Protein AF-A0A966RA44-F1 (afdb_monomer_lite)

Sequence (847 aa):
MYHYFGFSTNTKGDALPGWYVEARTGSTVVPIYANEAGTLIQSVSGVNNRAKVDDAGNYDFWISEGTYDLYYFNASSVQQSRVDRSVNMGQVVADLASTTATKGAALINTPTNENLQTLITQTRNGNAAHGQAFWRKIRAGQEDLAIFINSDSTWNDTGEPLYRWVSEYLAPAAPTHTIIYRLYINGSGWQSPTTIQTGTGSRTIYVDNCAIPGSEFATTQGAKELDVLSLGRSYDLMLINQGHNLGYLQTPADYYPHMVTSVSNLMHLNPQADVFITLQNPRLRYLGFSRSVQATWRRVAAELGLGIIDVSAKFEALGNLDTPAIGGEGGTIDLAYYTQDGNGGLHPAVPDGVNIALPALGEALAERKVAGGPALNRPLNRIAQNLLSNPAYTDWTSSTPTGHSFTNCTPAKSVGYTETGIYSMAITPNASANPIKSVDLTSILSLAKKRWLIYQARVWVPANMANNTGRAQITVTNPGGNRVFTSWLTSAARDGWRWSTAMIQILDTDQTITLNLLCGDSAGADNGKTFYVDREIVHVSTVPGELDPLVTNGGFVTDLFNSRDTGIPTGYTGTLTVTGNNVSIAGATATLARAYGNLRTVPGRTYRIAWGTRTVTGAAGVTMFARGPNGGGTVIATASGITSNGSLTFTATSSSHSWMLSGGSNVTDFTVNSMTVTEVYSGIIPALRGHLVYARNSDFTPVDTTGGAGKYKIFATLGTSISLQGENAQANTKTTTAVFDFTLPSTYIPGRDITVTINANTTGTGTAGTRTVVARVYRIASDGTSSADLVTTAALTVTGAAADYAFAATGTTFAAGDRLQVSVVGVTQETDGTNTLSSVINSVRVS

Secondary structure (DSSP, 8-state):
-EEEEEE-B-TTS-B-TT-EEEEEETTEEPP-BSSTT--BTHHHHSSTTEEEP-TTSEEEEEE-SEEEEEEEE-TT-PEEEEEEEEEEESHHHHHHH--STTSHHHH---TT---HHHHHHHHHHHHHHTTHHHHHHHHHT-S-EEEEEEE-GGGSSTTSHHHHHIIIIIHHH-TTEEEEEEEEETTTEEPPPEEEE--SSSEEEEEEEEE-TT--HHHHHHTSHHHHH-SSPPPSEEEEE--TT--TT--HHHHHHHHHHHHHHHHHH-TT-EEEEEEPPPPGGGHHHHHHHHHHHHHHHHHHT-EEEEHHHHHHHHTT------S-S-----GGGS-STTSSS--TTSHHHHHHHHHHHHHHHS----SSPPP----TTSS---SSSSTT-----SSS-TT-EESSEEEEEESSS-SSSS-EEEEEE-SS-S-SEEEE-GGGHHHHTTSEEEEEEEEE--TTS-TTTTEEEEEEE-TT--EEEEPPBSS--SSSEEEEEEEEEPPTT--EEEEEEE-S-TT-TTTT--EEEEEEEEEEE---S-SS--SS----GGGGSSTTTEE--TT--SEEEEETTEEEEE---SSS-EEEEEEE--TT-EEEEEEEEEE-TT-S--EEEEESGGG-S-EEEEE----SSEEEEEE-SSSEEEEEEE--TT---EEEEEEEEEEE--S-S--EEE-GGG-B-TTSPBP-SS-BTTB-EEEEETTTEEEEE----TTSEEEEEEEEEEE--TTPPTT--EEEEEEEEEESSS-EEEEEEEEEEEEE-TTS-B----B-SPPEEP-SS-EEEEEEE--TT--TT-EEEEEEEEEEEE-STT---EEEEEEEEE-

pLDDT: mean 75.72, std 18.01, range [22.34, 98.19]

Structure (mmCIF, N/CA/C/O backbone):
data_AF-A0A966RA44-F1
#
_entry.id   AF-A0A966RA44-F1
#
loop_
_atom_site.group_PDB
_atom_site.id
_atom_site.type_symbol
_atom_site.label_atom_id
_atom_site.label_alt_id
_atom_site.label_comp_id
_atom_site.label_asym_id
_atom_site.label_entity_id
_atom_site.label_seq_id
_atom_site.pdbx_PDB_ins_code
_atom_site.Cartn_x
_atom_site.Cartn_y
_atom_site.Cartn_z
_atom_site.occupancy
_atom_site.B_iso_or_equiv
_atom_site.auth_seq_id
_atom_site.auth_comp_id
_atom_site.auth_asym_id
_atom_site.auth_atom_id
_atom_site.pdbx_PDB_model_num
ATOM 1 N N . MET A 1 1 ? -21.684 -5.113 31.108 1.00 80.38 1 MET A N 1
ATOM 2 C CA . MET A 1 1 ? -22.343 -4.047 31.899 1.00 80.38 1 MET A CA 1
ATOM 3 C C . MET A 1 1 ? -21.708 -2.740 31.497 1.00 80.38 1 MET A C 1
ATOM 5 O O . MET A 1 1 ? -20.503 -2.709 31.283 1.00 80.38 1 MET A O 1
ATOM 9 N N . TYR A 1 2 ? -22.518 -1.700 31.375 1.00 89.50 2 TYR A N 1
ATOM 10 C CA . TYR A 1 2 ? -22.089 -0.367 30.989 1.00 89.50 2 TYR A CA 1
ATOM 11 C C . TYR A 1 2 ? -21.904 0.494 32.242 1.00 89.50 2 TYR A C 1
ATOM 13 O O . TYR A 1 2 ? -22.774 0.481 33.114 1.00 89.50 2 TYR A O 1
ATOM 21 N N . HIS A 1 3 ? -20.795 1.232 32.327 1.00 94.50 3 HIS A N 1
ATOM 22 C CA . HIS A 1 3 ? -20.582 2.264 33.344 1.00 94.50 3 HIS A CA 1
ATOM 23 C C . HIS A 1 3 ? -21.128 3.587 32.815 1.00 94.50 3 HIS A C 1
ATOM 25 O O . HIS A 1 3 ? -20.637 4.113 31.817 1.00 94.50 3 HIS A O 1
ATOM 31 N N . TYR A 1 4 ? -22.178 4.099 33.450 1.00 94.75 4 TYR A N 1
ATOM 32 C CA . TYR A 1 4 ? -22.743 5.401 33.136 1.00 94.75 4 TYR A CA 1
ATOM 33 C C . TYR A 1 4 ? -22.239 6.432 34.140 1.00 94.75 4 TYR A C 1
ATOM 35 O O . TYR A 1 4 ? -22.377 6.238 35.345 1.00 94.75 4 TYR A O 1
ATOM 43 N N . PHE A 1 5 ? -21.700 7.536 33.628 1.00 95.44 5 PHE A N 1
ATOM 44 C CA . PHE A 1 5 ? -21.286 8.707 34.392 1.00 95.44 5 PHE A CA 1
ATOM 45 C C . PHE A 1 5 ? -22.074 9.917 33.886 1.00 95.44 5 PHE A C 1
ATOM 47 O O . PHE A 1 5 ? -22.186 10.123 32.675 1.00 95.44 5 PHE A O 1
ATOM 54 N N . GLY A 1 6 ? -22.614 10.720 34.797 1.00 94.62 6 GLY A N 1
ATOM 55 C CA . GLY A 1 6 ? -23.378 11.916 34.467 1.00 94.62 6 GLY A CA 1
ATOM 56 C C . GLY A 1 6 ? -23.292 12.981 35.554 1.00 94.62 6 GLY A C 1
ATOM 57 O O . GLY A 1 6 ? -22.716 12.771 36.618 1.00 94.62 6 GLY A O 1
ATOM 58 N N . PHE A 1 7 ? -23.890 14.138 35.279 1.00 95.00 7 PHE A N 1
ATOM 59 C CA . PHE A 1 7 ? -23.974 15.250 36.221 1.00 95.00 7 PHE A CA 1
ATOM 60 C C . PHE A 1 7 ? -25.412 15.767 36.347 1.00 95.00 7 PHE A C 1
ATOM 62 O O . PHE A 1 7 ? -26.205 15.739 35.401 1.00 95.00 7 PHE A O 1
ATOM 69 N N . SER A 1 8 ? -25.762 16.223 37.544 1.00 92.50 8 SER A N 1
ATOM 70 C CA . SER A 1 8 ? -27.086 16.707 37.920 1.00 92.50 8 SER A CA 1
ATOM 71 C C . SER A 1 8 ? -26.982 18.145 38.415 1.00 92.50 8 SER A C 1
ATOM 73 O O . SER A 1 8 ? -26.485 18.416 39.509 1.00 92.50 8 SER A O 1
ATOM 75 N N . THR A 1 9 ? -27.461 19.069 37.588 1.00 93.12 9 THR A N 1
ATOM 76 C CA . THR A 1 9 ? -27.485 20.509 37.855 1.00 93.12 9 THR A CA 1
ATOM 77 C C . THR A 1 9 ? -28.901 21.077 37.769 1.00 93.12 9 THR A C 1
ATOM 79 O O . THR A 1 9 ? -29.801 20.483 37.160 1.00 93.12 9 THR A O 1
ATOM 82 N N . ASN A 1 10 ? -29.114 22.235 38.395 1.00 87.69 10 ASN A N 1
ATOM 83 C CA . ASN A 1 10 ? -30.339 23.019 38.244 1.00 87.69 10 ASN A CA 1
ATOM 84 C C . ASN A 1 10 ? -30.329 23.845 36.934 1.00 87.69 10 ASN A C 1
ATOM 86 O O . ASN A 1 10 ? -29.359 23.847 36.179 1.00 87.69 10 ASN A O 1
ATOM 90 N N . THR A 1 11 ? -31.394 24.610 36.672 1.00 82.25 11 THR A N 1
ATOM 91 C CA . THR A 1 11 ? -31.523 25.452 35.461 1.00 82.25 11 THR A CA 1
ATOM 92 C C . THR A 1 11 ? -30.533 26.622 35.369 1.00 82.25 11 THR A C 1
ATOM 94 O O . THR A 1 11 ? -30.536 27.329 34.366 1.00 82.25 11 THR A O 1
ATOM 97 N N . LYS A 1 12 ? -29.723 26.869 36.404 1.00 82.06 12 LYS A N 1
ATOM 98 C CA . LYS A 1 12 ? -28.636 27.862 36.430 1.00 82.06 12 LYS A CA 1
ATOM 99 C C . LYS A 1 12 ? -27.247 27.226 36.291 1.00 82.06 12 LYS A C 1
ATOM 101 O O . LYS A 1 12 ? -26.272 27.957 36.172 1.00 82.06 12 LYS A O 1
ATOM 106 N N . GLY A 1 13 ? -27.161 25.894 36.293 1.00 85.56 13 GLY A N 1
ATOM 107 C CA . GLY A 1 13 ? -25.902 25.149 36.279 1.00 85.56 13 GLY A CA 1
ATOM 108 C C . GLY A 1 13 ? -25.346 24.804 37.664 1.00 85.56 13 GLY A C 1
ATOM 109 O O . GLY A 1 13 ? -24.322 24.132 37.724 1.00 85.56 13 GLY A O 1
ATOM 110 N N . ASP A 1 14 ? -26.005 25.190 38.765 1.00 90.50 14 ASP A N 1
ATOM 111 C CA . ASP A 1 14 ? -25.544 24.819 40.109 1.00 90.50 14 ASP A CA 1
ATOM 112 C C . ASP A 1 14 ? -25.700 23.304 40.316 1.00 90.50 14 ASP A C 1
ATOM 114 O O . ASP A 1 14 ? -26.734 22.733 39.948 1.00 90.50 14 ASP A O 1
ATOM 118 N N . ALA A 1 15 ? -24.705 22.662 40.934 1.00 90.25 15 ALA A N 1
ATOM 119 C CA . ALA A 1 15 ? -24.753 21.251 41.312 1.00 90.25 15 ALA A CA 1
ATOM 120 C C . ALA A 1 15 ? -25.952 20.932 42.226 1.00 90.25 15 ALA A C 1
ATOM 122 O O . ALA A 1 15 ? -26.429 21.783 42.983 1.00 90.25 15 ALA A O 1
ATOM 123 N N . LEU A 1 16 ? -26.405 19.675 42.207 1.00 93.75 16 LEU A N 1
ATOM 124 C CA . LEU A 1 16 ? -27.496 19.179 43.053 1.00 93.75 16 LEU A CA 1
ATOM 125 C C . LEU A 1 16 ? -27.042 18.082 44.046 1.00 93.75 16 LEU A C 1
ATOM 127 O O . LEU A 1 16 ? -27.508 16.944 43.935 1.00 93.75 16 LEU A O 1
ATOM 131 N N . PRO A 1 17 ? -26.174 18.386 45.036 1.00 95.75 17 PRO A N 1
ATOM 132 C CA . PRO A 1 17 ? -25.677 17.392 45.988 1.00 95.75 17 PRO A CA 1
ATOM 133 C C . PRO A 1 17 ? -26.778 16.644 46.735 1.00 95.75 17 PRO A C 1
ATOM 135 O O . PRO A 1 17 ? -27.811 17.205 47.118 1.00 95.75 17 PRO A O 1
ATOM 138 N N . GLY A 1 18 ? -26.553 15.351 46.961 1.00 93.88 18 GLY A N 1
ATOM 139 C CA . GLY A 1 18 ? -27.458 14.484 47.712 1.00 93.88 18 GLY A CA 1
ATOM 140 C C . GLY A 1 18 ? -28.776 14.144 47.013 1.00 93.88 18 GLY A C 1
ATOM 141 O O . GLY A 1 18 ? -29.580 13.425 47.603 1.00 93.88 18 GLY A O 1
ATOM 142 N N . TRP A 1 19 ? -29.006 14.618 45.785 1.00 97.31 19 TRP A N 1
ATOM 143 C CA . TRP A 1 19 ? -30.077 14.118 44.920 1.00 97.31 19 TRP A CA 1
ATOM 144 C C . TRP A 1 19 ? -29.812 12.667 44.504 1.00 97.31 19 TRP A C 1
ATOM 146 O O . TRP A 1 19 ? -28.721 12.134 44.711 1.00 97.31 19 TRP A O 1
ATOM 156 N N . TYR A 1 20 ? -30.812 12.029 43.902 1.00 98.19 20 TYR A N 1
ATOM 157 C CA . TYR A 1 20 ? -30.711 10.653 43.432 1.00 98.19 20 TYR A CA 1
ATOM 158 C C . TYR A 1 20 ? -31.172 10.493 41.985 1.00 98.19 20 TYR A C 1
ATOM 160 O O . TYR A 1 20 ? -32.101 11.175 41.546 1.00 98.19 20 TYR A O 1
ATOM 168 N N . VAL A 1 21 ? -30.564 9.539 41.280 1.00 97.50 21 VAL A N 1
ATOM 169 C CA . VAL A 1 21 ? -30.900 9.166 39.899 1.00 97.50 21 VAL A CA 1
ATOM 170 C C . VAL A 1 21 ? -31.273 7.686 39.839 1.00 97.50 21 VAL A C 1
ATOM 172 O O . VAL A 1 21 ? -30.547 6.835 40.351 1.00 97.50 21 VAL A O 1
ATOM 175 N N . GLU A 1 22 ? -32.419 7.384 39.230 1.00 97.94 22 GLU A N 1
ATOM 176 C CA . GLU A 1 22 ? -32.992 6.039 39.088 1.00 97.94 22 GLU A CA 1
ATOM 177 C C . GLU A 1 22 ? -33.157 5.699 37.601 1.00 97.94 22 GLU A C 1
ATOM 179 O O . GLU A 1 22 ? -33.749 6.482 36.856 1.00 97.94 22 GLU A O 1
ATOM 184 N N . ALA A 1 23 ? -32.680 4.530 37.167 1.00 97.31 23 ALA A N 1
ATOM 185 C CA . ALA A 1 23 ? -32.866 4.060 35.795 1.00 97.31 23 ALA A CA 1
ATOM 186 C C . ALA A 1 23 ? -34.166 3.253 35.649 1.00 97.31 23 ALA A C 1
ATOM 188 O O . ALA A 1 23 ? -34.472 2.384 36.474 1.00 97.31 23 ALA A O 1
ATOM 189 N N . ARG A 1 24 ? -34.931 3.510 34.581 1.00 96.94 24 ARG A N 1
ATOM 190 C CA . ARG A 1 24 ? -36.166 2.780 34.261 1.00 96.94 24 ARG A CA 1
ATOM 191 C C . ARG A 1 24 ? -36.234 2.324 32.809 1.00 96.94 24 ARG A C 1
ATOM 193 O O . ARG A 1 24 ? -35.726 2.988 31.909 1.00 96.94 24 ARG A O 1
ATOM 200 N N . THR A 1 25 ? -36.969 1.240 32.579 1.00 93.50 25 THR A N 1
ATOM 201 C CA . THR A 1 25 ? -37.479 0.857 31.256 1.00 93.50 25 THR A CA 1
ATOM 202 C C . THR A 1 25 ? -39.002 0.947 31.310 1.00 93.50 25 THR A C 1
ATOM 204 O O . THR A 1 25 ? -39.668 0.111 31.923 1.00 93.50 25 THR A O 1
ATOM 207 N N . GLY A 1 26 ? -39.566 2.012 30.735 1.00 88.38 26 GLY A N 1
ATOM 208 C CA . GLY A 1 26 ? -40.980 2.346 30.919 1.00 88.38 26 GLY A CA 1
ATOM 209 C C . GLY A 1 26 ? -41.294 2.666 32.386 1.00 88.38 26 GLY A C 1
ATOM 210 O O . GLY A 1 26 ? -40.678 3.547 32.985 1.00 88.38 26 GLY A O 1
ATOM 211 N N . SER A 1 27 ? -42.253 1.953 32.980 1.00 89.25 27 SER A N 1
ATOM 212 C CA . SER A 1 27 ? -42.622 2.101 34.397 1.00 89.25 27 SER A CA 1
ATOM 213 C C . SER A 1 27 ? -41.776 1.259 35.363 1.00 89.25 27 SER A C 1
ATOM 215 O O . SER A 1 27 ? -41.914 1.414 36.576 1.00 89.25 27 SER A O 1
ATOM 217 N N . THR A 1 28 ? -40.912 0.371 34.865 1.00 93.88 28 THR A N 1
ATOM 218 C CA . THR A 1 28 ? -40.155 -0.583 35.690 1.00 93.88 28 THR A CA 1
ATOM 219 C C . THR A 1 28 ? -38.789 -0.026 36.081 1.00 93.88 28 THR A C 1
ATOM 221 O O . THR A 1 28 ? -38.016 0.379 35.216 1.00 93.88 28 THR A O 1
ATOM 224 N N . VAL A 1 29 ? -38.476 -0.045 37.382 1.00 96.44 29 VAL A N 1
ATOM 225 C CA . VAL A 1 29 ? -37.145 0.296 37.915 1.00 96.44 29 VAL A CA 1
ATOM 226 C C . VAL A 1 29 ? -36.150 -0.810 37.584 1.00 96.44 29 VAL A C 1
ATOM 228 O O . VAL A 1 29 ? -36.411 -1.982 37.859 1.00 96.44 29 VAL A O 1
ATOM 231 N N . VAL A 1 30 ? -35.009 -0.433 37.013 1.00 96.31 30 VAL A N 1
ATOM 232 C CA . VAL A 1 30 ? -33.946 -1.356 36.605 1.00 96.31 30 VAL A CA 1
ATOM 233 C C . VAL A 1 30 ? -32.868 -1.406 37.695 1.00 96.31 30 VAL A C 1
ATOM 235 O O . VAL A 1 30 ? -32.511 -0.357 38.236 1.00 96.31 30 VAL A O 1
ATOM 238 N N . PRO A 1 31 ? -32.338 -2.593 38.048 1.00 96.19 31 PRO A N 1
ATOM 239 C CA . PRO A 1 31 ? -31.205 -2.698 38.957 1.00 96.19 31 PRO A CA 1
ATOM 240 C C . PRO A 1 31 ? -29.971 -1.957 38.441 1.00 96.19 31 PRO A C 1
ATOM 242 O O . PRO A 1 31 ? -29.577 -2.118 37.286 1.00 96.19 31 PRO A O 1
ATOM 245 N N . ILE A 1 32 ? -29.345 -1.186 39.329 1.00 97.31 32 ILE A N 1
ATOM 246 C CA . ILE A 1 32 ? -28.069 -0.513 39.076 1.00 97.31 32 ILE A CA 1
ATOM 247 C C . ILE A 1 32 ? -27.076 -0.816 40.201 1.00 97.31 32 ILE A C 1
ATOM 249 O O . ILE A 1 32 ? -27.458 -1.115 41.339 1.00 97.31 32 ILE A O 1
ATOM 253 N N . TYR A 1 33 ? -25.792 -0.765 39.867 1.00 97.31 33 TYR A N 1
ATOM 254 C CA . TYR A 1 33 ? -24.715 -1.377 40.639 1.00 97.31 33 TYR A CA 1
ATOM 255 C C . TYR A 1 33 ? -23.574 -0.385 40.900 1.00 97.31 33 TYR A C 1
ATOM 257 O O . TYR A 1 33 ? -23.299 0.494 40.089 1.00 97.31 33 TYR A O 1
ATOM 265 N N . ALA A 1 34 ? -22.895 -0.533 42.035 1.00 95.06 34 ALA A N 1
ATOM 266 C CA . ALA A 1 34 ? -21.749 0.280 42.437 1.00 95.06 34 ALA A CA 1
ATOM 267 C C . ALA A 1 34 ? -20.444 -0.103 41.710 1.00 95.06 34 ALA A C 1
ATOM 269 O O . ALA A 1 34 ? -19.480 0.654 41.738 1.00 95.06 34 ALA A O 1
ATOM 270 N N . ASN A 1 35 ? -20.382 -1.290 41.099 1.00 93.62 35 ASN A N 1
ATOM 271 C CA . ASN A 1 35 ? -19.196 -1.804 40.415 1.00 93.62 35 ASN A CA 1
ATOM 272 C C . ASN A 1 35 ? -19.554 -2.843 39.336 1.00 93.62 35 ASN A C 1
ATOM 274 O O . ASN A 1 35 ? -20.665 -3.380 39.295 1.00 93.62 35 ASN A O 1
ATOM 278 N N . GLU A 1 36 ? -18.570 -3.179 38.501 1.00 89.31 36 GLU A N 1
ATOM 279 C CA . GLU A 1 36 ? -18.662 -4.220 37.469 1.00 89.31 36 GLU A CA 1
ATOM 280 C C . GLU A 1 36 ? -18.892 -5.643 38.016 1.00 89.31 36 GLU A C 1
ATOM 282 O O . GLU A 1 36 ? -19.351 -6.518 37.283 1.00 89.31 36 GLU A O 1
ATOM 287 N N . ALA A 1 37 ? -18.631 -5.875 39.307 1.00 89.38 37 ALA A N 1
ATOM 288 C CA . ALA A 1 37 ? -18.870 -7.153 39.981 1.00 89.38 37 ALA A CA 1
ATOM 289 C C . ALA A 1 37 ? -20.342 -7.363 40.398 1.00 89.38 37 ALA A C 1
ATOM 291 O O . ALA A 1 37 ? -20.682 -8.414 40.942 1.00 89.38 37 ALA A O 1
ATOM 292 N N . GLY A 1 38 ? -21.226 -6.389 40.151 1.00 90.38 38 GLY A N 1
ATOM 293 C CA . GLY A 1 38 ? -22.660 -6.509 40.425 1.00 90.38 38 GLY A CA 1
ATOM 294 C C . GLY A 1 38 ? -23.057 -6.245 41.881 1.00 90.38 38 GLY A C 1
ATOM 295 O O . GLY A 1 38 ? -24.135 -6.662 42.307 1.00 90.38 38 GLY A O 1
ATOM 296 N N . THR A 1 39 ? -22.234 -5.539 42.665 1.00 94.50 39 THR A N 1
ATOM 297 C CA . THR A 1 39 ? -22.658 -5.028 43.980 1.00 94.50 39 THR A CA 1
ATOM 298 C C . THR A 1 39 ? -23.762 -3.983 43.786 1.00 94.50 39 THR A C 1
ATOM 300 O O . THR A 1 39 ? -23.548 -3.003 43.082 1.00 94.50 39 THR A O 1
ATOM 303 N N . LEU A 1 40 ? -24.942 -4.159 44.392 1.00 95.19 40 LEU A N 1
ATOM 304 C CA . LEU A 1 40 ? -26.070 -3.218 44.258 1.00 95.19 40 LEU A CA 1
ATOM 305 C C . LEU A 1 40 ? -25.696 -1.797 44.712 1.00 95.19 40 LEU A C 1
ATOM 307 O O . LEU A 1 40 ? -25.060 -1.634 45.752 1.00 95.19 40 LEU A O 1
ATOM 311 N N . ILE A 1 41 ? -26.167 -0.769 43.992 1.00 97.38 41 ILE A N 1
ATOM 312 C CA . ILE A 1 41 ? -25.822 0.647 44.248 1.00 97.38 41 ILE A CA 1
ATOM 313 C C . ILE A 1 41 ? -26.099 1.104 45.692 1.00 97.38 41 ILE A C 1
ATOM 315 O O . ILE A 1 41 ? -25.429 2.000 46.202 1.00 97.38 41 ILE A O 1
ATOM 319 N N . GLN A 1 42 ? -27.046 0.453 46.380 1.00 96.88 42 GLN A N 1
ATOM 320 C CA . GLN A 1 42 ? -27.410 0.752 47.764 1.00 96.88 42 GLN A CA 1
ATOM 321 C C . GLN A 1 42 ? -26.204 0.729 48.720 1.00 96.88 42 GLN A C 1
ATOM 323 O O . GLN A 1 42 ? -26.213 1.462 49.707 1.00 96.88 42 GLN A O 1
ATOM 328 N N . SER A 1 43 ? -25.161 -0.062 48.432 1.00 94.81 43 SER A N 1
ATOM 329 C CA . SER A 1 43 ? -23.955 -0.134 49.269 1.00 94.81 43 SER A CA 1
ATOM 330 C C . SER A 1 43 ? -23.157 1.172 49.319 1.00 94.81 43 SER A C 1
ATOM 332 O O . SER A 1 43 ? -22.379 1.355 50.250 1.00 94.81 43 SER A O 1
ATOM 334 N N . VAL A 1 44 ? -23.327 2.060 48.331 1.00 94.62 44 VAL A N 1
ATOM 335 C CA . VAL A 1 44 ? -22.657 3.371 48.261 1.00 94.62 44 VAL A CA 1
ATOM 336 C C . VAL A 1 44 ? -23.637 4.545 48.345 1.00 94.62 44 VAL A C 1
ATOM 338 O O . VAL A 1 44 ? -23.299 5.582 48.908 1.00 94.62 44 VAL A O 1
ATOM 341 N N . SER A 1 45 ? -24.869 4.396 47.847 1.00 95.25 45 SER A N 1
ATOM 342 C CA . SER A 1 45 ? -25.874 5.469 47.861 1.00 95.25 45 SER A CA 1
ATOM 343 C C . SER A 1 45 ? -26.768 5.483 49.103 1.00 95.25 45 SER A C 1
ATOM 345 O O . SER A 1 45 ? -27.394 6.504 49.391 1.00 95.25 45 SER A O 1
ATOM 347 N N . GLY A 1 46 ? -26.878 4.357 49.815 1.00 94.06 46 GLY A N 1
ATOM 348 C CA . GLY A 1 46 ? -27.847 4.150 50.894 1.00 94.06 46 GLY A CA 1
ATOM 349 C C . GLY A 1 46 ? -29.287 3.894 50.426 1.00 94.06 46 GLY A C 1
ATOM 350 O O . GLY A 1 46 ? -30.136 3.572 51.257 1.00 94.06 46 GLY A O 1
ATOM 351 N N . VAL A 1 47 ? -29.585 3.983 49.121 1.00 95.25 47 VAL A N 1
ATOM 352 C CA . VAL A 1 47 ? -30.949 3.849 48.573 1.00 95.25 47 VAL A CA 1
ATOM 353 C C . VAL A 1 47 ? -30.982 2.837 47.426 1.00 95.25 47 VAL A C 1
ATOM 355 O O . VAL A 1 47 ? -30.156 2.872 46.516 1.00 95.25 47 VAL A O 1
ATOM 358 N N . ASN A 1 48 ? -31.943 1.910 47.461 1.00 95.75 48 ASN A N 1
ATOM 359 C CA . ASN A 1 48 ? -32.020 0.836 46.472 1.00 95.75 48 ASN A CA 1
ATOM 360 C C . ASN A 1 48 ? -32.278 1.370 45.050 1.00 95.75 48 ASN A C 1
ATOM 362 O O . ASN A 1 48 ? -33.134 2.232 44.860 1.00 95.75 48 ASN A O 1
ATOM 366 N N . ASN A 1 49 ? -31.539 0.841 44.069 1.00 96.62 49 ASN A N 1
ATOM 367 C CA . ASN A 1 49 ? -31.575 1.208 42.644 1.00 96.62 49 ASN A CA 1
ATOM 368 C C . ASN A 1 49 ? -31.482 2.716 42.341 1.00 96.62 49 ASN A C 1
ATOM 370 O O . ASN A 1 49 ? -31.964 3.180 41.308 1.00 96.62 49 ASN A O 1
ATOM 374 N N . ARG A 1 50 ? -30.842 3.482 43.230 1.00 97.69 50 ARG A N 1
ATOM 375 C CA . ARG A 1 50 ? -30.625 4.920 43.071 1.00 97.69 50 ARG A CA 1
ATOM 376 C C . ARG A 1 50 ? -29.165 5.282 43.281 1.00 97.69 50 ARG A C 1
ATOM 378 O O . ARG A 1 50 ? -28.635 5.038 44.360 1.00 97.69 50 ARG A O 1
ATOM 385 N N . ALA A 1 51 ? -28.535 5.885 42.279 1.00 97.62 51 ALA A N 1
ATOM 386 C CA . ALA A 1 51 ? -27.221 6.506 42.423 1.00 97.62 51 ALA A CA 1
ATOM 387 C C . ALA A 1 51 ? -27.380 7.853 43.133 1.00 97.62 51 ALA A C 1
ATOM 389 O O . ALA A 1 51 ? -28.359 8.558 42.888 1.00 97.62 51 ALA A O 1
ATOM 390 N N . LYS A 1 52 ? -26.454 8.194 44.031 1.00 97.62 52 LYS A N 1
ATOM 391 C CA . LYS A 1 52 ? -26.479 9.453 44.784 1.00 97.62 52 LYS A CA 1
ATOM 392 C C . LYS A 1 52 ? -25.556 10.468 44.116 1.00 97.62 52 LYS A C 1
ATOM 394 O O . LYS A 1 52 ? -24.450 10.114 43.727 1.00 97.62 52 LYS A O 1
ATOM 399 N N . VAL A 1 53 ? -26.017 11.708 44.014 1.00 96.94 53 VAL A N 1
ATOM 400 C CA . VAL A 1 53 ? -25.251 12.830 43.471 1.00 96.94 53 VAL A CA 1
ATOM 401 C C . VAL A 1 53 ? -24.264 13.350 44.524 1.00 96.94 53 VAL A C 1
ATOM 403 O O . VAL A 1 53 ? -24.659 13.581 45.673 1.00 96.94 53 VAL A O 1
ATOM 406 N N . ASP A 1 54 ? -22.998 13.518 44.139 1.00 94.88 54 ASP A N 1
ATOM 407 C CA . ASP A 1 54 ? -21.915 14.035 44.986 1.00 94.88 54 ASP A CA 1
ATOM 408 C C . ASP A 1 54 ? -21.953 15.571 45.153 1.00 94.88 54 ASP A C 1
ATOM 410 O O . ASP A 1 54 ? -22.801 16.265 44.586 1.00 94.88 54 ASP A O 1
ATOM 414 N N . ASP A 1 55 ? -21.025 16.117 45.944 1.00 95.19 55 ASP A N 1
ATOM 415 C CA . ASP A 1 55 ? -20.947 17.560 46.222 1.00 95.19 55 ASP A CA 1
ATOM 416 C C . ASP A 1 55 ? -20.541 18.410 44.998 1.00 95.19 55 ASP A C 1
ATOM 418 O O . ASP A 1 55 ? -20.779 19.619 44.981 1.00 95.19 55 ASP A O 1
ATOM 422 N N . ALA A 1 56 ? -19.974 17.792 43.958 1.00 90.94 56 ALA A N 1
ATOM 423 C CA . ALA A 1 56 ? -19.651 18.423 42.678 1.00 90.94 56 ALA A CA 1
ATOM 424 C C . ALA A 1 56 ? -20.774 18.259 41.630 1.00 90.94 56 ALA A C 1
ATOM 426 O O . ALA A 1 56 ? -20.686 18.817 40.536 1.00 90.94 56 ALA A O 1
ATOM 427 N N . GLY A 1 57 ? -21.853 17.544 41.963 1.00 94.00 57 GLY A N 1
ATOM 428 C CA . GLY A 1 57 ? -22.987 17.294 41.080 1.00 94.00 57 GLY A CA 1
ATOM 429 C C . GLY A 1 57 ? -22.857 16.038 40.215 1.00 94.00 57 GLY A C 1
ATOM 430 O O . GLY A 1 57 ? -23.753 15.796 39.406 1.00 94.00 57 GLY A O 1
ATOM 431 N N . ASN A 1 58 ? -21.806 15.231 40.363 1.00 96.25 58 ASN A N 1
ATOM 432 C CA . ASN A 1 58 ? -21.626 13.997 39.596 1.00 96.25 58 ASN A CA 1
ATOM 433 C C . ASN A 1 58 ? -22.451 12.848 40.178 1.00 96.25 58 ASN A C 1
ATOM 435 O O . ASN A 1 58 ? -22.725 12.800 41.376 1.00 96.25 58 ASN A O 1
ATOM 439 N N . TYR A 1 59 ? -22.798 11.884 39.335 1.00 96.75 59 TYR A N 1
ATOM 440 C CA . TYR A 1 59 ? -23.296 10.579 39.747 1.00 96.75 59 TYR A CA 1
ATOM 441 C C . TYR A 1 59 ? -22.848 9.520 38.740 1.0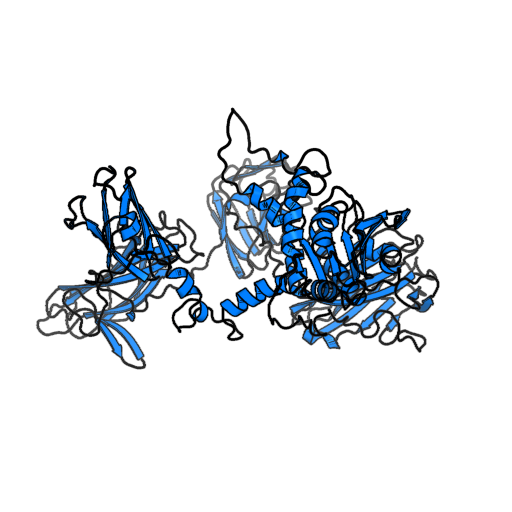0 96.75 59 TYR A C 1
ATOM 443 O O . TYR A 1 59 ? -22.787 9.775 37.534 1.00 96.75 59 TYR A O 1
ATOM 451 N N . ASP A 1 60 ? -22.585 8.313 39.224 1.00 96.75 60 ASP A N 1
ATOM 452 C CA . ASP A 1 60 ? -22.228 7.186 38.378 1.00 96.75 60 ASP A CA 1
ATOM 453 C C . ASP A 1 60 ? -22.835 5.873 38.878 1.00 96.75 60 ASP A C 1
ATOM 455 O O . ASP A 1 60 ? -23.241 5.740 40.037 1.00 96.75 60 ASP A O 1
ATOM 459 N N . PHE A 1 61 ? -22.976 4.917 37.963 1.00 97.50 61 PHE A N 1
ATOM 460 C CA . PHE A 1 61 ? -23.426 3.561 38.262 1.00 97.50 61 PHE A CA 1
ATOM 461 C C . PHE A 1 61 ? -23.152 2.610 37.097 1.00 97.50 61 PHE A C 1
ATOM 463 O O . PHE A 1 61 ? -22.998 3.006 35.942 1.00 97.50 61 PHE A O 1
ATOM 470 N N . TRP A 1 62 ? -23.159 1.319 37.401 1.00 95.88 62 TRP A N 1
ATOM 471 C CA . TRP A 1 62 ? -23.110 0.237 36.428 1.00 95.88 62 TRP A CA 1
ATOM 472 C C . TRP A 1 62 ? -24.516 -0.313 36.171 1.00 95.88 62 TRP A C 1
ATOM 474 O O . TRP A 1 62 ? -25.326 -0.417 37.093 1.00 95.88 62 TRP A O 1
ATOM 484 N N . ILE A 1 63 ? -24.819 -0.674 34.925 1.00 95.06 63 ILE A N 1
ATOM 485 C CA . ILE A 1 63 ? -26.125 -1.211 34.504 1.00 95.06 63 ILE A CA 1
ATOM 486 C C . ILE A 1 63 ? -25.960 -2.256 33.385 1.00 95.06 63 ILE A C 1
ATOM 488 O O . ILE A 1 63 ? -24.915 -2.347 32.731 1.00 95.06 63 ILE A O 1
ATOM 492 N N . SER A 1 64 ? -26.991 -3.064 33.136 1.00 90.88 64 SER A N 1
ATOM 493 C CA . SER A 1 64 ? -27.108 -3.857 31.905 1.00 90.88 64 SER A CA 1
ATOM 494 C C . SER A 1 64 ? -27.132 -2.964 30.660 1.00 90.88 64 SER A C 1
ATOM 496 O O . SER A 1 64 ? -27.680 -1.866 30.688 1.00 90.88 64 SER A O 1
ATOM 498 N N . GLU A 1 65 ? -26.588 -3.435 29.540 1.00 86.81 65 GLU A N 1
ATOM 499 C CA . GLU A 1 65 ? -26.636 -2.678 28.281 1.00 86.81 65 GLU A CA 1
ATOM 500 C C . GLU A 1 65 ? -28.080 -2.511 27.784 1.00 86.81 65 GLU A C 1
ATOM 502 O O . GLU A 1 65 ? -28.871 -3.455 27.835 1.00 86.81 65 GLU A O 1
ATOM 507 N N . GLY A 1 66 ? -28.443 -1.312 27.323 1.00 87.81 66 GLY A N 1
ATOM 508 C CA . GLY A 1 66 ? -29.820 -1.022 26.918 1.00 87.81 66 GLY A CA 1
ATOM 509 C C . GLY A 1 66 ? -30.129 0.461 26.723 1.00 87.81 66 GLY A C 1
ATOM 510 O O . GLY A 1 66 ? -29.234 1.300 26.639 1.00 87.81 66 GLY A O 1
ATOM 511 N N . THR A 1 67 ? -31.421 0.773 26.645 1.00 91.00 67 THR A N 1
ATOM 512 C CA . THR A 1 67 ? -31.947 2.140 26.550 1.00 91.00 67 THR A CA 1
ATOM 513 C C . THR A 1 67 ? -32.867 2.388 27.740 1.00 91.00 67 THR A C 1
ATOM 515 O O . THR A 1 67 ? -33.804 1.615 27.959 1.00 91.00 67 THR A O 1
ATOM 518 N N . TYR A 1 68 ? -32.603 3.450 28.501 1.00 94.62 68 TYR A N 1
ATOM 519 C CA . TYR A 1 68 ? -33.270 3.719 29.777 1.00 94.62 68 TYR A CA 1
ATOM 520 C C . TYR A 1 68 ? -33.707 5.178 29.897 1.00 94.62 68 TYR A C 1
ATOM 522 O O . TYR A 1 68 ? -33.097 6.073 29.317 1.00 94.62 68 TYR A O 1
ATOM 530 N N . ASP A 1 69 ? -34.740 5.421 30.694 1.00 95.88 69 ASP A N 1
ATOM 531 C CA . ASP A 1 69 ? -35.105 6.759 31.155 1.00 95.88 69 ASP A CA 1
ATOM 532 C C . ASP A 1 69 ? -34.509 6.985 32.554 1.00 95.88 69 ASP A C 1
ATOM 534 O O . ASP A 1 69 ? -34.635 6.120 33.427 1.00 95.88 69 ASP A O 1
ATOM 538 N N . LEU A 1 70 ? -33.881 8.140 32.784 1.00 97.12 70 LEU A N 1
ATOM 539 C CA . LEU A 1 70 ? -33.305 8.520 34.077 1.00 97.12 70 LEU A CA 1
ATOM 540 C C . LEU A 1 70 ? -34.232 9.477 34.822 1.00 97.12 70 LEU A C 1
ATOM 542 O O . LEU A 1 70 ? -34.481 10.598 34.375 1.00 97.12 70 LEU A O 1
ATOM 546 N N . TYR A 1 71 ? -34.731 9.032 35.972 1.00 96.75 71 TYR A N 1
ATOM 547 C CA . TYR A 1 71 ? -35.631 9.785 36.841 1.00 96.75 71 TYR A CA 1
ATOM 548 C C . TYR A 1 71 ? -34.863 10.404 38.005 1.00 96.75 71 TYR A C 1
ATOM 550 O O . TYR A 1 71 ? -34.134 9.712 38.718 1.00 96.75 71 TYR A O 1
ATOM 558 N N . TYR A 1 72 ? -35.074 11.701 38.226 1.00 96.56 72 TYR A N 1
ATOM 559 C CA . TYR A 1 72 ? -34.389 12.463 39.265 1.00 96.56 72 TYR A CA 1
ATOM 560 C C . TYR A 1 72 ? -35.258 12.619 40.513 1.00 96.56 72 TYR A C 1
ATOM 562 O O . TYR A 1 72 ? -36.451 12.922 40.433 1.00 96.56 72 TYR A O 1
ATOM 570 N N . PHE A 1 73 ? -34.642 12.460 41.678 1.00 96.88 73 PHE A N 1
ATOM 571 C CA . PHE A 1 73 ? -35.260 12.646 42.986 1.00 96.88 73 PHE A CA 1
ATOM 572 C C . PHE A 1 73 ? -34.433 13.642 43.793 1.00 96.88 73 PHE A C 1
ATOM 574 O O . PHE A 1 73 ? -33.204 13.619 43.743 1.00 96.88 73 PHE A O 1
ATOM 581 N N . ASN A 1 74 ? -35.095 14.500 44.566 1.00 95.25 74 ASN A N 1
ATOM 582 C CA . ASN A 1 74 ? -34.391 15.399 45.479 1.00 95.25 74 ASN A CA 1
ATOM 583 C C . ASN A 1 74 ? -33.790 14.634 46.677 1.00 95.25 74 ASN A C 1
ATOM 585 O O . ASN A 1 74 ? -34.042 13.441 46.861 1.00 95.25 74 ASN A O 1
ATOM 589 N N . ALA A 1 75 ? -33.028 15.326 47.529 1.00 91.50 75 ALA A N 1
ATOM 590 C CA . ALA A 1 75 ? -32.407 14.725 48.716 1.00 91.50 75 ALA A CA 1
ATOM 591 C C . ALA A 1 75 ? -33.406 14.076 49.701 1.00 91.50 75 ALA A C 1
ATOM 593 O O . ALA A 1 75 ? -33.046 13.155 50.432 1.00 91.50 75 ALA A O 1
ATOM 594 N N . SER A 1 76 ? -34.678 14.488 49.678 1.00 92.56 76 SER A N 1
ATOM 595 C CA . SER A 1 76 ? -35.780 13.876 50.438 1.00 92.56 76 SER A CA 1
ATOM 596 C C . SER A 1 76 ? -36.440 12.687 49.717 1.00 92.56 76 SER A C 1
ATOM 598 O O . SER A 1 76 ? -37.513 12.247 50.121 1.00 92.56 76 SER A O 1
ATOM 600 N N . SER A 1 77 ? -35.831 12.164 48.645 1.00 89.75 77 SER A N 1
ATOM 601 C CA . SER A 1 77 ? -36.353 11.075 47.803 1.00 89.75 77 SER A CA 1
ATOM 602 C C . SER A 1 77 ? -37.713 11.350 47.138 1.00 89.75 77 SER A C 1
ATOM 604 O O . SER A 1 77 ? -38.421 10.410 46.769 1.00 89.75 77 SER A O 1
ATOM 606 N N . VAL A 1 78 ? -38.071 12.620 46.918 1.00 93.00 78 VAL A N 1
ATOM 607 C CA . VAL A 1 78 ? -39.275 13.013 46.163 1.00 93.00 78 VAL A CA 1
ATOM 608 C C . VAL A 1 78 ? -38.933 13.132 44.679 1.00 93.00 78 VAL A C 1
ATOM 610 O O . VAL A 1 78 ? -38.036 13.897 44.311 1.00 93.00 78 VAL A O 1
ATOM 613 N N . GLN A 1 79 ? -39.654 12.395 43.827 1.00 93.31 79 GLN A N 1
ATOM 614 C CA . GLN A 1 79 ? -39.458 12.414 42.373 1.00 93.31 79 GLN A CA 1
ATOM 615 C C . GLN A 1 79 ? -39.747 13.811 41.812 1.00 93.31 79 GLN A C 1
ATOM 617 O O . GLN A 1 79 ? -40.744 14.437 42.171 1.00 93.31 79 GLN A O 1
ATOM 622 N N . GLN A 1 80 ? -38.883 14.287 40.925 1.00 93.50 80 GLN A N 1
ATOM 623 C CA . GLN A 1 80 ? -39.027 15.568 40.241 1.00 93.50 80 GLN A CA 1
ATOM 624 C C . GLN A 1 80 ? -39.598 15.371 38.829 1.00 93.50 80 GLN A C 1
ATOM 626 O O . GLN A 1 80 ? -39.691 14.253 38.322 1.00 93.50 80 GLN A O 1
ATOM 631 N N . SER A 1 81 ? -39.990 16.469 38.179 1.00 83.81 81 SER A N 1
ATOM 632 C CA . SER A 1 81 ? -40.488 16.458 36.795 1.00 83.81 81 SER A CA 1
ATOM 633 C C . SER A 1 81 ? -39.392 16.244 35.742 1.00 83.81 81 SER A C 1
ATOM 635 O O . SER A 1 81 ? -39.713 15.958 34.588 1.00 83.81 81 SER A O 1
ATOM 637 N N . ARG A 1 82 ? -38.110 16.364 36.120 1.00 83.69 82 ARG A N 1
ATOM 638 C CA . ARG A 1 82 ? -36.969 16.079 35.242 1.00 83.69 82 ARG A CA 1
ATOM 639 C C . ARG A 1 82 ? -36.859 14.575 34.985 1.00 83.69 82 ARG A C 1
ATOM 641 O O . ARG A 1 82 ? -36.723 13.790 35.924 1.00 83.69 82 ARG A O 1
ATOM 648 N N . VAL A 1 83 ? -36.861 14.211 33.705 1.00 89.62 83 VAL A N 1
ATOM 649 C CA . VAL A 1 83 ? -36.579 12.861 33.213 1.00 89.62 83 VAL A CA 1
ATOM 650 C C . VAL A 1 83 ? -35.714 12.986 31.966 1.00 89.62 83 VAL A C 1
ATOM 652 O O . VAL A 1 83 ? -36.164 13.567 30.977 1.00 89.62 83 VAL A O 1
ATOM 655 N N . ASP A 1 84 ? -34.513 12.419 31.994 1.00 92.06 84 ASP A N 1
ATOM 656 C CA . ASP A 1 84 ? -33.647 12.365 30.815 1.00 92.06 84 ASP A CA 1
ATOM 657 C C . ASP A 1 84 ? -34.007 11.065 30.072 1.00 92.06 84 ASP A C 1
ATOM 659 O O . ASP A 1 84 ? -33.838 9.968 30.607 1.00 92.06 84 ASP A O 1
ATOM 663 N N . ARG A 1 85 ? -34.631 11.178 28.891 1.00 92.25 85 ARG A N 1
ATOM 664 C CA . ARG A 1 85 ? -35.296 10.046 28.219 1.00 92.25 85 ARG A CA 1
ATOM 665 C C . ARG A 1 85 ? -34.420 9.345 27.190 1.00 92.25 85 ARG A C 1
ATOM 667 O O . ARG A 1 85 ? -33.678 9.993 26.458 1.00 92.25 85 ARG A O 1
ATOM 674 N N . SER A 1 86 ? -34.621 8.035 27.055 1.00 86.50 86 SER A N 1
ATOM 675 C CA . SER A 1 86 ? -33.994 7.187 26.031 1.00 86.50 86 SER A CA 1
ATOM 676 C C . SER A 1 86 ? -32.460 7.264 26.003 1.00 86.50 86 SER A C 1
ATOM 678 O O . SER A 1 86 ? -31.835 7.210 24.943 1.00 86.50 86 SER A O 1
ATOM 680 N N . VAL A 1 87 ? -31.849 7.362 27.183 1.00 90.06 87 VAL A N 1
ATOM 681 C CA . VAL A 1 87 ? -30.399 7.361 27.374 1.00 90.06 87 VAL A CA 1
ATOM 682 C C . VAL A 1 87 ? -29.847 5.996 26.959 1.00 90.06 87 VAL A C 1
ATOM 684 O O . VAL A 1 87 ? -30.221 4.963 27.520 1.00 90.06 87 VAL A O 1
ATOM 687 N N . ASN A 1 88 ? -28.979 5.982 25.946 1.00 88.38 88 ASN A N 1
ATOM 688 C CA . ASN A 1 88 ? -28.365 4.757 25.440 1.00 88.38 88 ASN A CA 1
ATOM 689 C C . ASN A 1 88 ? -27.133 4.399 26.276 1.00 88.38 88 ASN A C 1
ATOM 691 O O . ASN A 1 88 ? -26.161 5.150 26.319 1.00 88.38 88 ASN A O 1
ATOM 695 N N . MET A 1 89 ? -27.175 3.238 26.918 1.00 86.56 89 MET A N 1
ATOM 696 C CA . MET A 1 89 ? -26.110 2.719 27.765 1.00 86.56 89 MET A CA 1
ATOM 697 C C . MET A 1 89 ? -25.509 1.478 27.101 1.00 86.56 89 MET A C 1
ATOM 699 O O . MET A 1 89 ? -25.829 0.345 27.451 1.00 86.56 89 MET A O 1
ATOM 703 N N . GLY A 1 90 ? -24.657 1.710 26.098 1.00 71.25 90 GLY A N 1
ATOM 704 C CA . GLY A 1 90 ? -23.718 0.713 25.567 1.00 71.25 90 GLY A CA 1
ATOM 705 C C . GLY A 1 90 ? -24.116 -0.084 24.318 1.00 71.25 90 GLY A C 1
ATOM 706 O O . GLY A 1 90 ? -23.307 -0.891 23.866 1.00 71.25 90 GLY A O 1
ATOM 707 N N . GLN A 1 91 ? -25.283 0.137 23.695 1.00 60.91 91 GLN A N 1
ATOM 708 C CA . GLN A 1 91 ? -25.748 -0.729 22.587 1.00 60.91 91 GLN A CA 1
ATOM 709 C C . GLN A 1 91 ? -24.831 -0.766 21.351 1.00 60.91 91 GLN A C 1
ATOM 711 O O . GLN A 1 91 ? -24.880 -1.731 20.593 1.00 60.91 91 GLN A O 1
ATOM 716 N N . VAL A 1 92 ? -23.989 0.251 21.137 1.00 55.41 92 VAL A N 1
ATOM 717 C CA . VAL A 1 92 ? -23.166 0.394 19.921 1.00 55.41 92 VAL A CA 1
ATOM 718 C C . VAL A 1 92 ? -22.272 -0.829 19.675 1.00 55.41 92 VAL A C 1
ATOM 720 O O . VAL A 1 92 ? -22.201 -1.314 18.550 1.00 55.41 92 VAL A O 1
ATOM 723 N N . VAL A 1 93 ? -21.623 -1.377 20.708 1.00 54.59 93 VAL A N 1
ATOM 724 C CA . VAL A 1 93 ? -20.698 -2.517 20.540 1.00 54.59 93 VAL A CA 1
ATOM 725 C C . VAL A 1 93 ? -21.457 -3.812 20.228 1.00 54.59 93 VAL A C 1
ATOM 727 O O . VAL A 1 93 ? -21.055 -4.561 19.335 1.00 54.59 93 VAL A O 1
ATOM 730 N N . ALA A 1 94 ? -22.582 -4.051 20.908 1.00 54.97 94 ALA A N 1
ATOM 731 C CA . ALA A 1 94 ? -23.441 -5.207 20.663 1.00 54.97 94 ALA A CA 1
ATOM 732 C C . ALA A 1 94 ? -24.094 -5.159 19.269 1.00 54.97 94 ALA A C 1
ATOM 734 O O . ALA A 1 94 ? -24.163 -6.179 18.582 1.00 54.97 94 ALA A O 1
ATOM 735 N N . ASP A 1 95 ? -24.509 -3.975 18.813 1.00 59.38 95 ASP A N 1
ATOM 736 C CA . ASP A 1 95 ? -25.113 -3.790 17.493 1.00 59.38 95 ASP A CA 1
ATOM 737 C C . ASP A 1 95 ? -24.089 -3.870 16.355 1.00 59.38 95 ASP A C 1
ATOM 739 O O . ASP A 1 95 ? -24.434 -4.377 15.287 1.00 59.38 95 ASP A O 1
ATOM 743 N N . LEU A 1 96 ? -22.827 -3.476 16.573 1.00 55.19 96 LEU A N 1
ATOM 744 C CA . LEU A 1 96 ? -21.742 -3.752 15.622 1.00 55.19 96 LEU A CA 1
ATOM 745 C C . LEU A 1 96 ? -21.428 -5.254 15.507 1.00 55.19 96 LEU A C 1
ATOM 747 O O . LEU A 1 96 ? -21.179 -5.733 14.402 1.00 55.19 96 LEU A O 1
ATOM 751 N N . ALA A 1 97 ? -21.466 -5.998 16.616 1.00 52.19 97 ALA A N 1
ATOM 752 C CA . ALA A 1 97 ? -21.168 -7.434 16.647 1.00 52.19 97 ALA A CA 1
ATOM 753 C C . ALA A 1 97 ? -22.353 -8.343 16.246 1.00 52.19 97 ALA A C 1
ATOM 755 O O . ALA A 1 97 ? -22.178 -9.551 16.076 1.00 52.19 97 ALA A O 1
ATOM 756 N N . SER A 1 98 ? -23.566 -7.796 16.117 1.00 56.16 98 SER A N 1
ATOM 757 C CA . SER A 1 98 ? -24.787 -8.579 15.902 1.00 56.16 98 SER A CA 1
ATOM 758 C C . SER A 1 98 ? -24.913 -9.125 14.474 1.00 56.16 98 SER A C 1
ATOM 760 O O . SER A 1 98 ? -24.809 -8.389 13.493 1.00 56.16 98 SER A O 1
ATOM 762 N N . THR A 1 99 ? -25.224 -10.421 14.371 1.00 56.47 99 THR A N 1
ATOM 763 C CA . THR A 1 99 ? -25.514 -11.148 13.121 1.00 56.47 99 THR A CA 1
ATOM 764 C C . THR A 1 99 ? -26.974 -11.039 12.662 1.00 56.47 99 THR A C 1
ATOM 766 O O . THR A 1 99 ? -27.335 -11.591 11.623 1.00 56.47 99 THR A O 1
ATOM 769 N N . THR A 1 100 ? -27.832 -10.341 13.411 1.00 65.38 100 THR A N 1
ATOM 770 C CA . THR A 1 100 ? -29.236 -10.117 13.040 1.00 65.38 100 THR A CA 1
ATOM 771 C C . THR A 1 100 ? -29.315 -9.277 11.762 1.00 65.38 100 THR A C 1
ATOM 773 O O . THR A 1 100 ? -28.597 -8.289 11.635 1.00 65.38 100 THR A O 1
ATOM 776 N N . ALA A 1 101 ? -30.220 -9.631 10.840 1.00 48.44 101 ALA A N 1
ATOM 777 C CA . ALA A 1 101 ? -30.279 -9.169 9.440 1.00 48.44 101 ALA A CA 1
ATOM 778 C C . ALA A 1 101 ? -30.515 -7.654 9.185 1.00 48.44 101 ALA A C 1
ATOM 780 O O . ALA A 1 101 ? -30.831 -7.253 8.068 1.00 48.44 101 ALA A O 1
ATOM 781 N N . THR A 1 102 ? -30.381 -6.809 10.206 1.00 54.66 102 THR A N 1
ATOM 782 C CA . THR A 1 102 ? -30.506 -5.342 10.159 1.00 54.66 102 THR A CA 1
ATOM 783 C C . THR A 1 102 ? -29.447 -4.627 11.015 1.00 54.66 102 THR A C 1
ATOM 785 O O . THR A 1 102 ? -29.568 -3.428 11.259 1.00 54.66 102 THR A O 1
ATOM 788 N N . LYS A 1 103 ? -28.420 -5.346 11.494 1.00 60.66 103 LYS A N 1
ATOM 789 C CA . LYS A 1 103 ? -27.375 -4.846 12.406 1.00 60.66 103 LYS A CA 1
ATOM 790 C C . LYS A 1 103 ? -25.960 -5.047 11.839 1.00 60.66 103 LYS A C 1
ATOM 792 O O . LYS A 1 103 ? -25.786 -5.627 10.768 1.00 60.66 103 LYS A O 1
ATOM 797 N N . GLY A 1 104 ? -24.950 -4.496 12.515 1.00 59.78 104 GLY A N 1
ATOM 798 C CA . GLY A 1 104 ? -23.654 -4.117 11.940 1.00 59.78 104 GLY A CA 1
ATOM 799 C C . GLY A 1 104 ? -22.928 -5.202 11.143 1.00 59.78 104 GLY A C 1
ATOM 800 O O . GLY A 1 104 ? -22.530 -4.945 10.007 1.00 59.78 104 GLY A O 1
ATOM 801 N N . ALA A 1 105 ? -22.803 -6.420 11.677 1.00 51.16 105 ALA A N 1
ATOM 802 C CA . ALA A 1 105 ? -22.083 -7.495 10.991 1.00 51.16 105 ALA A CA 1
ATOM 803 C C . ALA A 1 105 ? -22.842 -8.079 9.781 1.00 51.16 105 ALA A C 1
ATOM 805 O O . ALA A 1 105 ? -22.209 -8.697 8.926 1.00 51.16 105 ALA A O 1
ATOM 806 N N . ALA A 1 106 ? -24.164 -7.876 9.694 1.00 51.50 106 ALA A N 1
ATOM 807 C CA . ALA A 1 106 ? -25.012 -8.324 8.584 1.00 51.50 106 ALA A CA 1
ATOM 808 C C . ALA A 1 106 ? -25.229 -7.250 7.497 1.00 51.50 106 ALA A C 1
ATOM 810 O O . ALA A 1 106 ? -25.614 -7.578 6.378 1.00 51.50 106 ALA A O 1
ATOM 811 N N . LEU A 1 107 ? -24.980 -5.971 7.804 1.00 50.16 107 LEU A N 1
ATOM 812 C CA . LEU A 1 107 ? -25.120 -4.859 6.852 1.00 50.16 107 LEU A CA 1
ATOM 813 C C . LEU A 1 107 ? -23.920 -4.709 5.899 1.00 50.16 107 LEU A C 1
ATOM 815 O O . LEU A 1 107 ? -24.033 -4.035 4.875 1.00 50.16 107 LEU A O 1
ATOM 819 N N . ILE A 1 108 ? -22.780 -5.336 6.206 1.00 48.88 108 ILE A N 1
ATOM 820 C CA . ILE A 1 108 ? -21.583 -5.319 5.356 1.00 48.88 108 ILE A CA 1
ATOM 821 C C . ILE A 1 108 ? -21.533 -6.603 4.530 1.00 48.88 108 ILE A C 1
ATOM 823 O O . ILE A 1 108 ? -20.922 -7.599 4.913 1.00 48.88 108 ILE A O 1
ATOM 827 N N . ASN A 1 109 ? -22.189 -6.559 3.372 1.00 44.28 109 ASN A N 1
ATOM 828 C CA . ASN A 1 109 ? -22.187 -7.654 2.410 1.00 44.28 109 ASN A CA 1
ATOM 829 C C . ASN A 1 109 ? -20.852 -7.662 1.640 1.00 44.28 109 ASN A C 1
ATOM 831 O O . ASN A 1 109 ? -20.645 -6.866 0.721 1.00 44.28 109 ASN A O 1
ATOM 835 N N . THR A 1 110 ? -19.925 -8.538 2.031 1.00 41.81 110 THR A N 1
ATOM 836 C CA . THR A 1 110 ? -18.690 -8.796 1.273 1.00 41.81 110 THR A CA 1
ATOM 837 C C . THR A 1 110 ? -18.968 -9.778 0.122 1.00 41.81 110 THR A C 1
ATOM 839 O O . THR A 1 110 ? -19.888 -10.591 0.228 1.00 41.81 110 THR A O 1
ATOM 842 N N . PRO A 1 111 ? -18.183 -9.774 -0.977 1.00 39.50 111 PRO A N 1
ATOM 843 C CA . PRO A 1 111 ? -18.412 -10.676 -2.117 1.00 39.50 111 PRO A CA 1
ATOM 844 C C . PRO A 1 111 ? -18.321 -12.183 -1.803 1.00 39.50 111 PRO A C 1
ATOM 846 O O . PRO A 1 111 ? -18.633 -12.997 -2.667 1.00 39.50 111 PRO A O 1
ATOM 849 N N . THR A 1 112 ? -17.861 -12.556 -0.603 1.00 43.75 112 THR A N 1
ATOM 850 C CA . THR A 1 112 ? -17.597 -13.936 -0.162 1.00 43.75 112 THR A CA 1
ATOM 851 C C . THR A 1 112 ? -18.535 -14.435 0.946 1.00 43.75 112 THR A C 1
ATOM 853 O O . THR A 1 112 ? -18.340 -15.547 1.432 1.00 43.75 112 THR A O 1
ATOM 856 N N . ASN A 1 113 ? -19.561 -13.664 1.342 1.00 45.44 113 ASN A N 1
ATOM 857 C CA . ASN A 1 113 ? -20.434 -13.944 2.501 1.00 45.44 113 ASN A CA 1
ATOM 858 C C . ASN A 1 113 ? -19.688 -14.062 3.854 1.00 45.44 113 ASN A C 1
ATOM 860 O O . ASN A 1 113 ? -20.211 -14.634 4.813 1.00 45.44 113 ASN A O 1
ATOM 864 N N . GLU A 1 114 ? -18.476 -13.514 3.968 1.00 44.22 114 GLU A N 1
ATOM 865 C CA . GLU A 1 114 ? -17.741 -13.462 5.236 1.00 44.22 114 GLU A CA 1
ATOM 866 C C . GLU A 1 114 ? -18.183 -12.243 6.055 1.00 44.22 114 GLU A C 1
ATOM 868 O O . GLU A 1 114 ? -18.188 -11.113 5.560 1.00 44.22 114 GLU A O 1
ATOM 873 N N . ASN A 1 115 ? -18.553 -12.469 7.320 1.00 44.72 115 ASN A N 1
ATOM 874 C CA . ASN A 1 115 ? -19.019 -11.400 8.203 1.00 44.72 115 ASN A CA 1
ATOM 875 C C . ASN A 1 115 ? -17.866 -10.471 8.637 1.00 44.72 115 ASN A C 1
ATOM 877 O O . ASN A 1 115 ? -16.697 -10.868 8.671 1.00 44.72 115 ASN A O 1
ATOM 881 N N . LEU A 1 116 ? -18.197 -9.232 9.018 1.00 41.41 116 LEU A N 1
ATOM 882 C CA . LEU A 1 116 ? -17.203 -8.224 9.405 1.00 41.41 116 LEU A CA 1
ATOM 883 C C . LEU A 1 116 ? -16.311 -8.678 10.571 1.00 41.41 116 LEU A C 1
ATOM 885 O O . LEU A 1 116 ? -15.120 -8.372 10.576 1.00 41.41 116 LEU A O 1
ATOM 889 N N . GLN A 1 117 ? -16.857 -9.422 11.537 1.00 39.88 117 GLN A N 1
ATOM 890 C CA . GLN A 1 117 ? -16.080 -9.950 12.658 1.00 39.88 117 GLN A CA 1
ATOM 891 C C . GLN A 1 117 ? -14.998 -10.903 12.141 1.00 39.88 117 GLN A C 1
ATOM 893 O O . GLN A 1 117 ? -13.840 -10.759 12.513 1.00 39.88 117 GLN A O 1
ATOM 898 N N . THR A 1 118 ? -15.338 -11.801 11.214 1.00 42.44 118 THR A N 1
ATOM 899 C CA . THR A 1 118 ? -14.393 -12.678 10.515 1.00 42.44 118 THR A CA 1
ATOM 900 C C . THR A 1 118 ? -13.368 -11.879 9.716 1.00 42.44 118 THR A C 1
ATOM 902 O O . THR A 1 118 ? -12.195 -12.212 9.813 1.00 42.44 118 THR A O 1
ATOM 905 N N . LEU A 1 119 ? -13.737 -10.800 9.019 1.00 41.50 119 LEU A N 1
ATOM 906 C CA . LEU A 1 119 ? -12.779 -9.977 8.262 1.00 41.50 119 LEU A CA 1
ATOM 907 C C . LEU A 1 119 ? -11.820 -9.185 9.175 1.00 41.50 119 LEU A C 1
ATOM 909 O O . LEU A 1 119 ? -10.613 -9.146 8.932 1.00 41.50 119 LEU A O 1
ATOM 913 N N . ILE A 1 120 ? -12.321 -8.587 10.262 1.00 41.84 120 ILE A N 1
ATOM 914 C CA . ILE A 1 120 ? -11.504 -7.897 11.277 1.00 41.84 120 ILE A CA 1
ATOM 915 C C . ILE A 1 120 ? -10.614 -8.907 12.003 1.00 41.84 120 ILE A C 1
ATOM 917 O O . ILE A 1 120 ? -9.437 -8.633 12.234 1.00 41.84 120 ILE A O 1
ATOM 921 N N . THR A 1 121 ? -11.141 -10.088 12.320 1.00 39.16 121 THR A N 1
ATOM 922 C CA . THR A 1 121 ? -10.384 -11.188 12.912 1.00 39.16 121 THR A CA 1
ATOM 923 C C . THR A 1 121 ? -9.358 -11.737 11.930 1.00 39.16 121 THR A C 1
ATOM 925 O O . THR A 1 121 ? -8.239 -11.948 12.352 1.00 39.16 121 THR A O 1
ATOM 928 N N . GLN A 1 122 ? -9.634 -11.881 10.634 1.00 40.28 122 GLN A N 1
ATOM 929 C CA . GLN A 1 122 ? -8.651 -12.266 9.609 1.00 40.28 122 GLN A CA 1
ATOM 930 C C . GLN A 1 122 ? -7.598 -11.176 9.372 1.00 40.28 122 GLN A C 1
ATOM 932 O O . GLN A 1 122 ? -6.445 -11.504 9.126 1.00 40.28 122 GLN A O 1
ATOM 937 N N . THR A 1 123 ? -7.945 -9.894 9.494 1.00 38.00 123 THR A N 1
ATOM 938 C CA . THR A 1 123 ? -6.994 -8.777 9.337 1.00 38.00 123 THR A CA 1
ATOM 939 C C . THR A 1 123 ? -6.094 -8.640 10.571 1.00 38.00 123 THR A C 1
ATOM 941 O O . THR A 1 123 ? -4.872 -8.555 10.447 1.00 38.00 123 THR A O 1
ATOM 944 N N . ARG A 1 124 ? -6.664 -8.709 11.786 1.00 37.59 124 ARG A N 1
ATOM 945 C CA . ARG A 1 124 ? -5.897 -8.755 13.045 1.00 37.59 124 ARG A CA 1
ATOM 946 C C . ARG A 1 124 ? -5.092 -10.049 13.156 1.00 37.59 124 ARG A C 1
ATOM 948 O O . ARG A 1 124 ? -3.930 -9.988 13.546 1.00 37.59 124 ARG A O 1
ATOM 955 N N . ASN A 1 125 ? -5.668 -11.191 12.774 1.00 38.16 125 ASN A N 1
ATOM 956 C CA . ASN A 1 125 ? -4.988 -12.487 12.776 1.00 38.16 125 ASN A CA 1
ATOM 957 C C . ASN A 1 125 ? -3.994 -12.633 11.628 1.00 38.16 125 ASN A C 1
ATOM 959 O O . ASN A 1 125 ? -3.062 -13.401 11.786 1.00 38.16 125 ASN A O 1
ATOM 963 N N . GLY A 1 126 ? -4.132 -11.898 10.523 1.00 43.97 126 GLY A N 1
ATOM 964 C CA . GLY A 1 126 ? -3.142 -11.861 9.446 1.00 43.97 126 GLY A CA 1
ATOM 965 C C . GLY A 1 126 ? -1.797 -11.410 10.001 1.00 43.97 126 GLY A C 1
ATOM 966 O O . GLY A 1 126 ? -0.855 -12.195 10.049 1.00 43.97 126 GLY A O 1
ATOM 967 N N . ASN A 1 127 ? -1.753 -10.207 10.583 1.00 42.75 127 ASN A N 1
ATOM 968 C CA . ASN A 1 127 ? -0.564 -9.744 11.302 1.00 42.75 127 ASN A CA 1
ATOM 969 C C . ASN A 1 127 ? -0.262 -10.563 12.575 1.00 42.75 127 ASN A C 1
ATOM 971 O O . ASN A 1 127 ? 0.906 -10.730 12.902 1.00 42.75 127 ASN A O 1
ATOM 975 N N . ALA A 1 128 ? -1.257 -11.100 13.299 1.00 45.38 128 ALA A N 1
ATOM 976 C CA . ALA A 1 128 ? -0.985 -11.901 14.502 1.00 45.38 128 ALA A CA 1
ATOM 977 C C . ALA A 1 128 ? -0.421 -13.305 14.223 1.00 45.38 128 ALA A C 1
ATOM 979 O O . ALA A 1 128 ? 0.151 -13.894 15.138 1.00 45.38 128 ALA A O 1
ATOM 980 N N . ALA A 1 129 ? -0.633 -13.865 13.028 1.00 53.44 129 ALA A N 1
ATOM 981 C CA . ALA A 1 129 ? -0.219 -15.218 12.661 1.00 53.44 129 ALA A CA 1
ATOM 982 C C . ALA A 1 129 ? 1.207 -15.270 12.094 1.00 53.44 129 ALA A C 1
ATOM 984 O O . ALA A 1 129 ? 1.858 -16.312 12.202 1.00 53.44 129 ALA A O 1
ATOM 985 N N . HIS A 1 130 ? 1.716 -14.158 11.557 1.00 65.69 130 HIS A N 1
ATOM 986 C CA . HIS A 1 130 ? 3.135 -14.013 11.242 1.00 65.69 130 HIS A CA 1
ATOM 987 C C . HIS A 1 130 ? 3.984 -14.091 12.518 1.00 65.69 130 HIS A C 1
ATOM 989 O O . HIS A 1 130 ? 3.600 -13.597 13.578 1.00 65.69 130 HIS A O 1
ATOM 995 N N . GLY A 1 131 ? 5.113 -14.792 12.441 1.00 70.25 131 GLY A N 1
ATOM 996 C CA . GLY A 1 131 ? 5.975 -15.091 13.583 1.00 70.25 131 GLY A CA 1
ATOM 997 C C . GLY A 1 131 ? 5.458 -16.231 14.470 1.00 70.25 131 GLY A C 1
ATOM 998 O O . GLY A 1 131 ? 6.214 -16.748 15.289 1.00 70.25 131 GLY A O 1
ATOM 999 N N . GLN A 1 132 ? 4.213 -16.708 14.315 1.00 71.19 132 GLN A N 1
ATOM 1000 C CA . GLN A 1 132 ? 3.705 -17.808 15.152 1.00 71.19 132 GLN A CA 1
ATOM 1001 C C . GLN A 1 132 ? 4.309 -19.165 14.799 1.00 71.19 132 GLN A C 1
ATOM 1003 O O . GLN A 1 132 ? 4.224 -20.087 15.610 1.00 71.19 132 GLN A O 1
ATOM 1008 N N . ALA A 1 133 ? 4.901 -19.340 13.613 1.00 72.19 133 ALA A N 1
ATOM 1009 C CA . ALA A 1 133 ? 5.756 -20.496 13.349 1.00 72.19 133 ALA A CA 1
ATOM 1010 C C . ALA A 1 133 ? 6.992 -20.449 14.262 1.00 72.19 133 ALA A C 1
ATOM 1012 O O . ALA A 1 133 ? 7.136 -21.311 15.126 1.00 72.19 133 ALA A O 1
ATOM 1013 N N . PHE A 1 134 ? 7.783 -19.379 14.162 1.00 82.19 134 PHE A N 1
ATOM 1014 C CA . PHE A 1 134 ? 8.957 -19.109 14.996 1.00 82.19 134 PHE A CA 1
ATOM 1015 C C . PHE A 1 134 ? 8.668 -19.241 16.507 1.00 82.19 134 PHE A C 1
ATOM 1017 O O . PHE A 1 134 ? 9.302 -20.043 17.194 1.00 82.19 134 PHE A O 1
ATOM 1024 N N . TRP A 1 135 ? 7.628 -18.576 17.026 1.00 82.81 135 TRP A N 1
ATOM 1025 C CA . TRP A 1 135 ? 7.258 -18.676 18.446 1.00 82.81 135 TRP A CA 1
ATOM 1026 C C . TRP A 1 135 ? 6.791 -20.075 18.878 1.00 82.81 135 TRP A C 1
ATOM 1028 O O . TRP A 1 135 ? 7.020 -20.468 20.022 1.00 82.81 135 TRP A O 1
ATOM 1038 N N . ARG A 1 136 ? 6.163 -20.868 17.993 1.00 78.94 136 ARG A N 1
ATOM 1039 C CA . ARG A 1 136 ? 5.846 -22.279 18.296 1.00 78.94 136 ARG A CA 1
ATOM 1040 C C . ARG A 1 136 ? 7.111 -23.113 18.465 1.00 78.94 136 ARG A C 1
ATOM 1042 O O . ARG A 1 136 ? 7.144 -23.932 19.380 1.00 78.94 136 ARG A O 1
ATOM 1049 N N . LYS A 1 137 ? 8.134 -22.886 17.638 1.00 82.25 137 LYS A N 1
ATOM 1050 C CA . LYS A 1 137 ? 9.420 -23.584 17.744 1.00 82.25 137 LYS A CA 1
ATOM 1051 C C . LYS A 1 137 ? 10.155 -23.230 19.044 1.00 82.25 137 LYS A C 1
ATOM 1053 O O . LYS A 1 137 ? 10.579 -24.135 19.760 1.00 82.25 137 LYS A O 1
ATOM 1058 N N . ILE A 1 138 ? 10.172 -21.944 19.429 1.00 86.81 138 ILE A N 1
ATOM 1059 C CA . ILE A 1 138 ? 10.695 -21.495 20.738 1.00 86.81 138 ILE A CA 1
ATOM 1060 C C . ILE A 1 138 ? 9.977 -22.214 21.888 1.00 86.81 138 ILE A C 1
ATOM 1062 O O . ILE A 1 138 ? 10.633 -22.792 22.754 1.00 86.81 138 ILE A O 1
ATOM 1066 N N . ARG A 1 139 ? 8.634 -22.235 21.885 1.00 84.88 139 ARG A N 1
ATOM 1067 C CA . ARG A 1 139 ? 7.843 -22.936 22.915 1.00 84.88 139 ARG A CA 1
ATOM 1068 C C . ARG A 1 139 ? 8.096 -24.444 22.957 1.00 84.88 139 ARG A C 1
ATOM 1070 O O . ARG A 1 139 ? 8.019 -25.027 24.032 1.00 84.88 139 ARG A O 1
ATOM 1077 N N . ALA A 1 140 ? 8.361 -25.074 21.813 1.00 81.88 140 ALA A N 1
ATOM 1078 C CA . ALA A 1 140 ? 8.687 -26.495 21.753 1.00 81.88 140 ALA A CA 1
ATOM 1079 C C . ALA A 1 140 ? 10.073 -26.795 22.349 1.00 81.88 140 ALA A C 1
ATOM 1081 O O . ALA A 1 140 ? 10.263 -27.869 22.915 1.00 81.88 140 ALA A O 1
ATOM 1082 N N . GLY A 1 141 ? 11.037 -25.871 22.230 1.00 82.31 141 GLY A N 1
ATOM 1083 C CA . GLY A 1 141 ? 12.400 -26.035 22.756 1.00 82.31 141 GLY A CA 1
ATOM 1084 C C . GLY A 1 141 ? 13.200 -27.161 22.089 1.00 82.31 141 GLY A C 1
ATOM 1085 O O . GLY A 1 141 ? 14.176 -27.653 22.655 1.00 82.31 141 GLY A O 1
ATOM 1086 N N . GLN A 1 142 ? 12.767 -27.616 20.910 1.00 77.50 142 GLN A N 1
ATOM 1087 C CA . GLN A 1 142 ? 13.265 -28.838 20.270 1.00 77.50 142 GLN A CA 1
ATOM 1088 C C . GLN A 1 142 ? 14.296 -28.606 19.164 1.00 77.50 142 GLN A C 1
ATOM 1090 O O . GLN A 1 142 ? 14.991 -29.559 18.817 1.00 77.50 142 GLN A O 1
ATOM 1095 N N . GLU A 1 143 ? 14.452 -27.384 18.661 1.00 87.25 143 GLU A N 1
ATOM 1096 C CA . GLU A 1 143 ? 15.333 -27.052 17.535 1.00 87.25 143 GLU A CA 1
ATOM 1097 C C . GLU A 1 143 ? 16.075 -25.728 17.761 1.00 87.25 143 GLU A C 1
ATOM 1099 O O . GLU A 1 143 ? 15.669 -24.915 18.589 1.00 87.25 143 GLU A O 1
ATOM 1104 N N . ASP A 1 144 ? 17.186 -25.550 17.047 1.00 92.62 144 ASP A N 1
ATOM 1105 C CA . ASP A 1 144 ? 17.867 -24.259 16.938 1.00 92.62 144 ASP A CA 1
ATOM 1106 C C . ASP A 1 144 ? 17.163 -23.401 15.881 1.00 92.62 144 ASP A C 1
ATOM 1108 O O . ASP A 1 144 ? 16.540 -23.932 14.961 1.00 92.62 144 ASP A O 1
ATOM 1112 N N . LEU A 1 145 ? 17.266 -22.080 16.008 1.00 92.06 145 LEU A N 1
ATOM 1113 C CA . LEU A 1 145 ? 16.517 -21.118 15.197 1.00 92.06 145 LEU A CA 1
ATOM 1114 C C . LEU A 1 145 ? 17.432 -20.043 14.629 1.00 92.06 145 LEU A C 1
ATOM 1116 O O . LEU A 1 145 ? 18.437 -19.693 15.252 1.00 92.06 145 LEU A O 1
ATOM 1120 N N . ALA A 1 146 ? 17.067 -19.459 13.490 1.00 92.75 146 ALA A N 1
ATOM 1121 C CA . ALA A 1 146 ? 17.808 -18.334 12.926 1.00 92.75 146 ALA A CA 1
ATOM 1122 C C . ALA A 1 146 ? 16.908 -17.182 12.452 1.00 92.75 146 ALA A C 1
ATOM 1124 O O . ALA A 1 146 ? 15.901 -17.378 11.771 1.00 92.75 146 ALA A O 1
ATOM 1125 N N . ILE A 1 147 ? 17.325 -15.959 12.778 1.00 94.00 147 ILE A N 1
ATOM 1126 C CA . ILE A 1 147 ? 16.741 -14.697 12.323 1.00 94.00 147 ILE A CA 1
ATOM 1127 C C . ILE A 1 147 ? 17.740 -14.024 11.380 1.00 94.00 147 ILE A C 1
ATOM 1129 O O . ILE A 1 147 ? 18.891 -13.812 11.763 1.00 94.00 147 ILE A O 1
ATOM 1133 N N . PHE A 1 148 ? 17.299 -13.653 10.180 1.00 92.12 148 PHE A N 1
ATOM 1134 C CA . PHE A 1 148 ? 18.058 -12.786 9.277 1.00 92.12 148 PHE A CA 1
ATOM 1135 C C . PHE A 1 148 ? 17.464 -11.379 9.275 1.00 92.12 148 PHE A C 1
ATOM 1137 O O . PHE A 1 148 ? 16.244 -11.210 9.207 1.00 92.12 148 PHE A O 1
ATOM 1144 N N . ILE A 1 149 ? 18.315 -10.360 9.306 1.00 92.44 149 ILE A N 1
ATOM 1145 C CA . ILE A 1 149 ? 17.888 -8.971 9.153 1.00 92.44 149 ILE A CA 1
ATOM 1146 C C . ILE A 1 149 ? 18.557 -8.365 7.930 1.00 92.44 149 ILE A C 1
ATOM 1148 O O . ILE A 1 149 ? 19.770 -8.450 7.782 1.00 92.44 149 ILE A O 1
ATOM 1152 N N . ASN A 1 150 ? 17.762 -7.708 7.090 1.00 89.81 150 ASN A N 1
ATOM 1153 C CA . ASN A 1 150 ? 18.216 -6.901 5.966 1.00 89.81 150 ASN A CA 1
ATOM 1154 C C . ASN A 1 150 ? 17.797 -5.448 6.211 1.00 89.81 150 ASN A C 1
ATOM 1156 O O . ASN A 1 150 ? 16.614 -5.120 6.094 1.00 89.81 150 ASN A O 1
ATOM 1160 N N . SER A 1 151 ? 18.743 -4.585 6.570 1.00 89.81 151 SER A N 1
ATOM 1161 C CA . SER A 1 151 ? 18.458 -3.216 7.011 1.00 89.81 151 SER A CA 1
ATOM 1162 C C . SER A 1 151 ? 19.433 -2.199 6.425 1.00 89.81 151 SER A C 1
ATOM 1164 O O . SER A 1 151 ? 20.526 -2.551 5.989 1.00 89.81 151 SER A O 1
ATOM 1166 N N . ASP A 1 152 ? 19.042 -0.928 6.448 1.00 86.62 152 ASP A N 1
ATOM 1167 C CA . ASP A 1 152 ? 19.987 0.186 6.371 1.00 86.62 152 ASP A CA 1
ATOM 1168 C C . ASP A 1 152 ? 20.597 0.521 7.752 1.00 86.62 152 ASP A C 1
ATOM 1170 O O . ASP A 1 152 ? 20.498 -0.267 8.699 1.00 86.62 152 ASP A O 1
ATOM 1174 N N . SER A 1 153 ? 21.213 1.703 7.876 1.00 85.06 153 SER A N 1
ATOM 1175 C CA . SER A 1 153 ? 21.836 2.231 9.099 1.00 85.06 153 SER A CA 1
ATOM 1176 C C . SER A 1 153 ? 20.921 2.333 10.317 1.00 85.06 153 SER A C 1
ATOM 1178 O O . SER A 1 153 ? 21.448 2.551 11.394 1.00 85.06 153 SER A O 1
ATOM 1180 N N . THR A 1 154 ? 19.595 2.234 10.186 1.00 83.25 154 THR A N 1
ATOM 1181 C CA . THR A 1 154 ? 18.675 2.435 11.323 1.00 83.25 154 THR A CA 1
ATOM 1182 C C . THR A 1 154 ? 18.636 1.284 12.339 1.00 83.25 154 THR A C 1
ATOM 1184 O O . THR A 1 154 ? 18.024 1.469 13.390 1.00 83.25 154 THR A O 1
ATOM 1187 N N . TRP A 1 155 ? 19.260 0.132 12.039 1.00 89.94 155 TRP A N 1
ATOM 1188 C CA . TRP A 1 155 ? 19.413 -1.035 12.932 1.00 89.94 155 TRP A CA 1
ATOM 1189 C C . TRP A 1 155 ? 20.852 -1.623 12.930 1.00 89.94 155 TRP A C 1
ATOM 1191 O O . TRP A 1 155 ? 21.031 -2.828 13.108 1.00 89.94 155 TRP A O 1
ATOM 1201 N N . ASN A 1 156 ? 21.879 -0.816 12.668 1.00 90.12 156 ASN A N 1
ATOM 1202 C CA . ASN A 1 156 ? 23.289 -1.215 12.600 1.00 90.12 156 ASN A CA 1
ATOM 1203 C C . ASN A 1 156 ? 24.043 -1.199 13.953 1.00 90.12 156 ASN A C 1
ATOM 1205 O O . ASN A 1 156 ? 25.113 -1.799 14.026 1.00 90.12 156 ASN A O 1
ATOM 1209 N N . ASP A 1 157 ? 23.532 -0.579 15.022 1.00 87.88 157 ASP A N 1
ATOM 1210 C CA . ASP A 1 157 ? 24.230 -0.512 16.326 1.00 87.88 157 ASP A CA 1
ATOM 1211 C C . ASP A 1 157 ? 23.527 -1.281 17.470 1.00 87.88 157 ASP A C 1
ATOM 1213 O O . ASP A 1 157 ? 22.335 -1.589 17.449 1.00 87.88 157 ASP A O 1
ATOM 1217 N N . THR A 1 158 ? 24.294 -1.568 18.518 1.00 89.06 158 THR A N 1
ATOM 1218 C CA . THR A 1 158 ? 23.849 -2.057 19.828 1.00 89.06 158 THR A CA 1
ATOM 1219 C C . THR A 1 158 ? 22.883 -1.114 20.555 1.00 89.06 158 THR A C 1
ATOM 1221 O O . THR A 1 158 ? 22.027 -1.576 21.307 1.00 89.06 158 THR A O 1
ATOM 1224 N N . GLY A 1 159 ? 22.979 0.201 20.328 1.00 86.94 159 GLY A N 1
ATOM 1225 C CA . GLY A 1 159 ? 22.052 1.184 20.908 1.00 86.94 159 GLY A CA 1
ATOM 1226 C C . GLY A 1 159 ? 20.666 1.226 20.250 1.00 86.94 159 GLY A C 1
ATOM 1227 O O . GLY A 1 159 ? 19.763 1.890 20.762 1.00 86.94 159 GLY A O 1
ATOM 1228 N N . GLU A 1 160 ? 20.487 0.546 19.117 1.00 89.06 160 GLU A N 1
ATOM 1229 C CA . GLU A 1 160 ? 19.360 0.749 18.203 1.00 89.06 160 GLU A CA 1
ATOM 1230 C C . GLU A 1 160 ? 18.189 -0.233 18.424 1.00 89.06 160 GLU A C 1
ATOM 1232 O O . GLU A 1 160 ? 18.341 -1.257 19.102 1.00 89.06 160 GLU A O 1
ATOM 1237 N N . PRO A 1 161 ? 16.987 0.047 17.866 1.00 89.44 161 PRO A N 1
ATOM 1238 C CA . PRO A 1 161 ? 15.745 -0.629 18.245 1.00 89.44 161 PRO A CA 1
ATOM 1239 C C . PRO A 1 161 ? 15.773 -2.139 18.046 1.00 89.44 161 PRO A C 1
ATOM 1241 O O . PRO A 1 161 ? 15.143 -2.857 18.813 1.00 89.44 161 PRO A O 1
ATOM 1244 N N . LEU A 1 162 ? 16.492 -2.631 17.034 1.00 93.62 162 LEU A N 1
ATOM 1245 C CA . LEU A 1 162 ? 16.605 -4.061 16.775 1.00 93.62 162 LEU A CA 1
ATOM 1246 C C . LEU A 1 162 ? 17.429 -4.774 17.846 1.00 93.62 162 LEU A C 1
ATOM 1248 O O . LEU A 1 162 ? 16.963 -5.775 18.383 1.00 93.62 162 LEU A O 1
ATOM 1252 N N . TYR A 1 163 ? 18.633 -4.286 18.161 1.00 94.56 163 TYR A N 1
ATOM 1253 C CA . TYR A 1 163 ? 19.473 -4.920 19.178 1.00 94.56 163 TYR A CA 1
ATOM 1254 C C . TYR A 1 163 ? 18.769 -4.886 20.536 1.00 94.56 163 TYR A C 1
ATOM 1256 O O . TYR A 1 163 ? 18.659 -5.917 21.201 1.00 94.56 163 TYR A O 1
ATOM 1264 N N . ARG A 1 164 ? 18.176 -3.734 20.880 1.00 94.25 164 ARG A N 1
ATOM 1265 C CA . ARG A 1 164 ? 17.342 -3.585 22.076 1.00 94.25 164 ARG A CA 1
ATOM 1266 C C . ARG A 1 164 ? 16.124 -4.507 22.067 1.00 94.25 164 ARG A C 1
ATOM 1268 O O . ARG A 1 164 ? 15.825 -5.100 23.093 1.00 94.25 164 ARG A O 1
ATOM 1275 N N . TRP A 1 165 ? 15.451 -4.714 20.934 1.00 94.75 165 TRP A N 1
ATOM 1276 C CA . TRP A 1 165 ? 14.373 -5.707 20.830 1.00 94.75 165 TRP A CA 1
ATOM 1277 C C . TRP A 1 165 ? 14.878 -7.135 21.102 1.00 94.75 165 TRP A C 1
ATOM 1279 O O . TRP A 1 165 ? 14.232 -7.885 21.837 1.00 94.75 165 TRP A O 1
ATOM 1289 N N . VAL A 1 166 ? 16.057 -7.504 20.590 1.00 95.94 166 VAL A N 1
ATOM 1290 C CA . VAL A 1 166 ? 16.658 -8.819 20.867 1.00 95.94 166 VAL A CA 1
ATOM 1291 C C . VAL A 1 166 ? 16.961 -8.987 22.363 1.00 95.94 166 VAL A C 1
ATOM 1293 O O . VAL A 1 166 ? 16.626 -10.028 22.931 1.00 95.94 166 VAL A O 1
ATOM 1296 N N . SER A 1 167 ? 17.549 -7.982 23.018 1.00 94.75 167 SER A N 1
ATOM 1297 C CA . SER A 1 167 ? 17.936 -8.066 24.436 1.00 94.75 167 SER A CA 1
ATOM 1298 C C . SER A 1 167 ? 16.788 -7.857 25.430 1.00 94.75 167 SER A C 1
ATOM 1300 O O . SER A 1 167 ? 16.789 -8.480 26.488 1.00 94.75 167 SER A O 1
ATOM 1302 N N . GLU A 1 168 ? 15.816 -6.996 25.123 1.00 93.06 168 GLU A N 1
ATOM 1303 C CA . GLU A 1 168 ? 14.746 -6.586 26.053 1.00 93.06 168 GLU A CA 1
ATOM 1304 C C . GLU A 1 168 ? 13.431 -7.352 25.843 1.00 93.06 168 GLU A C 1
ATOM 1306 O O . GLU A 1 168 ? 12.641 -7.453 26.778 1.00 93.06 168 GLU A O 1
ATOM 1311 N N . TYR A 1 169 ? 13.192 -7.918 24.651 1.00 91.50 169 TYR A N 1
ATOM 1312 C CA . TYR A 1 169 ? 11.953 -8.644 24.333 1.00 91.50 169 TYR A CA 1
ATOM 1313 C C . TYR A 1 169 ? 12.210 -10.113 23.982 1.00 91.50 169 TYR A C 1
ATOM 1315 O O . TYR A 1 169 ? 11.606 -10.996 24.593 1.00 91.50 169 TYR A O 1
ATOM 1323 N N . LEU A 1 170 ? 13.099 -10.407 23.025 1.00 93.50 170 LEU A N 1
ATOM 1324 C CA . LEU A 1 170 ? 13.313 -11.788 22.569 1.00 93.50 170 LEU A CA 1
ATOM 1325 C C . LEU A 1 170 ? 14.009 -12.653 23.630 1.00 93.50 170 LEU A C 1
ATOM 1327 O O . LEU A 1 170 ? 13.549 -13.763 23.892 1.00 93.50 170 LEU A O 1
ATOM 1331 N N . ALA A 1 171 ? 15.078 -12.154 24.257 1.00 94.56 171 ALA A N 1
ATOM 1332 C CA . ALA A 1 171 ? 15.802 -12.876 25.305 1.00 94.56 171 ALA A CA 1
ATOM 1333 C C . ALA A 1 171 ? 14.887 -13.285 26.484 1.00 94.56 171 ALA A C 1
ATOM 1335 O O . ALA A 1 171 ? 14.747 -14.495 26.707 1.00 94.56 171 ALA A O 1
ATOM 1336 N N . PRO A 1 172 ? 14.147 -12.365 27.146 1.00 91.94 172 PRO A N 1
ATOM 1337 C CA . PRO A 1 172 ? 13.196 -12.733 28.200 1.00 91.94 172 PRO A CA 1
ATOM 1338 C C . PRO A 1 172 ? 12.066 -13.670 27.748 1.00 91.94 172 PRO A C 1
ATOM 1340 O O . PRO A 1 172 ? 11.585 -14.472 28.548 1.00 91.94 172 PRO A O 1
ATOM 1343 N N . ALA A 1 173 ? 11.639 -13.597 26.481 1.00 88.94 173 ALA A N 1
ATOM 1344 C CA . ALA A 1 173 ? 10.598 -14.468 25.929 1.00 88.94 173 ALA A CA 1
ATOM 1345 C C . ALA A 1 173 ? 11.099 -15.879 25.552 1.00 88.94 173 ALA A C 1
ATOM 1347 O O . ALA A 1 173 ? 10.288 -16.797 25.414 1.00 88.94 173 ALA A O 1
ATOM 1348 N N . ALA A 1 174 ? 12.414 -16.077 25.413 1.00 91.56 174 ALA A N 1
ATOM 1349 C CA . ALA A 1 174 ? 13.039 -17.351 25.050 1.00 91.56 174 ALA A CA 1
ATOM 1350 C C . ALA A 1 174 ? 14.067 -17.846 26.102 1.00 91.56 174 ALA A C 1
ATOM 1352 O O . ALA A 1 174 ? 15.199 -18.168 25.742 1.00 91.56 174 ALA A O 1
ATOM 1353 N N . PRO A 1 175 ? 13.708 -17.979 27.399 1.00 92.00 175 PRO A N 1
ATOM 1354 C CA . PRO A 1 175 ? 14.654 -18.267 28.496 1.00 92.00 175 PRO A CA 1
ATOM 1355 C C . PRO A 1 175 ? 15.302 -19.666 28.433 1.00 92.00 175 PRO A C 1
ATOM 1357 O O . PRO A 1 175 ? 16.257 -19.974 29.152 1.00 92.00 175 PRO A O 1
ATOM 1360 N N . THR A 1 176 ? 14.781 -20.549 27.582 1.00 91.88 176 THR A N 1
ATOM 1361 C CA . THR A 1 176 ? 15.358 -21.866 27.282 1.00 91.88 176 THR A CA 1
ATOM 1362 C C . THR A 1 176 ? 16.448 -21.816 26.215 1.00 91.88 176 THR A C 1
ATOM 1364 O O . THR A 1 176 ? 17.198 -22.780 26.097 1.00 91.88 176 THR A O 1
ATOM 1367 N N . HIS A 1 177 ? 16.563 -20.722 25.457 1.00 96.12 177 HIS A N 1
ATOM 1368 C CA . HIS A 1 177 ? 17.487 -20.608 24.333 1.00 96.12 177 HIS A CA 1
ATOM 1369 C C . HIS A 1 177 ? 18.644 -19.654 24.639 1.00 96.12 177 HIS A C 1
ATOM 1371 O O . HIS A 1 177 ? 18.465 -18.566 25.192 1.00 96.12 177 HIS A O 1
ATOM 1377 N N . THR A 1 178 ? 19.841 -20.065 24.234 1.00 97.81 178 THR A N 1
ATOM 1378 C CA . THR A 1 178 ? 21.004 -19.182 24.134 1.00 97.81 178 THR A CA 1
ATOM 1379 C C . THR A 1 178 ? 20.820 -18.283 22.917 1.00 97.81 178 THR A C 1
ATOM 1381 O O . THR A 1 178 ? 20.492 -18.774 21.842 1.00 97.81 178 THR A O 1
ATOM 1384 N N . ILE A 1 179 ? 21.006 -16.973 23.057 1.00 97.94 179 ILE A N 1
ATOM 1385 C CA . ILE A 1 179 ? 20.859 -16.019 21.953 1.00 97.94 179 ILE A CA 1
ATOM 1386 C C . ILE A 1 179 ? 22.234 -15.513 21.542 1.00 97.94 179 ILE A C 1
ATOM 1388 O O . ILE A 1 179 ? 22.934 -14.884 22.338 1.00 97.94 179 ILE A O 1
ATOM 1392 N N . ILE A 1 180 ? 22.598 -15.781 20.290 1.00 97.12 180 ILE A N 1
ATOM 1393 C CA . ILE A 1 180 ? 23.871 -15.395 19.684 1.00 97.12 180 ILE A CA 1
ATOM 1394 C C . ILE A 1 180 ? 23.592 -14.400 18.561 1.00 97.12 180 ILE A C 1
ATOM 1396 O O . ILE A 1 180 ? 22.906 -14.727 17.597 1.00 97.12 180 ILE A O 1
ATOM 1400 N N . TYR A 1 181 ? 24.151 -13.201 18.669 1.00 96.81 181 TYR A N 1
ATOM 1401 C CA . TYR A 1 181 ? 23.990 -12.108 17.714 1.00 96.81 181 TYR A CA 1
ATOM 1402 C C . TYR A 1 181 ? 25.305 -11.813 16.990 1.00 96.81 181 TYR A C 1
ATOM 1404 O O . TYR A 1 181 ? 26.374 -11.855 17.600 1.00 96.81 181 TYR A O 1
ATOM 1412 N N . ARG A 1 182 ? 25.243 -11.456 15.706 1.00 93.06 182 ARG A N 1
ATOM 1413 C CA . ARG A 1 182 ? 26.376 -10.878 14.966 1.00 93.06 182 ARG A CA 1
ATOM 1414 C C . ARG A 1 182 ? 25.913 -9.835 13.958 1.00 93.06 182 ARG A C 1
ATOM 1416 O O . ARG A 1 182 ? 24.827 -9.940 13.396 1.00 93.06 182 ARG A O 1
ATOM 1423 N N . LEU A 1 183 ? 26.785 -8.866 13.703 1.00 93.06 183 LEU A N 1
ATOM 1424 C CA . LEU A 1 183 ? 26.598 -7.799 12.722 1.00 93.06 183 LEU A CA 1
ATOM 1425 C C . LEU A 1 183 ? 27.481 -8.051 11.491 1.00 93.06 183 LEU A C 1
ATOM 1427 O O . LEU A 1 183 ? 28.624 -8.493 11.628 1.00 93.06 183 LEU A O 1
ATOM 1431 N N . TYR A 1 184 ? 26.977 -7.755 10.296 1.00 90.50 184 TYR A N 1
ATOM 1432 C CA . TYR A 1 184 ? 27.770 -7.692 9.069 1.00 90.50 184 TYR A CA 1
ATOM 1433 C C . TYR A 1 184 ? 28.257 -6.260 8.830 1.00 90.50 184 TYR A C 1
ATOM 1435 O O . TYR A 1 184 ? 27.447 -5.351 8.679 1.00 90.50 184 TYR A O 1
ATOM 1443 N N . ILE A 1 185 ? 29.572 -6.061 8.727 1.00 88.25 185 ILE A N 1
ATOM 1444 C CA . ILE A 1 185 ? 30.165 -4.764 8.378 1.00 88.25 185 ILE A CA 1
ATOM 1445 C C . ILE A 1 185 ? 30.625 -4.807 6.921 1.00 88.25 185 ILE A C 1
ATOM 1447 O O . ILE A 1 185 ? 31.435 -5.651 6.535 1.00 88.25 185 ILE A O 1
ATOM 1451 N N . ASN A 1 186 ? 30.135 -3.880 6.096 1.00 83.25 186 ASN A N 1
ATOM 1452 C CA . ASN A 1 186 ? 30.510 -3.811 4.684 1.00 83.25 186 ASN A CA 1
ATOM 1453 C C . ASN A 1 186 ? 32.032 -3.629 4.516 1.00 83.25 186 ASN A C 1
ATOM 1455 O O . ASN A 1 186 ? 32.629 -2.749 5.129 1.00 83.25 186 ASN A O 1
ATOM 1459 N N . GLY A 1 187 ? 32.653 -4.478 3.695 1.00 81.62 187 GLY A N 1
ATOM 1460 C CA . GLY A 1 187 ? 34.108 -4.536 3.498 1.00 81.62 187 GLY A CA 1
ATOM 1461 C C . GLY A 1 187 ? 34.868 -5.406 4.511 1.00 81.62 187 GLY A C 1
ATOM 1462 O O . GLY A 1 187 ? 35.896 -5.966 4.145 1.00 81.62 187 GLY A O 1
ATOM 1463 N N . SER A 1 188 ? 34.344 -5.589 5.728 1.00 86.56 188 SER A N 1
ATOM 1464 C CA . SER A 1 188 ? 34.972 -6.401 6.790 1.00 86.56 188 SER A CA 1
ATOM 1465 C C . SER A 1 188 ? 34.287 -7.753 7.029 1.00 86.56 188 SER A C 1
ATOM 1467 O O . SER A 1 188 ? 34.850 -8.617 7.697 1.00 86.56 188 SER A O 1
ATOM 1469 N N . GLY A 1 189 ? 33.077 -7.948 6.501 1.00 87.31 189 GLY A N 1
ATOM 1470 C CA . GLY A 1 189 ? 32.292 -9.166 6.673 1.00 87.31 189 GLY A CA 1
ATOM 1471 C C . GLY A 1 189 ? 31.622 -9.286 8.046 1.00 87.31 189 GLY A C 1
ATOM 1472 O O . GLY A 1 189 ? 31.446 -8.310 8.785 1.00 87.31 189 GLY A O 1
ATOM 1473 N N . TRP A 1 190 ? 31.224 -10.514 8.379 1.00 90.00 190 TRP A N 1
ATOM 1474 C CA . TRP A 1 190 ? 30.600 -10.848 9.659 1.00 90.00 190 TRP A CA 1
ATOM 1475 C C . TRP A 1 190 ? 31.562 -10.656 10.828 1.00 90.00 190 TRP A C 1
ATOM 1477 O O . TRP A 1 190 ? 32.638 -11.249 10.861 1.00 90.00 190 TRP A O 1
ATOM 1487 N N . GLN A 1 191 ? 31.139 -9.868 11.813 1.00 92.56 191 GLN A N 1
ATOM 1488 C CA . GLN A 1 191 ? 31.853 -9.722 13.077 1.00 92.56 191 GLN A CA 1
ATOM 1489 C C . GLN A 1 191 ? 31.751 -10.993 13.930 1.00 92.56 191 GLN A C 1
ATOM 1491 O O . GLN A 1 191 ? 30.843 -11.815 13.754 1.00 92.56 191 GLN A O 1
ATOM 1496 N N . SER A 1 192 ? 32.679 -11.133 14.880 1.00 92.50 192 SER A N 1
ATOM 1497 C CA . SER A 1 192 ? 32.650 -12.196 15.888 1.00 92.50 192 SER A CA 1
ATOM 1498 C C . SER A 1 192 ? 31.297 -12.224 16.614 1.00 92.50 192 SER A C 1
ATOM 1500 O O . SER A 1 192 ? 30.826 -11.163 17.028 1.00 92.50 192 SER A O 1
ATOM 1502 N N . PRO A 1 193 ? 30.661 -13.398 16.790 1.00 93.75 193 PRO A N 1
ATOM 1503 C CA . PRO A 1 193 ? 29.373 -13.471 17.467 1.00 93.75 193 PRO A CA 1
ATOM 1504 C C . PRO A 1 193 ? 29.454 -13.116 18.956 1.00 93.75 193 PRO A C 1
ATOM 1506 O O . PRO A 1 193 ? 30.387 -13.517 19.651 1.00 93.75 193 PRO A O 1
ATOM 1509 N N . THR A 1 194 ? 28.419 -12.438 19.446 1.00 95.81 194 THR A N 1
ATOM 1510 C CA . THR A 1 194 ? 28.230 -12.044 20.846 1.00 95.81 194 THR A CA 1
ATOM 1511 C C . THR A 1 194 ? 27.034 -12.787 21.432 1.00 95.81 194 THR A C 1
ATOM 1513 O O . THR A 1 194 ? 25.950 -12.792 20.847 1.00 95.81 194 THR A O 1
ATOM 1516 N N . THR A 1 195 ? 27.199 -13.391 22.608 1.00 97.62 195 THR A N 1
ATOM 1517 C CA . THR A 1 195 ? 26.087 -13.997 23.355 1.00 97.62 195 THR A CA 1
ATOM 1518 C C . THR A 1 195 ? 25.324 -12.912 24.115 1.00 97.62 195 THR A C 1
ATOM 1520 O O . THR A 1 195 ? 25.876 -12.301 25.026 1.00 97.62 195 THR A O 1
ATOM 1523 N N . ILE A 1 196 ? 24.058 -12.686 23.759 1.00 97.00 196 ILE A N 1
ATOM 1524 C CA . ILE A 1 196 ? 23.154 -11.747 24.452 1.00 97.00 196 ILE A CA 1
ATOM 1525 C C . ILE A 1 196 ? 22.537 -12.405 25.693 1.00 97.00 196 ILE A C 1
ATOM 1527 O O . ILE A 1 196 ? 22.377 -11.766 26.728 1.00 97.00 196 ILE A O 1
ATOM 1531 N N . GLN A 1 197 ? 22.216 -13.697 25.600 1.00 97.12 197 GLN A N 1
ATOM 1532 C CA . GLN A 1 197 ? 21.664 -14.497 26.692 1.00 97.12 197 GLN A CA 1
ATOM 1533 C C . GLN A 1 197 ? 22.216 -15.918 26.614 1.00 97.12 197 GLN A C 1
ATOM 1535 O O . GLN A 1 197 ? 22.228 -16.505 25.535 1.00 97.12 197 GLN A O 1
ATOM 1540 N N . THR A 1 198 ? 22.592 -16.502 27.750 1.00 96.88 198 THR A N 1
ATOM 1541 C CA . THR A 1 198 ? 22.782 -17.954 27.878 1.00 96.88 198 THR A CA 1
ATOM 1542 C C . THR A 1 198 ? 21.467 -18.567 28.346 1.00 96.88 198 THR A C 1
ATOM 1544 O O . THR A 1 198 ? 20.959 -18.199 29.404 1.00 96.88 198 THR A O 1
ATOM 1547 N N . GLY A 1 199 ? 20.895 -19.467 27.550 1.00 92.44 199 GLY A N 1
ATOM 1548 C CA . GLY A 1 199 ? 19.634 -20.129 27.876 1.00 92.44 199 GLY A CA 1
ATOM 1549 C C . GLY A 1 199 ? 19.808 -21.255 28.888 1.00 92.44 199 GLY A C 1
ATOM 1550 O O . GLY A 1 199 ? 20.901 -21.780 29.087 1.00 92.44 199 GLY A O 1
ATOM 1551 N N . THR A 1 200 ? 18.700 -21.666 29.500 1.00 93.00 200 THR A N 1
ATOM 1552 C CA . THR A 1 200 ? 18.668 -22.828 30.410 1.00 93.00 200 THR A CA 1
ATOM 1553 C C . THR A 1 200 ? 18.638 -24.183 29.688 1.00 93.00 200 THR A C 1
ATOM 1555 O O . THR A 1 200 ? 18.885 -25.212 30.313 1.00 93.00 200 THR A O 1
ATOM 1558 N N . GLY A 1 201 ? 18.336 -24.202 28.385 1.00 89.75 201 GLY A N 1
ATOM 1559 C CA . GLY A 1 201 ? 18.325 -25.392 27.533 1.00 89.75 201 GLY A CA 1
ATOM 1560 C C . GLY A 1 201 ? 19.508 -25.452 26.562 1.00 89.75 201 GLY A C 1
ATOM 1561 O O . GLY A 1 201 ? 20.334 -24.548 26.482 1.00 89.75 201 GLY A O 1
ATOM 1562 N N . SER A 1 202 ? 19.573 -26.532 25.780 1.00 91.12 202 SER A N 1
ATOM 1563 C CA . SER A 1 202 ? 20.652 -26.798 24.815 1.00 91.12 202 SER A CA 1
ATOM 1564 C C . SER A 1 202 ? 20.448 -26.167 23.430 1.00 91.12 202 SER A C 1
ATOM 1566 O O . SER A 1 202 ? 21.160 -26.530 22.495 1.00 91.12 202 SER A O 1
ATOM 1568 N N . ARG A 1 203 ? 19.461 -25.274 23.273 1.00 95.19 203 ARG A N 1
ATOM 1569 C CA . ARG A 1 203 ? 19.076 -24.683 21.982 1.00 95.19 203 ARG A CA 1
ATOM 1570 C C . ARG A 1 203 ? 19.561 -23.254 21.820 1.00 95.19 203 ARG A C 1
ATOM 1572 O O . ARG A 1 203 ? 19.718 -22.526 22.801 1.00 95.19 203 ARG A O 1
ATOM 1579 N N . THR A 1 204 ? 19.769 -22.855 20.573 1.00 96.00 204 THR A N 1
ATOM 1580 C CA . THR A 1 204 ? 20.325 -21.553 20.203 1.00 96.00 204 THR A CA 1
ATOM 1581 C C . THR A 1 204 ? 19.415 -20.812 19.229 1.00 96.00 204 THR A C 1
ATOM 1583 O O . THR A 1 204 ? 18.964 -21.383 18.239 1.00 96.00 204 THR A O 1
ATOM 1586 N N . ILE A 1 205 ? 19.181 -19.523 19.478 1.00 96.50 205 ILE A N 1
ATOM 1587 C CA . ILE A 1 205 ? 18.639 -18.578 18.497 1.00 96.50 205 ILE A CA 1
ATOM 1588 C C . ILE A 1 205 ? 19.810 -17.757 17.959 1.00 96.50 205 ILE A C 1
ATOM 1590 O O . ILE A 1 205 ? 20.487 -17.052 18.710 1.00 96.50 205 ILE A O 1
ATOM 1594 N N . TYR A 1 206 ? 20.047 -17.843 16.657 1.00 95.62 206 TYR A N 1
ATOM 1595 C CA . TYR A 1 206 ? 21.059 -17.065 15.955 1.00 95.62 206 TYR A CA 1
ATOM 1596 C C . TYR A 1 206 ? 20.426 -15.826 15.324 1.00 95.62 206 TYR A C 1
ATOM 1598 O O . TYR A 1 206 ? 19.406 -15.930 14.647 1.00 95.62 206 TYR A O 1
ATOM 1606 N N . VAL A 1 207 ? 21.028 -14.659 15.526 1.00 95.94 207 VAL A N 1
ATOM 1607 C CA . VAL A 1 207 ? 20.557 -13.381 14.989 1.00 95.94 207 VAL A CA 1
ATOM 1608 C C . VAL A 1 207 ? 21.644 -12.796 14.093 1.00 95.94 207 VAL A C 1
ATOM 1610 O O . VAL A 1 207 ? 22.647 -12.261 14.568 1.00 95.94 207 VAL A O 1
ATOM 1613 N N . ASP A 1 208 ? 21.438 -12.929 12.787 1.00 93.62 208 ASP A N 1
ATOM 1614 C CA . ASP A 1 208 ? 22.368 -12.509 11.744 1.00 93.62 208 ASP A CA 1
ATOM 1615 C C . ASP A 1 208 ? 21.920 -11.152 11.188 1.00 93.62 208 ASP A C 1
ATOM 1617 O O . ASP A 1 208 ? 21.044 -11.070 10.321 1.00 93.62 208 ASP A O 1
ATOM 1621 N N . ASN A 1 209 ? 22.505 -10.071 11.709 1.00 93.81 209 ASN A N 1
ATOM 1622 C CA . ASN A 1 209 ? 22.133 -8.716 11.329 1.00 93.81 209 ASN A CA 1
ATOM 1623 C C . ASN A 1 209 ? 22.954 -8.186 10.143 1.00 93.81 209 ASN A C 1
ATOM 1625 O O . ASN A 1 209 ? 24.124 -7.833 10.292 1.00 93.81 209 ASN A O 1
ATOM 1629 N N . CYS A 1 210 ? 22.323 -8.079 8.973 1.00 90.94 210 CYS A N 1
ATOM 1630 C CA . CYS A 1 210 ? 22.847 -7.391 7.797 1.00 90.94 210 CYS A CA 1
ATOM 1631 C C . CYS A 1 210 ? 22.210 -5.995 7.653 1.00 90.94 210 CYS A C 1
ATOM 1633 O O . CYS A 1 210 ? 21.503 -5.687 6.690 1.00 90.94 210 CYS A O 1
ATOM 1635 N N . ALA A 1 211 ? 22.458 -5.148 8.651 1.00 90.75 211 ALA A N 1
ATOM 1636 C CA . ALA A 1 211 ? 22.188 -3.720 8.600 1.00 90.75 211 ALA A CA 1
ATOM 1637 C C . ALA A 1 211 ? 23.392 -3.001 7.977 1.00 90.75 211 ALA A C 1
ATOM 1639 O O . ALA A 1 211 ? 24.434 -2.894 8.611 1.00 90.75 211 ALA A O 1
ATOM 1640 N N . ILE A 1 212 ? 23.288 -2.536 6.730 1.00 87.81 212 ILE A N 1
ATOM 1641 C CA . ILE A 1 212 ? 24.397 -1.870 6.032 1.00 87.81 212 ILE A CA 1
ATOM 1642 C C . ILE A 1 212 ? 24.107 -0.364 5.921 1.00 87.81 212 ILE A C 1
ATOM 1644 O O . ILE A 1 212 ? 23.190 0.039 5.203 1.00 87.81 212 ILE A O 1
ATOM 1648 N N . PRO A 1 213 ? 24.894 0.512 6.573 1.00 86.62 213 PRO A N 1
ATOM 1649 C CA . PRO A 1 213 ? 24.730 1.954 6.435 1.00 86.62 213 PRO A CA 1
ATOM 1650 C C . PRO A 1 213 ? 24.769 2.431 4.980 1.00 86.62 213 PRO A C 1
ATOM 1652 O O . PRO A 1 213 ? 25.628 2.024 4.198 1.00 86.62 213 PRO A O 1
ATOM 1655 N N . GLY A 1 214 ? 23.816 3.292 4.614 1.00 80.94 214 GLY A N 1
ATOM 1656 C CA . GLY A 1 214 ? 23.672 3.803 3.248 1.00 80.94 214 GLY A CA 1
ATOM 1657 C C . GLY A 1 214 ? 23.196 2.785 2.200 1.00 80.94 214 GLY A C 1
ATOM 1658 O O . GLY A 1 214 ? 23.173 3.128 1.020 1.00 80.94 214 GLY A O 1
ATOM 1659 N N . SER A 1 215 ? 22.823 1.551 2.569 1.00 81.62 215 SER A N 1
ATOM 1660 C CA . SER A 1 215 ? 22.329 0.570 1.595 1.00 81.62 215 SER A CA 1
ATOM 1661 C C . SER A 1 215 ? 20.914 0.860 1.102 1.00 81.62 215 SER A C 1
ATOM 1663 O O . SER A 1 215 ? 20.091 1.409 1.834 1.00 81.62 215 SER A O 1
ATOM 1665 N N . GLU A 1 216 ? 20.624 0.380 -0.105 1.00 78.62 216 GLU A N 1
ATOM 1666 C CA . GLU A 1 216 ? 19.272 0.088 -0.583 1.00 78.62 216 GLU A CA 1
ATOM 1667 C C . GLU A 1 216 ? 19.113 -1.442 -0.738 1.00 78.62 216 GLU A C 1
ATOM 1669 O O . GLU A 1 216 ? 20.093 -2.192 -0.695 1.00 78.62 216 GLU A O 1
ATOM 1674 N N . PHE A 1 217 ? 17.897 -1.929 -1.004 1.00 72.94 217 PHE A N 1
ATOM 1675 C CA . PHE A 1 217 ? 17.598 -3.362 -1.207 1.00 72.94 217 PHE A CA 1
ATOM 1676 C C . PHE A 1 217 ? 18.459 -4.025 -2.294 1.00 72.94 217 PHE A C 1
ATOM 1678 O O . PHE A 1 217 ? 18.838 -5.194 -2.189 1.00 72.94 217 PHE A O 1
ATOM 1685 N N . ALA A 1 218 ? 18.802 -3.256 -3.332 1.00 64.69 218 ALA A N 1
ATOM 1686 C CA . ALA A 1 218 ? 19.678 -3.693 -4.411 1.00 64.69 218 ALA A CA 1
ATOM 1687 C C . ALA A 1 218 ? 21.130 -3.925 -3.951 1.00 64.69 218 ALA A C 1
ATOM 1689 O O . ALA A 1 218 ? 21.859 -4.651 -4.621 1.00 64.69 218 ALA A O 1
ATOM 1690 N N . THR A 1 219 ? 21.567 -3.372 -2.816 1.00 73.44 219 THR A N 1
ATOM 1691 C CA . THR A 1 219 ? 22.919 -3.585 -2.277 1.00 73.44 219 THR A CA 1
ATOM 1692 C C . THR A 1 219 ? 23.059 -4.991 -1.698 1.00 73.44 219 THR A C 1
ATOM 1694 O O . THR A 1 219 ? 23.927 -5.749 -2.137 1.00 73.44 219 THR A O 1
ATOM 1697 N N . THR A 1 220 ? 22.186 -5.364 -0.754 1.00 71.19 220 THR A N 1
ATOM 1698 C CA . THR A 1 220 ? 22.264 -6.659 -0.057 1.00 71.19 220 THR A CA 1
ATOM 1699 C C . THR A 1 220 ? 21.975 -7.840 -0.978 1.00 71.19 220 THR A C 1
ATOM 1701 O O . THR A 1 220 ? 22.573 -8.896 -0.810 1.00 71.19 220 THR A O 1
ATOM 1704 N N . GLN A 1 221 ? 21.133 -7.657 -2.000 1.00 67.38 221 GLN A N 1
ATOM 1705 C CA . GLN A 1 221 ? 20.772 -8.729 -2.943 1.00 67.38 221 GLN A CA 1
ATOM 1706 C C . GLN A 1 221 ? 21.431 -8.630 -4.315 1.00 67.38 221 GLN A C 1
ATOM 1708 O O . GLN A 1 221 ? 21.414 -9.584 -5.086 1.00 67.38 221 GLN A O 1
ATOM 1713 N N . GLY A 1 222 ? 21.991 -7.474 -4.661 1.00 66.50 222 GLY A N 1
ATOM 1714 C CA . GLY A 1 222 ? 22.772 -7.308 -5.880 1.00 66.50 222 GLY A CA 1
ATOM 1715 C C . GLY A 1 222 ? 24.171 -7.857 -5.691 1.00 66.50 222 GLY A C 1
ATOM 1716 O O . GLY A 1 222 ? 24.537 -8.779 -6.406 1.00 66.50 222 GLY A O 1
ATOM 1717 N N . ALA A 1 223 ? 24.922 -7.335 -4.717 1.00 67.06 223 ALA A N 1
ATOM 1718 C CA . ALA A 1 223 ? 26.370 -7.541 -4.613 1.00 67.06 223 ALA A CA 1
ATOM 1719 C C . ALA A 1 223 ? 26.836 -8.267 -3.338 1.00 67.06 223 ALA A C 1
ATOM 1721 O O . ALA A 1 223 ? 28.039 -8.451 -3.168 1.00 67.06 223 ALA A O 1
ATOM 1722 N N . LYS A 1 224 ? 25.919 -8.611 -2.420 1.00 73.81 224 LYS A N 1
ATOM 1723 C CA . LYS A 1 224 ? 26.243 -9.159 -1.089 1.00 73.81 224 LYS A CA 1
ATOM 1724 C C . LYS A 1 224 ? 25.469 -10.415 -0.698 1.00 73.81 224 LYS A C 1
ATOM 1726 O O . LYS A 1 224 ? 25.616 -10.886 0.422 1.00 73.81 224 LYS A O 1
ATOM 1731 N N . GLU A 1 225 ? 24.686 -10.983 -1.610 1.00 74.94 225 GLU A N 1
ATOM 1732 C CA . GLU A 1 225 ? 23.789 -12.100 -1.303 1.00 74.94 225 GLU A CA 1
ATOM 1733 C C . GLU A 1 225 ? 24.563 -13.338 -0.821 1.00 74.94 225 GLU A C 1
ATOM 1735 O O . GLU A 1 225 ? 24.227 -13.895 0.226 1.00 74.94 225 GLU A O 1
ATOM 1740 N N . LEU A 1 226 ? 25.650 -13.713 -1.509 1.00 67.69 226 LEU A N 1
ATOM 1741 C CA . LEU A 1 226 ? 26.528 -14.796 -1.061 1.00 67.69 226 LEU A CA 1
ATOM 1742 C C . LEU A 1 226 ? 27.249 -14.446 0.253 1.00 67.69 226 LEU A C 1
ATOM 1744 O O . LEU A 1 226 ? 27.210 -15.254 1.179 1.00 67.69 226 LEU A O 1
ATOM 1748 N N . ASP A 1 227 ? 27.825 -13.246 0.392 1.00 72.38 227 ASP A N 1
ATOM 1749 C CA . ASP A 1 227 ? 28.512 -12.798 1.622 1.00 72.38 227 ASP A CA 1
ATOM 1750 C C . ASP A 1 227 ? 27.639 -12.942 2.890 1.00 72.38 227 ASP A C 1
ATOM 1752 O O . ASP A 1 227 ? 28.156 -13.179 3.988 1.00 72.38 227 ASP A O 1
ATOM 1756 N N . VAL A 1 228 ? 26.317 -12.775 2.756 1.00 77.31 228 VAL A N 1
ATOM 1757 C CA . VAL A 1 228 ? 25.393 -12.665 3.897 1.00 77.31 228 VAL A CA 1
ATOM 1758 C C . VAL A 1 228 ? 24.487 -13.886 4.085 1.00 77.31 228 VAL A C 1
ATOM 1760 O O . VAL A 1 228 ? 24.116 -14.161 5.222 1.00 77.31 228 VAL A O 1
ATOM 1763 N N . LEU A 1 229 ? 24.175 -14.656 3.032 1.00 74.31 229 LEU A N 1
ATOM 1764 C CA . LEU A 1 229 ? 23.294 -15.837 3.114 1.00 74.31 229 LEU A CA 1
ATOM 1765 C C . LEU A 1 229 ? 24.011 -17.191 2.955 1.00 74.31 229 LEU A C 1
ATOM 1767 O O . LEU A 1 229 ? 23.436 -18.214 3.320 1.00 74.31 229 LEU A O 1
ATOM 1771 N N . SER A 1 230 ? 25.258 -17.252 2.468 1.00 61.69 230 SER A N 1
ATOM 1772 C CA . SER A 1 230 ? 25.951 -18.537 2.193 1.00 61.69 230 SER A CA 1
ATOM 1773 C C . SER A 1 230 ? 26.399 -19.336 3.425 1.00 61.69 230 SER A C 1
ATOM 1775 O O . SER A 1 230 ? 26.998 -20.402 3.303 1.00 61.69 230 SER A O 1
ATOM 1777 N N . LEU A 1 231 ? 26.066 -18.868 4.626 1.00 62.78 231 LEU A N 1
ATOM 1778 C CA . LEU A 1 231 ? 26.480 -19.423 5.920 1.00 62.78 231 LEU A CA 1
ATOM 1779 C C . LEU A 1 231 ? 25.847 -20.787 6.269 1.00 62.78 231 LEU A C 1
ATOM 1781 O O . LEU A 1 231 ? 25.962 -21.237 7.407 1.00 62.78 231 LEU A O 1
ATOM 1785 N N . GLY A 1 232 ? 25.144 -21.426 5.328 1.00 64.56 232 GLY A N 1
ATOM 1786 C CA . GLY A 1 232 ? 24.499 -22.731 5.512 1.00 64.56 232 GLY A CA 1
ATOM 1787 C C . GLY A 1 232 ? 23.320 -22.732 6.492 1.00 64.56 232 GLY A C 1
ATOM 1788 O O . GLY A 1 232 ? 22.850 -23.800 6.879 1.00 64.56 232 GLY A O 1
ATOM 1789 N N . ARG A 1 233 ? 22.839 -21.555 6.911 1.00 78.75 233 ARG A N 1
ATOM 1790 C CA . ARG A 1 233 ? 21.690 -21.409 7.812 1.00 78.75 233 ARG A CA 1
ATOM 1791 C C . ARG A 1 233 ? 20.393 -21.356 7.014 1.00 78.75 233 ARG A C 1
ATOM 1793 O O . ARG A 1 233 ? 20.283 -20.591 6.064 1.00 78.75 233 ARG A O 1
ATOM 1800 N N . SER A 1 234 ? 19.404 -22.133 7.445 1.00 81.12 234 SER A N 1
ATOM 1801 C CA . SER A 1 234 ? 18.002 -21.890 7.094 1.00 81.12 234 SER A CA 1
ATOM 1802 C C . SER A 1 234 ? 17.425 -20.917 8.115 1.00 81.12 234 SER A C 1
ATOM 1804 O O . SER A 1 234 ? 17.596 -21.140 9.312 1.00 81.12 234 SER A O 1
ATOM 1806 N N . TYR A 1 235 ? 16.785 -19.844 7.661 1.00 88.12 235 TYR A N 1
ATOM 1807 C CA . TYR A 1 235 ? 16.192 -18.837 8.539 1.00 88.12 235 TYR A CA 1
ATOM 1808 C C . TYR A 1 235 ? 14.705 -19.125 8.800 1.00 88.12 235 TYR A C 1
ATOM 1810 O O . TYR A 1 235 ? 13.963 -19.509 7.896 1.00 88.12 235 TYR A O 1
ATOM 1818 N N . ASP A 1 236 ? 14.268 -18.909 10.040 1.00 87.81 236 ASP A N 1
ATOM 1819 C CA . ASP A 1 236 ? 12.880 -19.051 10.501 1.00 87.81 236 ASP A CA 1
ATOM 1820 C C . ASP A 1 236 ? 12.128 -17.716 10.505 1.00 87.81 236 ASP A C 1
ATOM 1822 O O . ASP A 1 236 ? 10.898 -17.686 10.432 1.00 87.81 236 ASP A O 1
ATOM 1826 N N . LEU A 1 237 ? 12.866 -16.608 10.607 1.00 88.94 237 LEU A N 1
ATOM 1827 C CA . LEU A 1 237 ? 12.340 -15.248 10.634 1.00 88.94 237 LEU A CA 1
ATOM 1828 C C . LEU A 1 237 ? 13.252 -14.311 9.832 1.00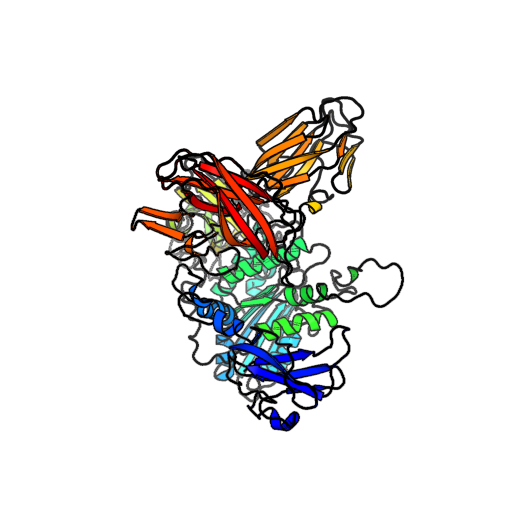 88.94 237 LEU A C 1
ATOM 1830 O O . LEU A 1 237 ? 14.477 -14.384 9.919 1.00 88.94 237 LEU A O 1
ATOM 1834 N N . MET A 1 238 ? 12.649 -13.411 9.064 1.00 89.88 238 MET A N 1
ATOM 1835 C CA . MET A 1 238 ? 13.327 -12.402 8.259 1.00 89.88 238 MET A CA 1
ATOM 1836 C C . MET A 1 238 ? 12.722 -11.027 8.507 1.00 89.88 238 MET A C 1
ATOM 1838 O O . MET A 1 238 ? 11.513 -10.846 8.359 1.00 89.88 238 MET A O 1
ATOM 1842 N N . LEU A 1 239 ? 13.561 -10.052 8.850 1.00 92.19 239 LEU A N 1
ATOM 1843 C CA . LEU A 1 239 ? 13.151 -8.668 9.087 1.00 92.19 239 LEU A CA 1
ATOM 1844 C C . LEU A 1 239 ? 13.763 -7.761 8.012 1.00 92.19 239 LEU A C 1
ATOM 1846 O O . LEU A 1 239 ? 14.981 -7.742 7.836 1.00 92.19 239 LEU A O 1
ATOM 1850 N N . ILE A 1 240 ? 12.927 -7.018 7.285 1.00 91.25 240 ILE A N 1
ATOM 1851 C CA . ILE A 1 240 ? 13.343 -6.166 6.163 1.00 91.25 240 ILE A CA 1
ATOM 1852 C C . ILE A 1 240 ? 13.041 -4.706 6.504 1.00 91.25 240 ILE A C 1
ATOM 1854 O O . ILE A 1 240 ? 11.883 -4.298 6.559 1.00 91.25 240 ILE A O 1
ATOM 1858 N N . ASN A 1 241 ? 14.088 -3.913 6.718 1.00 91.12 241 ASN A N 1
ATOM 1859 C CA . ASN A 1 241 ? 14.010 -2.537 7.205 1.00 91.12 241 ASN A CA 1
ATOM 1860 C C . ASN A 1 241 ? 14.841 -1.597 6.331 1.00 91.12 241 ASN A C 1
ATOM 1862 O O . ASN A 1 241 ? 15.935 -1.176 6.701 1.00 91.12 241 ASN A O 1
ATOM 1866 N N . GLN A 1 242 ? 14.334 -1.296 5.137 1.00 86.25 242 GLN A N 1
ATOM 1867 C CA . GLN A 1 242 ? 14.883 -0.206 4.336 1.00 86.25 242 GLN A CA 1
ATOM 1868 C C . GLN A 1 242 ? 13.779 0.572 3.610 1.00 86.25 242 GLN A C 1
ATOM 1870 O O . GLN A 1 242 ? 12.584 0.287 3.733 1.00 86.25 242 GLN A O 1
ATOM 1875 N N . GLY A 1 243 ? 14.200 1.557 2.821 1.00 79.12 243 GLY A N 1
ATOM 1876 C CA . GLY A 1 243 ? 13.349 2.563 2.189 1.00 79.12 243 GLY A CA 1
ATOM 1877 C C . GLY A 1 243 ? 13.809 3.971 2.550 1.00 79.12 243 GLY A C 1
ATOM 1878 O O . GLY A 1 243 ? 13.569 4.905 1.789 1.00 79.12 243 GLY A O 1
ATOM 1879 N N . HIS A 1 244 ? 14.551 4.117 3.651 1.00 77.44 244 HIS A N 1
ATOM 1880 C CA . HIS A 1 244 ? 15.093 5.392 4.083 1.00 77.44 244 HIS A CA 1
ATOM 1881 C C . HIS A 1 244 ? 16.079 5.937 3.046 1.00 77.44 244 HIS A C 1
ATOM 1883 O O . HIS A 1 244 ? 15.888 7.048 2.567 1.00 77.44 244 HIS A O 1
ATOM 1889 N N . ASN A 1 245 ? 17.061 5.147 2.599 1.00 78.75 245 ASN A N 1
ATOM 1890 C CA . ASN A 1 245 ? 18.056 5.584 1.601 1.00 78.75 245 ASN A CA 1
ATOM 1891 C C . ASN A 1 245 ? 17.517 5.770 0.172 1.00 78.75 245 ASN A C 1
ATOM 1893 O O . ASN A 1 245 ? 18.276 6.175 -0.701 1.00 78.75 245 ASN A O 1
ATOM 1897 N N . LEU A 1 246 ? 16.206 5.582 -0.023 1.00 75.69 246 LEU A N 1
ATOM 1898 C CA . LEU A 1 246 ? 15.446 5.991 -1.201 1.00 75.69 246 LEU A CA 1
ATOM 1899 C C . LEU A 1 246 ? 15.900 7.361 -1.751 1.00 75.69 246 LEU A C 1
ATOM 1901 O O . LEU A 1 246 ? 15.761 8.378 -1.061 1.00 75.69 246 LEU A O 1
ATOM 1905 N N . GLY A 1 247 ? 16.393 7.423 -2.991 1.00 65.88 247 GLY A N 1
ATOM 1906 C CA . GLY A 1 247 ? 16.625 8.688 -3.684 1.00 65.88 247 GLY A CA 1
ATOM 1907 C C . GLY A 1 247 ? 15.311 9.454 -3.872 1.00 65.88 247 GLY A C 1
ATOM 1908 O O . GLY A 1 247 ? 14.389 8.953 -4.503 1.00 65.88 247 GLY A O 1
ATOM 1909 N N . TYR A 1 248 ? 15.226 10.693 -3.379 1.00 59.12 248 TYR A N 1
ATOM 1910 C CA . TYR A 1 248 ? 13.976 11.476 -3.301 1.00 59.12 248 TYR A CA 1
ATOM 1911 C C . TYR A 1 248 ? 13.323 11.845 -4.653 1.00 59.12 248 TYR A C 1
ATOM 1913 O O . TYR A 1 248 ? 12.216 12.382 -4.667 1.00 59.12 248 TYR A O 1
ATOM 1921 N N . LEU A 1 249 ? 14.003 11.593 -5.778 1.00 60.34 249 LEU A N 1
ATOM 1922 C CA . LEU A 1 249 ? 13.463 11.736 -7.138 1.00 60.34 249 LEU A CA 1
ATOM 1923 C C . LEU A 1 249 ? 12.867 10.430 -7.694 1.00 60.34 249 LEU A C 1
ATOM 1925 O O . LEU A 1 249 ? 12.252 10.458 -8.757 1.00 60.34 249 LEU A O 1
ATOM 1929 N N . GLN A 1 250 ? 13.059 9.297 -7.011 1.00 64.44 250 GLN A N 1
ATOM 1930 C CA . GLN A 1 250 ? 12.496 8.010 -7.410 1.00 64.44 250 GLN A CA 1
ATOM 1931 C C . GLN A 1 250 ? 10.982 7.984 -7.160 1.00 64.44 250 GLN A C 1
ATOM 1933 O O . GLN A 1 250 ? 10.473 8.498 -6.160 1.00 64.44 250 GLN A O 1
ATOM 1938 N N . THR A 1 251 ? 10.253 7.351 -8.067 1.00 64.69 251 THR A N 1
ATOM 1939 C CA . THR A 1 251 ? 8.802 7.157 -8.004 1.00 64.69 251 THR A CA 1
ATOM 1940 C C . THR A 1 251 ? 8.463 5.748 -7.499 1.00 64.69 251 THR A C 1
ATOM 1942 O O . THR A 1 251 ? 9.322 4.864 -7.543 1.00 64.69 251 THR A O 1
ATOM 1945 N N . PRO A 1 252 ? 7.208 5.468 -7.092 1.00 67.62 252 PRO A N 1
ATOM 1946 C CA . PRO A 1 252 ? 6.777 4.102 -6.789 1.00 67.62 252 PRO A CA 1
ATOM 1947 C C . PRO A 1 252 ? 7.087 3.096 -7.903 1.00 67.62 252 PRO A C 1
ATOM 1949 O O . PRO A 1 252 ? 7.405 1.951 -7.608 1.00 67.62 252 PRO A O 1
ATOM 1952 N N . ALA A 1 253 ? 7.052 3.511 -9.175 1.00 64.75 253 ALA A N 1
ATOM 1953 C CA . ALA A 1 253 ? 7.381 2.640 -10.302 1.00 64.75 253 ALA A CA 1
ATOM 1954 C C . ALA A 1 253 ? 8.868 2.239 -10.351 1.00 64.75 253 ALA A C 1
ATOM 1956 O O . ALA A 1 253 ? 9.184 1.199 -10.926 1.00 64.75 253 ALA A O 1
ATOM 1957 N N . ASP A 1 254 ? 9.754 3.026 -9.733 1.00 70.44 254 ASP A N 1
ATOM 1958 C CA . ASP A 1 254 ? 11.183 2.734 -9.629 1.00 70.44 254 ASP A CA 1
ATOM 1959 C C . ASP A 1 254 ? 11.460 1.780 -8.455 1.00 70.44 254 ASP A C 1
ATOM 1961 O O . ASP A 1 254 ? 12.025 0.707 -8.653 1.00 70.44 254 ASP A O 1
ATOM 1965 N N . TYR A 1 255 ? 11.018 2.109 -7.232 1.00 75.31 255 TYR A N 1
ATOM 1966 C CA . TYR A 1 255 ? 11.387 1.337 -6.032 1.00 75.31 255 TYR A CA 1
ATOM 1967 C C . TYR A 1 255 ? 10.443 0.177 -5.665 1.00 75.31 255 TYR A C 1
ATOM 1969 O O . TYR A 1 255 ? 10.882 -0.757 -4.988 1.00 75.31 255 TYR A O 1
ATOM 1977 N N . TYR A 1 256 ? 9.182 0.162 -6.124 1.00 77.25 256 TYR A N 1
ATOM 1978 C CA . TYR A 1 256 ? 8.292 -0.996 -5.935 1.00 77.25 256 TYR A CA 1
ATOM 1979 C C . TYR A 1 256 ? 8.889 -2.302 -6.488 1.00 77.25 256 TYR A C 1
ATOM 1981 O O . TYR A 1 256 ? 8.963 -3.272 -5.724 1.00 77.25 256 TYR A O 1
ATOM 1989 N N . PRO A 1 257 ? 9.313 -2.387 -7.773 1.00 72.75 257 PRO A N 1
ATOM 1990 C CA . PRO A 1 257 ? 9.748 -3.662 -8.329 1.00 72.75 257 PRO A CA 1
ATOM 1991 C C . PRO A 1 257 ? 10.982 -4.189 -7.596 1.00 72.75 257 PRO A C 1
ATOM 1993 O O . PRO A 1 257 ? 11.039 -5.388 -7.334 1.00 72.75 257 PRO A O 1
ATOM 1996 N N . HIS A 1 258 ? 11.900 -3.312 -7.166 1.00 74.56 258 HIS A N 1
ATOM 1997 C CA . HIS A 1 258 ? 13.056 -3.680 -6.341 1.00 74.56 258 HIS A CA 1
ATOM 1998 C C . HIS A 1 258 ? 12.666 -4.349 -5.025 1.00 74.56 258 HIS A C 1
ATOM 2000 O O . HIS A 1 258 ? 13.198 -5.411 -4.708 1.00 74.56 258 HIS A O 1
ATOM 2006 N N . MET A 1 259 ? 11.698 -3.804 -4.286 1.00 79.50 259 MET A N 1
ATOM 2007 C CA . MET A 1 259 ? 11.239 -4.464 -3.064 1.00 79.50 259 MET A CA 1
ATOM 2008 C C . MET A 1 259 ? 10.612 -5.829 -3.357 1.00 79.50 259 MET A C 1
ATOM 2010 O O . MET A 1 259 ? 10.956 -6.806 -2.694 1.00 79.50 259 MET A O 1
ATOM 2014 N N . VAL A 1 260 ? 9.722 -5.931 -4.350 1.00 76.25 260 VAL A N 1
ATOM 2015 C CA . VAL A 1 260 ? 9.095 -7.221 -4.686 1.00 76.25 260 VAL A CA 1
ATOM 2016 C C . VAL A 1 260 ? 10.132 -8.251 -5.119 1.00 76.25 260 VAL A C 1
ATOM 2018 O O . VAL A 1 260 ? 10.025 -9.401 -4.694 1.00 76.25 260 VAL A O 1
ATOM 2021 N N . THR A 1 261 ? 11.168 -7.836 -5.860 1.00 72.12 261 THR A N 1
ATOM 2022 C CA . THR A 1 261 ? 12.363 -8.665 -6.127 1.00 72.12 261 THR A CA 1
ATOM 2023 C C . THR A 1 261 ? 12.893 -9.227 -4.827 1.00 72.12 261 THR A C 1
ATOM 2025 O O . THR A 1 261 ? 13.055 -10.433 -4.670 1.00 72.12 261 THR A O 1
ATOM 2028 N N . SER A 1 262 ? 13.183 -8.313 -3.901 1.00 74.81 262 SER A N 1
ATOM 2029 C CA . SER A 1 262 ? 14.056 -8.585 -2.784 1.00 74.81 262 SER A CA 1
ATOM 2030 C C . SER A 1 262 ? 13.370 -9.464 -1.757 1.00 74.81 262 SER A C 1
ATOM 2032 O O . SER A 1 262 ? 13.955 -10.434 -1.272 1.00 74.81 262 SER A O 1
ATOM 2034 N N . VAL A 1 263 ? 12.100 -9.192 -1.478 1.00 79.12 263 VAL A N 1
ATOM 2035 C CA . VAL A 1 263 ? 11.294 -10.071 -0.637 1.00 79.12 263 VAL A CA 1
ATOM 2036 C C . VAL A 1 263 ? 11.103 -11.434 -1.311 1.00 79.12 263 VAL A C 1
ATOM 2038 O O . VAL A 1 263 ? 11.354 -12.453 -0.673 1.00 79.12 263 VAL A O 1
ATOM 2041 N N . SER A 1 264 ? 10.721 -11.483 -2.595 1.00 74.25 264 SER A N 1
ATOM 2042 C CA . SER A 1 264 ? 10.440 -12.759 -3.281 1.00 74.25 264 SER A CA 1
ATOM 2043 C C . SER A 1 264 ? 11.673 -13.659 -3.357 1.00 74.25 264 SER A C 1
ATOM 2045 O O . SER A 1 264 ? 11.579 -14.852 -3.087 1.00 74.25 264 SER A O 1
ATOM 2047 N N . ASN A 1 265 ? 12.841 -13.088 -3.650 1.00 74.31 265 ASN A N 1
ATOM 2048 C CA . ASN A 1 265 ? 14.109 -13.805 -3.709 1.00 74.31 265 ASN A CA 1
ATOM 2049 C C . ASN A 1 265 ? 14.529 -14.355 -2.328 1.00 74.31 265 ASN A C 1
ATOM 2051 O O . ASN A 1 265 ? 14.925 -15.517 -2.222 1.00 74.31 265 ASN A O 1
ATOM 2055 N N . LEU A 1 266 ? 14.346 -13.579 -1.250 1.00 77.19 266 LEU A N 1
ATOM 2056 C CA . LEU A 1 266 ? 14.540 -14.071 0.123 1.00 77.19 266 LEU A CA 1
ATOM 2057 C C . LEU A 1 266 ? 13.561 -15.201 0.474 1.00 77.19 266 LEU A C 1
ATOM 2059 O O . LEU A 1 266 ? 13.980 -16.202 1.053 1.00 77.19 266 LEU A O 1
ATOM 2063 N N . MET A 1 267 ? 12.292 -15.086 0.069 1.00 76.06 267 MET A N 1
ATOM 2064 C CA . MET A 1 267 ? 11.283 -16.140 0.231 1.00 76.06 267 MET A CA 1
ATOM 2065 C C . MET A 1 267 ? 11.589 -17.393 -0.607 1.00 76.06 267 MET A C 1
ATOM 2067 O O . MET A 1 267 ? 11.219 -18.489 -0.196 1.00 76.06 267 MET A O 1
ATOM 2071 N N . HIS A 1 268 ? 12.265 -17.278 -1.756 1.00 72.88 268 HIS A N 1
ATOM 2072 C CA . HIS A 1 268 ? 12.728 -18.440 -2.530 1.00 72.88 268 HIS A CA 1
ATOM 2073 C C . HIS A 1 268 ? 13.906 -19.146 -1.867 1.00 72.88 268 HIS A C 1
ATOM 2075 O O . HIS A 1 268 ? 13.932 -20.374 -1.847 1.00 72.88 268 HIS A O 1
ATOM 2081 N N . LEU A 1 269 ? 14.862 -18.394 -1.317 1.00 73.62 269 LEU A N 1
ATOM 2082 C CA . LEU A 1 269 ? 15.997 -18.971 -0.593 1.00 73.62 269 LEU A CA 1
ATOM 2083 C C . LEU A 1 269 ? 15.594 -19.553 0.768 1.00 73.62 269 LEU A C 1
ATOM 2085 O O . LEU A 1 269 ? 16.170 -20.546 1.202 1.00 73.62 269 LEU A O 1
ATOM 2089 N N . ASN A 1 270 ? 14.608 -18.953 1.438 1.00 77.38 270 ASN A N 1
ATOM 2090 C CA . ASN A 1 270 ? 14.143 -19.354 2.765 1.00 77.38 270 ASN A CA 1
ATOM 2091 C C . ASN A 1 270 ? 12.611 -19.521 2.777 1.00 77.38 270 ASN A C 1
ATOM 2093 O O . ASN A 1 270 ? 11.899 -18.743 3.416 1.00 77.38 270 ASN A O 1
ATOM 2097 N N . PRO A 1 271 ? 12.070 -20.555 2.102 1.00 72.38 271 PRO A N 1
ATOM 2098 C CA . PRO A 1 271 ? 10.623 -20.743 1.935 1.00 72.38 271 PRO A CA 1
ATOM 2099 C C . PRO A 1 271 ? 9.870 -21.005 3.246 1.00 72.38 271 PRO A C 1
ATOM 2101 O O . PRO A 1 271 ? 8.647 -20.861 3.294 1.00 72.38 271 PRO A O 1
ATOM 2104 N N . GLN A 1 272 ? 10.590 -21.374 4.310 1.00 72.38 272 GLN A N 1
ATOM 2105 C CA . GLN A 1 272 ? 10.045 -21.601 5.650 1.00 72.38 272 GLN A CA 1
ATOM 2106 C C . GLN A 1 272 ? 10.055 -20.347 6.543 1.00 72.38 272 GLN A C 1
ATOM 2108 O O . GLN A 1 272 ? 9.368 -20.350 7.562 1.00 72.38 272 GLN A O 1
ATOM 2113 N N . ALA A 1 273 ? 10.775 -19.281 6.171 1.00 78.69 273 ALA A N 1
ATOM 2114 C CA . ALA A 1 273 ? 10.913 -18.092 7.007 1.00 78.69 273 ALA A CA 1
ATOM 2115 C C . ALA A 1 273 ? 9.619 -17.275 7.072 1.00 78.69 273 ALA A C 1
ATOM 2117 O O . ALA A 1 273 ? 9.049 -16.911 6.034 1.00 78.69 273 ALA A O 1
ATOM 2118 N N . ASP A 1 274 ? 9.192 -16.886 8.274 1.00 79.81 274 ASP A N 1
ATOM 2119 C CA . ASP A 1 274 ? 8.269 -15.763 8.413 1.00 79.81 274 ASP A CA 1
ATOM 2120 C C . ASP A 1 274 ? 8.966 -14.453 8.025 1.00 79.81 274 ASP A C 1
ATOM 2122 O O . ASP A 1 274 ? 10.132 -14.259 8.343 1.00 79.81 274 ASP A O 1
ATOM 2126 N N . VAL A 1 275 ? 8.286 -13.565 7.294 1.00 83.81 275 VAL A N 1
ATOM 2127 C CA . VAL A 1 275 ? 8.905 -12.343 6.754 1.00 83.81 275 VAL A CA 1
ATOM 2128 C C . VAL A 1 275 ? 8.107 -11.128 7.199 1.00 83.81 275 VAL A C 1
ATOM 2130 O O . VAL A 1 275 ? 6.886 -11.091 7.032 1.00 83.81 275 VAL A O 1
ATOM 2133 N N . PHE A 1 276 ? 8.809 -10.139 7.744 1.00 88.31 276 PHE A N 1
ATOM 2134 C CA . PHE A 1 276 ? 8.267 -8.844 8.131 1.00 88.31 276 PHE A CA 1
ATOM 2135 C C . PHE A 1 276 ? 8.946 -7.722 7.351 1.00 88.31 276 PHE A C 1
ATOM 2137 O O . PHE A 1 276 ? 10.158 -7.750 7.130 1.00 88.31 276 PHE A O 1
ATOM 2144 N N . ILE A 1 277 ? 8.167 -6.705 6.993 1.00 88.31 277 ILE A N 1
ATOM 2145 C CA . ILE A 1 277 ? 8.653 -5.454 6.412 1.00 88.31 277 ILE A CA 1
ATOM 2146 C C . ILE A 1 277 ? 8.374 -4.282 7.357 1.00 88.31 277 ILE A C 1
ATOM 2148 O O . ILE A 1 277 ? 7.271 -4.139 7.892 1.00 88.31 277 ILE A O 1
ATOM 2152 N N . THR A 1 278 ? 9.376 -3.434 7.565 1.00 90.19 278 THR A N 1
ATOM 2153 C CA . THR A 1 278 ? 9.267 -2.245 8.411 1.00 90.19 278 THR A CA 1
ATOM 2154 C C . THR A 1 278 ? 8.835 -1.035 7.594 1.00 90.19 278 THR A C 1
ATOM 2156 O O . THR A 1 278 ? 9.421 -0.707 6.562 1.00 90.19 278 THR A O 1
ATOM 2159 N N . LEU A 1 279 ? 7.832 -0.318 8.093 1.00 85.38 279 LEU A N 1
ATOM 2160 C CA . LEU A 1 279 ? 7.486 1.017 7.616 1.00 85.38 279 LEU A CA 1
ATOM 2161 C C . LEU A 1 279 ? 8.329 2.007 8.414 1.00 85.38 279 LEU A C 1
ATOM 2163 O O . LEU A 1 279 ? 7.943 2.406 9.510 1.00 85.38 279 LEU A O 1
ATOM 2167 N N . GLN A 1 280 ? 9.514 2.329 7.900 1.00 82.75 280 GLN A N 1
ATOM 2168 C CA . GLN A 1 280 ? 10.476 3.203 8.575 1.00 82.75 280 GLN A CA 1
ATOM 2169 C C . GLN A 1 280 ? 9.910 4.593 8.883 1.00 82.75 280 GLN A C 1
ATOM 2171 O O . GLN A 1 280 ? 8.945 5.046 8.264 1.00 82.75 280 GLN A O 1
ATOM 2176 N N . ASN A 1 281 ? 10.539 5.276 9.839 1.00 77.62 281 ASN A N 1
ATOM 2177 C CA . ASN A 1 281 ? 10.200 6.638 10.240 1.00 77.62 281 ASN A CA 1
ATOM 2178 C C . ASN A 1 281 ? 10.194 7.615 9.039 1.00 77.62 281 ASN A C 1
ATOM 2180 O O . ASN A 1 281 ? 10.990 7.470 8.108 1.00 77.62 281 ASN A O 1
ATOM 2184 N N . PRO A 1 282 ? 9.325 8.639 9.048 1.00 70.00 282 PRO A N 1
ATOM 2185 C CA . PRO A 1 282 ? 9.289 9.629 7.979 1.00 70.00 282 PRO A CA 1
ATOM 2186 C C . PRO A 1 282 ? 10.501 10.580 7.998 1.00 70.00 282 PRO A C 1
ATOM 2188 O O . PRO A 1 282 ? 10.991 10.965 9.060 1.00 70.00 282 PRO A O 1
ATOM 2191 N N . ARG A 1 283 ? 10.941 11.032 6.814 1.00 66.88 283 ARG A N 1
ATOM 2192 C CA . ARG A 1 283 ? 11.887 12.152 6.646 1.00 66.88 283 ARG A CA 1
ATOM 2193 C C . ARG A 1 283 ? 11.134 13.470 6.556 1.00 66.88 283 ARG A C 1
ATOM 2195 O O . ARG A 1 283 ? 10.385 13.670 5.606 1.00 66.88 283 ARG A O 1
ATOM 2202 N N . LEU A 1 284 ? 11.421 14.422 7.442 1.00 53.31 284 LEU A N 1
ATOM 2203 C CA . LEU A 1 284 ? 10.789 15.748 7.436 1.00 53.31 284 LEU A CA 1
ATOM 2204 C C . LEU A 1 284 ? 10.882 16.467 6.078 1.00 53.31 284 LEU A C 1
ATOM 2206 O O . LEU A 1 284 ? 9.875 16.888 5.511 1.00 53.31 284 LEU A O 1
ATOM 2210 N N . ARG A 1 285 ? 12.101 16.569 5.531 1.00 49.84 285 ARG A N 1
ATOM 2211 C CA . ARG A 1 285 ? 12.383 17.274 4.265 1.00 49.84 285 ARG A CA 1
ATOM 2212 C C . ARG A 1 285 ? 11.693 16.639 3.052 1.00 49.84 285 ARG A C 1
ATOM 2214 O O . ARG A 1 285 ? 11.545 17.300 2.028 1.00 49.84 285 ARG A O 1
ATOM 2221 N N . TYR A 1 286 ? 11.246 15.388 3.181 1.00 58.06 286 TYR A N 1
ATOM 2222 C CA . TYR A 1 286 ? 10.703 14.568 2.102 1.00 58.06 286 TYR A CA 1
ATOM 2223 C C . TYR A 1 286 ? 9.464 13.771 2.554 1.00 58.06 286 TYR A C 1
ATOM 2225 O O . TYR A 1 286 ? 9.264 12.642 2.114 1.00 58.06 286 TYR A O 1
ATOM 2233 N N . LEU A 1 287 ? 8.616 14.342 3.421 1.00 57.91 287 LEU A N 1
ATOM 2234 C CA . LEU A 1 287 ? 7.523 13.612 4.087 1.00 57.91 287 LEU A CA 1
ATOM 2235 C C . LEU A 1 287 ? 6.583 12.893 3.104 1.00 57.91 287 LEU A C 1
ATOM 2237 O O . LEU A 1 287 ? 6.222 11.740 3.325 1.00 57.91 287 LEU A O 1
ATOM 2241 N N . GLY A 1 288 ? 6.236 13.539 1.985 1.00 54.44 288 GLY A N 1
ATOM 2242 C CA . GLY A 1 288 ? 5.427 12.922 0.926 1.00 54.44 288 GLY A CA 1
ATOM 2243 C C . GLY A 1 288 ? 6.114 11.734 0.240 1.00 54.44 288 GLY A C 1
ATOM 2244 O O . GLY A 1 288 ? 5.454 10.746 -0.066 1.00 54.44 288 GLY A O 1
ATOM 2245 N N . PHE A 1 289 ? 7.439 11.780 0.063 1.00 61.81 289 PHE A N 1
ATOM 2246 C CA . PHE A 1 289 ? 8.218 10.651 -0.456 1.00 61.81 289 PHE A CA 1
ATOM 2247 C C . PHE A 1 289 ? 8.268 9.507 0.563 1.00 61.81 289 PHE A C 1
ATOM 2249 O O . PHE A 1 289 ? 7.941 8.379 0.209 1.00 61.81 289 PHE A O 1
ATOM 2256 N N . SER A 1 290 ? 8.572 9.783 1.838 1.00 65.69 290 SER A N 1
ATOM 2257 C CA . SER A 1 290 ? 8.566 8.750 2.886 1.00 65.69 290 SER A CA 1
ATOM 2258 C C . SER A 1 290 ? 7.208 8.059 3.009 1.00 65.69 290 SER A C 1
ATOM 2260 O O . SER A 1 290 ? 7.158 6.832 3.038 1.00 65.69 290 SER A O 1
ATOM 2262 N N . ARG A 1 291 ? 6.105 8.816 2.992 1.00 67.12 291 ARG A N 1
ATOM 2263 C CA . ARG A 1 291 ? 4.749 8.247 2.996 1.00 67.12 291 ARG A CA 1
ATOM 2264 C C . ARG A 1 291 ? 4.449 7.426 1.746 1.00 67.12 291 ARG A C 1
ATOM 2266 O O . ARG A 1 291 ? 3.847 6.362 1.853 1.00 67.12 291 ARG A O 1
ATOM 2273 N N . SER A 1 292 ? 4.923 7.860 0.579 1.00 64.56 292 SER A N 1
ATOM 2274 C CA . SER A 1 292 ? 4.812 7.097 -0.668 1.00 64.56 292 SER A CA 1
ATOM 2275 C C . SER A 1 292 ? 5.575 5.762 -0.597 1.00 64.56 292 SER A C 1
ATOM 2277 O O . SER A 1 292 ? 5.019 4.723 -0.960 1.00 64.56 292 SER A O 1
ATOM 2279 N N . VAL A 1 293 ? 6.783 5.747 -0.021 1.00 73.19 293 VAL A N 1
ATOM 2280 C CA . VAL A 1 293 ? 7.568 4.525 0.238 1.00 73.19 293 VAL A CA 1
ATOM 2281 C C . VAL A 1 293 ? 6.849 3.604 1.235 1.00 73.19 293 VAL A C 1
ATOM 2283 O O . VAL A 1 293 ? 6.654 2.423 0.955 1.00 73.19 293 VAL A O 1
ATOM 2286 N N . GLN A 1 294 ? 6.361 4.133 2.360 1.00 74.00 294 GLN A N 1
ATOM 2287 C CA . GLN A 1 294 ? 5.620 3.365 3.374 1.00 74.00 294 GLN A CA 1
ATOM 2288 C C . GLN A 1 294 ? 4.311 2.770 2.821 1.00 74.00 294 GLN A C 1
ATOM 2290 O O . GLN A 1 294 ? 4.002 1.602 3.067 1.00 74.00 294 GLN A O 1
ATOM 2295 N N . ALA A 1 295 ? 3.545 3.538 2.040 1.00 65.69 295 ALA A N 1
ATOM 2296 C CA . ALA A 1 295 ? 2.341 3.057 1.364 1.00 65.69 295 ALA A CA 1
ATOM 2297 C C . ALA A 1 295 ? 2.672 1.934 0.370 1.00 65.69 295 ALA A C 1
ATOM 2299 O O . ALA A 1 295 ? 1.985 0.912 0.330 1.00 65.69 295 ALA A O 1
ATOM 2300 N N . THR A 1 296 ? 3.773 2.074 -0.368 1.00 72.31 296 THR A N 1
ATOM 2301 C CA . THR A 1 296 ? 4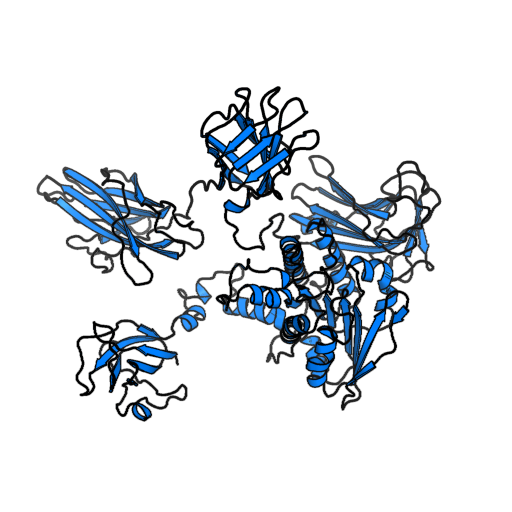.292 1.043 -1.275 1.00 72.31 296 THR A CA 1
ATOM 2302 C C . THR A 1 296 ? 4.653 -0.234 -0.508 1.00 72.31 296 THR A C 1
ATOM 2304 O O . THR A 1 296 ? 4.250 -1.323 -0.915 1.00 72.31 296 THR A O 1
ATOM 2307 N N . TRP A 1 297 ? 5.311 -0.131 0.650 1.00 78.56 297 TRP A N 1
ATOM 2308 C CA . TRP A 1 297 ? 5.664 -1.282 1.495 1.00 78.56 297 TRP A CA 1
ATOM 2309 C C . TRP A 1 297 ? 4.445 -1.984 2.095 1.00 78.56 297 TRP A C 1
ATOM 2311 O O . TRP A 1 297 ? 4.393 -3.214 2.072 1.00 78.56 297 TRP A O 1
ATOM 2321 N N . ARG A 1 298 ? 3.413 -1.243 2.528 1.00 71.56 298 ARG A N 1
ATOM 2322 C CA . ARG A 1 298 ? 2.115 -1.830 2.927 1.00 71.56 298 ARG A CA 1
ATOM 2323 C C . ARG A 1 298 ? 1.488 -2.650 1.793 1.00 71.56 298 ARG A C 1
ATOM 2325 O O . ARG A 1 298 ? 0.915 -3.708 2.048 1.00 71.56 298 ARG A O 1
ATOM 2332 N N . ARG A 1 299 ? 1.610 -2.198 0.539 1.00 69.44 299 ARG A N 1
ATOM 2333 C CA . ARG A 1 299 ? 1.084 -2.912 -0.639 1.00 69.44 299 ARG A CA 1
ATOM 2334 C C . ARG A 1 299 ? 1.908 -4.154 -0.981 1.00 69.44 299 ARG A C 1
ATOM 2336 O O . ARG A 1 299 ? 1.315 -5.193 -1.249 1.00 69.44 299 ARG A O 1
ATOM 2343 N N . VAL A 1 300 ? 3.241 -4.086 -0.907 1.00 75.50 300 VAL A N 1
ATOM 2344 C CA . VAL A 1 300 ? 4.101 -5.276 -1.056 1.00 75.50 300 VAL A CA 1
ATOM 2345 C C . VAL A 1 300 ? 3.798 -6.312 0.032 1.00 75.50 300 VAL A C 1
ATOM 2347 O O . VAL A 1 300 ? 3.675 -7.496 -0.275 1.00 75.50 300 VAL A O 1
ATOM 2350 N N . ALA A 1 301 ? 3.600 -5.874 1.280 1.00 74.44 301 ALA A N 1
ATOM 2351 C CA . ALA A 1 301 ? 3.199 -6.749 2.378 1.00 74.44 301 ALA A CA 1
ATOM 2352 C C . ALA A 1 301 ? 1.865 -7.454 2.108 1.00 74.44 301 ALA A C 1
ATOM 2354 O O . ALA A 1 301 ? 1.766 -8.669 2.270 1.00 74.44 301 ALA A O 1
ATOM 2355 N N . ALA A 1 302 ? 0.855 -6.712 1.648 1.00 67.12 302 ALA A N 1
ATOM 2356 C CA . ALA A 1 302 ? -0.450 -7.271 1.311 1.00 67.12 302 ALA A CA 1
ATOM 2357 C C . ALA A 1 302 ? -0.388 -8.262 0.132 1.00 67.12 302 ALA A C 1
ATOM 2359 O O . ALA A 1 302 ? -1.069 -9.287 0.162 1.00 67.12 302 ALA A O 1
ATOM 2360 N N . GLU A 1 303 ? 0.429 -7.979 -0.887 1.00 69.62 303 GLU A N 1
ATOM 2361 C CA . GLU A 1 303 ? 0.562 -8.832 -2.073 1.00 69.62 303 GLU A CA 1
ATOM 2362 C C . GLU A 1 303 ? 1.316 -10.137 -1.785 1.00 69.62 303 GLU A C 1
ATOM 2364 O O . GLU A 1 303 ? 0.859 -11.211 -2.180 1.00 69.62 303 GLU A O 1
ATOM 2369 N N . LEU A 1 304 ? 2.450 -10.058 -1.083 1.00 70.94 304 LEU A N 1
ATOM 2370 C CA . LEU A 1 304 ? 3.300 -11.217 -0.787 1.00 70.94 304 LEU A CA 1
ATOM 2371 C C . LEU A 1 304 ? 2.905 -11.944 0.513 1.00 70.94 304 LEU A C 1
ATOM 2373 O O . LEU A 1 304 ? 3.424 -13.022 0.797 1.00 70.94 304 LEU A O 1
ATOM 2377 N N . GLY A 1 305 ? 1.968 -11.391 1.291 1.00 69.88 305 GLY A N 1
ATOM 2378 C CA . GLY A 1 305 ? 1.522 -11.954 2.568 1.00 69.88 305 GLY A CA 1
ATOM 2379 C C . GLY A 1 305 ? 2.603 -11.874 3.647 1.00 69.88 305 GLY A C 1
ATOM 2380 O O . GLY A 1 305 ? 3.001 -12.904 4.191 1.00 69.88 305 GLY A O 1
ATOM 2381 N N . LEU A 1 306 ? 3.093 -10.661 3.912 1.00 75.94 306 LEU A N 1
ATOM 2382 C CA . LEU A 1 306 ? 4.140 -10.360 4.895 1.00 75.94 306 LEU A CA 1
ATOM 2383 C C . LEU A 1 306 ? 3.547 -9.715 6.152 1.00 75.94 306 LEU A C 1
ATOM 2385 O O . LEU A 1 306 ? 2.563 -8.976 6.072 1.00 75.94 306 LEU A O 1
ATOM 2389 N N . GLY A 1 307 ? 4.217 -9.897 7.289 1.00 74.12 307 GLY A N 1
ATOM 2390 C CA . GLY A 1 307 ? 3.959 -9.097 8.485 1.00 74.12 307 GLY A CA 1
ATOM 2391 C C . GLY A 1 307 ? 4.454 -7.654 8.324 1.00 74.12 307 GLY A C 1
ATOM 2392 O O . GLY A 1 307 ? 5.387 -7.384 7.566 1.00 74.12 307 GLY A O 1
ATOM 2393 N N . ILE A 1 308 ? 3.851 -6.715 9.055 1.00 80.75 308 ILE A N 1
ATOM 2394 C CA . ILE A 1 308 ? 4.236 -5.293 9.042 1.00 80.75 308 ILE A CA 1
ATOM 2395 C C . ILE A 1 308 ? 4.729 -4.852 10.425 1.00 80.75 308 ILE A C 1
ATOM 2397 O O . ILE A 1 308 ? 4.051 -5.082 11.426 1.00 80.75 308 ILE A O 1
ATOM 2401 N N . ILE A 1 309 ? 5.862 -4.143 10.462 1.00 85.62 309 ILE A N 1
ATOM 2402 C CA . ILE A 1 309 ? 6.349 -3.398 11.634 1.00 85.62 309 ILE A CA 1
ATOM 2403 C C . ILE A 1 309 ? 6.139 -1.902 11.360 1.00 85.62 309 ILE A C 1
ATOM 2405 O O . ILE A 1 309 ? 6.893 -1.287 10.607 1.00 85.62 309 ILE A O 1
ATOM 2409 N N . ASP A 1 310 ? 5.088 -1.302 11.924 1.00 81.81 310 ASP A N 1
ATOM 2410 C CA . ASP A 1 310 ? 4.708 0.088 11.625 1.00 81.81 310 ASP A CA 1
ATOM 2411 C C . ASP A 1 310 ? 5.408 1.095 12.555 1.00 81.81 310 ASP A C 1
ATOM 2413 O O . ASP A 1 310 ? 4.820 1.627 13.499 1.00 81.81 310 ASP A O 1
ATOM 2417 N N . VAL A 1 311 ? 6.700 1.331 12.302 1.00 83.19 311 VAL A N 1
ATOM 2418 C CA . VAL A 1 311 ? 7.483 2.351 13.021 1.00 83.19 311 VAL A CA 1
ATOM 2419 C C . VAL A 1 311 ? 6.975 3.755 12.674 1.00 83.19 311 VAL A C 1
ATOM 2421 O O . VAL A 1 311 ? 6.859 4.592 13.568 1.00 83.19 311 VAL A O 1
ATOM 2424 N N . SER A 1 312 ? 6.612 4.014 11.412 1.00 77.25 312 SER A N 1
ATOM 2425 C CA . SER A 1 312 ? 6.088 5.311 10.962 1.00 77.25 312 SER A CA 1
ATOM 2426 C C . SER A 1 312 ? 4.909 5.782 11.800 1.00 77.25 312 SER A C 1
ATOM 2428 O O . SER A 1 312 ? 4.945 6.904 12.299 1.00 77.25 312 SER A O 1
ATOM 2430 N N . ALA A 1 313 ? 3.903 4.931 12.023 1.00 71.56 313 ALA A N 1
ATOM 2431 C CA . ALA A 1 313 ? 2.719 5.306 12.792 1.00 71.56 313 ALA A CA 1
ATOM 2432 C C . ALA A 1 313 ? 3.048 5.757 14.229 1.00 71.56 313 ALA A C 1
ATOM 2434 O O . ALA A 1 313 ? 2.365 6.636 14.752 1.00 71.56 313 ALA A O 1
ATOM 2435 N N . LYS A 1 314 ? 4.102 5.213 14.861 1.00 72.88 314 LYS A N 1
ATOM 2436 C CA . LYS A 1 314 ? 4.546 5.652 16.200 1.00 72.88 314 LYS A CA 1
ATOM 2437 C C . LYS A 1 314 ? 5.128 7.064 16.178 1.00 72.88 314 LYS A C 1
ATOM 2439 O O . LYS A 1 314 ? 4.829 7.846 17.073 1.00 72.88 314 LYS A O 1
ATOM 2444 N N . PHE A 1 315 ? 5.905 7.407 15.151 1.00 72.31 315 PHE A N 1
ATOM 2445 C CA . PHE A 1 315 ? 6.416 8.768 14.968 1.00 72.31 315 PHE A CA 1
ATOM 2446 C C . PHE A 1 315 ? 5.296 9.741 14.561 1.00 72.31 315 PHE A C 1
ATOM 2448 O O . PHE A 1 315 ? 5.148 10.804 15.157 1.00 72.31 315 PHE A O 1
ATOM 2455 N N . GLU A 1 316 ? 4.439 9.369 13.607 1.00 66.81 316 GLU A N 1
ATOM 2456 C CA . GLU A 1 316 ? 3.332 10.225 13.156 1.00 66.81 316 GLU A CA 1
ATOM 2457 C C . GLU A 1 316 ? 2.320 10.534 14.270 1.00 66.81 316 GLU A C 1
ATOM 2459 O O . GLU A 1 316 ? 1.807 11.650 14.323 1.00 66.81 316 GLU A O 1
ATOM 2464 N N . ALA A 1 317 ? 2.088 9.605 15.206 1.00 61.53 317 ALA A N 1
ATOM 2465 C CA . ALA A 1 317 ? 1.238 9.840 16.374 1.00 61.53 317 ALA A CA 1
ATOM 2466 C C . ALA A 1 317 ? 1.741 10.985 17.277 1.00 61.53 317 ALA A C 1
ATOM 2468 O O . ALA A 1 317 ? 0.928 11.695 17.865 1.00 61.53 317 ALA A O 1
ATOM 2469 N N . LEU A 1 318 ? 3.057 11.214 17.351 1.00 57.06 318 LEU A N 1
ATOM 2470 C CA . LEU A 1 318 ? 3.644 12.311 18.134 1.00 57.06 318 LEU A CA 1
ATOM 2471 C C . LEU A 1 318 ? 3.430 13.680 17.477 1.00 57.06 318 LEU A C 1
ATOM 2473 O O . LEU A 1 318 ? 3.389 14.691 18.169 1.00 57.06 318 LEU A O 1
ATOM 2477 N N . GLY A 1 319 ? 3.251 13.717 16.152 1.00 46.75 319 GLY A N 1
ATOM 2478 C CA . GLY A 1 319 ? 2.896 14.932 15.412 1.00 46.75 319 GLY A CA 1
ATOM 2479 C C . GLY A 1 319 ? 1.416 15.326 15.512 1.00 46.75 319 GLY A C 1
ATOM 2480 O O . GLY A 1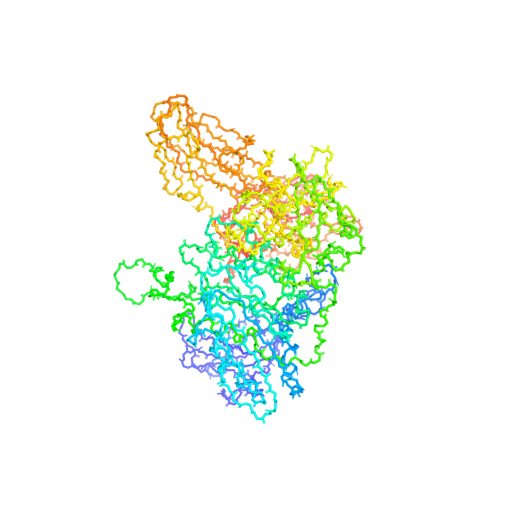 319 ? 1.048 16.379 15.003 1.00 46.75 319 GLY A O 1
ATOM 2481 N N . ASN A 1 320 ? 0.583 14.495 16.151 1.00 32.66 320 ASN A N 1
ATOM 2482 C CA . ASN A 1 320 ? -0.870 14.667 16.280 1.00 32.66 320 ASN A CA 1
ATOM 2483 C C . ASN A 1 320 ? -1.328 14.986 17.720 1.00 32.66 320 ASN A C 1
ATOM 2485 O O . ASN A 1 320 ? -2.520 14.917 18.014 1.00 32.66 320 ASN A O 1
ATOM 2489 N N . LEU A 1 321 ? -0.410 15.307 18.638 1.00 30.08 321 LEU A N 1
ATOM 2490 C CA . LEU A 1 321 ? -0.774 15.728 19.992 1.00 30.08 321 LEU A CA 1
ATOM 2491 C C . LEU A 1 321 ? -1.177 17.210 20.007 1.00 30.08 321 LEU A C 1
ATOM 2493 O O . LEU A 1 321 ? -0.308 18.082 19.951 1.00 30.08 321 LEU A O 1
ATOM 2497 N N . ASP A 1 322 ? -2.481 17.471 20.160 1.00 28.19 322 ASP A N 1
ATOM 2498 C CA . ASP A 1 322 ? -3.077 18.779 20.492 1.00 28.19 322 ASP A CA 1
ATOM 2499 C C . ASP A 1 322 ? -2.558 19.290 21.852 1.00 28.19 322 ASP A C 1
ATOM 2501 O O . ASP A 1 322 ? -3.245 19.271 22.875 1.00 28.19 322 ASP A O 1
ATOM 2505 N N . THR A 1 323 ? -1.306 19.741 21.871 1.00 27.64 323 THR A N 1
ATOM 2506 C CA . THR A 1 323 ? -0.647 20.296 23.054 1.00 27.64 323 THR A CA 1
ATOM 2507 C C . THR A 1 323 ? -0.529 21.803 22.853 1.00 27.64 323 THR A C 1
ATOM 2509 O O . THR A 1 323 ? 0.267 22.236 22.015 1.00 27.64 323 THR A O 1
ATOM 2512 N N . PRO A 1 324 ? -1.297 22.637 23.581 1.00 25.61 324 PRO A N 1
ATOM 2513 C CA . PRO A 1 324 ? -1.107 24.080 23.543 1.00 25.61 324 PRO A CA 1
ATOM 2514 C C . PRO A 1 324 ? 0.328 24.405 23.960 1.00 25.61 324 PRO A C 1
ATOM 2516 O O . PRO A 1 324 ? 0.789 23.932 24.999 1.00 25.61 324 PRO A O 1
ATOM 2519 N N . ALA A 1 325 ? 1.036 25.195 23.152 1.00 27.86 325 ALA A N 1
ATOM 2520 C CA . ALA A 1 325 ? 2.428 25.537 23.417 1.00 27.86 325 ALA A CA 1
ATOM 2521 C C . ALA A 1 325 ? 2.567 26.224 24.787 1.00 27.86 325 ALA A C 1
ATOM 2523 O O . ALA A 1 325 ? 2.082 27.340 24.992 1.00 27.86 325 ALA A O 1
ATOM 2524 N N . ILE A 1 326 ? 3.242 25.560 25.731 1.00 26.09 326 ILE A N 1
ATOM 2525 C CA . ILE A 1 326 ? 3.527 26.135 27.046 1.00 26.09 326 ILE A CA 1
ATOM 2526 C C . ILE A 1 326 ? 4.693 27.121 26.908 1.00 26.09 326 ILE A C 1
ATOM 2528 O O . ILE A 1 326 ? 5.855 26.750 27.035 1.00 26.09 326 ILE A O 1
ATOM 2532 N N . GLY A 1 327 ? 4.339 28.393 26.716 1.00 25.03 327 GLY A N 1
ATOM 2533 C CA . GLY A 1 327 ? 5.162 29.546 27.087 1.00 25.03 327 GLY A CA 1
ATOM 2534 C C . GLY A 1 327 ? 6.022 30.179 25.987 1.00 25.03 327 GLY A C 1
ATOM 2535 O O . GLY A 1 327 ? 6.927 29.556 25.451 1.00 25.03 327 GLY A O 1
ATOM 2536 N N . GLY A 1 328 ? 5.819 31.487 25.784 1.00 25.78 328 GLY A N 1
ATOM 2537 C CA . GLY A 1 328 ? 6.861 32.396 25.289 1.00 25.78 328 GLY A CA 1
ATOM 2538 C C . GLY A 1 328 ? 6.885 32.671 23.782 1.00 25.78 328 GLY A C 1
ATOM 2539 O O . GLY A 1 328 ? 7.510 31.951 23.021 1.00 25.78 328 GLY A O 1
ATOM 2540 N N . GLU A 1 329 ? 6.248 33.778 23.393 1.00 28.95 329 GLU A N 1
ATOM 2541 C CA . GLU A 1 329 ? 6.633 34.694 22.301 1.00 28.95 329 GLU A CA 1
ATOM 2542 C C . GLU A 1 329 ? 7.319 34.124 21.031 1.00 28.95 329 GLU A C 1
ATOM 2544 O O . GLU A 1 329 ? 8.524 33.897 20.981 1.00 28.95 329 GLU A O 1
ATOM 2549 N N . GLY A 1 330 ? 6.571 34.082 19.919 1.00 33.91 330 GLY A N 1
ATOM 2550 C CA . GLY A 1 330 ? 7.149 34.209 18.568 1.00 33.91 330 GLY A CA 1
ATOM 2551 C C . GLY A 1 330 ? 7.547 32.927 17.824 1.00 33.91 330 GLY A C 1
ATOM 2552 O O . GLY A 1 330 ? 8.056 33.023 16.707 1.00 33.91 330 GLY A O 1
ATOM 2553 N N . GLY A 1 331 ? 7.296 31.740 18.379 1.00 24.72 331 GLY A N 1
ATOM 2554 C CA . GLY A 1 331 ? 7.598 30.467 17.717 1.00 24.72 331 GLY A CA 1
ATOM 2555 C C . GLY A 1 331 ? 6.624 30.093 16.590 1.00 24.72 331 GLY A C 1
ATOM 2556 O O . GLY A 1 331 ? 5.434 29.886 16.820 1.00 24.72 331 GLY A O 1
ATOM 2557 N N . THR A 1 332 ? 7.148 29.902 15.375 1.00 28.56 332 THR A N 1
ATOM 2558 C CA . THR A 1 332 ? 6.562 28.926 14.436 1.00 28.56 332 THR A CA 1
ATOM 2559 C C . THR A 1 332 ? 6.631 27.538 15.078 1.00 28.56 332 THR A C 1
ATOM 2561 O O . THR A 1 332 ? 7.547 27.282 15.856 1.00 28.56 332 THR A O 1
ATOM 2564 N N . ILE A 1 333 ? 5.697 26.631 14.758 1.00 31.59 333 ILE A N 1
ATOM 2565 C CA . ILE A 1 333 ? 5.818 25.218 15.164 1.00 31.59 333 ILE A CA 1
ATOM 2566 C C . ILE A 1 333 ? 7.129 24.694 14.580 1.00 31.59 333 ILE A C 1
ATOM 2568 O O . ILE A 1 333 ? 7.235 24.531 13.361 1.00 31.59 333 ILE A O 1
ATOM 2572 N N . ASP A 1 334 ? 8.132 24.488 15.433 1.00 36.53 334 ASP A N 1
ATOM 2573 C CA . ASP A 1 334 ? 9.457 24.153 14.944 1.00 36.53 334 ASP A CA 1
ATOM 2574 C C . ASP A 1 334 ? 9.501 22.684 14.521 1.00 36.53 334 ASP A C 1
ATOM 2576 O O . ASP A 1 334 ? 9.526 21.748 15.322 1.00 36.53 334 ASP A O 1
ATOM 2580 N N . LEU A 1 335 ? 9.520 22.500 13.205 1.00 41.31 335 LEU A N 1
ATOM 2581 C CA . LEU A 1 335 ? 9.684 21.219 12.532 1.00 41.31 335 LEU A CA 1
ATOM 2582 C C . LEU A 1 335 ? 11.096 20.619 12.763 1.00 41.31 335 LEU A C 1
ATOM 2584 O O . LEU A 1 335 ? 11.373 19.521 12.280 1.00 41.31 335 LEU A O 1
ATOM 2588 N N . ALA A 1 336 ? 11.974 21.284 13.529 1.00 38.28 336 ALA A N 1
ATOM 2589 C CA . ALA A 1 336 ? 13.290 20.802 13.963 1.00 38.28 336 ALA A CA 1
ATOM 2590 C C . ALA A 1 336 ? 13.304 19.417 14.639 1.00 38.28 336 ALA A C 1
ATOM 2592 O O . ALA A 1 336 ? 14.346 18.766 14.639 1.00 38.28 336 ALA A O 1
ATOM 2593 N N . TYR A 1 337 ? 12.178 18.918 15.160 1.00 44.06 337 TYR A N 1
ATOM 2594 C CA . TYR A 1 337 ? 12.131 17.621 15.850 1.00 44.06 337 TYR A CA 1
ATOM 2595 C C . TYR A 1 337 ? 12.465 16.396 14.983 1.00 44.06 337 TYR A C 1
ATOM 2597 O O . TYR A 1 337 ? 12.712 15.335 15.541 1.00 44.06 337 TYR A O 1
ATOM 2605 N N . TYR A 1 338 ? 12.527 16.511 13.652 1.00 46.78 338 TYR A N 1
ATOM 2606 C CA . TYR A 1 338 ? 12.849 15.400 12.743 1.00 46.78 338 TYR A CA 1
ATOM 2607 C C . TYR A 1 338 ? 14.023 15.744 11.816 1.00 46.78 338 TYR A C 1
ATOM 2609 O O . TYR A 1 338 ? 13.850 15.946 10.607 1.00 46.78 338 TYR A O 1
ATOM 2617 N N . THR A 1 339 ? 15.240 15.818 12.360 1.00 44.19 339 THR A N 1
ATOM 2618 C CA . THR A 1 339 ? 16.431 15.986 11.520 1.00 44.19 339 THR A CA 1
ATOM 2619 C C . THR A 1 339 ? 16.799 14.691 10.800 1.00 44.19 339 THR A C 1
ATOM 2621 O O . THR A 1 339 ? 16.658 13.575 11.301 1.00 44.19 339 THR A O 1
ATOM 2624 N N . GLN A 1 340 ? 17.261 14.862 9.566 1.00 43.38 340 GLN A N 1
ATOM 2625 C CA . GLN A 1 340 ? 17.913 13.811 8.806 1.00 43.38 340 GLN A CA 1
ATOM 2626 C C . GLN A 1 340 ? 19.330 13.620 9.378 1.00 43.38 340 GLN A C 1
ATOM 2628 O O . GLN A 1 340 ? 19.986 14.605 9.714 1.00 43.38 340 GLN A O 1
ATOM 2633 N N . ASP A 1 341 ? 19.803 12.374 9.433 1.00 48.06 341 ASP A N 1
ATOM 2634 C CA . ASP A 1 341 ? 21.225 12.035 9.582 1.00 48.06 341 ASP A CA 1
ATOM 2635 C C . ASP A 1 341 ? 21.880 12.427 10.930 1.00 48.06 341 ASP A C 1
ATOM 2637 O O . ASP A 1 341 ? 22.834 13.202 10.988 1.00 48.06 341 ASP A O 1
ATOM 2641 N N . GLY A 1 342 ? 21.388 11.843 12.033 1.00 46.56 342 GLY A N 1
ATOM 2642 C CA . GLY A 1 342 ? 22.112 11.683 13.313 1.00 46.56 342 GLY A CA 1
ATOM 2643 C C . GLY A 1 342 ? 22.373 12.941 14.156 1.00 46.56 342 GLY A C 1
ATOM 2644 O O . GLY A 1 342 ? 22.657 12.830 15.346 1.00 46.56 342 GLY A O 1
ATOM 2645 N N . ASN A 1 343 ? 22.238 14.135 13.582 1.00 41.88 343 ASN A N 1
ATOM 2646 C CA . ASN A 1 343 ? 22.487 15.405 14.257 1.00 41.88 343 ASN A CA 1
ATOM 2647 C C . ASN A 1 343 ? 21.186 16.013 14.811 1.00 41.88 343 ASN A C 1
ATOM 2649 O O . ASN A 1 343 ? 20.522 16.814 14.150 1.00 41.88 343 ASN A O 1
ATOM 2653 N N . GLY A 1 344 ? 20.849 15.654 16.053 1.00 43.94 344 GLY A N 1
ATOM 2654 C CA . GLY A 1 344 ? 20.021 16.483 16.943 1.00 43.94 344 GLY A CA 1
ATOM 2655 C C . GLY A 1 344 ? 18.491 16.403 16.826 1.00 43.94 344 GLY A C 1
ATOM 2656 O O . GLY A 1 344 ? 17.830 17.291 17.351 1.00 43.94 344 GLY A O 1
ATOM 2657 N N . GLY A 1 345 ? 17.918 15.386 16.176 1.00 53.22 345 GLY A N 1
ATOM 2658 C CA . GLY A 1 345 ? 16.462 15.215 16.042 1.00 53.22 345 GLY A CA 1
ATOM 2659 C C . GLY A 1 345 ? 16.001 13.763 16.215 1.00 53.22 345 GLY A C 1
ATOM 2660 O O . GLY A 1 345 ? 16.819 12.843 16.219 1.00 53.22 345 GLY A O 1
ATOM 2661 N N . LEU A 1 346 ? 14.688 13.551 16.357 1.00 61.12 346 LEU A N 1
ATOM 2662 C CA . LEU A 1 346 ? 14.049 12.252 16.600 1.00 61.12 346 LEU A CA 1
ATOM 2663 C C . LEU A 1 346 ? 14.240 11.299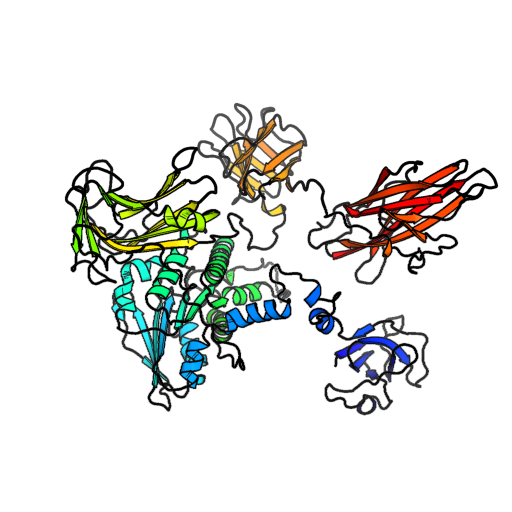 15.408 1.00 61.12 346 LEU A C 1
ATOM 2665 O O . LEU A 1 346 ? 13.482 11.297 14.438 1.00 61.12 346 LEU A O 1
ATOM 2669 N N . HIS A 1 347 ? 15.254 10.448 15.516 1.00 69.19 347 HIS A N 1
ATOM 2670 C CA . HIS A 1 347 ? 15.629 9.433 14.535 1.00 69.19 347 HIS A CA 1
ATOM 2671 C C . HIS A 1 347 ? 15.793 8.073 15.238 1.00 69.19 347 HIS A C 1
ATOM 2673 O O . HIS A 1 347 ? 16.315 8.055 16.351 1.00 69.19 347 HIS A O 1
ATOM 2679 N N . PRO A 1 348 ? 15.428 6.918 14.641 1.00 64.88 348 PRO A N 1
ATOM 2680 C CA . PRO A 1 348 ? 15.548 5.615 15.309 1.00 64.88 348 PRO A CA 1
ATOM 2681 C C . PRO A 1 348 ? 16.957 5.228 15.780 1.00 64.88 348 PRO A C 1
ATOM 2683 O O . PRO A 1 348 ? 17.067 4.300 16.565 1.00 64.88 348 PRO A O 1
ATOM 2686 N N . ALA A 1 349 ? 18.005 5.928 15.330 1.00 69.94 349 ALA A N 1
ATOM 2687 C CA . ALA A 1 349 ? 19.390 5.756 15.788 1.00 69.94 349 ALA A CA 1
ATOM 2688 C C . ALA A 1 349 ? 19.794 6.618 17.008 1.00 69.94 349 ALA A C 1
ATOM 2690 O O . ALA A 1 349 ? 20.921 6.510 17.481 1.00 69.94 349 ALA A O 1
ATOM 2691 N N . VAL A 1 350 ? 18.923 7.507 17.509 1.00 71.75 350 VAL A N 1
ATOM 2692 C CA . VAL A 1 350 ? 19.187 8.318 18.718 1.00 71.75 350 VAL A CA 1
ATOM 2693 C C . VAL A 1 350 ? 18.238 7.923 19.856 1.00 71.75 350 VAL A C 1
ATOM 2695 O O . VAL A 1 350 ? 17.104 7.541 19.563 1.00 71.75 350 VAL A O 1
ATOM 2698 N N . PRO A 1 351 ? 18.637 8.021 21.142 1.00 77.00 351 PRO A N 1
ATOM 2699 C CA . PRO A 1 351 ? 17.919 7.397 22.262 1.00 77.00 351 PRO A CA 1
ATOM 2700 C C . PRO A 1 351 ? 16.404 7.652 22.313 1.00 77.00 351 PRO A C 1
ATOM 2702 O O . PRO A 1 351 ? 15.631 6.716 22.516 1.00 77.00 351 PRO A O 1
ATOM 2705 N N . ASP A 1 352 ? 15.961 8.883 22.055 1.00 72.50 352 ASP A N 1
ATOM 2706 C CA . ASP A 1 352 ? 14.533 9.222 22.068 1.00 72.50 352 ASP A CA 1
ATOM 2707 C C . ASP A 1 352 ? 13.773 8.577 20.900 1.00 72.50 352 ASP A C 1
ATOM 2709 O O . ASP A 1 352 ? 12.707 7.994 21.091 1.00 72.50 352 ASP A O 1
ATOM 2713 N N . GLY A 1 353 ? 14.351 8.583 19.694 1.00 73.94 353 GLY A N 1
ATOM 2714 C CA . GLY A 1 353 ? 13.786 7.887 18.536 1.00 73.94 353 GLY A CA 1
ATOM 2715 C C . GLY A 1 353 ? 13.824 6.363 18.673 1.00 73.94 353 GLY A C 1
ATOM 2716 O O . GLY A 1 353 ? 12.917 5.683 18.187 1.00 73.94 353 GLY A O 1
ATOM 2717 N N . VAL A 1 354 ? 14.809 5.819 19.394 1.00 81.75 354 VAL A N 1
ATOM 2718 C CA . VAL A 1 354 ? 14.854 4.394 19.749 1.00 81.75 354 VAL A CA 1
ATOM 2719 C C . VAL A 1 354 ? 13.647 4.019 20.610 1.00 81.75 354 VAL A C 1
ATOM 2721 O O . VAL A 1 354 ? 12.972 3.030 20.321 1.00 81.75 354 VAL A O 1
ATOM 2724 N N . ASN A 1 355 ? 13.327 4.831 21.622 1.00 82.50 355 ASN A N 1
ATOM 2725 C CA . ASN A 1 355 ? 12.183 4.609 22.513 1.00 82.50 355 ASN A CA 1
ATOM 2726 C C . ASN A 1 355 ? 10.821 4.720 21.794 1.00 82.50 355 ASN A C 1
ATOM 2728 O O . ASN A 1 355 ? 9.844 4.137 22.258 1.00 82.50 355 ASN A O 1
ATOM 2732 N N . ILE A 1 356 ? 10.757 5.407 20.648 1.00 80.50 356 ILE A N 1
ATOM 2733 C CA . ILE A 1 356 ? 9.559 5.500 19.792 1.00 80.50 356 ILE A CA 1
ATOM 2734 C C . ILE A 1 356 ? 9.434 4.279 18.865 1.00 80.50 356 ILE A C 1
ATOM 2736 O O . ILE A 1 356 ? 8.338 3.751 18.667 1.00 80.50 356 ILE A O 1
ATOM 2740 N N . ALA A 1 357 ? 10.550 3.807 18.303 1.00 84.31 357 ALA A N 1
ATOM 2741 C CA . ALA A 1 357 ? 10.568 2.683 17.367 1.00 84.31 357 ALA A CA 1
ATOM 2742 C C . ALA A 1 357 ? 10.451 1.309 18.055 1.00 84.31 357 ALA A C 1
ATOM 2744 O O . ALA A 1 357 ? 9.782 0.414 17.535 1.00 84.31 357 ALA A O 1
ATOM 2745 N N . LEU A 1 358 ? 11.076 1.131 19.223 1.00 88.69 358 LEU A N 1
ATOM 2746 C CA . LEU A 1 358 ? 11.136 -0.144 19.947 1.00 88.69 358 LEU A CA 1
ATOM 2747 C C . LEU A 1 358 ? 9.745 -0.740 20.279 1.00 88.69 358 LEU A C 1
ATOM 2749 O O . LEU A 1 358 ? 9.560 -1.936 20.033 1.00 88.69 358 LEU A O 1
ATOM 2753 N N . PRO A 1 359 ? 8.729 0.036 20.720 1.00 83.56 359 PRO A N 1
ATOM 2754 C CA . PRO A 1 359 ? 7.364 -0.468 20.889 1.00 83.56 359 PRO A CA 1
ATOM 2755 C C . PRO A 1 359 ? 6.738 -1.047 19.613 1.00 83.56 359 PRO A C 1
ATOM 2757 O O . PRO A 1 359 ? 5.998 -2.022 19.700 1.00 83.56 359 PRO A O 1
ATOM 2760 N N . ALA A 1 360 ? 7.041 -0.511 18.422 1.00 83.38 360 ALA A N 1
ATOM 2761 C CA . ALA A 1 360 ? 6.525 -1.073 17.169 1.00 83.38 360 ALA A CA 1
ATOM 2762 C C . ALA A 1 360 ? 7.111 -2.463 16.875 1.00 83.38 360 ALA A C 1
ATOM 2764 O O . ALA A 1 360 ? 6.371 -3.353 16.453 1.00 83.38 360 ALA A O 1
ATOM 2765 N N . LEU A 1 361 ? 8.410 -2.675 17.136 1.00 88.88 361 LEU A N 1
ATOM 2766 C CA . LEU A 1 361 ? 9.026 -4.006 17.041 1.00 88.88 361 LEU A CA 1
ATOM 2767 C C . LEU A 1 361 ? 8.408 -4.957 18.074 1.00 88.88 361 LEU A C 1
ATOM 2769 O O . LEU A 1 361 ? 8.022 -6.070 17.720 1.00 88.88 361 LEU A O 1
ATOM 2773 N N . GLY A 1 362 ? 8.258 -4.504 19.323 1.00 84.31 362 GLY A N 1
ATOM 2774 C CA . GLY A 1 362 ? 7.618 -5.267 20.396 1.00 84.31 362 GLY A CA 1
ATOM 2775 C C . GLY A 1 362 ? 6.201 -5.722 20.032 1.00 84.31 362 GLY A C 1
ATOM 2776 O O . GLY A 1 362 ? 5.913 -6.913 20.062 1.00 84.31 362 GLY A O 1
ATOM 2777 N N . GLU A 1 363 ? 5.323 -4.806 19.621 1.00 80.12 363 GLU A N 1
ATOM 2778 C CA . GLU A 1 363 ? 3.923 -5.100 19.275 1.00 80.12 363 GLU A CA 1
ATOM 2779 C C . GLU A 1 363 ? 3.766 -6.004 18.041 1.00 80.12 363 GLU A C 1
ATOM 2781 O O . GLU A 1 363 ? 2.870 -6.860 18.009 1.00 80.12 363 GLU A O 1
ATOM 2786 N N . ALA A 1 364 ? 4.607 -5.814 17.020 1.00 78.88 364 ALA A N 1
ATOM 2787 C CA . ALA A 1 364 ? 4.547 -6.574 15.772 1.00 78.88 364 ALA A CA 1
ATOM 2788 C C . ALA A 1 364 ? 5.126 -7.989 15.915 1.00 78.88 364 ALA A C 1
ATOM 2790 O O . ALA A 1 364 ? 4.562 -8.932 15.363 1.00 78.88 364 ALA A O 1
ATOM 2791 N N . LEU A 1 365 ? 6.220 -8.141 16.670 1.00 85.00 365 LEU A N 1
ATOM 2792 C CA . LEU A 1 365 ? 6.955 -9.402 16.807 1.00 85.00 365 LEU A CA 1
ATOM 2793 C C . LEU A 1 365 ? 6.627 -10.175 18.096 1.00 85.00 365 LEU A C 1
ATOM 2795 O O . LEU A 1 365 ? 7.154 -11.270 18.272 1.00 85.00 365 LEU A O 1
ATOM 2799 N N . ALA A 1 366 ? 5.774 -9.655 18.987 1.00 77.38 366 ALA A N 1
ATOM 2800 C CA . ALA A 1 366 ? 5.383 -10.325 20.232 1.00 77.38 366 ALA A CA 1
ATOM 2801 C C . ALA A 1 366 ? 4.837 -11.750 20.029 1.00 77.38 366 ALA A C 1
ATOM 2803 O O . ALA A 1 366 ? 4.090 -12.039 19.089 1.00 77.38 366 ALA A O 1
ATOM 2804 N N . GLU A 1 367 ? 5.114 -12.625 21.000 1.00 67.25 367 GLU A N 1
ATOM 2805 C CA . GLU A 1 367 ? 4.391 -13.887 21.136 1.00 67.25 367 GLU A CA 1
ATOM 2806 C C . GLU A 1 367 ? 2.889 -13.603 21.315 1.00 67.25 367 GLU A C 1
ATOM 2808 O O . GLU A 1 367 ? 2.483 -12.855 22.205 1.00 67.25 367 GLU A O 1
ATOM 2813 N N . ARG A 1 368 ? 2.036 -14.242 20.504 1.00 65.38 368 ARG A N 1
ATOM 2814 C CA . ARG A 1 368 ? 0.578 -14.170 20.663 1.00 65.38 368 ARG A CA 1
ATOM 2815 C C . ARG A 1 368 ? 0.042 -15.577 20.870 1.00 65.38 368 ARG A C 1
ATOM 2817 O O . ARG A 1 368 ? 0.050 -16.403 19.960 1.00 65.38 368 ARG A O 1
ATOM 2824 N N . LYS A 1 369 ? -0.435 -15.864 22.083 1.00 50.44 369 LYS A N 1
ATOM 2825 C CA . LYS A 1 369 ? -0.991 -17.172 22.471 1.00 50.44 369 LYS A CA 1
ATOM 2826 C C . LYS A 1 369 ? -2.399 -17.360 21.893 1.00 50.44 369 LYS A C 1
ATOM 2828 O O . LYS A 1 369 ? -3.386 -17.388 22.621 1.00 50.44 369 LYS A O 1
ATOM 2833 N N . VAL A 1 370 ? -2.493 -17.463 20.567 1.00 43.22 370 VAL A N 1
ATOM 2834 C CA . VAL A 1 370 ? -3.751 -17.728 19.859 1.00 43.22 370 VAL A CA 1
ATOM 2835 C C . VAL A 1 370 ? -4.148 -19.187 20.088 1.00 43.22 370 VAL A C 1
ATOM 2837 O O . VAL A 1 370 ? -3.501 -20.105 19.585 1.00 43.22 370 VAL A O 1
ATOM 2840 N N . ALA A 1 371 ? -5.216 -19.410 20.852 1.00 31.92 371 ALA A N 1
ATOM 2841 C CA . ALA A 1 371 ? -5.760 -20.743 21.075 1.00 31.92 371 ALA A CA 1
ATOM 2842 C C . ALA A 1 371 ? -6.406 -21.285 19.788 1.00 31.92 371 ALA A C 1
ATOM 2844 O O . ALA A 1 371 ? -7.348 -20.695 19.268 1.00 31.92 371 ALA A O 1
ATOM 2845 N N . GLY A 1 372 ? -5.906 -22.415 19.278 1.00 36.56 372 GLY A N 1
ATOM 2846 C CA . GLY A 1 372 ? -6.586 -23.218 18.252 1.00 36.56 372 GLY A CA 1
ATOM 2847 C C . GLY A 1 372 ? -6.747 -22.593 16.859 1.00 36.56 372 GLY A C 1
ATOM 2848 O O . GLY A 1 372 ? -7.393 -23.204 16.011 1.00 36.56 372 GLY A O 1
ATOM 2849 N N . GLY A 1 373 ? -6.168 -21.419 16.588 1.00 30.62 373 GLY A N 1
ATOM 2850 C CA . GLY A 1 373 ? -6.120 -20.885 15.226 1.00 30.62 373 GLY A CA 1
ATOM 2851 C C . GLY A 1 373 ? -5.365 -21.857 14.310 1.00 30.62 373 GLY A C 1
ATOM 2852 O O . GLY A 1 373 ? -4.345 -22.408 14.744 1.00 30.62 373 GLY A O 1
ATOM 2853 N N . PRO A 1 374 ? -5.821 -22.093 13.062 1.00 31.27 374 PRO A N 1
ATOM 2854 C CA . PRO A 1 374 ? -5.034 -22.878 12.127 1.00 31.27 374 PRO A CA 1
ATOM 2855 C C . PRO A 1 374 ? -3.655 -22.233 12.003 1.00 31.27 374 PRO A C 1
ATOM 2857 O O . PRO A 1 374 ? -3.521 -21.006 12.041 1.00 31.27 374 PRO A O 1
ATOM 2860 N N . ALA A 1 375 ? -2.623 -23.057 11.823 1.00 35.44 375 ALA A N 1
ATOM 2861 C CA . ALA A 1 375 ? -1.381 -22.531 11.288 1.00 35.44 375 ALA A CA 1
ATOM 2862 C C . ALA A 1 375 ? -1.726 -21.700 10.044 1.00 35.44 375 ALA A C 1
ATOM 2864 O O . ALA A 1 375 ? -2.578 -22.117 9.251 1.00 35.44 375 ALA A O 1
ATOM 2865 N N . LEU A 1 376 ? -1.008 -20.600 9.807 1.00 39.03 376 LEU A N 1
ATOM 2866 C CA . LEU A 1 376 ? -0.762 -20.228 8.424 1.00 39.03 376 LEU A CA 1
ATOM 2867 C C . LEU A 1 376 ? 0.039 -21.382 7.807 1.00 39.03 376 LEU A C 1
ATOM 2869 O O . LEU A 1 376 ? 1.262 -21.340 7.701 1.00 39.03 376 LEU A O 1
ATOM 2873 N N . ASN A 1 377 ? -0.690 -22.397 7.337 1.00 33.53 377 ASN A N 1
ATOM 2874 C CA . ASN A 1 377 ? -0.462 -22.896 6.002 1.00 33.53 377 ASN A CA 1
ATOM 2875 C C . ASN A 1 377 ? -0.499 -21.646 5.124 1.00 33.53 377 ASN A C 1
ATOM 2877 O O . ASN A 1 377 ? -1.554 -21.279 4.610 1.00 33.53 377 ASN A O 1
ATOM 2881 N N . ARG A 1 378 ? 0.658 -20.986 4.968 1.00 40.03 378 ARG A N 1
ATOM 2882 C CA . ARG A 1 378 ? 0.997 -20.379 3.690 1.00 40.03 378 ARG A CA 1
ATOM 2883 C C . ARG A 1 378 ? 0.745 -21.510 2.708 1.00 40.03 378 ARG A C 1
ATOM 2885 O O . ARG A 1 378 ? 1.497 -22.489 2.739 1.00 40.03 378 ARG A O 1
ATOM 2892 N N . PRO A 1 379 ? -0.349 -21.485 1.935 1.00 32.00 379 PRO A N 1
ATOM 2893 C CA . PRO A 1 379 ? -0.502 -22.530 0.960 1.00 32.00 379 PRO A CA 1
ATOM 2894 C C . PRO A 1 379 ? 0.677 -22.311 0.003 1.00 32.00 379 PRO A C 1
ATOM 2896 O O . PRO A 1 379 ? 1.038 -21.170 -0.289 1.00 32.00 379 PRO A O 1
ATOM 2899 N N . LEU A 1 380 ? 1.363 -23.380 -0.407 1.00 34.47 380 LEU A N 1
ATOM 2900 C CA . LEU A 1 380 ? 2.631 -23.281 -1.158 1.00 34.47 380 LEU A CA 1
ATOM 2901 C C . LEU A 1 380 ? 2.484 -22.536 -2.511 1.00 34.47 380 LEU A C 1
ATOM 2903 O O . LEU A 1 380 ? 3.470 -22.242 -3.179 1.00 34.47 380 LEU A O 1
ATOM 2907 N N . ASN A 1 381 ? 1.246 -22.189 -2.874 1.00 30.66 381 ASN A N 1
ATOM 2908 C CA . ASN A 1 381 ? 0.834 -21.300 -3.956 1.00 30.66 381 ASN A CA 1
ATOM 2909 C C . ASN A 1 381 ? 0.947 -19.780 -3.658 1.00 30.66 381 ASN A C 1
ATOM 2911 O O . ASN A 1 381 ? 0.699 -18.993 -4.568 1.00 30.66 381 ASN A O 1
ATOM 2915 N N . ARG A 1 382 ? 1.272 -19.351 -2.425 1.00 37.66 382 ARG A N 1
ATOM 2916 C CA . ARG A 1 382 ? 1.498 -17.935 -2.048 1.00 37.66 382 ARG A CA 1
ATOM 2917 C C . ARG A 1 382 ? 2.967 -17.542 -1.902 1.00 37.66 382 ARG A C 1
ATOM 2919 O O . ARG A 1 382 ? 3.255 -16.353 -1.835 1.00 37.66 382 ARG A O 1
ATOM 2926 N N . ILE A 1 383 ? 3.900 -18.496 -1.902 1.00 46.16 383 ILE A N 1
ATOM 2927 C CA . ILE A 1 383 ? 5.266 -18.160 -2.322 1.00 46.16 383 ILE A CA 1
ATOM 2928 C C . ILE A 1 383 ? 5.116 -17.680 -3.765 1.00 46.16 383 ILE A C 1
ATOM 2930 O O . ILE A 1 383 ? 4.531 -18.409 -4.564 1.00 46.16 383 ILE A O 1
ATOM 2934 N N . ALA A 1 384 ? 5.574 -16.467 -4.082 1.00 49.75 384 ALA A N 1
ATOM 2935 C CA . ALA A 1 384 ? 5.488 -15.910 -5.429 1.00 49.75 384 ALA A CA 1
ATOM 2936 C C . ALA A 1 384 ? 6.242 -16.827 -6.402 1.00 49.75 384 ALA A C 1
ATOM 2938 O O . ALA A 1 384 ? 7.463 -16.746 -6.513 1.00 49.75 384 ALA A O 1
ATOM 2939 N N . GLN A 1 385 ? 5.548 -17.779 -7.031 1.00 60.09 385 GLN A N 1
ATOM 2940 C CA . GLN A 1 385 ? 6.200 -18.773 -7.874 1.00 60.09 385 GLN A CA 1
ATOM 2941 C C . GLN A 1 385 ? 6.793 -18.059 -9.081 1.00 60.09 385 GLN A C 1
ATOM 2943 O O . GLN A 1 385 ? 6.092 -17.347 -9.798 1.00 60.09 385 GLN A O 1
ATOM 2948 N N . ASN A 1 386 ? 8.098 -18.238 -9.273 1.00 72.38 386 ASN A N 1
ATOM 2949 C CA . ASN A 1 386 ? 8.797 -17.663 -10.405 1.00 72.38 386 ASN A CA 1
ATOM 2950 C C . ASN A 1 386 ? 8.184 -18.234 -11.688 1.00 72.38 386 ASN A C 1
ATOM 2952 O O . ASN A 1 386 ? 8.139 -19.450 -11.865 1.00 72.38 386 ASN A O 1
ATOM 2956 N N . LEU A 1 387 ? 7.672 -17.361 -12.554 1.00 80.50 387 LEU A N 1
ATOM 2957 C CA . LEU A 1 387 ? 6.910 -17.776 -13.735 1.00 80.50 387 LEU A CA 1
ATOM 2958 C C . LEU A 1 387 ? 7.810 -18.238 -14.896 1.00 80.50 387 LEU A C 1
ATOM 2960 O O . LEU A 1 387 ? 7.308 -18.683 -15.927 1.00 80.50 387 LEU A O 1
ATOM 2964 N N . LEU A 1 388 ? 9.134 -18.161 -14.726 1.00 81.81 388 LEU A N 1
ATOM 2965 C CA . LEU A 1 388 ? 10.109 -18.841 -15.575 1.00 81.81 388 LEU A CA 1
ATOM 2966 C C . LEU A 1 388 ? 10.270 -20.301 -15.145 1.00 81.81 388 LEU A C 1
ATOM 2968 O O . LEU A 1 388 ? 10.467 -20.596 -13.970 1.00 81.81 388 LEU A O 1
ATOM 2972 N N . SER A 1 389 ? 10.284 -21.210 -16.119 1.00 79.19 389 SER A N 1
ATOM 2973 C CA . SER A 1 389 ? 10.463 -22.651 -15.896 1.00 79.19 389 SER A CA 1
ATOM 2974 C C . SER A 1 389 ? 11.889 -23.059 -15.504 1.00 79.19 389 SER A C 1
ATOM 2976 O O . SER A 1 389 ? 12.066 -24.089 -14.861 1.00 79.19 389 SER A O 1
ATOM 2978 N N . ASN A 1 390 ? 12.901 -22.270 -15.878 1.00 79.94 390 ASN A N 1
ATOM 2979 C CA . ASN A 1 390 ? 14.316 -22.559 -15.617 1.00 79.94 390 ASN A CA 1
ATOM 2980 C C . ASN A 1 390 ? 15.083 -21.302 -15.139 1.00 79.94 390 ASN A C 1
ATOM 2982 O O . ASN A 1 390 ? 15.969 -20.813 -15.839 1.00 79.94 390 ASN A O 1
ATOM 2986 N N . PRO A 1 391 ? 14.718 -20.721 -13.979 1.00 80.62 391 PRO A N 1
ATOM 2987 C CA . PRO A 1 391 ? 15.164 -19.386 -13.567 1.00 80.62 391 PRO A CA 1
ATOM 2988 C C . PRO A 1 391 ? 16.595 -19.315 -13.021 1.00 80.62 391 PRO A C 1
ATOM 2990 O O . PRO A 1 391 ? 17.160 -18.231 -12.942 1.00 80.62 391 PRO A O 1
ATOM 2993 N N . ALA A 1 392 ? 17.167 -20.448 -12.611 1.00 79.56 392 ALA A N 1
ATOM 2994 C CA . ALA A 1 392 ? 18.535 -20.567 -12.093 1.00 79.56 392 ALA A CA 1
ATOM 2995 C C . ALA A 1 392 ? 19.377 -21.546 -12.936 1.00 79.56 392 ALA A C 1
ATOM 2997 O O . ALA A 1 392 ? 20.341 -22.131 -12.447 1.00 79.56 392 ALA A O 1
ATOM 2998 N N . TYR A 1 393 ? 18.957 -21.778 -14.187 1.00 85.31 393 TYR A N 1
ATOM 2999 C CA . TYR A 1 393 ? 19.618 -22.625 -15.191 1.00 85.31 393 TYR A CA 1
ATOM 3000 C C . TYR A 1 393 ? 19.911 -24.072 -14.770 1.00 85.31 393 TYR A C 1
ATOM 3002 O O . TYR A 1 393 ? 20.718 -24.741 -15.411 1.00 85.31 393 TYR A O 1
ATOM 3010 N N . THR A 1 394 ? 19.262 -24.578 -13.721 1.00 77.56 394 THR A N 1
ATOM 3011 C CA . THR A 1 394 ? 19.514 -25.913 -13.160 1.00 77.56 394 THR A CA 1
ATOM 3012 C C . THR A 1 394 ? 19.256 -27.024 -14.178 1.00 77.56 394 THR A C 1
ATOM 3014 O O . THR A 1 394 ? 20.010 -28.000 -14.201 1.00 77.56 394 THR A O 1
ATOM 3017 N N . ASP A 1 395 ? 18.276 -26.843 -15.072 1.00 76.00 395 ASP A N 1
ATOM 3018 C CA . ASP A 1 395 ? 18.067 -27.685 -16.254 1.00 76.00 395 ASP A CA 1
ATOM 3019 C C . ASP A 1 395 ? 18.768 -27.098 -17.493 1.00 76.00 395 ASP A C 1
ATOM 3021 O O . ASP A 1 395 ? 18.181 -26.422 -18.342 1.00 76.00 395 ASP A O 1
ATOM 3025 N N . TRP A 1 396 ? 20.073 -27.341 -17.593 1.00 85.81 396 TRP A N 1
ATOM 3026 C CA . TRP A 1 396 ? 20.854 -27.062 -18.797 1.00 85.81 396 TRP A CA 1
ATOM 3027 C C . TRP A 1 396 ? 21.573 -28.337 -19.232 1.00 85.81 396 TRP A C 1
ATOM 3029 O O . TRP A 1 396 ? 22.746 -28.561 -18.926 1.00 85.81 396 TRP A O 1
ATOM 3039 N N . THR A 1 397 ? 20.851 -29.200 -19.939 1.00 81.50 397 THR A N 1
ATOM 3040 C CA . THR A 1 397 ? 21.346 -30.499 -20.428 1.00 81.50 397 THR A CA 1
ATOM 3041 C C . THR A 1 397 ? 21.825 -30.468 -21.886 1.00 81.50 397 THR A C 1
ATOM 3043 O O . THR A 1 397 ? 22.500 -31.398 -22.321 1.00 81.50 397 THR A O 1
ATOM 3046 N N . SER A 1 398 ? 21.527 -29.394 -22.630 1.00 81.81 398 SER A N 1
ATOM 3047 C CA . SER A 1 398 ? 21.868 -29.221 -24.052 1.00 81.81 398 SER A CA 1
ATOM 3048 C C . SER A 1 398 ? 22.916 -28.115 -24.295 1.00 81.81 398 SER A C 1
ATOM 3050 O O . SER A 1 398 ? 23.534 -27.616 -23.355 1.00 81.81 398 SER A O 1
ATOM 3052 N N . SER A 1 399 ? 23.122 -27.696 -25.550 1.00 82.88 399 SER A N 1
ATOM 3053 C CA . SER A 1 399 ? 23.947 -26.524 -25.886 1.00 82.88 399 SER A CA 1
ATOM 3054 C C . SER A 1 399 ? 23.379 -25.200 -25.352 1.00 82.88 399 SER A C 1
ATOM 3056 O O . SER A 1 399 ? 24.143 -24.260 -25.152 1.00 82.88 399 SER A O 1
ATOM 3058 N N . THR A 1 400 ? 22.078 -25.124 -25.055 1.00 87.00 400 THR A N 1
ATOM 3059 C CA . THR A 1 400 ? 21.423 -23.956 -24.439 1.00 87.00 400 THR A CA 1
ATOM 3060 C C . THR A 1 400 ? 20.569 -24.364 -23.223 1.00 87.00 400 THR A C 1
ATOM 3062 O O . THR A 1 400 ? 20.148 -25.525 -23.130 1.00 87.00 400 THR A O 1
ATOM 3065 N N . PRO A 1 401 ? 20.292 -23.445 -22.272 1.00 87.38 401 PRO A N 1
ATOM 3066 C CA . PRO A 1 401 ? 19.329 -23.690 -21.198 1.00 87.38 401 PRO A CA 1
ATOM 3067 C C . PRO A 1 401 ? 17.919 -23.970 -21.735 1.00 87.38 401 PRO A C 1
ATOM 3069 O O . PRO A 1 401 ? 17.478 -23.344 -22.705 1.00 87.38 401 PRO A O 1
ATOM 3072 N N . THR A 1 402 ? 17.171 -24.857 -21.074 1.00 86.50 402 THR A N 1
ATOM 3073 C CA . THR A 1 402 ? 15.786 -25.173 -21.455 1.00 86.50 402 THR A CA 1
ATOM 3074 C C . THR A 1 402 ? 14.900 -23.921 -21.443 1.00 86.50 402 THR A C 1
ATOM 3076 O O . THR A 1 402 ? 14.957 -23.109 -20.517 1.00 86.50 402 THR A O 1
ATOM 3079 N N . GLY A 1 403 ? 14.082 -23.747 -22.488 1.00 86.38 403 GLY A N 1
ATOM 3080 C CA . GLY A 1 403 ? 13.150 -22.619 -22.642 1.00 86.38 403 GLY A CA 1
ATOM 3081 C C . GLY A 1 403 ? 13.786 -21.277 -23.033 1.00 86.38 403 GLY A C 1
ATOM 3082 O O . GLY A 1 403 ? 13.073 -20.281 -23.119 1.00 86.38 403 GLY A O 1
ATOM 3083 N N . HIS A 1 404 ? 15.102 -21.229 -23.268 1.00 90.50 404 HIS A N 1
ATOM 3084 C CA . HIS A 1 404 ? 15.840 -19.999 -23.559 1.00 90.50 404 HIS A CA 1
ATOM 3085 C C . HIS A 1 404 ? 16.329 -19.976 -25.015 1.00 90.50 404 HIS A C 1
ATOM 3087 O O . HIS A 1 404 ? 16.989 -20.910 -25.470 1.00 90.50 404 HIS A O 1
ATOM 3093 N N . SER A 1 405 ? 16.023 -18.897 -25.740 1.00 91.62 405 SER A N 1
ATOM 3094 C CA . SER A 1 405 ? 16.455 -18.670 -27.128 1.00 91.62 405 SER A CA 1
ATOM 3095 C C . SER A 1 405 ? 17.584 -17.645 -27.189 1.00 91.62 405 SER A C 1
ATOM 3097 O O . SER A 1 405 ? 17.565 -16.669 -26.441 1.00 91.62 405 SER A O 1
ATOM 3099 N N . PHE A 1 406 ? 18.541 -17.838 -28.100 1.00 90.12 406 PHE A N 1
ATOM 3100 C CA . PHE A 1 406 ? 19.734 -16.997 -28.235 1.00 90.12 406 PHE A CA 1
ATOM 3101 C C . PHE A 1 406 ? 19.927 -16.558 -29.684 1.00 90.12 406 PHE A C 1
ATOM 3103 O O . PHE A 1 406 ? 19.746 -17.350 -30.606 1.00 90.12 406 PHE A O 1
ATOM 3110 N N . THR A 1 407 ? 20.306 -15.298 -29.875 1.00 88.81 407 THR A N 1
ATOM 3111 C CA . THR A 1 407 ? 20.600 -14.693 -31.180 1.00 88.81 407 THR A CA 1
ATOM 3112 C C . THR A 1 407 ? 21.965 -14.026 -31.111 1.00 88.81 407 THR A C 1
ATOM 3114 O O . THR A 1 407 ? 22.251 -13.304 -30.159 1.00 88.81 407 THR A O 1
ATOM 3117 N N . ASN A 1 408 ? 22.816 -14.280 -32.110 1.00 85.00 408 ASN A N 1
ATOM 3118 C CA . ASN A 1 408 ? 24.150 -13.682 -32.261 1.00 85.00 408 ASN A CA 1
ATOM 3119 C C . ASN A 1 408 ? 25.014 -13.688 -30.984 1.00 85.00 408 ASN A C 1
ATOM 3121 O O . ASN A 1 408 ? 25.790 -12.771 -30.710 1.00 85.00 408 ASN A O 1
ATOM 3125 N N . CYS A 1 409 ? 24.891 -14.754 -30.198 1.00 87.06 409 CYS A N 1
ATOM 3126 C CA . CYS A 1 409 ? 25.740 -15.055 -29.058 1.00 87.06 409 CYS A CA 1
ATOM 3127 C C . CYS A 1 409 ? 25.779 -16.569 -28.828 1.00 87.06 409 CYS A C 1
ATOM 3129 O O . CYS A 1 409 ? 24.890 -17.297 -29.277 1.00 87.06 409 CYS A O 1
ATOM 3131 N N . THR A 1 410 ? 26.802 -17.033 -28.115 1.00 82.62 410 THR A N 1
ATOM 3132 C CA . THR A 1 410 ? 26.900 -18.425 -27.660 1.00 82.62 410 THR A CA 1
ATOM 3133 C C . THR A 1 410 ? 26.831 -18.436 -26.133 1.00 82.62 410 THR A C 1
ATOM 3135 O O . THR A 1 410 ? 27.703 -17.828 -25.503 1.00 82.62 410 THR A O 1
ATOM 3138 N N . PRO A 1 411 ? 25.824 -19.080 -25.515 1.00 90.88 411 PRO A N 1
ATOM 3139 C CA . PRO A 1 411 ? 25.790 -19.258 -24.071 1.00 90.88 411 PRO A CA 1
ATOM 3140 C C . PRO A 1 411 ? 26.715 -20.408 -23.644 1.00 90.88 411 PRO A C 1
ATOM 3142 O O . PRO A 1 411 ? 26.819 -21.425 -24.329 1.00 90.88 411 PRO A O 1
ATOM 3145 N N . ALA A 1 412 ? 27.360 -20.274 -22.488 1.00 92.19 412 ALA A N 1
ATOM 3146 C CA . ALA A 1 412 ? 28.169 -21.325 -21.872 1.00 92.19 412 ALA A CA 1
ATOM 3147 C C . ALA A 1 412 ? 27.977 -21.357 -20.348 1.00 92.19 412 ALA A C 1
ATOM 3149 O O . ALA A 1 412 ? 27.663 -20.341 -19.729 1.00 92.19 412 ALA A O 1
ATOM 3150 N N . LYS A 1 413 ? 28.188 -22.522 -19.727 1.00 92.25 413 LYS A N 1
ATOM 3151 C CA . LYS A 1 413 ? 28.186 -22.644 -18.263 1.00 92.25 413 LYS A CA 1
ATOM 3152 C C . LYS A 1 413 ? 29.456 -22.023 -17.689 1.00 92.25 413 LYS A C 1
ATOM 3154 O O . LYS A 1 413 ? 30.554 -22.406 -18.088 1.00 92.25 413 LYS A O 1
ATOM 3159 N N . SER A 1 414 ? 29.315 -21.122 -16.724 1.00 89.88 414 SER A N 1
ATOM 3160 C CA . SER A 1 414 ? 30.424 -20.607 -15.918 1.00 89.88 414 SER A CA 1
ATOM 3161 C C . SER A 1 414 ? 30.306 -21.116 -14.489 1.00 89.88 414 SER A C 1
ATOM 3163 O O . SER A 1 414 ? 29.243 -21.004 -13.889 1.00 89.88 414 SER A O 1
ATOM 3165 N N . VAL A 1 415 ? 31.404 -21.644 -13.945 1.00 85.06 415 VAL A N 1
ATOM 3166 C CA . VAL A 1 415 ? 31.547 -22.010 -12.519 1.00 85.06 415 VAL A CA 1
ATOM 3167 C C . VAL A 1 415 ? 32.429 -21.021 -11.743 1.00 85.06 415 VAL A C 1
ATOM 3169 O O . VAL A 1 415 ? 32.569 -21.137 -10.535 1.00 85.06 415 VAL A O 1
ATOM 3172 N N . GLY A 1 416 ? 33.054 -20.058 -12.436 1.00 80.81 416 GLY A N 1
ATOM 3173 C CA . GLY A 1 416 ? 33.927 -19.042 -11.829 1.00 80.81 416 GLY A CA 1
ATOM 3174 C C . GLY A 1 416 ? 33.220 -17.724 -11.499 1.00 80.81 416 GLY A C 1
ATOM 3175 O O . GLY A 1 416 ? 33.771 -16.899 -10.781 1.00 80.81 416 GLY A O 1
ATOM 3176 N N . TYR A 1 417 ? 32.008 -17.528 -12.021 1.00 80.06 417 TYR A N 1
ATOM 3177 C CA . TYR A 1 417 ? 31.161 -16.364 -11.764 1.00 80.06 417 TYR A CA 1
ATOM 3178 C C . TYR A 1 417 ? 29.765 -16.859 -11.405 1.00 80.06 417 TYR A C 1
ATOM 3180 O O . TYR A 1 417 ? 28.882 -16.871 -12.255 1.00 80.06 417 TYR A O 1
ATOM 3188 N N . THR A 1 418 ? 29.574 -17.312 -10.170 1.00 73.56 418 THR A N 1
ATOM 3189 C CA . THR A 1 418 ? 28.324 -17.912 -9.671 1.00 73.56 418 THR A CA 1
ATOM 3190 C C . THR A 1 418 ? 28.102 -17.477 -8.234 1.00 73.56 418 THR A C 1
ATOM 3192 O O . THR A 1 418 ? 29.061 -17.497 -7.463 1.00 73.56 418 THR A O 1
ATOM 3195 N N . GLU A 1 419 ? 26.875 -17.146 -7.843 1.00 66.31 419 GLU A N 1
ATOM 3196 C CA . GLU A 1 419 ? 26.580 -16.856 -6.429 1.00 66.31 419 GLU A CA 1
ATOM 3197 C C . GLU A 1 419 ? 25.439 -17.682 -5.841 1.00 66.31 419 GLU A C 1
ATOM 3199 O O . GLU A 1 419 ? 25.424 -17.894 -4.630 1.00 66.31 419 GLU A O 1
ATOM 3204 N N . THR A 1 420 ? 24.491 -18.159 -6.649 1.00 61.19 420 THR A N 1
ATOM 3205 C CA . THR A 1 420 ? 23.284 -18.804 -6.106 1.00 61.19 420 THR A CA 1
ATOM 3206 C C . THR A 1 420 ? 22.912 -20.139 -6.756 1.00 61.19 420 THR A C 1
ATOM 3208 O O . THR A 1 420 ? 21.895 -20.734 -6.393 1.00 61.19 420 THR A O 1
ATOM 3211 N N . GLY A 1 421 ? 23.731 -20.625 -7.692 1.00 64.94 421 GLY A N 1
ATOM 3212 C CA . GLY A 1 421 ? 23.573 -21.910 -8.375 1.00 64.94 421 GLY A CA 1
ATOM 3213 C C . GLY A 1 421 ? 24.908 -22.628 -8.598 1.00 64.94 421 GLY A C 1
ATOM 3214 O O . GLY A 1 421 ? 25.971 -22.114 -8.265 1.00 64.94 421 GLY A O 1
ATOM 3215 N N . ILE A 1 422 ? 24.853 -23.830 -9.183 1.00 70.94 422 ILE A N 1
ATOM 3216 C CA . ILE A 1 422 ? 26.048 -24.641 -9.508 1.00 70.94 422 ILE A CA 1
ATOM 3217 C C . ILE A 1 422 ? 26.849 -24.005 -10.660 1.00 70.94 422 ILE A C 1
ATOM 3219 O O . ILE A 1 422 ? 28.061 -24.177 -10.762 1.00 70.94 422 ILE A O 1
ATOM 3223 N N . TYR A 1 423 ? 26.159 -23.298 -11.555 1.00 83.88 423 TYR A N 1
ATOM 3224 C CA . TYR A 1 423 ? 26.733 -22.569 -12.677 1.00 83.88 423 TYR A CA 1
ATOM 3225 C C . TYR A 1 423 ? 25.823 -21.404 -13.064 1.00 83.88 423 TYR A C 1
ATOM 3227 O O . TYR A 1 423 ? 24.603 -21.489 -12.934 1.00 83.88 423 TYR A O 1
ATOM 3235 N N . SER A 1 424 ? 26.427 -20.347 -13.593 1.00 88.94 424 SER A N 1
ATOM 3236 C CA . SER A 1 424 ? 25.739 -19.228 -14.226 1.00 88.94 424 SER A CA 1
ATOM 3237 C C . SER A 1 424 ? 25.839 -19.349 -15.744 1.00 88.94 424 SER A C 1
ATOM 3239 O O . SER A 1 424 ? 26.626 -20.135 -16.289 1.00 88.94 424 SER A O 1
ATOM 3241 N N . MET A 1 425 ? 25.047 -18.550 -16.447 1.00 91.12 425 MET A N 1
ATOM 3242 C CA . MET A 1 425 ? 25.121 -18.416 -17.891 1.00 91.12 425 MET A CA 1
ATOM 3243 C C . MET A 1 425 ? 26.104 -17.311 -18.275 1.00 91.12 425 MET A C 1
ATOM 3245 O O . MET A 1 425 ? 25.793 -16.127 -18.163 1.00 91.12 425 MET A O 1
ATOM 3249 N N . ALA A 1 426 ? 27.271 -17.699 -18.782 1.00 91.88 426 ALA A N 1
ATOM 3250 C CA . ALA A 1 426 ? 28.140 -16.816 -19.547 1.00 91.88 426 ALA A CA 1
ATOM 3251 C C . ALA A 1 426 ? 27.525 -16.570 -20.930 1.00 91.88 426 ALA A C 1
ATOM 3253 O O . ALA A 1 426 ? 27.162 -17.526 -21.615 1.00 91.88 426 ALA A O 1
ATOM 3254 N N . ILE A 1 427 ? 27.438 -15.311 -21.357 1.00 91.00 427 ILE A N 1
ATOM 3255 C CA . ILE A 1 427 ? 27.008 -14.935 -22.706 1.00 91.00 427 ILE A CA 1
ATOM 3256 C C . ILE A 1 427 ? 28.124 -14.144 -23.383 1.00 91.00 427 ILE A C 1
ATOM 3258 O O . ILE A 1 427 ? 28.488 -13.058 -22.926 1.00 91.00 427 ILE A O 1
ATOM 3262 N N . THR A 1 428 ? 28.616 -14.669 -24.506 1.00 89.88 428 THR A N 1
ATOM 3263 C CA . THR A 1 428 ? 29.559 -13.977 -25.394 1.00 89.88 428 THR A CA 1
ATOM 3264 C C . THR A 1 428 ? 28.845 -13.595 -26.700 1.00 89.88 428 THR A C 1
ATOM 3266 O O . THR A 1 428 ? 28.501 -14.488 -27.482 1.00 89.88 428 THR A O 1
ATOM 3269 N N . PRO A 1 429 ? 28.594 -12.299 -26.964 1.00 87.00 429 PRO A N 1
ATOM 3270 C CA . PRO A 1 429 ? 28.053 -11.806 -28.228 1.00 87.00 429 PRO A CA 1
ATOM 3271 C C . PRO A 1 429 ? 29.061 -12.003 -29.362 1.00 87.00 429 PRO A C 1
ATOM 3273 O O . PRO A 1 429 ? 30.255 -11.752 -29.189 1.00 87.00 429 PRO A O 1
ATOM 3276 N N . ASN A 1 430 ? 28.585 -12.428 -30.530 1.00 83.75 430 ASN A N 1
ATOM 3277 C CA . ASN A 1 430 ? 29.404 -12.646 -31.725 1.00 83.75 430 ASN A CA 1
ATOM 3278 C C . ASN A 1 430 ? 29.115 -11.642 -32.859 1.00 83.75 430 ASN A C 1
ATOM 3280 O O . ASN A 1 430 ? 29.931 -11.509 -33.768 1.00 83.75 430 ASN A O 1
ATOM 3284 N N . ALA A 1 431 ? 28.006 -10.901 -32.781 1.00 74.88 431 ALA A N 1
ATOM 3285 C CA . ALA A 1 431 ? 27.647 -9.836 -33.711 1.00 74.88 431 ALA A CA 1
ATOM 3286 C C . ALA A 1 431 ? 26.698 -8.817 -33.059 1.00 74.88 431 ALA A C 1
ATOM 3288 O O . ALA A 1 431 ? 26.011 -9.110 -32.080 1.00 74.88 431 ALA A O 1
ATOM 3289 N N . SER A 1 432 ? 26.618 -7.628 -33.659 1.00 66.62 432 SER A N 1
ATOM 3290 C CA . SER A 1 432 ? 25.774 -6.519 -33.209 1.00 66.62 432 SER A CA 1
ATOM 3291 C C . SER A 1 432 ? 24.283 -6.787 -33.460 1.00 66.62 432 SER A C 1
ATOM 3293 O O . SER A 1 432 ? 23.724 -6.339 -34.461 1.00 66.62 432 SER A O 1
ATOM 3295 N N . ALA A 1 433 ? 23.616 -7.512 -32.563 1.00 65.31 433 ALA A N 1
ATOM 3296 C CA . ALA A 1 433 ? 22.162 -7.660 -32.585 1.00 65.31 433 ALA A CA 1
ATOM 3297 C C . ALA A 1 433 ? 21.563 -7.650 -31.179 1.00 65.31 433 ALA A C 1
ATOM 3299 O O . ALA A 1 433 ? 22.149 -8.156 -30.227 1.00 65.31 433 ALA A O 1
ATOM 3300 N N . ASN A 1 434 ? 20.364 -7.083 -31.077 1.00 76.62 434 ASN A N 1
ATOM 3301 C CA . ASN A 1 434 ? 19.552 -7.055 -29.871 1.00 76.62 434 ASN A CA 1
ATOM 3302 C C . ASN A 1 434 ? 18.113 -7.465 -30.227 1.00 76.62 434 ASN A C 1
ATOM 3304 O O . ASN A 1 434 ? 17.615 -7.004 -31.256 1.00 76.62 434 ASN A O 1
ATOM 3308 N N . PRO A 1 435 ? 17.426 -8.267 -29.391 1.00 83.69 435 PRO A N 1
ATOM 3309 C CA . PRO A 1 435 ? 17.918 -8.894 -28.160 1.00 83.69 435 PRO A CA 1
ATOM 3310 C C . PRO A 1 435 ? 18.870 -10.071 -28.438 1.00 83.69 435 PRO A C 1
ATOM 3312 O O . PRO A 1 435 ? 18.755 -10.743 -29.458 1.00 83.69 435 PRO A O 1
ATOM 3315 N N . ILE A 1 436 ? 19.798 -10.337 -27.515 1.00 87.69 436 ILE A N 1
ATOM 3316 C CA . ILE A 1 436 ? 20.718 -11.491 -27.610 1.00 87.69 436 ILE A CA 1
ATOM 3317 C C . ILE A 1 436 ? 20.132 -12.766 -27.004 1.00 87.69 436 ILE A C 1
ATOM 3319 O O . ILE A 1 436 ? 20.483 -13.867 -27.417 1.00 87.69 436 ILE A O 1
ATOM 3323 N N . LYS A 1 437 ? 19.236 -12.625 -26.025 1.00 91.44 437 LYS A N 1
ATOM 3324 C CA . LYS A 1 437 ? 18.568 -13.725 -25.332 1.00 91.44 437 LYS A CA 1
ATOM 3325 C C . LYS A 1 437 ? 17.097 -13.380 -25.184 1.00 91.44 437 LYS A C 1
ATOM 3327 O O . LYS A 1 437 ? 16.784 -12.269 -24.758 1.00 91.44 437 LYS A O 1
ATOM 3332 N N . SER A 1 438 ? 16.226 -14.340 -25.475 1.00 93.00 438 SER A N 1
ATOM 3333 C CA . SER A 1 438 ? 14.771 -14.199 -25.412 1.00 93.00 438 SER A CA 1
ATOM 3334 C C . SER A 1 438 ? 14.112 -15.419 -24.763 1.00 93.00 438 SER A C 1
ATOM 3336 O O . SER A 1 438 ? 14.572 -16.548 -24.935 1.00 93.00 438 SER A O 1
ATOM 3338 N N . VAL A 1 439 ? 13.017 -15.198 -24.036 1.00 93.44 439 VAL A N 1
ATOM 3339 C CA . VAL A 1 439 ? 12.107 -16.237 -23.523 1.00 93.44 439 VAL A CA 1
ATOM 3340 C C . VAL A 1 439 ? 10.676 -15.828 -23.857 1.00 93.44 439 VAL A C 1
ATOM 3342 O O . VAL A 1 439 ? 10.273 -14.703 -23.561 1.00 93.44 439 VAL A O 1
ATOM 3345 N N . ASP A 1 440 ? 9.912 -16.733 -24.465 1.00 92.50 440 ASP A N 1
ATOM 3346 C CA . ASP A 1 440 ? 8.476 -16.551 -24.685 1.00 92.50 440 ASP A CA 1
ATOM 3347 C C . ASP A 1 440 ? 7.702 -16.894 -23.403 1.00 92.50 440 ASP A C 1
ATOM 3349 O O . ASP A 1 440 ? 7.859 -17.976 -22.836 1.00 92.50 440 ASP A O 1
ATOM 3353 N N . LEU A 1 441 ? 6.870 -15.958 -22.947 1.00 90.75 441 LEU A N 1
ATOM 3354 C CA . LEU A 1 441 ? 5.964 -16.095 -21.804 1.00 90.75 441 LEU A CA 1
ATOM 3355 C C . LEU A 1 441 ? 4.498 -15.852 -22.193 1.00 90.75 441 LEU A C 1
ATOM 3357 O O . LEU A 1 441 ? 3.649 -15.569 -21.348 1.00 90.75 441 LEU A O 1
ATOM 3361 N N . THR A 1 442 ? 4.152 -16.003 -23.468 1.00 87.56 442 THR A N 1
ATOM 3362 C CA . THR A 1 442 ? 2.769 -15.863 -23.951 1.00 87.56 442 THR A CA 1
ATOM 3363 C C . THR A 1 442 ? 1.801 -16.838 -23.262 1.00 87.56 442 THR A C 1
ATOM 3365 O O . THR A 1 442 ? 0.622 -16.525 -23.101 1.00 87.56 442 THR A O 1
ATOM 3368 N N . SER A 1 443 ? 2.290 -17.971 -22.749 1.00 83.31 443 SER A N 1
ATOM 3369 C CA . SER A 1 443 ? 1.510 -18.932 -21.953 1.00 83.31 443 SER A CA 1
ATOM 3370 C C . SER A 1 443 ? 0.910 -18.348 -20.663 1.00 83.31 443 SER A C 1
ATOM 3372 O O . SER A 1 443 ? -0.165 -18.785 -20.254 1.00 83.31 443 SER A O 1
ATOM 3374 N N . ILE A 1 444 ? 1.543 -17.340 -20.044 1.00 79.25 444 ILE A N 1
ATOM 3375 C CA . ILE A 1 444 ? 1.034 -16.672 -18.829 1.00 79.25 444 ILE A CA 1
ATOM 3376 C C . ILE A 1 444 ? 0.208 -15.410 -19.124 1.00 79.25 444 ILE A C 1
ATOM 3378 O O . ILE A 1 444 ? -0.235 -14.736 -18.194 1.00 79.25 444 ILE A O 1
ATOM 3382 N N . LEU A 1 445 ? -0.031 -15.072 -20.396 1.00 78.94 445 LEU A N 1
ATOM 3383 C CA . LEU A 1 445 ? -0.725 -13.840 -20.793 1.00 78.94 445 LEU A CA 1
ATOM 3384 C C . LEU A 1 445 ? -2.108 -13.696 -20.136 1.00 78.94 445 LEU A C 1
ATOM 3386 O O . LEU A 1 445 ? -2.458 -12.611 -19.678 1.00 78.94 445 LEU A O 1
ATOM 3390 N N . SER A 1 446 ? -2.881 -14.780 -20.038 1.00 71.62 446 SER A N 1
ATOM 3391 C CA . SER A 1 446 ? -4.201 -14.782 -19.387 1.00 71.62 446 SER A CA 1
ATOM 3392 C C . SER A 1 446 ? -4.141 -14.443 -17.892 1.00 71.62 446 SER A C 1
ATOM 3394 O O . SER A 1 446 ? -5.022 -13.746 -17.396 1.00 71.62 446 SER A O 1
ATOM 3396 N N . LEU A 1 447 ? -3.089 -14.881 -17.192 1.00 67.00 447 LEU A N 1
ATOM 3397 C CA . LEU A 1 447 ? -2.817 -14.558 -15.786 1.00 67.00 447 LEU A CA 1
ATOM 3398 C C . LEU A 1 447 ? -2.299 -13.121 -15.609 1.00 67.00 447 LEU A C 1
ATOM 3400 O O . LEU A 1 447 ? -2.506 -12.515 -14.555 1.00 67.00 447 LEU A O 1
ATOM 3404 N N . ALA A 1 448 ? -1.603 -12.599 -16.621 1.00 71.75 448 ALA A N 1
ATOM 3405 C CA . ALA A 1 448 ? -0.930 -11.307 -16.578 1.00 71.75 448 ALA A CA 1
ATOM 3406 C C . ALA A 1 448 ? -1.814 -10.118 -16.996 1.00 71.75 448 ALA A C 1
ATOM 3408 O O . ALA A 1 448 ? -1.526 -8.994 -16.592 1.00 71.75 448 ALA A O 1
ATOM 3409 N N . LYS A 1 449 ? -2.894 -10.325 -17.764 1.00 74.12 449 LYS A N 1
ATOM 3410 C CA . LYS A 1 449 ? -3.786 -9.238 -18.218 1.00 74.12 449 LYS A CA 1
ATOM 3411 C C . LYS A 1 449 ? -4.310 -8.368 -17.067 1.00 74.12 449 LYS A C 1
ATOM 3413 O O . LYS A 1 449 ? -4.726 -8.866 -16.024 1.00 74.12 449 LYS A O 1
ATOM 3418 N N . LYS A 1 450 ? -4.294 -7.048 -17.290 1.00 61.94 450 LYS A N 1
ATOM 3419 C CA . LYS A 1 450 ? -4.597 -5.951 -16.339 1.00 61.94 450 LYS A CA 1
ATOM 3420 C C . LYS A 1 450 ? -3.628 -5.816 -15.166 1.00 61.94 450 LYS A C 1
ATOM 3422 O O . LYS A 1 450 ? -3.774 -4.892 -14.367 1.00 61.94 450 LYS A O 1
ATOM 3427 N N . ARG A 1 451 ? -2.639 -6.699 -15.068 1.00 67.12 451 ARG A N 1
ATOM 3428 C CA . ARG A 1 451 ? -1.634 -6.735 -14.008 1.00 67.12 451 ARG A CA 1
ATOM 3429 C C . ARG A 1 451 ? -0.292 -6.275 -14.572 1.00 67.12 451 ARG A C 1
ATOM 3431 O O . ARG A 1 451 ? -0.119 -6.103 -15.782 1.00 67.12 451 ARG A O 1
ATOM 3438 N N . TRP A 1 452 ? 0.654 -6.034 -13.682 1.00 76.94 452 TRP A N 1
ATOM 3439 C CA . TRP A 1 452 ? 2.016 -5.701 -14.066 1.00 76.94 452 TRP A CA 1
ATOM 3440 C C . TRP A 1 452 ? 2.844 -6.971 -14.143 1.00 76.94 452 TRP A C 1
ATOM 3442 O O . TRP A 1 452 ? 2.822 -7.791 -13.227 1.00 76.94 452 TRP A O 1
ATOM 3452 N N . LEU A 1 453 ? 3.588 -7.120 -15.230 1.00 81.75 453 LEU A N 1
ATOM 3453 C CA . LEU A 1 453 ? 4.633 -8.121 -15.338 1.00 81.75 453 LEU A CA 1
ATOM 3454 C C . LEU A 1 453 ? 5.954 -7.474 -14.932 1.00 81.75 453 LEU A C 1
ATOM 3456 O O . LEU A 1 453 ? 6.338 -6.451 -15.503 1.00 81.75 453 LEU A O 1
ATOM 3460 N N . ILE A 1 454 ? 6.635 -8.075 -13.962 1.00 80.75 454 ILE A N 1
ATOM 3461 C CA . ILE A 1 454 ? 7.976 -7.691 -13.522 1.00 80.75 454 ILE A CA 1
ATOM 3462 C C . ILE A 1 454 ? 8.929 -8.781 -14.011 1.00 80.75 454 ILE A C 1
ATOM 3464 O O . ILE A 1 454 ? 8.701 -9.961 -13.743 1.00 80.75 454 ILE A O 1
ATOM 3468 N N . TYR A 1 455 ? 9.976 -8.390 -14.736 1.00 85.50 455 TYR A N 1
ATOM 3469 C CA . TYR A 1 455 ? 11.021 -9.279 -15.238 1.00 85.50 455 TYR A CA 1
ATOM 3470 C C . TYR A 1 455 ? 12.397 -8.773 -14.833 1.00 85.50 455 TYR A C 1
ATOM 3472 O O . TYR A 1 455 ? 12.733 -7.603 -15.037 1.00 85.50 455 TYR A O 1
ATOM 3480 N N . GLN A 1 456 ? 13.200 -9.671 -14.271 1.00 81.38 456 GLN A N 1
ATOM 3481 C CA . GLN A 1 456 ? 14.468 -9.326 -13.665 1.00 81.38 456 GLN A CA 1
ATOM 3482 C C . GLN A 1 456 ? 15.544 -10.357 -13.956 1.00 81.38 456 GLN A C 1
ATOM 3484 O O . GLN A 1 456 ? 15.268 -11.552 -14.012 1.00 81.38 456 GLN A O 1
ATOM 3489 N N . ALA A 1 457 ? 16.781 -9.887 -14.067 1.00 84.38 457 ALA A N 1
ATOM 3490 C CA . ALA A 1 457 ? 17.961 -10.725 -14.219 1.00 84.38 457 ALA A CA 1
ATOM 3491 C C . ALA A 1 457 ? 19.085 -10.229 -13.305 1.00 84.38 457 ALA A C 1
ATOM 3493 O O . ALA A 1 457 ? 19.384 -9.029 -13.281 1.00 84.38 457 ALA A O 1
ATOM 3494 N N . ARG A 1 458 ? 19.720 -11.149 -12.575 1.00 83.00 458 ARG A N 1
ATOM 3495 C CA . ARG A 1 458 ? 20.931 -10.893 -11.794 1.00 83.00 458 ARG A CA 1
ATOM 3496 C C . ARG A 1 458 ? 22.133 -11.119 -12.702 1.00 83.00 458 ARG A C 1
ATOM 3498 O O . ARG A 1 458 ? 22.407 -12.251 -13.101 1.00 83.00 458 ARG A O 1
ATOM 3505 N N . VAL A 1 459 ? 22.807 -10.033 -13.067 1.00 85.94 459 VAL A N 1
ATOM 3506 C CA . VAL A 1 459 ? 23.870 -9.999 -14.080 1.00 85.94 459 VAL A CA 1
ATOM 3507 C C . VAL A 1 459 ? 25.201 -9.558 -13.476 1.00 85.94 459 VAL A C 1
ATOM 3509 O O . VAL A 1 459 ? 25.228 -8.665 -12.631 1.00 85.94 459 VAL A O 1
ATOM 3512 N N . TRP A 1 460 ? 26.310 -10.135 -13.933 1.00 87.75 460 TRP A N 1
ATOM 3513 C CA . TRP A 1 460 ? 27.663 -9.631 -13.690 1.00 87.75 460 TRP A CA 1
ATOM 3514 C C . TRP A 1 460 ? 28.191 -9.067 -14.996 1.00 87.75 460 TRP A C 1
ATOM 3516 O O . TRP A 1 460 ? 28.268 -9.786 -15.994 1.00 87.75 460 TRP A O 1
ATOM 3526 N N . VAL A 1 461 ? 28.580 -7.793 -15.000 1.00 85.94 461 VAL A N 1
ATOM 3527 C CA . VAL A 1 461 ? 29.076 -7.117 -16.205 1.00 85.94 461 VAL A CA 1
ATOM 3528 C C . VAL A 1 461 ? 30.456 -6.517 -15.932 1.00 85.94 461 VAL A C 1
ATOM 3530 O O . VAL A 1 461 ? 30.567 -5.630 -15.076 1.00 85.94 461 VAL A O 1
ATOM 3533 N N . PRO A 1 462 ? 31.496 -6.961 -16.661 1.00 86.94 462 PRO A N 1
ATOM 3534 C CA . PRO A 1 462 ? 32.842 -6.426 -16.519 1.00 86.94 462 PRO A CA 1
ATOM 3535 C C . PRO A 1 462 ? 32.964 -4.920 -16.793 1.00 86.94 462 PRO A C 1
ATOM 3537 O O . PRO A 1 462 ? 32.176 -4.332 -17.549 1.00 86.94 462 PRO A O 1
ATOM 3540 N N . ALA A 1 463 ? 33.992 -4.274 -16.238 1.00 84.56 463 ALA A N 1
ATOM 3541 C CA . ALA A 1 463 ? 34.235 -2.842 -16.445 1.00 84.56 463 ALA A CA 1
ATOM 3542 C C . ALA A 1 463 ? 34.447 -2.434 -17.912 1.00 84.56 463 ALA A C 1
ATOM 3544 O O . ALA A 1 463 ? 34.119 -1.308 -18.282 1.00 84.56 463 ALA A O 1
ATOM 3545 N N . ASN A 1 464 ? 34.921 -3.345 -18.763 1.00 83.56 464 ASN A N 1
ATOM 3546 C CA . ASN A 1 464 ? 35.262 -3.071 -20.162 1.00 83.56 464 ASN A CA 1
ATOM 3547 C C . ASN A 1 464 ? 34.102 -3.221 -21.176 1.00 83.56 464 ASN A C 1
ATOM 3549 O O . ASN A 1 464 ? 34.334 -3.021 -22.371 1.00 83.56 464 ASN A O 1
ATOM 3553 N N . MET A 1 465 ? 32.884 -3.581 -20.750 1.00 83.31 465 MET A N 1
ATOM 3554 C CA . MET A 1 465 ? 31.694 -3.671 -21.627 1.00 83.31 465 MET A CA 1
ATOM 3555 C C . MET A 1 465 ? 30.909 -2.344 -21.693 1.00 83.31 465 MET A C 1
ATOM 3557 O O . MET A 1 465 ? 31.293 -1.379 -21.032 1.00 83.31 465 MET A O 1
ATOM 3561 N N . ALA A 1 466 ? 29.812 -2.239 -22.442 1.00 79.06 466 ALA A N 1
ATOM 3562 C CA . ALA A 1 466 ? 28.992 -1.022 -22.513 1.00 79.06 466 ALA A CA 1
ATOM 3563 C C . ALA A 1 466 ? 28.068 -0.792 -21.283 1.00 79.06 466 ALA A C 1
ATOM 3565 O O . ALA A 1 466 ? 27.821 -1.670 -20.459 1.00 79.06 466 ALA A O 1
ATOM 3566 N N . ASN A 1 467 ? 27.537 0.431 -21.128 1.00 73.62 467 ASN A N 1
ATOM 3567 C CA . ASN A 1 467 ? 26.644 0.813 -20.006 1.00 73.62 467 ASN A CA 1
ATOM 3568 C C . ASN A 1 467 ? 25.207 0.247 -20.128 1.00 73.62 467 ASN A C 1
ATOM 3570 O O . ASN A 1 467 ? 24.331 0.527 -19.302 1.00 73.62 467 ASN A O 1
ATOM 3574 N N . ASN A 1 468 ? 24.928 -0.504 -21.188 1.00 74.31 468 ASN A N 1
ATOM 3575 C CA . ASN A 1 468 ? 23.631 -1.101 -21.497 1.00 74.31 468 ASN A CA 1
ATOM 3576 C C . ASN A 1 468 ? 23.668 -2.629 -21.661 1.00 74.31 468 ASN A C 1
ATOM 3578 O O . ASN A 1 468 ? 22.627 -3.236 -21.900 1.00 74.31 468 ASN A O 1
ATOM 3582 N N . THR A 1 469 ? 24.823 -3.258 -21.452 1.00 81.19 469 THR A N 1
ATOM 3583 C CA . THR A 1 469 ? 24.980 -4.715 -21.397 1.00 81.19 469 THR A CA 1
ATOM 3584 C C . THR A 1 469 ? 24.246 -5.313 -20.195 1.00 81.19 469 THR A C 1
ATOM 3586 O O . THR A 1 469 ? 24.344 -4.802 -19.073 1.00 81.19 469 THR A O 1
ATOM 3589 N N . GLY A 1 470 ? 23.522 -6.410 -20.427 1.00 80.88 470 GLY A N 1
ATOM 3590 C CA . GLY A 1 470 ? 22.760 -7.125 -19.404 1.00 80.88 470 GLY A CA 1
ATOM 3591 C C . GLY A 1 470 ? 21.459 -6.425 -19.002 1.00 80.88 470 GLY A C 1
ATOM 3592 O O . GLY A 1 470 ? 20.981 -6.635 -17.889 1.00 80.88 470 GLY A O 1
ATOM 3593 N N . ARG A 1 471 ? 20.895 -5.559 -19.859 1.00 83.12 471 ARG A N 1
ATOM 3594 C CA . ARG A 1 471 ? 19.602 -4.911 -19.583 1.00 83.12 471 ARG A CA 1
ATOM 3595 C C . ARG A 1 471 ? 18.433 -5.860 -19.808 1.00 83.12 471 ARG A C 1
ATOM 3597 O O . ARG A 1 471 ? 18.321 -6.438 -20.887 1.00 83.12 471 ARG A O 1
ATOM 3604 N N . ALA A 1 472 ? 17.550 -5.942 -18.816 1.00 85.88 472 ALA A N 1
ATOM 3605 C CA . ALA A 1 472 ? 16.248 -6.577 -18.933 1.00 85.88 472 ALA A CA 1
ATOM 3606 C C . ALA A 1 472 ? 15.295 -5.716 -19.775 1.00 85.88 472 ALA A C 1
ATOM 3608 O O . ALA A 1 472 ? 15.250 -4.485 -19.666 1.00 85.88 472 ALA A O 1
ATOM 3609 N N . GLN A 1 473 ? 14.509 -6.384 -20.611 1.00 89.00 473 GLN A N 1
ATOM 3610 C CA . GLN A 1 473 ? 13.466 -5.795 -21.435 1.00 89.00 473 GLN A CA 1
ATOM 3611 C C . GLN A 1 473 ? 12.252 -6.728 -21.475 1.00 89.00 473 GLN A C 1
ATOM 3613 O O . GLN A 1 473 ? 12.397 -7.947 -21.542 1.00 89.00 473 GLN A O 1
ATOM 3618 N N . ILE A 1 474 ? 11.054 -6.149 -21.484 1.00 90.00 474 ILE A N 1
ATOM 3619 C CA . ILE A 1 474 ? 9.800 -6.844 -21.781 1.00 90.00 474 ILE A CA 1
ATOM 3620 C C . ILE A 1 474 ? 9.259 -6.281 -23.094 1.00 90.00 474 ILE A C 1
ATOM 3622 O O . ILE A 1 474 ? 9.113 -5.065 -23.238 1.00 90.00 474 ILE A O 1
ATOM 3626 N N . THR A 1 475 ? 8.951 -7.160 -24.041 1.00 91.38 475 THR A N 1
ATOM 3627 C CA . THR A 1 475 ? 8.241 -6.831 -25.282 1.00 91.38 475 THR A CA 1
ATOM 3628 C C . THR A 1 475 ? 6.873 -7.493 -25.259 1.00 91.38 475 THR A C 1
ATOM 3630 O O . THR A 1 475 ? 6.772 -8.680 -24.956 1.00 91.38 475 THR A O 1
ATOM 3633 N N . VAL A 1 476 ? 5.827 -6.745 -25.604 1.00 89.19 476 VAL A N 1
ATOM 3634 C CA . VAL A 1 476 ? 4.485 -7.290 -25.841 1.00 89.19 476 VAL A CA 1
ATOM 3635 C C . VAL A 1 476 ? 3.978 -6.857 -27.211 1.00 89.19 476 VAL A C 1
ATOM 3637 O O . VAL A 1 476 ? 4.126 -5.694 -27.603 1.00 89.19 476 VAL A O 1
ATOM 3640 N N . THR A 1 477 ? 3.387 -7.786 -27.963 1.00 88.88 477 THR A N 1
ATOM 3641 C CA . THR A 1 477 ? 2.724 -7.453 -29.233 1.00 88.88 477 THR A CA 1
ATOM 3642 C C . THR A 1 477 ? 1.286 -7.018 -28.972 1.00 88.88 477 THR A C 1
ATOM 3644 O O . THR A 1 477 ? 0.605 -7.558 -28.100 1.00 88.88 477 THR A O 1
ATOM 3647 N N . ASN A 1 478 ? 0.808 -6.043 -29.738 1.00 75.56 478 ASN A N 1
ATOM 3648 C CA . ASN A 1 478 ? -0.536 -5.483 -29.635 1.00 75.56 478 ASN A CA 1
ATOM 3649 C C . ASN A 1 478 ? -1.034 -5.161 -31.058 1.00 75.56 478 ASN A C 1
ATOM 3651 O O . ASN A 1 478 ? -0.209 -4.768 -31.886 1.00 75.56 478 ASN A O 1
ATOM 3655 N N . PRO A 1 479 ? -2.342 -5.262 -31.369 1.00 65.06 479 PRO A N 1
ATOM 3656 C CA . PRO A 1 479 ? -2.885 -4.845 -32.665 1.00 65.06 479 PRO A CA 1
ATOM 3657 C C . PRO A 1 479 ? -2.524 -3.409 -33.084 1.00 65.06 479 PRO A C 1
ATOM 3659 O O . PRO A 1 479 ? -2.461 -3.126 -34.276 1.00 65.06 479 PRO A O 1
ATOM 3662 N N . GLY A 1 480 ? -2.266 -2.510 -32.124 1.00 67.62 480 GLY A N 1
ATOM 3663 C CA . GLY A 1 480 ? -1.801 -1.139 -32.377 1.00 67.62 480 GLY A CA 1
ATOM 3664 C C . GLY A 1 480 ? -0.285 -0.968 -32.568 1.00 67.62 480 GLY A C 1
ATOM 3665 O O . GLY A 1 480 ? 0.169 0.164 -32.719 1.00 67.62 480 GLY A O 1
ATOM 3666 N N . GLY A 1 481 ? 0.501 -2.050 -32.541 1.00 74.19 481 GLY A N 1
ATOM 3667 C CA . GLY A 1 481 ? 1.967 -2.036 -32.603 1.00 74.19 481 GLY A CA 1
ATOM 3668 C C . GLY A 1 481 ? 2.640 -2.479 -31.297 1.00 74.19 481 GLY A C 1
ATOM 3669 O O . GLY A 1 481 ? 2.052 -2.434 -30.219 1.00 74.19 481 GLY A O 1
ATOM 3670 N N . ASN A 1 482 ? 3.890 -2.937 -31.390 1.00 77.62 482 ASN A N 1
ATOM 3671 C CA . ASN A 1 482 ? 4.605 -3.525 -30.253 1.00 77.62 482 ASN A CA 1
ATOM 3672 C C . ASN A 1 482 ? 4.911 -2.488 -29.165 1.00 77.62 482 ASN A C 1
ATOM 3674 O O . ASN A 1 482 ? 5.450 -1.416 -29.445 1.00 77.62 482 ASN A O 1
ATOM 3678 N N . ARG A 1 483 ? 4.646 -2.847 -27.907 1.00 85.69 483 ARG A N 1
ATOM 3679 C CA . ARG A 1 483 ? 5.043 -2.068 -26.729 1.00 85.69 483 ARG A CA 1
ATOM 3680 C C . ARG A 1 483 ? 6.282 -2.713 -26.120 1.00 85.69 483 ARG A C 1
ATOM 3682 O O . ARG A 1 483 ? 6.289 -3.908 -25.833 1.00 85.69 483 ARG A O 1
ATOM 3689 N N . VAL A 1 484 ? 7.328 -1.919 -25.925 1.00 79.56 484 VAL A N 1
ATOM 3690 C CA . VAL A 1 484 ? 8.625 -2.378 -25.413 1.00 79.56 484 VAL A CA 1
ATOM 3691 C C . VAL A 1 484 ? 8.990 -1.547 -24.192 1.00 79.56 484 VAL A C 1
ATOM 3693 O O . VAL A 1 484 ? 8.994 -0.319 -24.262 1.00 79.56 484 VAL A O 1
ATOM 3696 N N . PHE A 1 485 ? 9.324 -2.205 -23.085 1.00 79.75 485 PHE A N 1
ATOM 3697 C CA . PHE A 1 485 ? 9.837 -1.559 -21.880 1.00 79.75 485 PHE A CA 1
ATOM 3698 C C . PHE A 1 485 ? 11.221 -2.115 -21.546 1.00 79.75 485 PHE A C 1
ATOM 3700 O O . PHE A 1 485 ? 11.395 -3.326 -21.463 1.00 79.75 485 PHE A O 1
ATOM 3707 N N . THR A 1 486 ? 12.212 -1.241 -21.369 1.00 72.50 486 THR A N 1
ATOM 3708 C CA . THR A 1 486 ? 13.615 -1.609 -21.103 1.00 72.50 486 THR A CA 1
ATOM 3709 C C . THR A 1 486 ? 14.105 -0.881 -19.861 1.00 72.50 486 THR A C 1
ATOM 3711 O O . THR A 1 486 ? 13.778 0.288 -19.671 1.00 72.50 486 THR A O 1
ATOM 3714 N N . SER A 1 487 ? 14.886 -1.558 -19.024 1.00 64.62 487 SER A N 1
ATOM 3715 C CA . SER A 1 487 ? 15.271 -1.051 -17.709 1.00 64.62 487 SER A CA 1
ATOM 3716 C C . SER A 1 487 ? 16.553 -0.215 -17.673 1.00 64.62 487 SER A C 1
ATOM 3718 O O . SER A 1 487 ? 17.391 -0.229 -18.583 1.00 64.62 487 SER A O 1
ATOM 3720 N N . TRP A 1 488 ? 16.741 0.450 -16.533 1.00 55.81 488 TRP A N 1
ATOM 3721 C CA . TRP A 1 488 ? 18.042 0.903 -16.047 1.00 55.81 488 TRP A CA 1
ATOM 3722 C C . TRP A 1 488 ? 18.675 -0.177 -15.147 1.00 55.81 488 TRP A C 1
ATOM 3724 O O . TRP A 1 488 ? 18.006 -1.114 -14.709 1.00 55.81 488 TRP A O 1
ATOM 3734 N N . LEU A 1 489 ? 19.987 -0.085 -14.926 1.00 55.06 489 LEU A N 1
ATOM 3735 C CA . LEU A 1 489 ? 20.751 -0.980 -14.048 1.00 55.06 489 LEU A CA 1
ATOM 3736 C C . LEU A 1 489 ? 20.937 -0.279 -12.703 1.00 55.06 489 LEU A C 1
ATOM 3738 O O . LEU A 1 489 ? 21.430 0.848 -12.689 1.00 55.06 489 LEU A O 1
ATOM 3742 N N . THR A 1 490 ? 20.547 -0.913 -11.598 1.00 53.12 490 THR A N 1
ATOM 3743 C CA . THR A 1 490 ? 20.278 -0.179 -10.344 1.00 53.12 490 THR A CA 1
ATOM 3744 C C . THR A 1 490 ? 21.362 -0.274 -9.273 1.00 53.12 490 THR A C 1
ATOM 3746 O O . THR A 1 490 ? 21.234 0.310 -8.205 1.00 53.12 490 THR A O 1
ATOM 3749 N N . SER A 1 491 ? 22.493 -0.901 -9.592 1.00 55.44 491 SER A N 1
ATOM 3750 C CA . SER A 1 491 ? 23.752 -0.761 -8.852 1.00 55.44 491 SER A CA 1
ATOM 3751 C C . SER A 1 491 ? 24.905 -0.638 -9.855 1.00 55.44 491 SER A C 1
ATOM 3753 O O . SER A 1 491 ? 25.448 -1.621 -10.351 1.00 55.44 491 SER A O 1
ATOM 3755 N N . ALA A 1 492 ? 25.235 0.600 -10.237 1.00 51.31 492 ALA A N 1
ATOM 3756 C CA . ALA A 1 492 ? 26.064 0.899 -11.413 1.00 51.31 492 ALA A CA 1
ATOM 3757 C C . ALA A 1 492 ? 27.570 0.579 -11.278 1.00 51.31 492 ALA A C 1
ATOM 3759 O O . ALA A 1 492 ? 28.335 0.861 -12.204 1.00 51.31 492 ALA A O 1
ATOM 3760 N N . ALA A 1 493 ? 27.999 -0.046 -10.177 1.00 57.25 493 ALA A N 1
ATOM 3761 C CA . ALA A 1 493 ? 29.314 -0.667 -10.117 1.00 57.25 493 ALA A CA 1
ATOM 3762 C C . ALA A 1 493 ? 29.428 -1.745 -11.214 1.00 57.25 493 ALA A C 1
ATOM 3764 O O . ALA A 1 493 ? 28.487 -2.487 -11.519 1.00 57.25 493 ALA A O 1
ATOM 3765 N N . ARG A 1 494 ? 30.589 -1.781 -11.860 1.00 74.19 494 ARG A N 1
ATOM 3766 C CA . ARG A 1 494 ? 31.006 -2.864 -12.756 1.00 74.19 494 ARG A CA 1
ATOM 3767 C C . ARG A 1 494 ? 31.957 -3.776 -11.990 1.00 74.19 494 ARG A C 1
ATOM 3769 O O . ARG A 1 494 ? 32.403 -3.401 -10.911 1.00 74.19 494 ARG A O 1
ATOM 3776 N N . ASP A 1 495 ? 32.226 -4.956 -12.540 1.00 80.44 495 ASP A N 1
ATOM 3777 C CA . ASP A 1 495 ? 32.968 -6.017 -11.841 1.00 80.44 495 ASP A CA 1
ATOM 3778 C C . ASP A 1 495 ? 32.280 -6.433 -10.522 1.00 80.44 495 ASP A C 1
ATOM 3780 O O . ASP A 1 495 ? 32.910 -6.633 -9.487 1.00 80.44 495 ASP A O 1
ATOM 3784 N N . GLY A 1 496 ? 30.950 -6.555 -10.581 1.00 78.50 496 GLY A N 1
ATOM 3785 C CA . GLY A 1 496 ? 30.095 -7.016 -9.492 1.00 78.50 496 GLY A CA 1
ATOM 3786 C C . GLY A 1 496 ? 28.728 -7.479 -10.003 1.00 78.50 496 GLY A C 1
ATOM 3787 O O . GLY A 1 496 ? 28.311 -7.120 -11.112 1.00 78.50 496 GLY A O 1
ATOM 3788 N N . TRP A 1 497 ? 28.023 -8.269 -9.190 1.00 79.69 497 TRP A N 1
ATOM 3789 C CA . TRP A 1 497 ? 26.637 -8.655 -9.456 1.00 79.69 497 TRP A CA 1
ATOM 3790 C C . TRP A 1 497 ? 25.671 -7.489 -9.225 1.00 79.69 497 TRP A C 1
ATOM 3792 O O . TRP A 1 497 ? 25.803 -6.702 -8.284 1.00 79.69 497 TRP A O 1
ATOM 3802 N N . ARG A 1 498 ? 24.664 -7.392 -10.093 1.00 77.44 498 ARG A N 1
ATOM 3803 C CA . ARG A 1 498 ? 23.626 -6.358 -10.058 1.00 77.44 498 ARG A CA 1
ATOM 3804 C C . ARG A 1 498 ? 22.314 -6.867 -10.630 1.00 77.44 498 ARG A C 1
ATOM 3806 O O . ARG A 1 498 ? 22.306 -7.743 -11.491 1.00 77.44 498 ARG A O 1
ATOM 3813 N N . TRP A 1 499 ? 21.206 -6.280 -10.196 1.00 78.56 499 TRP A N 1
ATOM 3814 C CA . TRP A 1 499 ? 19.895 -6.564 -10.772 1.00 78.56 499 TRP A CA 1
ATOM 3815 C C . TRP A 1 499 ? 19.594 -5.629 -11.947 1.00 78.56 499 TRP A C 1
ATOM 3817 O O . TRP A 1 499 ? 19.824 -4.418 -11.895 1.00 78.56 499 TRP A O 1
ATOM 3827 N N . SER A 1 500 ? 19.046 -6.201 -13.015 1.00 80.44 500 SER A N 1
ATOM 3828 C CA . SER A 1 500 ? 18.378 -5.483 -14.098 1.00 80.44 500 SER A CA 1
ATOM 3829 C C . SER A 1 500 ? 16.885 -5.776 -14.027 1.00 80.44 500 SER A C 1
ATOM 3831 O O . SER A 1 500 ? 16.522 -6.931 -13.827 1.00 80.44 500 SER A O 1
ATOM 3833 N N . THR A 1 501 ? 16.030 -4.753 -14.116 1.00 77.88 501 THR A N 1
ATOM 3834 C CA . THR A 1 501 ? 14.622 -4.830 -13.673 1.00 77.88 501 THR A CA 1
ATOM 3835 C C . THR A 1 501 ? 13.682 -4.095 -14.625 1.00 77.88 501 THR A C 1
ATOM 3837 O O . THR A 1 501 ? 13.581 -2.872 -14.572 1.00 77.88 501 THR A O 1
ATOM 3840 N N . ALA A 1 502 ? 12.988 -4.822 -15.498 1.00 79.56 502 ALA A N 1
ATOM 3841 C CA . ALA A 1 502 ? 11.961 -4.274 -16.381 1.00 79.56 502 ALA A CA 1
ATOM 3842 C C . ALA A 1 502 ? 10.557 -4.547 -15.820 1.00 79.56 502 ALA A C 1
ATOM 3844 O O . ALA A 1 502 ? 10.308 -5.596 -15.228 1.00 79.56 502 ALA A O 1
ATOM 3845 N N . MET A 1 503 ? 9.625 -3.615 -16.025 1.00 78.44 503 MET A N 1
ATOM 3846 C CA . MET A 1 503 ? 8.245 -3.742 -15.560 1.00 78.44 503 MET A CA 1
ATOM 3847 C C . MET A 1 503 ? 7.279 -3.116 -16.575 1.00 78.44 503 MET A C 1
ATOM 3849 O O . MET A 1 503 ? 7.511 -2.005 -17.042 1.00 78.44 503 MET A O 1
ATOM 3853 N N . ILE A 1 504 ? 6.190 -3.807 -16.922 1.00 77.12 504 ILE A N 1
ATOM 3854 C CA . ILE A 1 504 ? 5.169 -3.294 -17.854 1.00 77.12 504 ILE A CA 1
ATOM 3855 C C . ILE A 1 504 ? 3.763 -3.749 -17.450 1.00 77.12 504 ILE A C 1
ATOM 3857 O O . ILE A 1 504 ? 3.572 -4.882 -17.011 1.00 77.12 504 ILE A O 1
ATOM 3861 N N . GLN A 1 505 ? 2.763 -2.880 -17.615 1.00 77.62 505 GLN A N 1
ATOM 3862 C CA . GLN A 1 505 ? 1.363 -3.270 -17.467 1.00 77.62 505 GLN A CA 1
ATOM 3863 C C . GLN A 1 505 ? 0.896 -4.012 -18.723 1.00 77.62 505 GLN A C 1
ATOM 3865 O O . GLN A 1 505 ? 0.990 -3.479 -19.836 1.00 77.62 505 GLN A O 1
ATOM 3870 N N . ILE A 1 506 ? 0.360 -5.215 -18.541 1.00 77.62 506 ILE A N 1
ATOM 3871 C CA . ILE A 1 506 ? -0.220 -6.019 -19.615 1.00 77.62 506 ILE A CA 1
ATOM 3872 C C . ILE A 1 506 ? -1.683 -5.605 -19.801 1.00 77.62 506 ILE A C 1
ATOM 3874 O O . ILE A 1 506 ? -2.476 -5.617 -18.858 1.00 77.62 506 ILE A O 1
ATOM 3878 N N . LEU A 1 507 ? -2.054 -5.227 -21.017 1.00 76.69 507 LEU A N 1
ATOM 3879 C CA . LEU A 1 507 ? -3.388 -4.755 -21.383 1.00 76.69 507 LEU A CA 1
ATOM 3880 C C . LEU A 1 507 ? -4.251 -5.897 -21.934 1.00 76.69 507 LEU A C 1
ATOM 3882 O O . LEU A 1 507 ? -3.744 -6.902 -22.431 1.00 76.69 507 LEU A O 1
ATOM 3886 N N . ASP A 1 508 ? -5.575 -5.714 -21.927 1.00 74.88 508 ASP A N 1
ATOM 3887 C CA . ASP A 1 508 ? -6.513 -6.667 -22.545 1.00 74.88 508 ASP A CA 1
ATOM 3888 C C . ASP A 1 508 ? -6.229 -6.909 -24.034 1.00 74.88 508 ASP A C 1
ATOM 3890 O O . ASP A 1 508 ? -6.524 -7.990 -24.549 1.00 74.88 508 ASP A O 1
ATOM 3894 N N . THR A 1 509 ? -5.646 -5.920 -24.712 1.00 77.44 509 THR A N 1
ATOM 3895 C CA . THR A 1 509 ? -5.313 -5.939 -26.141 1.00 77.44 509 THR A CA 1
ATOM 3896 C C . THR A 1 509 ? -3.943 -6.540 -26.462 1.00 77.44 509 THR A C 1
ATOM 3898 O O . THR A 1 509 ? -3.674 -6.783 -27.636 1.00 77.44 509 THR A O 1
ATOM 3901 N N . ASP A 1 510 ? -3.089 -6.817 -25.470 1.00 81.50 510 ASP A N 1
ATOM 3902 C CA . ASP A 1 510 ? -1.800 -7.472 -25.719 1.00 81.50 510 ASP A CA 1
ATOM 3903 C C . ASP A 1 510 ? -2.003 -8.962 -26.086 1.00 81.50 510 ASP A C 1
ATOM 3905 O O . ASP A 1 510 ? -2.929 -9.627 -25.597 1.00 81.50 510 ASP A O 1
ATOM 3909 N N . GLN A 1 511 ? -1.144 -9.470 -26.977 1.00 87.44 511 GLN A N 1
ATOM 3910 C CA . GLN A 1 511 ? -1.273 -10.772 -27.652 1.00 87.44 511 GLN A CA 1
ATOM 3911 C C . GLN A 1 511 ? -0.119 -11.749 -27.389 1.00 87.44 511 GLN A C 1
ATOM 3913 O O . GLN A 1 511 ? -0.355 -12.954 -27.385 1.00 87.44 511 GLN A O 1
ATOM 3918 N N . THR A 1 512 ? 1.105 -11.262 -27.171 1.00 91.19 512 THR A N 1
ATOM 3919 C CA . THR A 1 512 ? 2.270 -12.085 -26.792 1.00 91.19 512 THR A CA 1
ATOM 3920 C C . THR A 1 512 ? 3.104 -11.380 -25.729 1.00 91.19 512 THR A C 1
ATOM 3922 O O . THR A 1 512 ? 2.978 -10.166 -25.544 1.00 91.19 512 THR A O 1
ATOM 3925 N N . ILE A 1 513 ? 3.941 -12.139 -25.021 1.00 92.25 513 ILE A N 1
ATOM 3926 C CA . ILE A 1 513 ? 4.889 -11.630 -24.023 1.00 92.25 513 ILE A CA 1
ATOM 3927 C C . ILE A 1 513 ? 6.253 -12.257 -24.304 1.00 92.25 513 ILE A C 1
ATOM 3929 O O . ILE A 1 513 ? 6.386 -13.478 -24.293 1.00 92.25 513 ILE A O 1
ATOM 3933 N N . THR A 1 514 ? 7.283 -11.438 -24.494 1.00 94.38 514 THR A N 1
ATOM 3934 C CA . THR A 1 514 ? 8.667 -11.897 -24.662 1.00 94.38 514 THR A CA 1
ATOM 3935 C C . THR A 1 514 ? 9.592 -11.156 -23.705 1.00 94.38 514 THR A C 1
ATOM 3937 O O . THR A 1 514 ? 9.566 -9.925 -23.616 1.00 94.38 514 THR A O 1
ATOM 3940 N N . LEU A 1 515 ? 10.421 -11.912 -22.991 1.00 93.56 515 LEU A N 1
ATOM 3941 C CA . LEU A 1 515 ? 11.413 -11.403 -22.052 1.00 93.56 515 LEU A CA 1
ATOM 3942 C C . LEU A 1 515 ? 12.796 -11.451 -22.672 1.00 93.56 515 LEU A C 1
ATOM 3944 O O . LEU A 1 515 ? 13.234 -12.506 -23.124 1.00 93.56 515 LEU A O 1
ATOM 3948 N N . ASN A 1 516 ? 13.481 -10.316 -22.668 1.00 91.06 516 ASN A N 1
ATOM 3949 C CA . ASN A 1 516 ? 14.678 -10.081 -23.456 1.00 91.06 516 ASN A CA 1
ATOM 3950 C C . ASN A 1 516 ? 15.841 -9.617 -22.574 1.00 91.06 516 ASN A C 1
ATOM 3952 O O . ASN A 1 516 ? 15.669 -8.709 -21.758 1.00 91.06 516 ASN A O 1
ATOM 3956 N N . LEU A 1 517 ? 17.040 -10.158 -22.804 1.00 88.44 517 LEU A N 1
ATOM 3957 C CA . LEU A 1 517 ? 18.287 -9.522 -22.373 1.00 88.44 517 LEU A CA 1
ATOM 3958 C C . LEU A 1 517 ? 18.987 -8.876 -23.563 1.00 88.44 517 LEU A C 1
ATOM 3960 O O . LEU A 1 517 ? 19.058 -9.442 -24.659 1.00 88.44 517 LEU A O 1
ATOM 3964 N N . LEU A 1 518 ? 19.515 -7.679 -23.319 1.00 85.25 518 LEU A N 1
ATOM 3965 C CA . LEU A 1 518 ? 20.219 -6.880 -24.312 1.00 85.25 518 LEU A CA 1
ATOM 3966 C C . LEU A 1 518 ? 21.735 -6.930 -24.094 1.00 85.25 518 LEU A C 1
ATOM 3968 O O . LEU A 1 518 ? 22.227 -6.805 -22.967 1.00 85.25 518 LEU A O 1
ATOM 3972 N N . CYS A 1 519 ? 22.478 -7.043 -25.190 1.00 76.12 519 CYS A N 1
ATOM 3973 C CA . CYS A 1 519 ? 23.903 -6.771 -25.234 1.00 76.12 519 CYS A CA 1
ATOM 3974 C C . CYS A 1 519 ? 24.133 -5.377 -25.806 1.00 76.12 519 CYS A C 1
ATOM 3976 O O . CYS A 1 519 ? 23.937 -5.154 -26.997 1.00 76.12 519 CYS A O 1
ATOM 3978 N N . GLY A 1 520 ? 24.641 -4.489 -24.956 1.00 68.31 520 GLY A N 1
ATOM 3979 C CA . GLY A 1 520 ? 25.553 -3.438 -25.378 1.00 68.31 520 GLY A CA 1
ATOM 3980 C C . GLY A 1 520 ? 25.030 -2.431 -26.399 1.00 68.31 520 GLY A C 1
ATOM 3981 O O . GLY A 1 520 ? 23.848 -2.368 -26.743 1.00 68.31 520 GLY A O 1
ATOM 3982 N N . ASP A 1 521 ? 25.932 -1.566 -26.850 1.00 58.53 521 ASP A N 1
ATOM 3983 C CA . ASP A 1 521 ? 25.631 -0.637 -27.931 1.00 58.53 521 ASP A CA 1
ATOM 3984 C C . ASP A 1 521 ? 25.579 -1.380 -29.275 1.00 58.53 521 ASP A C 1
ATOM 3986 O O . ASP A 1 521 ? 26.422 -2.225 -29.589 1.00 58.53 521 ASP A O 1
ATOM 3990 N N . SER A 1 522 ? 24.601 -0.994 -30.088 1.00 53.09 522 SER A N 1
ATOM 3991 C CA . SER A 1 522 ? 24.363 -1.403 -31.474 1.00 53.09 522 SER A CA 1
ATOM 3992 C C . SER A 1 522 ? 25.589 -1.326 -32.400 1.00 53.09 522 SER A C 1
ATOM 3994 O O . SER A 1 522 ? 25.609 -1.975 -33.443 1.00 53.09 522 SER A O 1
ATOM 3996 N N . ALA A 1 523 ? 26.635 -0.595 -32.008 1.00 55.84 523 ALA A N 1
ATOM 3997 C CA . ALA A 1 523 ? 27.915 -0.510 -32.708 1.00 55.84 523 ALA A CA 1
ATOM 3998 C C . ALA A 1 523 ? 28.835 -1.747 -32.551 1.00 55.84 523 ALA A C 1
ATOM 4000 O O . ALA A 1 523 ? 29.887 -1.797 -33.183 1.00 55.84 523 ALA A O 1
ATOM 4001 N N . GLY A 1 524 ? 28.484 -2.747 -31.730 1.00 65.44 524 GLY A N 1
ATOM 4002 C CA . GLY A 1 524 ? 29.261 -3.997 -31.610 1.00 65.44 524 GLY A CA 1
ATOM 4003 C C . GLY A 1 524 ? 30.496 -3.922 -30.710 1.00 65.44 524 GLY A C 1
ATOM 4004 O O . GLY A 1 524 ? 31.328 -4.827 -30.724 1.00 65.44 524 GLY A O 1
ATOM 4005 N N . ALA A 1 525 ? 30.613 -2.870 -29.895 1.00 72.19 525 ALA A N 1
ATOM 4006 C CA . ALA A 1 525 ? 31.734 -2.660 -28.972 1.00 72.19 525 ALA A CA 1
ATOM 4007 C C . ALA A 1 525 ? 31.889 -3.758 -27.893 1.00 72.19 525 ALA A C 1
ATOM 4009 O O . ALA A 1 525 ? 32.919 -3.810 -27.220 1.00 72.19 525 ALA A O 1
ATOM 4010 N N . ASP A 1 526 ? 30.884 -4.623 -27.730 1.00 81.19 526 ASP A N 1
ATOM 4011 C CA . ASP A 1 526 ? 30.857 -5.750 -26.790 1.00 81.19 526 ASP A CA 1
ATOM 4012 C C . ASP A 1 526 ? 31.079 -7.124 -27.454 1.00 81.19 526 ASP A C 1
ATOM 4014 O O . ASP A 1 526 ? 31.113 -8.139 -26.757 1.00 81.19 526 ASP A O 1
ATOM 4018 N N . ASN A 1 527 ? 31.272 -7.181 -28.778 1.00 84.38 527 ASN A N 1
ATOM 4019 C CA . ASN A 1 527 ? 31.527 -8.436 -29.491 1.00 84.38 527 ASN A CA 1
ATOM 4020 C C . ASN A 1 527 ? 32.800 -9.116 -28.951 1.00 84.38 527 ASN A C 1
ATOM 4022 O O . ASN A 1 527 ? 33.843 -8.480 -28.788 1.00 84.38 527 ASN A O 1
ATOM 4026 N N . GLY A 1 528 ? 32.712 -10.414 -28.657 1.00 83.56 528 GLY A N 1
ATOM 4027 C CA . GLY A 1 528 ? 33.797 -11.205 -28.067 1.00 83.56 528 GLY A CA 1
ATOM 4028 C C . GLY A 1 528 ? 34.048 -10.975 -26.569 1.00 83.56 528 GLY A C 1
ATOM 4029 O O . GLY A 1 528 ? 34.904 -11.650 -26.002 1.00 83.56 528 GLY A O 1
ATOM 4030 N N . LYS A 1 529 ? 33.318 -10.068 -25.904 1.00 87.94 529 LYS A N 1
ATOM 4031 C CA . LYS A 1 529 ? 33.379 -9.874 -24.444 1.00 87.94 529 LYS A CA 1
ATOM 4032 C C . LYS A 1 529 ? 32.271 -10.670 -23.755 1.00 87.94 529 LYS A C 1
ATOM 4034 O O . LYS A 1 529 ? 31.188 -10.826 -24.305 1.00 87.94 529 LYS A O 1
ATOM 4039 N N . THR A 1 530 ? 32.514 -11.141 -22.537 1.00 89.81 530 THR A N 1
ATOM 4040 C CA . THR A 1 530 ? 31.570 -12.009 -21.816 1.00 89.81 530 THR A CA 1
ATOM 4041 C C . THR A 1 530 ? 30.985 -11.306 -20.601 1.00 89.81 530 THR A C 1
ATOM 4043 O O . THR A 1 530 ? 31.725 -10.762 -19.783 1.00 89.81 530 THR A O 1
ATOM 4046 N N . PHE A 1 531 ? 29.665 -11.384 -20.449 1.00 90.00 531 PHE A N 1
ATOM 4047 C CA . PHE A 1 531 ? 28.971 -11.084 -19.195 1.00 90.00 531 PHE A CA 1
ATOM 4048 C C . PHE A 1 531 ? 28.241 -12.333 -18.694 1.00 90.00 531 PHE A C 1
ATOM 4050 O O . PHE A 1 531 ? 28.075 -13.296 -19.446 1.00 90.00 531 PHE A O 1
ATOM 4057 N N . TYR A 1 532 ? 27.818 -12.330 -17.432 1.00 90.50 532 TYR A N 1
ATOM 4058 C CA . TYR A 1 532 ? 27.214 -13.499 -16.791 1.00 90.50 532 TYR A CA 1
ATOM 4059 C C . TYR A 1 532 ? 25.811 -13.189 -16.274 1.00 90.50 532 TYR A C 1
ATOM 4061 O O . TYR A 1 532 ? 25.523 -12.050 -15.905 1.00 90.50 532 TYR A O 1
ATOM 4069 N N . VAL A 1 533 ? 24.955 -14.207 -16.217 1.00 90.31 533 VAL A N 1
ATOM 4070 C CA . VAL A 1 533 ? 23.617 -14.158 -15.616 1.00 90.31 533 VAL A CA 1
ATOM 4071 C C . VAL A 1 533 ? 23.478 -15.349 -14.671 1.00 90.31 533 VAL A C 1
ATOM 4073 O O . VAL A 1 533 ? 23.601 -16.484 -15.119 1.00 90.31 533 VAL A O 1
ATOM 4076 N N . ASP A 1 534 ? 23.244 -15.113 -13.379 1.00 83.88 534 ASP A N 1
ATOM 4077 C CA . ASP A 1 534 ? 23.137 -16.179 -12.359 1.00 83.88 534 ASP A CA 1
ATOM 4078 C C . ASP A 1 534 ? 21.688 -16.634 -12.154 1.00 83.88 534 ASP A C 1
ATOM 4080 O O . ASP A 1 534 ? 21.413 -17.818 -11.977 1.00 83.88 534 ASP A O 1
ATOM 4084 N N . ARG A 1 535 ? 20.746 -15.686 -12.221 1.00 82.19 535 ARG A N 1
ATOM 4085 C CA . ARG A 1 535 ? 19.332 -15.915 -11.913 1.00 82.19 535 ARG A CA 1
ATOM 4086 C C . ARG A 1 535 ? 18.428 -14.953 -12.670 1.00 82.19 535 ARG A C 1
ATOM 4088 O O . ARG A 1 535 ? 18.784 -13.793 -12.873 1.00 82.19 535 ARG A O 1
ATOM 4095 N N . GLU A 1 536 ? 17.234 -15.410 -13.014 1.00 85.38 536 GLU A N 1
ATOM 4096 C CA . GLU A 1 536 ? 16.150 -14.592 -13.549 1.00 85.38 536 GLU A CA 1
ATOM 4097 C C . GLU A 1 536 ? 14.868 -14.777 -12.730 1.00 85.38 536 GLU A C 1
ATOM 4099 O O . GLU A 1 536 ? 14.549 -15.882 -12.292 1.00 85.38 536 GLU A O 1
ATOM 4104 N N . ILE A 1 537 ? 14.126 -13.694 -12.501 1.00 79.81 537 ILE A N 1
ATOM 4105 C CA . ILE A 1 537 ? 12.881 -13.696 -11.724 1.00 79.81 537 ILE A CA 1
ATOM 4106 C C . ILE A 1 537 ? 11.777 -13.041 -12.541 1.00 79.81 537 ILE A C 1
ATOM 4108 O O . ILE A 1 537 ? 11.946 -11.937 -13.063 1.00 79.81 537 ILE A O 1
ATOM 4112 N N . VAL A 1 538 ? 10.638 -13.727 -12.638 1.00 82.19 538 VAL A N 1
ATOM 4113 C CA . VAL A 1 538 ? 9.410 -13.189 -13.221 1.00 82.19 538 VAL A CA 1
ATOM 4114 C C . VAL A 1 538 ? 8.259 -13.369 -12.257 1.00 82.19 538 VAL A C 1
ATOM 4116 O O . VAL A 1 538 ? 7.984 -14.478 -11.798 1.00 82.19 538 VAL A O 1
ATOM 4119 N N . HIS A 1 539 ? 7.556 -12.270 -12.011 1.00 75.12 539 HIS A N 1
ATOM 4120 C CA . HIS A 1 539 ? 6.380 -12.220 -11.155 1.00 75.12 539 HIS A CA 1
ATOM 4121 C C . HIS A 1 539 ? 5.282 -11.397 -11.830 1.00 75.12 539 HIS A C 1
ATOM 4123 O O . HIS A 1 539 ? 5.558 -10.380 -12.473 1.00 75.12 539 HIS A O 1
ATOM 4129 N N . VAL A 1 540 ? 4.029 -11.831 -11.681 1.00 73.00 540 VAL A N 1
ATOM 4130 C CA . VAL A 1 540 ? 2.860 -11.032 -12.069 1.00 73.00 540 VAL A CA 1
ATOM 4131 C C . VAL A 1 540 ? 2.274 -10.420 -10.812 1.00 73.00 540 VAL A C 1
ATOM 4133 O O . VAL A 1 540 ? 1.811 -11.121 -9.909 1.00 73.00 540 VAL A O 1
ATOM 4136 N N . SER A 1 541 ? 2.233 -9.097 -10.812 1.00 61.91 541 SER A N 1
ATOM 4137 C CA . SER A 1 541 ? 2.004 -8.271 -9.646 1.00 61.91 541 SER A CA 1
ATOM 4138 C C . SER A 1 541 ? 0.791 -7.357 -9.802 1.00 61.91 541 SER A C 1
ATOM 4140 O O . SER A 1 541 ? 0.414 -6.948 -10.903 1.00 61.91 541 SER A O 1
ATOM 4142 N N . THR A 1 542 ? 0.165 -7.022 -8.681 1.00 54.88 542 THR A N 1
ATOM 4143 C CA . THR A 1 542 ? -0.933 -6.054 -8.576 1.00 54.88 542 THR A CA 1
ATOM 4144 C C . THR A 1 542 ? -0.410 -4.660 -8.214 1.00 54.88 542 THR A C 1
ATOM 4146 O O . THR A 1 542 ? -0.950 -3.992 -7.334 1.00 54.88 542 THR A O 1
ATOM 4149 N N . VAL A 1 543 ? 0.644 -4.202 -8.902 1.00 49.75 543 VAL A N 1
ATOM 4150 C CA . VAL A 1 543 ? 1.239 -2.872 -8.677 1.00 49.75 543 VAL A CA 1
ATOM 4151 C C . VAL A 1 543 ? 0.281 -1.755 -9.065 1.00 49.75 543 VAL A C 1
ATOM 4153 O O . VAL A 1 543 ? -0.337 -1.768 -10.127 1.00 49.75 543 VAL A O 1
ATOM 4156 N N . PRO A 1 544 ? 0.220 -0.744 -8.210 1.00 38.47 544 PRO A N 1
ATOM 4157 C CA . PRO A 1 544 ? -0.591 -0.780 -7.017 1.00 38.47 544 PRO A CA 1
ATOM 4158 C C . PRO A 1 544 ? -2.052 -0.476 -7.424 1.00 38.47 544 PRO A C 1
ATOM 4160 O O . PRO A 1 544 ? -2.360 -0.229 -8.589 1.00 38.47 544 PRO A O 1
ATOM 4163 N N . GLY A 1 545 ? -2.953 -0.281 -6.463 1.00 31.67 545 GLY A N 1
ATOM 4164 C CA . GLY A 1 545 ? -4.108 0.605 -6.695 1.00 31.67 545 GLY A CA 1
ATOM 4165 C C . GLY A 1 545 ? -3.705 2.075 -6.926 1.00 31.67 545 GLY A C 1
ATOM 4166 O O . GLY A 1 545 ? -4.485 2.950 -6.591 1.00 31.67 545 GLY A O 1
ATOM 4167 N N . GLU A 1 546 ? -2.477 2.341 -7.398 1.00 29.50 546 GLU A N 1
ATOM 4168 C CA . GLU A 1 546 ? -1.824 3.647 -7.453 1.00 29.50 546 GLU A CA 1
ATOM 4169 C C . GLU A 1 546 ? -0.932 3.848 -8.697 1.00 29.50 546 GLU A C 1
ATOM 4171 O O . GLU A 1 546 ? 0.292 3.906 -8.632 1.00 29.50 546 GLU A O 1
ATOM 4176 N N . LEU A 1 547 ? -1.584 4.113 -9.834 1.00 29.70 547 LEU A N 1
ATOM 4177 C CA . LEU A 1 547 ? -1.284 5.350 -10.582 1.00 29.70 547 LEU A CA 1
ATOM 4178 C C . LEU A 1 547 ? -2.149 6.501 -10.020 1.00 29.70 547 LEU A C 1
ATOM 4180 O O . LEU A 1 547 ? -2.745 7.290 -10.748 1.00 29.70 547 LEU A O 1
ATOM 4184 N N . ASP A 1 548 ? -2.247 6.540 -8.696 1.00 27.39 548 ASP A N 1
ATOM 4185 C CA . ASP A 1 548 ? -3.116 7.356 -7.860 1.00 27.39 548 ASP A CA 1
ATOM 4186 C C . ASP A 1 548 ? -2.239 7.828 -6.680 1.00 27.39 548 ASP A C 1
ATOM 4188 O O . ASP A 1 548 ? -1.580 7.006 -6.054 1.00 27.39 548 ASP A O 1
ATOM 4192 N N . PRO A 1 549 ? -2.079 9.132 -6.417 1.00 26.27 549 PRO A N 1
ATOM 4193 C CA . PRO A 1 549 ? -1.184 9.605 -5.353 1.00 26.27 549 PRO A CA 1
ATOM 4194 C C . PRO A 1 549 ? -1.769 9.565 -3.923 1.00 26.27 549 PRO A C 1
ATOM 4196 O O . PRO A 1 549 ? -1.387 10.404 -3.103 1.00 26.27 549 PRO A O 1
ATOM 4199 N N . LEU A 1 550 ? -2.725 8.678 -3.623 1.00 27.34 550 LEU A N 1
ATOM 4200 C CA . LEU A 1 550 ? -3.661 8.824 -2.497 1.00 27.34 550 LEU A CA 1
ATOM 4201 C C . LEU A 1 550 ? -3.549 7.756 -1.389 1.00 27.34 550 LEU A C 1
ATOM 4203 O O . LEU A 1 550 ? -4.542 7.163 -0.965 1.00 27.34 550 LEU A O 1
ATOM 4207 N N . VAL A 1 551 ? -2.375 7.683 -0.754 1.00 25.69 551 VAL A N 1
ATOM 4208 C CA . VAL A 1 551 ? -2.297 7.477 0.710 1.00 25.69 551 VAL A CA 1
ATOM 4209 C C . VAL A 1 551 ? -1.522 8.621 1.371 1.00 25.69 551 VAL A C 1
ATOM 4211 O O . VAL A 1 551 ? -0.547 8.447 2.098 1.00 25.69 551 VAL A O 1
ATOM 4214 N N . THR A 1 552 ? -2.033 9.829 1.150 1.00 24.95 552 THR A N 1
ATOM 4215 C CA . THR A 1 552 ? -2.008 10.903 2.149 1.00 24.95 552 THR A CA 1
ATOM 4216 C C . THR A 1 552 ? -3.408 11.490 2.255 1.00 24.95 552 THR A C 1
ATOM 4218 O O . THR A 1 552 ? -4.130 11.520 1.261 1.00 24.95 552 THR A O 1
ATOM 4221 N N . ASN A 1 553 ? -3.778 11.915 3.467 1.00 23.06 553 ASN A N 1
ATOM 4222 C CA . ASN A 1 553 ? -5.079 12.492 3.818 1.00 23.06 553 ASN A CA 1
ATOM 4223 C C . ASN A 1 553 ? -5.598 13.503 2.787 1.00 23.06 553 ASN A C 1
ATOM 4225 O O . ASN A 1 553 ? -4.809 14.191 2.144 1.00 23.06 553 ASN A O 1
ATOM 4229 N N . GLY A 1 554 ? -6.927 13.635 2.703 1.00 24.72 554 GLY A N 1
ATOM 4230 C CA . GLY A 1 554 ? -7.595 14.599 1.829 1.00 24.72 554 GLY A CA 1
ATOM 4231 C C . GLY A 1 554 ? -7.079 16.025 2.030 1.00 24.72 554 GLY A C 1
ATOM 4232 O O . GLY A 1 554 ? -7.506 16.722 2.947 1.00 24.72 554 GLY A O 1
ATOM 4233 N N . GLY A 1 555 ? -6.164 16.442 1.155 1.00 22.34 555 GLY A N 1
ATOM 4234 C CA . GLY A 1 555 ? -5.682 17.811 1.051 1.00 22.34 555 GLY A CA 1
ATOM 4235 C C . GLY A 1 555 ? -6.711 18.658 0.315 1.00 22.34 555 GLY A C 1
ATOM 4236 O O . GLY A 1 555 ? -7.205 18.274 -0.748 1.00 22.34 555 GLY A O 1
ATOM 4237 N N . PHE A 1 556 ? -7.061 19.804 0.892 1.00 28.47 556 PHE A N 1
ATOM 4238 C CA . PHE A 1 556 ? -7.999 20.729 0.272 1.00 28.47 556 PHE A CA 1
ATOM 4239 C C . PHE A 1 556 ? -7.397 21.375 -0.988 1.00 28.47 556 PHE A C 1
ATOM 4241 O O . PHE A 1 556 ? -6.186 21.466 -1.172 1.00 28.47 556 PHE A O 1
ATOM 4248 N N . VAL A 1 557 ? -8.283 21.890 -1.844 1.00 34.16 557 VAL A N 1
ATOM 4249 C CA . VAL A 1 557 ? -7.993 22.550 -3.136 1.00 34.16 557 VAL A CA 1
ATOM 4250 C C . VAL A 1 557 ? -7.011 23.743 -3.045 1.00 34.16 557 VAL A C 1
ATOM 4252 O O . VAL A 1 557 ? -6.550 24.252 -4.065 1.00 34.16 557 VAL A O 1
ATOM 4255 N N . THR A 1 558 ? -6.657 24.189 -1.841 1.00 34.59 558 THR A N 1
ATOM 4256 C CA . THR A 1 558 ? -5.728 25.294 -1.568 1.00 34.59 558 THR A CA 1
ATOM 4257 C C . THR A 1 558 ? -4.257 24.982 -1.851 1.00 34.59 558 THR A C 1
ATOM 4259 O O . THR A 1 558 ? -3.504 25.913 -2.127 1.00 34.59 558 THR A O 1
ATOM 4262 N N . ASP A 1 559 ? -3.837 23.713 -1.851 1.00 37.94 559 ASP A N 1
ATOM 4263 C CA . ASP A 1 559 ? -2.413 23.360 -2.014 1.00 37.94 559 ASP A CA 1
ATOM 4264 C C . ASP A 1 559 ? -1.922 23.399 -3.476 1.00 37.94 559 ASP A C 1
ATOM 4266 O O . ASP A 1 559 ? -0.722 23.339 -3.730 1.00 37.94 559 ASP A O 1
ATOM 4270 N N . LEU A 1 560 ? -2.823 23.551 -4.455 1.00 48.03 560 LEU A N 1
ATOM 4271 C CA . LEU A 1 560 ? -2.521 23.520 -5.899 1.00 48.03 560 LEU A CA 1
ATOM 4272 C C . LEU A 1 560 ? -1.669 24.690 -6.425 1.00 48.03 560 LEU A C 1
ATOM 4274 O O . LEU A 1 560 ? -1.169 24.621 -7.549 1.00 48.03 560 LEU A O 1
ATOM 4278 N N . PHE A 1 561 ? -1.514 25.762 -5.648 1.00 53.31 561 PHE A N 1
ATOM 4279 C CA . PHE A 1 561 ? -0.796 26.975 -6.048 1.00 53.31 561 PHE A CA 1
ATOM 4280 C C . PHE A 1 561 ? 0.417 27.208 -5.145 1.00 53.31 561 PHE A C 1
ATOM 4282 O O . PHE A 1 561 ? 0.507 28.181 -4.398 1.00 53.31 561 PHE A O 1
ATOM 4289 N N . ASN A 1 562 ? 1.368 26.279 -5.227 1.00 53.97 562 ASN A N 1
ATOM 4290 C CA . ASN A 1 562 ? 2.655 26.353 -4.548 1.00 53.97 562 ASN A CA 1
ATOM 4291 C C . ASN A 1 562 ? 3.808 26.148 -5.557 1.00 53.97 562 ASN A C 1
ATOM 4293 O O . ASN A 1 562 ? 3.625 25.544 -6.614 1.00 53.97 562 ASN A O 1
ATOM 4297 N N . SER A 1 563 ? 5.014 26.614 -5.222 1.00 51.53 563 SER A N 1
ATOM 4298 C CA . SER A 1 563 ? 6.183 26.591 -6.120 1.00 51.53 563 SER A CA 1
ATOM 4299 C C . SER A 1 563 ? 6.749 25.198 -6.448 1.00 51.53 563 SER A C 1
ATOM 4301 O O . SER A 1 563 ? 7.656 25.100 -7.270 1.00 51.53 563 SER A O 1
ATOM 4303 N N . ARG A 1 564 ? 6.240 24.123 -5.832 1.00 49.25 564 ARG A N 1
ATOM 4304 C CA . ARG A 1 564 ? 6.608 22.723 -6.118 1.00 49.25 564 ARG A CA 1
ATOM 4305 C C . ARG A 1 564 ? 5.725 22.096 -7.199 1.00 49.25 564 ARG A C 1
ATOM 4307 O O . ARG A 1 564 ? 6.192 21.216 -7.915 1.00 49.25 564 ARG A O 1
ATOM 4314 N N . ASP A 1 565 ? 4.479 22.552 -7.328 1.00 52.84 565 ASP A N 1
ATOM 4315 C CA . ASP A 1 565 ? 3.503 22.030 -8.297 1.00 52.84 565 ASP A CA 1
ATOM 4316 C C . ASP A 1 565 ? 3.320 22.944 -9.528 1.00 52.84 565 ASP A C 1
ATOM 4318 O O . ASP A 1 565 ? 2.622 22.574 -10.473 1.00 52.84 565 ASP A O 1
ATOM 4322 N N . THR A 1 566 ? 3.981 24.108 -9.569 1.00 61.25 566 THR A N 1
ATOM 4323 C CA . THR A 1 566 ? 3.954 25.062 -10.697 1.00 61.25 566 THR A CA 1
ATOM 4324 C C . THR A 1 566 ? 5.340 25.317 -11.293 1.00 61.25 566 THR A C 1
ATOM 4326 O O . THR A 1 566 ? 6.324 25.325 -10.559 1.00 61.25 566 THR A O 1
ATOM 4329 N N . GLY A 1 567 ? 5.431 25.595 -12.597 1.00 62.56 567 GLY A N 1
ATOM 4330 C CA . GLY A 1 567 ? 6.713 25.828 -13.272 1.00 62.56 567 GLY A CA 1
ATOM 4331 C C . GLY A 1 567 ? 6.623 26.565 -14.612 1.00 62.56 567 GLY A C 1
ATOM 4332 O O . GLY A 1 567 ? 5.548 26.950 -15.074 1.00 62.56 567 GLY A O 1
ATOM 4333 N N . ILE A 1 568 ? 7.783 26.755 -15.246 1.00 68.31 568 ILE A N 1
ATOM 4334 C CA . ILE A 1 568 ? 7.932 27.315 -16.599 1.00 68.31 568 ILE A CA 1
ATOM 4335 C C . ILE A 1 568 ? 8.297 26.161 -17.553 1.00 68.31 568 ILE A C 1
ATOM 4337 O O . ILE A 1 568 ? 9.200 25.389 -17.226 1.00 68.31 568 ILE A O 1
ATOM 4341 N N . PRO A 1 569 ? 7.624 25.988 -18.711 1.00 62.75 569 PRO A N 1
ATOM 4342 C CA . PRO A 1 569 ? 7.930 24.891 -19.630 1.00 62.75 569 PRO A CA 1
ATOM 4343 C C . PRO A 1 569 ? 9.350 24.972 -20.210 1.00 62.75 569 PRO A C 1
ATOM 4345 O O . PRO A 1 569 ? 9.865 26.058 -20.475 1.00 62.75 569 PRO A O 1
ATOM 4348 N N . THR A 1 570 ? 9.963 23.821 -20.498 1.00 60.88 570 THR A N 1
ATOM 4349 C CA . THR A 1 570 ? 11.287 23.743 -21.137 1.00 60.88 570 THR A CA 1
ATOM 4350 C C . THR A 1 570 ? 11.329 24.551 -22.442 1.00 60.88 570 THR A C 1
ATOM 4352 O O . THR A 1 570 ? 10.454 24.407 -23.296 1.00 60.88 570 THR A O 1
ATOM 4355 N N . GLY A 1 571 ? 12.349 25.402 -22.595 1.00 59.69 571 GLY A N 1
ATOM 4356 C CA . GLY A 1 571 ? 12.486 26.326 -23.731 1.00 59.69 571 GLY A CA 1
ATOM 4357 C C . GLY A 1 571 ? 11.836 27.703 -23.529 1.00 59.69 571 GLY A C 1
ATOM 4358 O O . GLY A 1 571 ? 11.947 28.548 -24.413 1.00 59.69 571 GLY A O 1
ATOM 4359 N N . TYR A 1 572 ? 11.202 27.950 -22.379 1.00 66.62 572 TYR A N 1
ATOM 4360 C CA . TYR A 1 572 ? 10.681 29.259 -21.972 1.00 66.62 572 TYR A CA 1
ATOM 4361 C C . TYR A 1 572 ? 11.478 29.811 -20.783 1.00 66.62 572 TYR A C 1
ATOM 4363 O O . TYR A 1 572 ? 12.124 29.066 -20.047 1.00 66.62 572 TYR A O 1
ATOM 4371 N N . THR A 1 573 ? 11.455 31.132 -20.614 1.00 70.31 573 THR A N 1
ATOM 4372 C CA . THR A 1 573 ? 12.228 31.873 -19.605 1.00 70.31 573 THR A CA 1
ATOM 4373 C C . THR A 1 573 ? 11.336 32.854 -18.845 1.00 70.31 573 THR A C 1
ATOM 4375 O O . THR A 1 573 ? 10.212 33.129 -19.265 1.00 70.31 573 THR A O 1
ATOM 4378 N N . GLY A 1 574 ? 11.841 33.384 -17.730 1.00 76.44 574 GLY A N 1
ATOM 4379 C CA . GLY A 1 574 ? 11.165 34.360 -16.872 1.00 76.44 574 GLY A CA 1
ATOM 4380 C C . GLY A 1 574 ? 11.221 33.962 -15.396 1.00 76.44 574 GLY A C 1
ATOM 4381 O O . GLY A 1 574 ? 11.722 32.892 -15.048 1.00 76.44 574 GLY A O 1
ATOM 4382 N N . THR A 1 575 ? 10.682 34.818 -14.536 1.00 80.44 575 THR A N 1
ATOM 4383 C CA . THR A 1 575 ? 10.524 34.570 -13.098 1.00 80.44 575 THR A CA 1
ATOM 4384 C C . THR A 1 575 ? 9.060 34.270 -12.809 1.00 80.44 575 THR A C 1
ATOM 4386 O O . THR A 1 575 ? 8.204 35.127 -13.025 1.00 80.44 575 THR A O 1
ATOM 4389 N N . LEU A 1 576 ? 8.771 33.059 -12.327 1.00 77.50 576 LEU A N 1
ATOM 4390 C CA . LEU A 1 576 ? 7.442 32.644 -11.875 1.00 77.50 576 LEU A CA 1
ATOM 4391 C C . LEU A 1 576 ? 7.287 32.926 -10.377 1.00 77.50 576 LEU A C 1
ATOM 4393 O O . LEU A 1 576 ? 8.071 32.432 -9.569 1.00 77.50 576 LEU A O 1
ATOM 4397 N N . THR A 1 577 ? 6.227 33.645 -10.016 1.00 80.38 577 THR A N 1
ATOM 4398 C CA . THR A 1 577 ? 5.810 33.870 -8.627 1.00 80.38 577 THR A CA 1
ATOM 4399 C C . THR A 1 577 ? 4.398 33.331 -8.439 1.00 80.38 577 THR A C 1
ATOM 4401 O O . THR A 1 577 ? 3.511 33.584 -9.257 1.00 80.38 577 THR A O 1
ATOM 4404 N N . VAL A 1 578 ? 4.187 32.596 -7.347 1.00 67.38 578 VAL A N 1
ATOM 4405 C CA . VAL A 1 578 ? 2.878 32.071 -6.947 1.00 67.38 578 VAL A CA 1
ATOM 4406 C C . VAL A 1 578 ? 2.644 32.429 -5.485 1.00 67.38 578 VAL A C 1
ATOM 4408 O O . VAL A 1 578 ? 3.515 32.218 -4.640 1.00 67.38 578 VAL A O 1
ATOM 4411 N N . THR A 1 579 ? 1.506 33.049 -5.181 1.00 72.06 579 THR A N 1
ATOM 4412 C CA . THR A 1 579 ? 1.189 33.552 -3.834 1.00 72.06 579 THR A CA 1
ATOM 4413 C C . THR A 1 579 ? -0.294 33.358 -3.563 1.00 72.06 579 THR A C 1
ATOM 4415 O O . THR A 1 579 ? -1.132 34.123 -4.047 1.00 72.06 579 THR A O 1
ATOM 4418 N N . GLY A 1 580 ? -0.621 32.294 -2.824 1.00 69.00 580 GLY A N 1
ATOM 4419 C CA . GLY A 1 580 ? -1.988 31.782 -2.756 1.00 69.00 580 GLY A CA 1
ATOM 4420 C C . GLY A 1 580 ? -2.515 31.492 -4.164 1.00 69.00 580 GLY A C 1
ATOM 4421 O O . GLY A 1 580 ? -1.769 31.074 -5.043 1.00 69.00 580 GLY A O 1
ATOM 4422 N N . ASN A 1 581 ? -3.781 31.812 -4.416 1.00 68.94 581 ASN A N 1
ATOM 4423 C CA . ASN A 1 581 ? -4.455 31.550 -5.693 1.00 68.94 581 ASN A CA 1
ATOM 4424 C C . ASN A 1 581 ? -4.044 32.496 -6.850 1.00 68.94 581 ASN A C 1
ATOM 4426 O O . ASN A 1 581 ? -4.795 32.647 -7.814 1.00 68.94 581 ASN A O 1
ATOM 4430 N N . ASN A 1 582 ? -2.894 33.171 -6.769 1.00 77.06 582 ASN A N 1
ATOM 4431 C CA . ASN A 1 582 ? -2.420 34.119 -7.780 1.00 77.06 582 ASN A CA 1
ATOM 4432 C C . ASN A 1 582 ? -1.129 33.610 -8.431 1.00 77.06 582 ASN A C 1
ATOM 4434 O O . ASN A 1 582 ? -0.199 33.206 -7.732 1.00 77.06 582 ASN A O 1
ATOM 4438 N N . VAL A 1 583 ? -1.066 33.674 -9.762 1.00 79.06 583 VAL A N 1
ATOM 4439 C CA . VAL A 1 583 ? 0.051 33.196 -10.591 1.00 79.06 583 VAL A CA 1
ATOM 4440 C C . VAL A 1 583 ? 0.538 34.340 -11.477 1.00 79.06 583 VAL A C 1
ATOM 4442 O O . VAL A 1 583 ? -0.243 34.887 -12.260 1.00 79.06 583 VAL A O 1
ATOM 4445 N N . SER A 1 584 ? 1.823 34.685 -11.401 1.00 81.88 584 SER A N 1
ATOM 4446 C CA . SER A 1 584 ? 2.427 35.732 -12.235 1.00 81.88 584 SER A CA 1
ATOM 4447 C C . SER A 1 584 ? 3.769 35.324 -12.831 1.00 81.88 584 SER A C 1
ATOM 4449 O O . SER A 1 584 ? 4.592 34.726 -12.137 1.00 81.88 584 SER A O 1
ATOM 4451 N N . ILE A 1 585 ? 4.026 35.733 -14.073 1.00 80.94 585 ILE A N 1
ATOM 4452 C CA . ILE A 1 585 ? 5.353 35.697 -14.698 1.00 80.94 585 ILE A CA 1
ATOM 4453 C C . ILE A 1 585 ? 5.801 37.112 -15.046 1.00 80.94 585 ILE A C 1
ATOM 4455 O O . ILE A 1 585 ? 5.001 37.906 -15.540 1.00 80.94 585 ILE A O 1
ATOM 4459 N N . ALA A 1 586 ? 7.089 37.387 -14.835 1.00 83.88 586 ALA A N 1
ATOM 4460 C CA . ALA A 1 586 ? 7.762 38.600 -15.289 1.00 83.88 586 ALA A CA 1
ATOM 4461 C C . ALA A 1 586 ? 9.118 38.286 -15.942 1.00 83.88 586 ALA A C 1
ATOM 4463 O O . ALA A 1 586 ? 9.786 37.315 -15.571 1.00 83.88 586 ALA A O 1
ATOM 4464 N N . GLY A 1 587 ? 9.549 39.126 -16.885 1.00 76.56 587 GLY A N 1
ATOM 4465 C CA . GLY A 1 587 ? 10.901 39.094 -17.449 1.00 76.56 587 GLY A CA 1
ATOM 4466 C C . GLY A 1 587 ? 11.179 37.933 -18.408 1.00 76.56 587 GLY A C 1
ATOM 4467 O O . GLY A 1 587 ? 12.327 37.496 -18.513 1.00 76.56 587 GLY A O 1
ATOM 4468 N N . ALA A 1 588 ? 10.163 37.400 -19.096 1.00 75.88 588 ALA A N 1
ATOM 4469 C CA . ALA A 1 588 ? 10.394 36.383 -20.121 1.00 75.88 588 ALA A CA 1
ATOM 4470 C C . ALA A 1 588 ? 11.162 36.971 -21.320 1.00 75.88 588 ALA A C 1
ATOM 4472 O O . ALA A 1 588 ? 10.754 37.973 -21.903 1.00 75.88 588 ALA A O 1
ATOM 4473 N N . THR A 1 589 ? 12.260 36.323 -21.714 1.00 67.31 589 THR A N 1
ATOM 4474 C CA . THR A 1 589 ? 13.087 36.711 -22.878 1.00 67.31 589 THR A CA 1
ATOM 4475 C C . THR A 1 589 ? 12.709 35.973 -24.165 1.00 67.31 589 THR A C 1
ATOM 4477 O O . THR A 1 589 ? 13.167 36.337 -25.247 1.00 67.31 589 THR A O 1
ATOM 4480 N N . ALA A 1 590 ? 11.872 34.938 -24.064 1.00 59.47 590 ALA A N 1
ATOM 4481 C CA . ALA A 1 590 ? 11.258 34.270 -25.207 1.00 59.47 590 ALA A CA 1
ATOM 4482 C C . ALA A 1 590 ? 10.136 35.128 -25.825 1.00 59.47 590 ALA A C 1
ATOM 4484 O O . ALA A 1 590 ? 9.584 36.017 -25.183 1.00 59.47 590 ALA A O 1
ATOM 4485 N N . THR A 1 591 ? 9.723 34.810 -27.056 1.00 64.50 591 THR A N 1
ATOM 4486 C CA . THR A 1 591 ? 8.707 35.561 -27.828 1.00 64.50 591 THR A CA 1
ATOM 4487 C C . THR A 1 591 ? 7.298 35.581 -27.210 1.00 64.50 591 THR A C 1
ATOM 4489 O O . THR A 1 591 ? 6.398 36.195 -27.779 1.00 64.50 591 THR A O 1
ATOM 4492 N N . LEU A 1 592 ? 7.081 34.868 -26.100 1.00 72.50 592 LEU A N 1
ATOM 4493 C CA . LEU A 1 592 ? 5.865 34.852 -25.281 1.00 72.50 592 LEU A CA 1
ATOM 4494 C C . LEU A 1 592 ? 6.130 34.130 -23.944 1.00 72.50 592 LEU A C 1
ATOM 4496 O O . LEU A 1 592 ? 6.824 33.112 -23.912 1.00 72.50 592 LEU A O 1
ATOM 4500 N N . ALA A 1 593 ? 5.544 34.618 -22.854 1.00 77.44 593 ALA A N 1
ATOM 4501 C CA . ALA A 1 593 ? 5.634 34.030 -21.516 1.00 77.44 593 ALA A CA 1
ATOM 4502 C C . ALA A 1 593 ? 4.754 32.777 -21.345 1.00 77.44 593 ALA A C 1
ATOM 4504 O O . ALA A 1 593 ? 3.657 32.704 -21.912 1.00 77.44 593 ALA A O 1
ATOM 4505 N N . ARG A 1 594 ? 5.184 31.807 -20.518 1.00 78.44 594 ARG A N 1
ATOM 4506 C CA . ARG A 1 594 ? 4.396 30.600 -20.184 1.00 78.44 594 ARG A CA 1
ATOM 4507 C C . ARG A 1 594 ? 4.586 30.094 -18.759 1.00 78.44 594 ARG A C 1
ATOM 4509 O O . ARG A 1 594 ? 5.717 29.895 -18.330 1.00 78.44 594 ARG A O 1
ATOM 4516 N N . ALA A 1 595 ? 3.475 29.764 -18.105 1.00 75.69 595 ALA A N 1
ATOM 4517 C CA . ALA A 1 595 ? 3.423 29.047 -16.830 1.00 75.69 595 ALA A CA 1
ATOM 4518 C C . ALA A 1 595 ? 2.650 27.732 -16.994 1.00 75.69 595 ALA A C 1
ATOM 4520 O O . ALA A 1 595 ? 1.756 27.638 -17.838 1.00 75.69 595 ALA A O 1
ATOM 4521 N N . TYR A 1 596 ? 2.920 26.746 -16.147 1.00 74.00 596 TYR A N 1
ATOM 4522 C CA . TYR A 1 596 ? 2.034 25.604 -15.936 1.00 74.00 596 TYR A CA 1
ATOM 4523 C C . TYR A 1 596 ? 1.871 25.301 -14.446 1.00 74.00 596 TYR A C 1
ATOM 4525 O O . TYR A 1 596 ? 2.720 25.671 -13.633 1.00 74.00 596 TYR A O 1
ATOM 4533 N N . GLY A 1 597 ? 0.801 24.589 -14.109 1.00 69.88 597 GLY A N 1
ATOM 4534 C CA . GLY A 1 597 ? 0.614 23.956 -12.809 1.00 69.88 597 GLY A CA 1
ATOM 4535 C C . GLY A 1 597 ? 0.068 22.549 -12.974 1.00 69.88 597 GLY A C 1
ATOM 4536 O O . GLY A 1 597 ? -0.816 22.300 -13.799 1.00 69.88 597 GLY A O 1
ATOM 4537 N N . ASN A 1 598 ? 0.635 21.618 -12.219 1.00 62.91 598 ASN A N 1
ATOM 4538 C CA . ASN A 1 598 ? 0.280 20.212 -12.257 1.00 62.91 598 ASN A CA 1
ATOM 4539 C C . ASN A 1 598 ? -1.036 19.960 -11.514 1.00 62.91 598 ASN A C 1
ATOM 4541 O O . ASN A 1 598 ? -1.293 20.490 -10.437 1.00 62.91 598 ASN A O 1
ATOM 4545 N N . LEU A 1 599 ? -1.875 19.123 -12.116 1.00 60.38 599 LEU A N 1
ATOM 4546 C CA . LEU A 1 599 ? -3.184 18.735 -11.619 1.00 60.38 599 LEU A CA 1
ATOM 4547 C C . LEU A 1 599 ? -3.194 17.236 -11.345 1.00 60.38 599 LEU A C 1
ATOM 4549 O O . LEU A 1 599 ? -2.950 16.429 -12.246 1.00 60.38 599 LEU A O 1
ATOM 4553 N N . ARG A 1 600 ? -3.538 16.864 -10.113 1.00 56.88 600 ARG A N 1
ATOM 4554 C CA . ARG A 1 600 ? -3.944 15.498 -9.771 1.00 56.88 600 ARG A CA 1
ATOM 4555 C C . ARG A 1 600 ? -5.449 15.407 -10.005 1.00 56.88 600 ARG A C 1
ATOM 4557 O O . ARG A 1 600 ? -6.200 16.250 -9.520 1.00 56.88 600 ARG A O 1
ATOM 4564 N N . THR A 1 601 ? -5.874 14.436 -10.798 1.00 57.00 601 THR A N 1
ATOM 4565 C CA . THR A 1 601 ? -7.268 14.262 -11.228 1.00 57.00 601 THR A CA 1
ATOM 4566 C C . THR A 1 601 ? -7.653 12.792 -11.162 1.00 57.00 601 THR A C 1
ATOM 4568 O O . THR A 1 601 ? -6.786 11.927 -11.135 1.00 57.00 601 THR A O 1
ATOM 4571 N N . VAL A 1 602 ? -8.943 12.481 -11.216 1.00 50.84 602 VAL A N 1
ATOM 4572 C CA . VAL A 1 602 ? -9.436 11.107 -11.367 1.00 50.84 602 VAL A CA 1
ATOM 4573 C C . VAL A 1 602 ? -9.893 10.900 -12.819 1.00 50.84 602 VAL A C 1
ATOM 4575 O O . VAL A 1 602 ? -10.722 11.683 -13.290 1.00 50.84 602 VAL A O 1
ATOM 4578 N N . PRO A 1 603 ? -9.396 9.877 -13.546 1.00 56.56 603 PRO A N 1
ATOM 4579 C CA . PRO A 1 603 ? -9.838 9.585 -14.909 1.00 56.56 603 PRO A CA 1
ATOM 4580 C C . PRO A 1 603 ? -11.365 9.461 -15.013 1.00 56.56 603 PRO A C 1
ATOM 4582 O O . PRO A 1 603 ? -12.016 8.889 -14.141 1.00 56.56 603 PRO A O 1
ATOM 4585 N N . GLY A 1 604 ? -11.942 10.000 -16.084 1.00 50.34 604 GLY A N 1
ATOM 4586 C CA . GLY A 1 604 ? -13.385 10.020 -16.328 1.00 50.34 604 GLY A CA 1
ATOM 4587 C C . GLY A 1 604 ? -14.161 11.084 -15.544 1.00 50.34 604 GLY A C 1
ATOM 4588 O O . GLY A 1 604 ? -15.299 11.370 -15.911 1.00 50.34 604 GLY A O 1
ATOM 4589 N N . ARG A 1 605 ? -13.574 11.716 -14.517 1.00 54.50 605 ARG A N 1
ATOM 4590 C CA . ARG A 1 605 ? -14.209 12.834 -13.803 1.00 54.50 605 ARG A CA 1
ATOM 4591 C C . ARG A 1 605 ? -13.943 14.164 -14.500 1.00 54.50 605 ARG A C 1
ATOM 4593 O O . ARG A 1 605 ? -12.931 14.344 -15.180 1.00 54.50 605 ARG A O 1
ATOM 4600 N N . THR A 1 606 ? -14.860 15.109 -14.339 1.00 68.75 606 THR A N 1
ATOM 4601 C CA . THR A 1 606 ? -14.765 16.437 -14.950 1.00 68.75 606 THR A CA 1
ATOM 4602 C C . THR A 1 606 ? -14.193 17.438 -13.950 1.00 68.75 606 THR A C 1
ATOM 4604 O O . THR A 1 606 ? -14.484 17.378 -12.762 1.00 68.75 606 THR A O 1
ATOM 4607 N N . TYR A 1 607 ? -13.371 18.372 -14.419 1.00 69.75 607 TYR A N 1
ATOM 4608 C CA . TYR A 1 607 ? -12.708 19.397 -13.612 1.00 69.75 607 TYR A CA 1
ATOM 4609 C C . TYR A 1 607 ? -12.904 20.771 -14.249 1.00 69.75 607 TYR A C 1
ATOM 4611 O O . TYR A 1 607 ? -12.880 20.910 -15.472 1.00 69.75 607 TYR A O 1
ATOM 4619 N N . ARG A 1 608 ? -13.097 21.797 -13.419 1.00 76.69 608 ARG A N 1
ATOM 4620 C CA . ARG A 1 608 ? -13.265 23.199 -13.809 1.00 76.69 608 ARG A CA 1
ATOM 4621 C C . ARG A 1 608 ? -12.173 24.032 -13.168 1.00 76.69 608 ARG A C 1
ATOM 4623 O O . ARG A 1 608 ? -12.113 24.157 -11.945 1.00 76.69 608 ARG A O 1
ATOM 4630 N N . ILE A 1 609 ? -11.358 24.635 -14.018 1.00 82.00 609 ILE A N 1
ATOM 4631 C CA . ILE A 1 609 ? -10.386 25.656 -13.653 1.00 82.00 609 ILE A CA 1
ATOM 4632 C C . ILE A 1 609 ? -11.084 27.007 -13.839 1.00 82.00 609 ILE A C 1
ATOM 4634 O O . ILE A 1 609 ? -11.544 27.296 -14.942 1.00 82.00 609 ILE A O 1
ATOM 4638 N N . ALA A 1 610 ? -11.206 27.821 -12.797 1.00 77.88 610 ALA A N 1
ATOM 4639 C CA . ALA A 1 610 ? -11.802 29.159 -12.855 1.00 77.88 610 ALA A CA 1
ATOM 4640 C C . ALA A 1 610 ? -10.798 30.221 -12.389 1.00 77.88 610 ALA A C 1
ATOM 4642 O O . ALA A 1 610 ? -9.862 29.896 -11.662 1.00 77.88 610 ALA A O 1
ATOM 4643 N N . TRP A 1 611 ? -10.963 31.471 -12.822 1.00 78.25 611 TRP A N 1
ATOM 4644 C CA . TRP A 1 611 ? -10.008 32.556 -12.556 1.00 78.25 611 TRP A CA 1
ATOM 4645 C C . TRP A 1 611 ? -10.680 33.929 -12.428 1.00 78.25 611 TRP A C 1
ATOM 4647 O O . TRP A 1 611 ? -11.787 34.155 -12.930 1.00 78.25 611 TRP A O 1
ATOM 4657 N N . GLY A 1 612 ? -9.968 34.855 -11.785 1.00 68.69 612 GLY A N 1
ATOM 4658 C CA . GLY A 1 612 ? -10.334 36.255 -11.587 1.00 68.69 612 GLY A CA 1
ATOM 4659 C C . GLY A 1 612 ? -9.528 37.259 -12.429 1.00 68.69 612 GLY A C 1
ATOM 4660 O O . GLY A 1 612 ? -8.532 36.940 -13.078 1.00 68.69 612 GLY A O 1
ATOM 4661 N N . THR A 1 613 ? -9.993 38.506 -12.396 1.00 60.50 613 THR A N 1
ATOM 4662 C CA . THR A 1 613 ? -9.532 39.683 -13.164 1.00 60.50 613 THR A CA 1
ATOM 4663 C C . THR A 1 613 ? -8.383 40.432 -12.444 1.00 60.50 613 THR A C 1
ATOM 4665 O O . THR A 1 613 ? -8.380 40.476 -11.218 1.00 60.50 613 THR A O 1
ATOM 4668 N N . ARG A 1 614 ? -7.413 41.129 -13.070 1.00 60.75 614 ARG A N 1
ATOM 4669 C CA . ARG A 1 614 ? -6.803 41.111 -14.430 1.00 60.75 614 ARG A CA 1
ATOM 4670 C C . ARG A 1 614 ? -5.712 42.207 -14.475 1.00 60.75 614 ARG A C 1
ATOM 4672 O O . ARG A 1 614 ? -6.079 43.379 -14.523 1.00 60.75 614 ARG A O 1
ATOM 4679 N N . THR A 1 615 ? -4.428 41.863 -14.627 1.00 53.47 615 THR A N 1
ATOM 4680 C CA . THR A 1 615 ? -3.414 42.823 -15.126 1.00 53.47 615 THR A CA 1
ATOM 4681 C C . THR A 1 615 ? -2.512 42.146 -16.152 1.00 53.47 615 THR A C 1
ATOM 4683 O O . THR A 1 615 ? -1.714 41.275 -15.817 1.00 53.47 615 THR A O 1
ATOM 4686 N N . VAL A 1 616 ? -2.640 42.565 -17.413 1.00 51.44 616 VAL A N 1
ATOM 4687 C CA . VAL A 1 616 ? -1.706 42.221 -18.492 1.00 51.44 616 VAL A CA 1
ATOM 4688 C C . VAL A 1 616 ? -1.161 43.534 -19.034 1.00 51.44 616 VAL A C 1
ATOM 4690 O O . VAL A 1 616 ? -1.870 44.267 -19.729 1.00 51.44 616 VAL A O 1
ATOM 4693 N N . THR A 1 617 ? 0.079 43.852 -18.680 1.00 49.69 617 THR A N 1
ATOM 4694 C CA . THR A 1 617 ? 0.807 44.975 -19.271 1.00 49.69 617 THR A CA 1
ATOM 4695 C C . THR A 1 617 ? 1.204 44.557 -20.687 1.00 49.69 617 THR A C 1
ATOM 4697 O O . THR A 1 617 ? 2.029 43.667 -20.843 1.00 49.69 617 THR A O 1
ATOM 4700 N N . GLY A 1 618 ? 0.601 45.151 -21.724 1.00 49.31 618 GLY A N 1
ATOM 4701 C CA . GLY A 1 618 ? 0.962 44.840 -23.121 1.00 49.31 618 GLY A CA 1
ATOM 4702 C C . GLY A 1 618 ? -0.019 43.975 -23.931 1.00 49.31 618 GLY A C 1
ATOM 4703 O O . GLY A 1 618 ? 0.413 43.251 -24.817 1.00 49.31 618 GLY A O 1
ATOM 4704 N N . ALA A 1 619 ? -1.329 44.135 -23.700 1.00 46.91 619 ALA A N 1
ATOM 4705 C CA . ALA A 1 619 ? -2.437 43.674 -24.559 1.00 46.91 619 ALA A CA 1
ATOM 4706 C C . ALA A 1 619 ? -2.921 42.210 -24.426 1.00 46.91 619 ALA A C 1
ATOM 4708 O O . ALA A 1 619 ? -2.308 41.342 -23.811 1.00 46.91 619 ALA A O 1
ATOM 4709 N N . ALA A 1 620 ? -4.138 41.982 -24.933 1.00 54.38 620 ALA A N 1
ATOM 4710 C CA . ALA A 1 620 ? -4.901 40.749 -24.762 1.00 54.38 620 ALA A CA 1
ATOM 4711 C C . ALA A 1 620 ? -4.272 39.557 -25.504 1.00 54.38 620 ALA A C 1
ATOM 4713 O O . ALA A 1 620 ? -3.808 39.693 -26.631 1.00 54.38 620 ALA A O 1
ATOM 4714 N N . GLY A 1 621 ? -4.322 38.369 -24.895 1.00 61.34 621 GLY A N 1
ATOM 4715 C CA . GLY A 1 621 ? -3.795 37.153 -25.524 1.00 61.34 621 GLY A CA 1
ATOM 4716 C C . GLY A 1 621 ? -3.541 35.970 -24.592 1.00 61.34 621 GLY A C 1
ATOM 4717 O O . GLY A 1 621 ? -3.281 34.877 -25.091 1.00 61.34 621 GLY A O 1
ATOM 4718 N N . VAL A 1 622 ? -3.643 36.147 -23.265 1.00 72.12 622 VAL A N 1
ATOM 4719 C CA . VAL A 1 622 ? -3.465 35.030 -22.326 1.00 72.12 622 VAL A CA 1
ATOM 4720 C C . VAL A 1 622 ? -4.471 33.924 -22.649 1.00 72.12 622 VAL A C 1
ATOM 4722 O O . VAL A 1 622 ? -5.681 34.150 -22.702 1.00 72.12 622 VAL A O 1
ATOM 4725 N N . THR A 1 623 ? -3.943 32.735 -22.911 1.00 74.44 623 THR A N 1
ATOM 4726 C CA . THR A 1 623 ? -4.693 31.533 -23.271 1.00 74.44 623 THR A CA 1
ATOM 4727 C C . THR A 1 623 ? -4.364 30.452 -22.257 1.00 74.44 623 THR A C 1
ATOM 4729 O O . THR A 1 623 ? -3.187 30.213 -21.976 1.00 74.44 623 THR A O 1
ATOM 4732 N N . MET A 1 624 ? -5.390 29.805 -21.707 1.00 78.06 624 MET A N 1
ATOM 4733 C CA . MET A 1 624 ? -5.230 28.675 -20.800 1.00 78.06 624 MET A CA 1
ATOM 4734 C C . MET A 1 624 ? -5.620 27.372 -21.483 1.00 78.06 624 MET A C 1
ATOM 4736 O O . MET A 1 624 ? -6.650 27.289 -22.149 1.00 78.06 624 MET A O 1
ATOM 4740 N N . PHE A 1 625 ? -4.816 26.343 -21.260 1.00 78.75 625 PHE A N 1
ATOM 4741 C CA . PHE A 1 625 ? -5.031 24.995 -21.764 1.00 78.75 625 PHE A CA 1
ATOM 4742 C C . PHE A 1 625 ? -5.134 24.020 -20.596 1.00 78.75 625 PHE A C 1
ATOM 4744 O O . PHE A 1 625 ? -4.344 24.122 -19.661 1.00 78.75 625 PHE A O 1
ATOM 4751 N N . ALA A 1 626 ? -6.031 23.042 -20.682 1.00 72.56 626 ALA A N 1
ATOM 4752 C CA . ALA A 1 626 ? -5.917 21.791 -19.940 1.00 72.56 626 ALA A CA 1
ATOM 4753 C C . ALA A 1 626 ? -5.178 20.781 -20.831 1.00 72.56 626 ALA A C 1
ATOM 4755 O O . ALA A 1 626 ? -5.565 20.576 -21.987 1.00 72.56 626 ALA A O 1
ATOM 4756 N N . ARG A 1 627 ? -4.093 20.189 -20.329 1.00 65.75 627 ARG A N 1
ATOM 4757 C CA . ARG A 1 627 ? -3.215 19.266 -21.071 1.00 65.75 627 ARG A CA 1
ATOM 4758 C C . ARG A 1 627 ? -2.814 18.073 -20.204 1.00 65.75 627 ARG A C 1
ATOM 4760 O O . ARG A 1 627 ? -3.216 17.988 -19.046 1.00 65.75 627 ARG A O 1
ATOM 4767 N N . GLY A 1 628 ? -2.003 17.172 -20.757 1.00 55.16 628 GLY A N 1
ATOM 4768 C CA . GLY A 1 628 ? -1.337 16.108 -20.002 1.00 55.16 628 GLY A CA 1
ATOM 4769 C C . GLY A 1 628 ? -0.357 16.632 -18.931 1.00 55.16 628 GLY A C 1
ATOM 4770 O O . GLY A 1 628 ? -0.305 17.837 -18.665 1.00 55.16 628 GLY A O 1
ATOM 4771 N N . PRO A 1 629 ? 0.416 15.743 -18.286 1.00 52.00 629 PRO A N 1
ATOM 4772 C CA . PRO A 1 629 ? 1.318 16.112 -17.191 1.00 52.00 629 PRO A CA 1
ATOM 4773 C C . PRO A 1 629 ? 2.407 17.122 -17.599 1.00 52.00 629 PRO A C 1
ATOM 4775 O O . PRO A 1 629 ? 2.859 17.144 -18.747 1.00 52.00 629 PRO A O 1
ATOM 4778 N N . ASN A 1 630 ? 2.873 17.923 -16.631 1.00 46.22 630 ASN A N 1
ATOM 4779 C CA . ASN A 1 630 ? 4.042 18.813 -16.732 1.00 46.22 630 ASN A CA 1
ATOM 4780 C C . ASN A 1 630 ? 3.998 19.837 -17.890 1.00 46.22 630 ASN A C 1
ATOM 4782 O O . ASN A 1 630 ? 5.016 20.123 -18.517 1.00 46.22 630 ASN A O 1
ATOM 4786 N N . GLY A 1 631 ? 2.816 20.362 -18.233 1.00 47.12 631 GLY A N 1
ATOM 4787 C CA . GLY A 1 631 ? 2.621 21.302 -19.348 1.00 47.12 631 GLY A CA 1
ATOM 4788 C C . GLY A 1 631 ? 2.682 20.668 -20.750 1.00 47.12 631 GLY A C 1
ATOM 4789 O O . GLY A 1 631 ? 2.491 21.368 -21.752 1.00 47.12 631 GLY A O 1
ATOM 4790 N N . GLY A 1 632 ? 2.937 19.357 -20.838 1.00 49.16 632 GLY A N 1
ATOM 4791 C CA . GLY A 1 632 ? 3.106 18.597 -22.076 1.00 49.16 632 GLY A CA 1
ATOM 4792 C C . GLY A 1 632 ? 1.845 17.872 -22.570 1.00 49.16 632 GLY A C 1
ATOM 4793 O O . GLY A 1 632 ? 0.751 18.001 -22.026 1.00 49.16 632 GLY A O 1
ATOM 4794 N N . GLY A 1 633 ? 2.009 17.078 -23.633 1.00 59.91 633 GLY A N 1
ATOM 4795 C CA . GLY A 1 633 ? 0.957 16.208 -24.179 1.00 59.91 633 GLY A CA 1
ATOM 4796 C C . GLY A 1 633 ? -0.139 16.918 -24.987 1.00 59.91 633 GLY A C 1
ATOM 4797 O O . GLY A 1 633 ? -0.029 18.091 -25.352 1.00 59.91 633 GLY A O 1
ATOM 4798 N N . THR A 1 634 ? -1.205 16.191 -25.313 1.00 68.19 634 THR A N 1
ATOM 4799 C CA . THR A 1 634 ? -2.328 16.704 -26.118 1.00 68.19 634 THR A CA 1
ATOM 4800 C C . THR A 1 634 ? -3.097 17.797 -25.369 1.00 68.19 634 THR A C 1
ATOM 4802 O O . THR A 1 634 ? -3.225 17.755 -24.146 1.00 68.19 634 THR A O 1
ATOM 4805 N N . VAL A 1 635 ? -3.605 18.796 -26.097 1.00 75.12 635 VAL A N 1
ATOM 4806 C CA . VAL A 1 635 ? -4.543 19.788 -25.548 1.00 75.12 635 VAL A CA 1
ATOM 4807 C C . VAL A 1 635 ? -5.930 19.155 -25.453 1.00 75.12 635 VAL A C 1
ATOM 4809 O O . VAL A 1 635 ? -6.443 18.655 -26.449 1.00 75.12 635 VAL A O 1
ATOM 4812 N N . ILE A 1 636 ? -6.517 19.173 -24.258 1.00 77.88 636 ILE A N 1
ATOM 4813 C CA . ILE A 1 636 ? -7.816 18.554 -23.950 1.00 77.88 636 ILE A CA 1
ATOM 4814 C C . ILE A 1 636 ? -8.930 19.605 -23.991 1.00 77.88 636 ILE A C 1
ATOM 4816 O O . ILE A 1 636 ? -10.015 19.342 -24.501 1.00 77.88 636 ILE A O 1
ATOM 4820 N N . ALA A 1 637 ? -8.654 20.806 -23.481 1.00 81.06 637 ALA A N 1
ATOM 4821 C CA . ALA A 1 637 ? -9.564 21.945 -23.533 1.00 81.06 637 ALA A CA 1
ATOM 4822 C C . ALA A 1 637 ? -8.767 23.261 -23.558 1.00 81.06 637 ALA A C 1
ATOM 4824 O O . ALA A 1 637 ? -7.661 23.318 -23.014 1.00 81.06 637 ALA A O 1
ATOM 4825 N N . THR A 1 638 ? -9.336 24.317 -24.145 1.00 87.19 638 THR A N 1
ATOM 4826 C CA . THR A 1 638 ? -8.695 25.638 -24.282 1.00 87.19 638 THR A CA 1
ATOM 4827 C C . THR A 1 638 ? -9.671 26.768 -23.965 1.00 87.19 638 THR A C 1
ATOM 4829 O O . THR A 1 638 ? -10.811 26.741 -24.422 1.00 87.19 638 THR A O 1
ATOM 4832 N N . ALA A 1 639 ? -9.206 27.795 -23.253 1.00 81.38 639 ALA A N 1
ATOM 4833 C CA . ALA A 1 639 ? -9.864 29.092 -23.123 1.00 81.38 639 ALA A CA 1
ATOM 4834 C C . ALA A 1 639 ? -8.910 30.201 -23.591 1.00 81.38 639 ALA A C 1
ATOM 4836 O O . ALA A 1 639 ? -7.861 30.417 -22.984 1.00 81.38 639 ALA A O 1
ATOM 4837 N N . SER A 1 640 ? -9.273 30.901 -24.664 1.00 79.94 640 SER A N 1
ATOM 4838 C CA . SER A 1 640 ? -8.476 31.984 -25.258 1.00 79.94 640 SER A CA 1
ATOM 4839 C C . SER A 1 640 ? -9.004 33.357 -24.847 1.00 79.94 640 SER A C 1
ATOM 4841 O O . SER A 1 640 ? -10.205 33.527 -24.657 1.00 79.94 640 SER A O 1
ATOM 4843 N N . GLY A 1 641 ? -8.124 34.359 -24.764 1.00 74.12 641 GLY A N 1
ATOM 4844 C CA . GLY A 1 641 ? -8.536 35.744 -24.506 1.00 74.12 641 GLY A CA 1
ATOM 4845 C C . GLY A 1 641 ? -8.934 36.010 -23.052 1.00 74.12 641 GLY A C 1
ATOM 4846 O O . GLY A 1 641 ? -9.905 36.725 -22.795 1.00 74.12 641 GLY A O 1
ATOM 4847 N N . ILE A 1 642 ? -8.174 35.461 -22.100 1.00 76.06 642 ILE A N 1
ATOM 4848 C CA . ILE A 1 642 ? -8.368 35.625 -20.653 1.00 76.06 642 ILE A CA 1
ATOM 4849 C C . ILE A 1 642 ? -8.124 37.088 -20.259 1.00 76.06 642 ILE A C 1
ATOM 4851 O O . ILE A 1 642 ? -7.018 37.525 -19.952 1.00 76.06 642 ILE A O 1
ATOM 4855 N N . THR A 1 643 ? -9.198 37.867 -20.345 1.00 70.06 643 THR A N 1
ATOM 4856 C CA . THR A 1 643 ? -9.238 39.324 -20.135 1.00 70.06 643 THR A CA 1
ATOM 4857 C C . THR A 1 643 ? -10.190 39.730 -19.009 1.00 70.06 643 THR A C 1
ATOM 4859 O O . THR A 1 643 ? -10.160 40.875 -18.564 1.00 70.06 643 THR A O 1
ATOM 4862 N N . SER A 1 644 ? -11.008 38.790 -18.537 1.00 71.31 644 SER A N 1
ATOM 4863 C CA . SER A 1 644 ? -11.992 38.929 -17.462 1.00 71.31 644 SER A CA 1
ATOM 4864 C C . SER A 1 644 ? -12.189 37.580 -16.750 1.00 71.31 644 SER A C 1
ATOM 4866 O O . SER A 1 644 ? -11.596 36.571 -17.154 1.00 71.31 644 SER A O 1
ATOM 4868 N N . ASN A 1 645 ? -13.003 37.563 -15.688 1.00 78.50 645 ASN A N 1
ATOM 4869 C CA . ASN A 1 645 ? -13.378 36.347 -14.960 1.00 78.50 645 ASN A CA 1
ATOM 4870 C C . ASN A 1 645 ? -13.921 35.278 -15.920 1.00 78.50 645 ASN A C 1
ATOM 4872 O O . ASN A 1 645 ? -14.727 35.576 -16.801 1.00 78.50 645 ASN A O 1
ATOM 4876 N N . GLY A 1 646 ? -13.534 34.022 -15.719 1.00 77.81 646 GLY A N 1
ATOM 4877 C CA . GLY A 1 646 ? -13.963 32.933 -16.591 1.00 77.81 646 GLY A CA 1
ATOM 4878 C C . GLY A 1 646 ? -13.637 31.557 -16.030 1.00 77.81 646 GLY A C 1
ATOM 4879 O O . GLY A 1 646 ? -13.149 31.421 -14.906 1.00 77.81 646 GLY A O 1
ATOM 4880 N N . SER A 1 647 ? -13.943 30.522 -16.811 1.00 83.94 647 SER A N 1
ATOM 4881 C CA . SER A 1 647 ? -13.584 29.150 -16.462 1.00 83.94 647 SER A CA 1
ATOM 4882 C C . SER A 1 647 ? -13.427 28.241 -17.675 1.00 83.94 647 SER A C 1
ATOM 4884 O O . SER A 1 647 ? -14.138 28.397 -1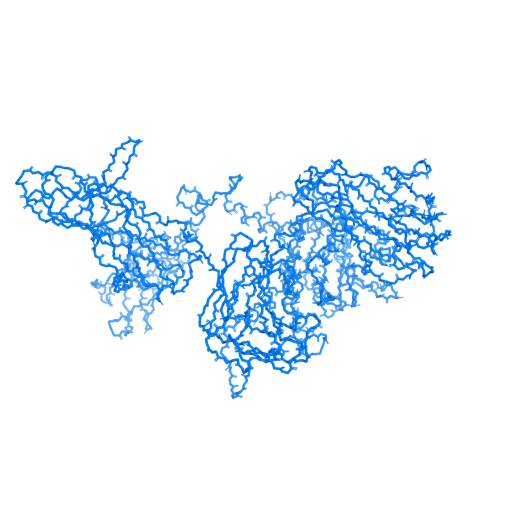8.664 1.00 83.94 647 SER A O 1
ATOM 4886 N N . LEU A 1 648 ? -12.555 27.247 -17.541 1.00 83.06 648 LEU A N 1
ATOM 4887 C CA . LEU A 1 648 ? -12.289 26.173 -18.485 1.00 83.06 648 LEU A CA 1
ATOM 4888 C C . LEU A 1 648 ? -12.660 24.844 -17.830 1.00 83.06 648 LEU A C 1
ATOM 4890 O O . LEU A 1 648 ? -12.233 24.572 -16.709 1.00 83.06 648 LEU A O 1
ATOM 4894 N N . THR A 1 649 ? -13.416 24.006 -18.532 1.00 83.06 649 THR A N 1
ATOM 4895 C CA . THR A 1 649 ? -13.827 22.685 -18.045 1.00 83.06 649 THR A CA 1
ATOM 4896 C C . THR A 1 649 ? -13.250 21.595 -18.942 1.00 83.06 649 THR A C 1
ATOM 4898 O O . THR A 1 649 ? -13.255 21.739 -20.162 1.00 83.06 649 THR A O 1
ATOM 4901 N N . PHE A 1 650 ? -12.749 20.512 -18.348 1.00 79.50 650 PHE A N 1
ATOM 4902 C CA . PHE A 1 650 ? -12.218 19.352 -19.065 1.00 79.50 650 PHE A CA 1
ATOM 4903 C C . PHE A 1 650 ? -12.578 18.053 -18.337 1.00 79.50 650 PHE A C 1
ATOM 4905 O O . PHE A 1 650 ? -12.634 18.026 -17.109 1.00 79.50 650 PHE A O 1
ATOM 4912 N N . THR A 1 651 ? -12.800 16.968 -19.078 1.00 77.69 651 THR A N 1
ATOM 4913 C CA . THR A 1 651 ? -12.873 15.623 -18.491 1.00 77.69 651 THR A CA 1
ATOM 4914 C C . THR A 1 651 ? -11.474 15.028 -18.467 1.00 77.69 651 THR A C 1
ATOM 4916 O O . THR A 1 651 ? -10.777 15.022 -19.481 1.00 77.69 651 THR A O 1
ATOM 4919 N N . ALA A 1 652 ? -11.046 14.566 -17.298 1.00 62.28 652 ALA A N 1
ATOM 4920 C CA . ALA A 1 652 ? -9.730 13.993 -17.089 1.00 62.28 652 ALA A CA 1
ATOM 4921 C C . ALA A 1 652 ? -9.600 12.664 -17.851 1.00 62.28 652 ALA A C 1
ATOM 4923 O O . ALA A 1 652 ? -10.374 11.735 -17.632 1.00 62.28 652 ALA A O 1
ATOM 4924 N N . THR A 1 653 ? -8.610 12.554 -18.738 1.00 59.50 653 THR A N 1
ATOM 4925 C CA . THR A 1 653 ? -8.335 11.320 -19.502 1.00 59.50 653 THR A CA 1
ATOM 4926 C C . THR A 1 653 ? -7.369 10.382 -18.774 1.00 59.50 653 THR A C 1
ATOM 4928 O O . THR A 1 653 ? -7.348 9.185 -19.041 1.00 59.50 653 THR A O 1
ATOM 4931 N N . SER A 1 654 ? -6.593 10.912 -17.826 1.00 52.00 654 SER A N 1
ATOM 4932 C CA . SER A 1 654 ? -5.681 10.181 -16.940 1.00 52.00 654 SER A CA 1
ATOM 4933 C C . SER A 1 654 ? -5.710 10.738 -15.504 1.00 52.00 654 SER A C 1
ATOM 4935 O O . SER A 1 654 ? -6.496 11.636 -15.194 1.00 52.00 654 SER A O 1
ATOM 4937 N N . SER A 1 655 ? -4.874 10.214 -14.604 1.00 47.59 655 SER A N 1
ATOM 4938 C CA . SER A 1 655 ? -4.769 10.725 -13.231 1.00 47.59 655 SER A CA 1
ATOM 4939 C C . SER A 1 655 ? -3.878 11.968 -13.083 1.00 47.59 655 SER A C 1
ATOM 4941 O O . SER A 1 655 ? -3.831 12.577 -12.012 1.00 47.59 655 SER A O 1
ATOM 4943 N N . SER A 1 656 ? -3.190 12.381 -14.155 1.00 54.91 656 SER A N 1
ATOM 4944 C CA . SER A 1 656 ? -2.299 13.539 -14.146 1.00 54.91 656 SER A CA 1
ATOM 4945 C C . SER A 1 656 ? -2.516 14.433 -15.362 1.00 54.91 656 SER A C 1
ATOM 4947 O O . SER A 1 656 ? -2.413 14.012 -16.514 1.00 54.91 656 SER A O 1
ATOM 4949 N N . HIS A 1 657 ? -2.795 15.698 -15.086 1.00 65.31 657 HIS A N 1
ATOM 4950 C CA . HIS A 1 657 ? -2.956 16.749 -16.078 1.00 65.31 657 HIS A CA 1
ATOM 4951 C C . HIS A 1 657 ? -2.121 17.960 -15.677 1.00 65.31 657 HIS A C 1
ATOM 4953 O O . HIS A 1 657 ? -1.472 17.986 -14.633 1.00 65.31 657 HIS A O 1
ATOM 4959 N N . SER A 1 658 ? -2.166 18.997 -16.494 1.00 68.50 658 SER A N 1
ATOM 4960 C CA . SER A 1 658 ? -1.733 20.328 -16.099 1.00 68.50 658 SER A CA 1
ATOM 4961 C C . SER A 1 658 ? -2.674 21.377 -16.668 1.00 68.50 658 SER A C 1
ATOM 4963 O O . SER A 1 658 ? -3.285 21.176 -17.725 1.00 68.50 658 SER A O 1
ATOM 4965 N N . TRP A 1 659 ? -2.778 22.511 -15.981 1.00 79.19 659 TRP A N 1
ATOM 4966 C CA . TRP A 1 659 ? -3.142 23.750 -16.653 1.00 79.19 659 TRP A CA 1
ATOM 4967 C C . TRP A 1 659 ? -1.870 24.407 -17.188 1.00 79.19 659 TRP A C 1
ATOM 4969 O O . TRP A 1 659 ? -0.820 24.351 -16.551 1.00 79.19 659 TRP A O 1
ATOM 4979 N N . MET A 1 660 ? -1.953 25.043 -18.352 1.00 78.00 660 MET A N 1
ATOM 4980 C CA . MET A 1 660 ? -0.871 25.846 -18.922 1.00 78.00 660 MET A CA 1
ATOM 4981 C C . MET A 1 660 ? -1.418 27.217 -19.300 1.00 78.00 660 MET A C 1
ATOM 4983 O O . MET A 1 660 ? -2.368 27.293 -20.075 1.00 78.00 660 MET A O 1
ATOM 4987 N N . LEU A 1 661 ? -0.810 28.281 -18.783 1.00 81.44 661 LEU A N 1
ATOM 4988 C CA . LEU A 1 661 ? -1.047 29.664 -19.188 1.00 81.44 661 LEU A CA 1
ATOM 4989 C C . LEU A 1 661 ? 0.011 30.065 -20.214 1.00 81.44 661 LEU A C 1
ATOM 4991 O O . LEU A 1 661 ? 1.205 29.866 -19.992 1.00 81.44 661 LEU A O 1
ATOM 4995 N N . SER A 1 662 ? -0.414 30.658 -21.323 1.00 79.62 662 SER A N 1
ATOM 4996 C CA . SER A 1 662 ? 0.473 31.206 -22.349 1.00 79.62 662 SER A CA 1
ATOM 4997 C C . SER A 1 662 ? 0.069 32.635 -22.656 1.00 79.62 662 SER A C 1
ATOM 4999 O O . SER A 1 662 ? -1.090 32.872 -22.987 1.00 79.62 662 SER A O 1
ATOM 5001 N N . GLY A 1 663 ? 1.018 33.567 -22.599 1.00 77.56 663 GLY A N 1
ATOM 5002 C CA . GLY A 1 663 ? 0.841 34.912 -23.137 1.00 77.56 663 GLY A CA 1
ATOM 5003 C C . GLY A 1 663 ? 0.607 34.892 -24.652 1.00 77.56 663 GLY A C 1
ATOM 5004 O O . GLY A 1 663 ? 0.884 33.892 -25.327 1.00 77.56 663 GLY A O 1
ATOM 5005 N N . GLY A 1 664 ? 0.099 36.010 -25.174 1.00 73.94 664 GLY A N 1
ATOM 5006 C CA . GLY A 1 664 ? 0.075 36.270 -26.614 1.00 73.94 664 GLY A CA 1
ATOM 5007 C C . GLY A 1 664 ? 1.480 36.533 -27.165 1.00 73.94 664 GLY A C 1
ATOM 5008 O O . GLY A 1 664 ? 2.451 36.628 -26.413 1.00 73.94 664 GLY A O 1
ATOM 5009 N N . SER A 1 665 ? 1.598 36.676 -28.485 1.00 73.88 665 SER A N 1
ATOM 5010 C CA . SER A 1 665 ? 2.860 37.066 -29.124 1.00 73.88 665 SER A CA 1
ATOM 5011 C C . SER A 1 665 ? 3.395 38.375 -28.535 1.00 73.88 665 SER A C 1
ATOM 5013 O O . SER A 1 665 ? 2.661 39.355 -28.439 1.00 73.88 665 SER A O 1
ATOM 5015 N N . ASN A 1 666 ? 4.677 38.383 -28.172 1.00 74.25 666 ASN A N 1
ATOM 5016 C CA . ASN A 1 666 ? 5.404 39.486 -27.536 1.00 74.25 666 ASN A CA 1
ATOM 5017 C C . ASN A 1 666 ? 4.935 39.867 -26.114 1.00 74.25 666 ASN A C 1
ATOM 5019 O O . ASN A 1 666 ? 5.367 40.892 -25.592 1.00 74.25 666 ASN A O 1
ATOM 5023 N N . VAL A 1 667 ? 4.102 39.051 -25.455 1.00 77.38 667 VAL A N 1
ATOM 5024 C CA . VAL A 1 667 ? 3.759 39.236 -24.033 1.00 77.38 667 VAL A CA 1
ATOM 5025 C C . VAL A 1 667 ? 4.844 38.595 -23.166 1.00 77.38 667 VAL A C 1
ATOM 5027 O O . VAL A 1 667 ? 4.909 37.367 -23.077 1.00 77.38 667 VAL A O 1
ATOM 5030 N N . THR A 1 668 ? 5.684 39.408 -22.522 1.00 77.62 668 THR A N 1
ATOM 5031 C CA . THR A 1 668 ? 6.764 38.941 -21.627 1.00 77.62 668 THR A CA 1
ATOM 5032 C C . THR A 1 668 ? 6.303 38.708 -20.185 1.00 77.62 668 THR A C 1
ATOM 5034 O O . THR A 1 668 ? 6.897 37.898 -19.474 1.00 77.62 668 THR A O 1
ATOM 5037 N N . ASP A 1 669 ? 5.232 39.393 -19.772 1.00 80.69 669 ASP A N 1
ATOM 5038 C CA . ASP A 1 669 ? 4.773 39.478 -18.385 1.00 80.69 669 ASP A CA 1
ATOM 5039 C C . ASP A 1 669 ? 3.242 39.310 -18.318 1.00 80.69 669 ASP A C 1
ATOM 5041 O O . ASP A 1 669 ? 2.509 39.886 -19.128 1.00 80.69 669 ASP A O 1
ATOM 5045 N N . PHE A 1 670 ? 2.725 38.557 -17.343 1.00 78.75 670 PHE A N 1
ATOM 5046 C CA . PHE A 1 670 ? 1.284 38.496 -17.050 1.00 78.75 670 PHE A CA 1
ATOM 5047 C C . PHE A 1 670 ? 1.000 38.048 -15.613 1.00 78.75 670 PHE A C 1
ATOM 5049 O O . PHE A 1 670 ? 1.766 37.276 -15.037 1.00 78.75 670 PHE A O 1
ATOM 5056 N N . THR A 1 671 ? -0.165 38.439 -15.083 1.00 79.81 671 THR A N 1
ATOM 5057 C CA . THR A 1 671 ? -0.698 37.939 -13.805 1.00 79.81 671 THR A CA 1
ATOM 5058 C C . THR A 1 671 ? -2.145 37.472 -13.954 1.00 79.81 671 THR A C 1
ATOM 5060 O O . THR A 1 671 ? -2.994 38.208 -14.468 1.00 79.81 671 THR A O 1
ATOM 5063 N N . VAL A 1 672 ? -2.439 36.267 -13.460 1.00 76.69 672 VAL A N 1
ATOM 5064 C CA . VAL A 1 672 ? -3.792 35.705 -13.330 1.00 76.69 672 VAL A CA 1
ATOM 5065 C C . VAL A 1 672 ? -4.087 35.493 -11.846 1.00 76.69 672 VAL A C 1
ATOM 5067 O O . VAL A 1 672 ? -3.359 34.785 -11.152 1.00 76.69 672 VAL A O 1
ATOM 5070 N N . ASN A 1 673 ? -5.154 36.124 -11.359 1.00 75.69 673 ASN A N 1
ATOM 5071 C CA . ASN A 1 673 ? -5.529 36.117 -9.946 1.00 75.69 673 ASN A CA 1
ATOM 5072 C C . ASN A 1 673 ? -6.680 35.150 -9.673 1.00 75.69 673 ASN A C 1
ATOM 5074 O O . ASN A 1 673 ? -7.442 34.807 -10.579 1.00 75.69 673 ASN A O 1
ATOM 5078 N N . SER A 1 674 ? -6.850 34.769 -8.407 1.00 72.25 674 SER A N 1
ATOM 5079 C CA . SER A 1 674 ? -7.983 33.962 -7.929 1.00 72.25 674 SER A CA 1
ATOM 5080 C C . SER A 1 674 ? -8.217 32.685 -8.750 1.00 72.25 674 SER A C 1
ATOM 5082 O O . SER A 1 674 ? -9.361 32.279 -8.972 1.00 72.25 674 SER A O 1
ATOM 5084 N N . MET A 1 675 ? -7.139 32.058 -9.226 1.00 73.31 675 MET A N 1
ATOM 5085 C CA . MET A 1 675 ? -7.208 30.761 -9.881 1.00 73.31 675 MET A CA 1
ATOM 5086 C C . MET A 1 675 ? -7.704 29.710 -8.890 1.00 73.31 675 MET A C 1
ATOM 5088 O O . MET A 1 675 ? -7.278 29.644 -7.742 1.00 73.31 675 MET A O 1
ATOM 5092 N N . THR A 1 676 ? -8.633 28.878 -9.335 1.00 68.31 676 THR A N 1
ATOM 5093 C CA . THR A 1 676 ? -9.206 27.784 -8.552 1.00 68.31 676 THR A CA 1
ATOM 5094 C C . THR A 1 676 ? -9.389 26.582 -9.458 1.00 68.31 676 THR A C 1
ATOM 5096 O O . THR A 1 676 ? -9.704 26.729 -10.638 1.00 68.31 676 THR A O 1
ATOM 5099 N N . VAL A 1 677 ? -9.190 25.383 -8.919 1.00 67.50 677 VAL A N 1
ATOM 5100 C CA . VAL A 1 677 ? -9.393 24.128 -9.647 1.00 67.50 677 VAL A CA 1
ATOM 5101 C C . VAL A 1 677 ? -10.359 23.297 -8.832 1.00 67.50 677 VAL A C 1
ATOM 5103 O O . VAL A 1 677 ? -10.074 22.932 -7.700 1.00 67.50 677 VAL A O 1
ATOM 5106 N N . THR A 1 678 ? -11.529 23.027 -9.388 1.00 60.22 678 THR A N 1
ATOM 5107 C CA . THR A 1 678 ? -12.593 22.304 -8.692 1.00 60.22 678 THR A CA 1
ATOM 5108 C C . THR A 1 678 ? -12.970 21.074 -9.487 1.00 60.22 678 THR A C 1
ATOM 5110 O O . THR A 1 678 ? -13.094 21.134 -10.709 1.00 60.22 678 THR A O 1
ATOM 5113 N N . GLU A 1 679 ? -13.165 19.951 -8.806 1.00 54.22 679 GLU A N 1
ATOM 5114 C CA . GLU A 1 679 ? -13.828 18.818 -9.431 1.00 54.22 679 GLU A CA 1
ATOM 5115 C C . GLU A 1 679 ? -15.286 19.193 -9.715 1.00 54.22 679 GLU A C 1
ATOM 5117 O O . GLU A 1 679 ? -16.037 19.597 -8.823 1.00 54.22 679 GLU A O 1
ATOM 5122 N N . VAL A 1 680 ? -15.672 19.092 -10.983 1.00 52.78 680 VAL A N 1
ATOM 5123 C CA . VAL A 1 680 ? -17.061 19.157 -11.419 1.00 52.78 680 VAL A CA 1
ATOM 5124 C C . VAL A 1 680 ? -17.622 17.759 -11.269 1.00 52.78 680 VAL A C 1
ATOM 5126 O O . VAL A 1 680 ? -17.592 16.941 -12.189 1.00 52.78 680 VAL A O 1
ATOM 5129 N N . TYR A 1 681 ? -18.180 17.512 -10.094 1.00 43.53 681 TYR A N 1
ATOM 5130 C CA . TYR A 1 681 ? -19.135 16.439 -9.918 1.00 43.53 681 TYR A CA 1
ATOM 5131 C C . TYR A 1 681 ? -20.323 16.716 -10.848 1.00 43.53 681 TYR A C 1
ATOM 5133 O O . TYR A 1 681 ? -21.155 17.579 -10.568 1.00 43.53 681 TYR A O 1
ATOM 5141 N N . SER A 1 682 ? -20.394 16.007 -11.978 1.00 39.91 682 SER A N 1
ATOM 5142 C CA . SER A 1 682 ? -21.631 15.893 -12.750 1.00 39.91 682 SER A CA 1
ATOM 5143 C C . SER A 1 682 ? -22.640 15.194 -11.840 1.00 39.91 682 SER A C 1
ATOM 5145 O O . SER A 1 682 ? -22.492 14.003 -11.566 1.00 39.91 682 SER A O 1
ATOM 5147 N N . GLY A 1 683 ? -23.559 15.978 -11.274 1.00 35.25 683 GLY A N 1
ATOM 5148 C CA . GLY A 1 683 ? -24.181 15.685 -9.984 1.00 35.25 683 GLY A CA 1
ATOM 5149 C C . GLY A 1 683 ? -24.828 14.308 -9.871 1.00 35.25 683 GLY A C 1
ATOM 5150 O O . GLY A 1 683 ? -25.889 14.073 -10.439 1.00 35.25 683 GLY A O 1
ATOM 5151 N N . ILE A 1 684 ? -24.211 13.443 -9.064 1.00 33.41 684 ILE A N 1
ATOM 5152 C CA . ILE A 1 684 ? -24.859 12.317 -8.393 1.00 33.41 684 ILE A CA 1
ATOM 5153 C C . ILE A 1 684 ? -24.230 12.204 -6.992 1.00 33.41 684 ILE A C 1
ATOM 5155 O O . ILE A 1 684 ? -23.314 11.409 -6.780 1.00 33.41 684 ILE A O 1
ATOM 5159 N N . ILE A 1 685 ? -24.764 12.927 -5.994 1.00 39.28 685 ILE A N 1
ATOM 5160 C CA . ILE A 1 685 ? -24.998 12.227 -4.719 1.00 39.28 685 ILE A CA 1
ATOM 5161 C C . ILE A 1 685 ? -25.881 11.034 -5.114 1.00 39.28 685 ILE A C 1
ATOM 5163 O O . ILE A 1 685 ? -26.874 11.265 -5.812 1.00 39.28 685 ILE A O 1
ATOM 5167 N N . PRO A 1 686 ? -25.541 9.774 -4.768 1.00 39.88 686 PRO A N 1
ATOM 5168 C CA . PRO A 1 686 ? -26.387 8.625 -5.077 1.00 39.88 686 PRO A CA 1
ATOM 5169 C C . PRO A 1 686 ? -27.758 8.888 -4.474 1.00 39.88 686 PRO A C 1
ATOM 5171 O O . PRO A 1 686 ? -27.893 8.833 -3.254 1.00 39.88 686 PRO A O 1
ATOM 5174 N N . ALA A 1 687 ? -28.708 9.290 -5.331 1.00 44.88 687 ALA A N 1
ATOM 5175 C CA . ALA A 1 687 ? -29.810 10.159 -4.928 1.00 44.88 687 ALA A CA 1
ATOM 5176 C C . ALA A 1 687 ? -30.461 9.603 -3.671 1.00 44.88 687 ALA A C 1
ATOM 5178 O O . ALA A 1 687 ? -31.053 8.523 -3.746 1.00 44.88 687 ALA A O 1
ATOM 5179 N N . LEU A 1 688 ? -30.294 10.285 -2.532 1.00 51.88 688 LEU A N 1
ATOM 5180 C CA . LEU A 1 688 ? -30.708 9.734 -1.247 1.00 51.88 688 LEU A CA 1
ATOM 5181 C C . LEU A 1 688 ? -32.225 9.617 -1.305 1.00 51.88 688 LEU A C 1
ATOM 5183 O O . LEU A 1 688 ? -32.939 10.621 -1.290 1.00 51.88 688 LEU A O 1
ATOM 5187 N N . ARG A 1 689 ? -32.711 8.388 -1.499 1.00 57.88 689 ARG A N 1
ATOM 5188 C CA . ARG A 1 689 ? -34.126 8.131 -1.741 1.00 57.88 689 ARG A CA 1
ATOM 5189 C C . ARG A 1 689 ? -34.821 8.097 -0.399 1.00 57.88 689 ARG A C 1
ATOM 5191 O O . ARG A 1 689 ? -34.580 7.192 0.399 1.00 57.88 689 ARG A O 1
ATOM 5198 N N . GLY A 1 690 ? -35.719 9.049 -0.183 1.00 59.22 690 GLY A N 1
ATOM 5199 C CA . GLY A 1 690 ? -36.712 8.947 0.871 1.00 59.22 690 GLY A CA 1
ATOM 5200 C C . GLY A 1 690 ? -37.616 7.772 0.530 1.00 59.22 690 GLY A C 1
ATOM 5201 O O . GLY A 1 690 ? -38.555 7.921 -0.250 1.00 59.22 690 GLY A O 1
ATOM 5202 N N . HIS A 1 691 ? -37.303 6.587 1.058 1.00 75.81 691 HIS A N 1
ATOM 5203 C CA . HIS A 1 691 ? -38.204 5.444 0.981 1.00 75.81 691 HIS A CA 1
ATOM 5204 C C . HIS A 1 691 ? -39.529 5.872 1.611 1.00 75.81 691 HIS A C 1
ATOM 5206 O O . HIS A 1 691 ? -39.565 6.243 2.780 1.00 75.81 691 HIS A O 1
ATOM 5212 N N . LEU A 1 692 ? -40.614 5.845 0.834 1.00 82.44 692 LEU A N 1
ATOM 5213 C CA . LEU A 1 692 ? -41.901 6.413 1.254 1.00 82.44 692 LEU A CA 1
ATOM 5214 C C . LEU A 1 692 ? -42.474 5.731 2.510 1.00 82.44 692 LEU A C 1
ATOM 5216 O O . LEU A 1 692 ? -43.202 6.354 3.269 1.00 82.44 692 LEU A O 1
ATOM 5220 N N . VAL A 1 693 ? -42.067 4.485 2.770 1.00 80.12 693 VAL A N 1
ATOM 5221 C CA . VAL A 1 693 ? -42.376 3.720 3.992 1.00 80.12 693 VAL A CA 1
ATOM 5222 C C . VAL A 1 693 ? -41.658 4.220 5.258 1.00 80.12 693 VAL A C 1
ATOM 5224 O O . VAL A 1 693 ? -42.030 3.825 6.356 1.00 80.12 693 VAL A O 1
ATOM 5227 N N . TYR A 1 694 ? -40.642 5.079 5.125 1.00 82.50 694 TYR A N 1
ATOM 5228 C CA . TYR A 1 694 ? -39.943 5.739 6.239 1.00 82.50 694 TYR A CA 1
ATOM 5229 C C . TYR A 1 694 ? -40.357 7.209 6.410 1.00 82.50 694 TYR A C 1
ATOM 5231 O O . TYR A 1 694 ? -39.776 7.927 7.229 1.00 82.50 694 TYR A O 1
ATOM 5239 N N . ALA A 1 695 ? -41.360 7.664 5.655 1.00 86.88 695 ALA A N 1
ATOM 5240 C CA . ALA A 1 695 ? -41.985 8.953 5.894 1.00 86.88 695 ALA A CA 1
ATOM 5241 C C . ALA A 1 695 ? -42.657 8.971 7.276 1.00 86.88 695 ALA A C 1
ATOM 5243 O O . ALA A 1 695 ? -43.276 7.995 7.712 1.00 86.88 695 ALA A O 1
ATOM 5244 N N . ARG A 1 696 ? -42.568 10.113 7.952 1.00 91.06 696 ARG A N 1
ATOM 5245 C CA . ARG A 1 696 ? -43.332 10.422 9.165 1.00 91.06 696 ARG A CA 1
ATOM 5246 C C . ARG A 1 696 ? -44.271 11.591 8.918 1.00 91.06 696 ARG A C 1
ATOM 5248 O O . ARG A 1 696 ? -44.065 12.393 8.014 1.00 91.06 696 ARG A O 1
ATOM 5255 N N . ASN A 1 697 ? -45.306 11.683 9.730 1.00 87.88 697 ASN A N 1
ATOM 5256 C CA . ASN A 1 697 ? -46.164 12.855 9.805 1.00 87.88 697 ASN A CA 1
ATOM 5257 C C . ASN A 1 697 ? -45.398 14.036 10.434 1.00 87.88 697 ASN A C 1
ATOM 5259 O O . ASN A 1 697 ? -44.331 13.858 11.023 1.00 87.88 697 ASN A O 1
ATOM 5263 N N . SER A 1 698 ? -45.955 15.247 10.369 1.00 85.31 698 SER A N 1
ATOM 5264 C CA . SER A 1 698 ? -45.354 16.443 10.991 1.00 85.31 698 SER A CA 1
ATOM 5265 C C . SER A 1 698 ? -45.264 16.389 12.524 1.00 85.31 698 SER A C 1
ATOM 5267 O O . SER A 1 698 ? -44.517 17.158 13.115 1.00 85.31 698 SER A O 1
ATOM 5269 N N . ASP A 1 699 ? -46.004 15.483 13.169 1.00 84.06 699 ASP A N 1
ATOM 5270 C CA . ASP A 1 699 ? -45.914 15.163 14.603 1.00 84.06 699 ASP A CA 1
ATOM 5271 C C . ASP A 1 699 ? -44.937 14.001 14.898 1.00 84.06 699 ASP A C 1
ATOM 5273 O O . ASP A 1 699 ? -44.946 13.438 15.989 1.00 84.06 699 ASP A O 1
ATOM 5277 N N . PHE A 1 700 ? -44.111 13.625 13.913 1.00 81.38 700 PHE A N 1
ATOM 5278 C CA . PHE A 1 700 ? -43.141 12.526 13.947 1.00 81.38 700 PHE A CA 1
ATOM 5279 C C . PHE A 1 700 ? -43.730 11.113 14.110 1.00 81.38 700 PHE A C 1
ATOM 5281 O O . PHE A 1 700 ? -42.967 10.142 14.126 1.00 81.38 700 PHE A O 1
ATOM 5288 N N . THR A 1 701 ? -45.057 10.950 14.152 1.00 85.81 701 THR A N 1
ATOM 5289 C CA . THR A 1 701 ? -45.680 9.616 14.096 1.00 85.81 701 THR A CA 1
ATOM 5290 C C . THR A 1 701 ? -45.441 8.961 12.726 1.00 85.81 701 THR A C 1
ATOM 5292 O O . THR A 1 701 ? -45.376 9.677 11.722 1.00 85.81 701 THR A O 1
ATOM 5295 N N . PRO A 1 702 ? -45.300 7.623 12.633 1.00 84.75 702 PRO A N 1
ATOM 5296 C CA . PRO A 1 702 ? -45.184 6.931 11.347 1.00 84.75 702 PRO A CA 1
ATOM 5297 C C . PRO A 1 702 ? -46.356 7.246 10.410 1.00 84.75 702 PRO A C 1
ATOM 5299 O O . PRO A 1 702 ? -47.490 7.393 10.867 1.00 84.75 702 PRO A O 1
ATOM 5302 N N . VAL A 1 703 ? -46.099 7.332 9.102 1.00 86.62 703 VAL A N 1
ATOM 5303 C CA . VAL A 1 703 ? -47.183 7.346 8.108 1.00 86.62 703 VAL A CA 1
ATOM 5304 C C . VAL A 1 703 ? -47.727 5.923 7.957 1.00 86.62 703 VAL A C 1
ATOM 5306 O O . VAL A 1 703 ? -46.962 4.984 7.745 1.00 86.62 703 VAL A O 1
ATOM 5309 N N . ASP A 1 704 ? -49.046 5.764 8.054 1.00 85.00 704 ASP A N 1
ATOM 5310 C CA . ASP A 1 704 ? -49.743 4.481 7.921 1.00 85.00 704 ASP A CA 1
ATOM 5311 C C . ASP A 1 704 ? -50.590 4.408 6.633 1.00 85.00 704 ASP A C 1
ATOM 5313 O O . ASP A 1 704 ? -50.547 5.296 5.781 1.00 85.00 704 ASP A O 1
ATOM 5317 N N . THR A 1 705 ? -51.337 3.319 6.445 1.00 86.06 705 THR A N 1
ATOM 5318 C CA . THR A 1 705 ? -52.213 3.110 5.275 1.00 86.06 705 THR A CA 1
ATOM 5319 C C . THR A 1 705 ? -53.605 3.737 5.419 1.00 86.06 705 THR A C 1
ATOM 5321 O O . THR A 1 705 ? -54.355 3.785 4.445 1.00 86.06 705 THR A O 1
ATOM 5324 N N . THR A 1 706 ? -53.978 4.190 6.617 1.00 80.88 706 THR A N 1
ATOM 5325 C CA . THR A 1 706 ? -55.290 4.783 6.926 1.00 80.88 706 THR A CA 1
ATOM 5326 C C . THR A 1 706 ? -55.325 6.286 6.655 1.00 80.88 706 THR A C 1
ATOM 5328 O O . THR A 1 706 ? -56.286 6.769 6.053 1.00 80.88 706 THR A O 1
ATOM 5331 N N . GLY A 1 707 ? -54.264 7.012 7.016 1.00 76.06 707 GLY A N 1
ATOM 5332 C CA . GLY A 1 707 ? -54.192 8.470 6.912 1.00 76.06 707 GLY A CA 1
ATOM 5333 C C . GLY A 1 707 ? -55.054 9.205 7.944 1.00 76.06 707 GLY A C 1
ATOM 5334 O O . GLY A 1 707 ? -55.745 8.607 8.766 1.00 76.06 707 GLY A O 1
ATOM 5335 N N . GLY A 1 708 ? -55.017 10.537 7.900 1.00 80.25 708 GLY A N 1
ATOM 5336 C CA . GLY A 1 708 ? -55.774 11.397 8.810 1.00 80.25 708 GLY A CA 1
ATOM 5337 C C . GLY A 1 708 ? -55.652 12.877 8.447 1.00 80.25 708 GLY A C 1
ATOM 5338 O O . GLY A 1 708 ? -54.980 13.230 7.481 1.00 80.25 708 GLY A O 1
ATOM 5339 N N . ALA A 1 709 ? -56.287 13.753 9.227 1.00 87.56 709 ALA A N 1
ATOM 5340 C CA . ALA A 1 709 ? -56.243 15.195 8.982 1.00 87.56 709 ALA A CA 1
ATOM 5341 C C . ALA A 1 709 ? -54.799 15.741 9.043 1.00 87.56 709 ALA A C 1
ATOM 5343 O O . ALA A 1 709 ? -54.088 15.527 10.027 1.00 87.56 709 ALA A O 1
ATOM 5344 N N . GLY A 1 710 ? -54.369 16.431 7.985 1.00 88.38 710 GLY A N 1
ATOM 5345 C CA . GLY A 1 710 ? -53.011 16.946 7.776 1.00 88.38 710 GLY A CA 1
ATOM 5346 C C . GLY A 1 710 ? -51.971 15.902 7.337 1.00 88.38 710 GLY A C 1
ATOM 5347 O O . GLY A 1 710 ? -50.815 16.264 7.092 1.00 88.38 710 GLY A O 1
ATOM 5348 N N . LYS A 1 711 ? -52.348 14.620 7.240 1.00 90.81 711 LYS A N 1
ATOM 5349 C CA . LYS A 1 711 ? -51.428 13.476 7.146 1.00 90.81 711 LYS A CA 1
ATOM 5350 C C . LYS A 1 711 ? -51.543 12.743 5.813 1.00 90.81 711 LYS A C 1
ATOM 5352 O O . LYS A 1 711 ? -52.639 12.486 5.319 1.00 90.81 711 LYS A O 1
ATOM 5357 N N . TYR A 1 712 ? -50.395 12.382 5.242 1.00 93.06 712 TYR A N 1
ATOM 5358 C CA . TYR A 1 712 ? -50.363 11.471 4.099 1.00 93.06 712 TYR A CA 1
ATOM 5359 C C . TYR A 1 712 ? -50.779 10.064 4.553 1.00 93.06 712 TYR A C 1
ATOM 5361 O O . TYR A 1 712 ? -50.728 9.744 5.740 1.00 93.06 712 TYR A O 1
ATOM 5369 N N . LYS A 1 713 ? -51.145 9.210 3.600 1.00 91.19 713 LYS A N 1
ATOM 5370 C CA . LYS A 1 713 ? -51.196 7.753 3.775 1.00 91.19 713 LYS A CA 1
ATOM 5371 C C . LYS A 1 713 ? -50.279 7.067 2.773 1.00 91.19 713 LYS A C 1
ATOM 5373 O O . LYS A 1 713 ? -50.111 7.553 1.651 1.00 91.19 713 LYS A O 1
ATOM 5378 N N . ILE A 1 714 ? -49.734 5.914 3.144 1.00 90.44 714 ILE A N 1
ATOM 5379 C CA . ILE A 1 714 ? -49.067 5.011 2.205 1.00 90.44 714 ILE A CA 1
ATOM 5380 C C . ILE A 1 714 ? -50.146 4.372 1.328 1.00 90.44 714 ILE A C 1
ATOM 5382 O O . ILE A 1 714 ? -50.979 3.604 1.811 1.00 90.44 714 ILE A O 1
ATOM 5386 N N . PHE A 1 715 ? -50.117 4.672 0.032 1.00 88.50 715 PHE A N 1
ATOM 5387 C CA . PHE A 1 715 ? -50.933 4.006 -0.974 1.00 88.50 715 PHE A CA 1
ATOM 5388 C C . PHE A 1 715 ? -50.041 3.078 -1.801 1.00 88.50 715 PHE A C 1
ATOM 5390 O O . PHE A 1 715 ? -49.097 3.519 -2.454 1.00 88.50 715 PHE A O 1
ATOM 5397 N N . ALA A 1 716 ? -50.322 1.778 -1.762 1.00 84.38 716 ALA A N 1
ATOM 5398 C CA . ALA A 1 716 ? -49.542 0.766 -2.462 1.00 84.38 716 ALA A CA 1
ATOM 5399 C C . ALA A 1 716 ? -50.448 -0.080 -3.358 1.00 84.38 716 ALA A C 1
ATOM 5401 O O . ALA A 1 716 ? -51.453 -0.624 -2.905 1.00 84.38 716 ALA A O 1
ATOM 5402 N N . THR A 1 717 ? -50.062 -0.229 -4.622 1.00 81.44 717 THR A N 1
ATOM 5403 C CA . THR A 1 717 ? -50.609 -1.250 -5.521 1.00 81.44 717 THR A CA 1
ATOM 5404 C C . THR A 1 717 ? -49.532 -2.311 -5.713 1.00 81.44 717 THR A C 1
ATOM 5406 O O . THR A 1 717 ? -48.431 -2.017 -6.186 1.00 81.44 717 THR A O 1
ATOM 5409 N N . LEU A 1 718 ? -49.817 -3.539 -5.268 1.00 73.00 718 LEU A N 1
ATOM 5410 C CA . LEU A 1 718 ? -48.838 -4.625 -5.256 1.00 73.00 718 LEU A CA 1
ATOM 5411 C C . LEU A 1 718 ? -48.331 -4.913 -6.676 1.00 73.00 718 LEU A C 1
ATOM 5413 O O . LEU A 1 718 ? -49.112 -5.043 -7.614 1.00 73.00 718 LEU A O 1
ATOM 5417 N N . GLY A 1 719 ? -47.009 -5.008 -6.818 1.00 63.88 719 GLY A N 1
ATOM 5418 C CA . GLY A 1 719 ? -46.341 -5.265 -8.095 1.00 63.88 719 GLY A CA 1
ATOM 5419 C C . GLY A 1 719 ? -46.200 -4.060 -9.035 1.00 63.88 719 GLY A C 1
ATOM 5420 O O . GLY A 1 719 ? -45.568 -4.220 -10.074 1.00 63.88 719 GLY A O 1
ATOM 5421 N N . THR A 1 720 ? -46.725 -2.872 -8.699 1.00 77.50 720 THR A N 1
ATOM 5422 C CA . THR A 1 720 ? -46.633 -1.687 -9.578 1.00 77.50 720 THR A CA 1
ATOM 5423 C C . THR A 1 720 ? -46.009 -0.462 -8.909 1.00 77.50 720 THR A C 1
ATOM 5425 O O . THR A 1 720 ? -44.973 0.013 -9.370 1.00 77.50 720 THR A O 1
ATOM 5428 N N . SER A 1 721 ? -46.601 0.072 -7.836 1.00 79.81 721 SER A N 1
ATOM 5429 C CA . SER A 1 721 ? -46.187 1.366 -7.271 1.00 79.81 721 SER A CA 1
ATOM 5430 C C . SER A 1 721 ? -46.540 1.537 -5.796 1.00 79.81 721 SER A C 1
ATOM 5432 O O . SER A 1 721 ? -47.609 1.120 -5.350 1.00 79.81 721 SER A O 1
ATOM 5434 N N . ILE A 1 722 ? -45.676 2.253 -5.075 1.00 86.69 722 ILE A N 1
ATOM 5435 C CA . ILE A 1 722 ? -45.943 2.812 -3.745 1.00 86.69 722 ILE A CA 1
ATOM 5436 C C . ILE A 1 722 ? -45.877 4.336 -3.875 1.00 86.69 722 ILE A C 1
ATOM 5438 O O . ILE A 1 722 ? -44.945 4.853 -4.490 1.00 86.69 722 ILE A O 1
ATOM 5442 N N . SER A 1 723 ? -46.841 5.042 -3.296 1.00 91.75 723 SER A N 1
ATOM 5443 C CA . SER A 1 723 ? -46.906 6.502 -3.241 1.00 91.75 723 SER A CA 1
ATOM 5444 C C . SER A 1 723 ? -47.394 6.977 -1.868 1.00 91.75 723 SER A C 1
ATOM 5446 O O . SER A 1 723 ? -47.946 6.205 -1.080 1.00 91.75 723 SER A O 1
ATOM 5448 N N . LEU A 1 724 ? -47.187 8.258 -1.566 1.00 93.06 724 LEU A N 1
ATOM 5449 C CA . LEU A 1 724 ? -47.881 8.938 -0.474 1.00 93.06 724 LEU A CA 1
ATOM 5450 C C . LEU A 1 724 ? -49.068 9.697 -1.059 1.00 93.06 724 LEU A C 1
ATOM 5452 O O . LEU A 1 724 ? -48.869 10.612 -1.856 1.00 93.06 724 LEU A O 1
ATOM 5456 N N . GLN A 1 725 ? -50.287 9.333 -0.667 1.00 94.12 725 GLN A N 1
ATOM 5457 C CA . GLN A 1 725 ? -51.511 10.021 -1.084 1.00 94.12 725 GLN A CA 1
ATOM 5458 C C . GLN A 1 725 ? -51.991 10.949 0.037 1.00 94.12 725 GLN A C 1
ATOM 5460 O O . GLN A 1 725 ? -52.035 10.541 1.198 1.00 94.12 725 GLN A O 1
ATOM 5465 N N . GLY A 1 726 ? -52.308 12.199 -0.296 1.00 92.12 726 GLY A N 1
ATOM 5466 C CA . GLY A 1 726 ? -52.881 13.157 0.646 1.00 92.12 726 GLY A CA 1
ATOM 5467 C C . GLY A 1 726 ? -54.364 12.908 0.924 1.00 92.12 726 GLY A C 1
ATOM 5468 O O . GLY A 1 726 ? -54.964 11.957 0.419 1.00 92.12 726 GLY A O 1
ATOM 5469 N N . GLU A 1 727 ? -54.971 13.787 1.718 1.00 90.69 727 GLU A N 1
ATOM 5470 C CA . GLU A 1 727 ? -56.421 13.769 1.936 1.00 90.69 727 GLU A CA 1
ATOM 5471 C C . GLU A 1 727 ? -57.209 14.002 0.635 1.00 90.69 727 GLU A C 1
ATOM 5473 O O . GLU A 1 727 ? -56.729 14.634 -0.311 1.00 90.69 727 GLU A O 1
ATOM 5478 N N . ASN A 1 728 ? -58.456 13.527 0.598 1.00 89.56 728 ASN A N 1
ATOM 5479 C CA . ASN A 1 728 ? -59.418 13.956 -0.415 1.00 89.56 728 ASN A CA 1
ATOM 5480 C C . ASN A 1 728 ? -59.839 15.400 -0.104 1.00 89.56 728 ASN A C 1
ATOM 5482 O O . ASN A 1 728 ? -60.233 15.708 1.024 1.00 89.56 728 ASN A O 1
ATOM 5486 N N . ALA A 1 729 ? -59.763 16.279 -1.098 1.00 89.31 729 ALA A N 1
ATOM 5487 C CA . ALA A 1 729 ? -59.992 17.704 -0.914 1.00 89.31 729 ALA A CA 1
ATOM 5488 C C . ALA A 1 729 ? -61.478 18.092 -0.820 1.00 89.31 729 ALA A C 1
ATOM 5490 O O . ALA A 1 729 ? -61.792 18.924 0.022 1.00 89.31 729 ALA A O 1
ATOM 5491 N N . GLN A 1 730 ? -62.381 17.458 -1.586 1.00 90.06 730 GLN A N 1
ATOM 5492 C CA . GLN A 1 730 ? -63.851 17.545 -1.436 1.00 90.06 730 GLN A CA 1
ATOM 5493 C C . GLN A 1 730 ? -64.367 18.973 -1.156 1.00 90.06 730 GLN A C 1
ATOM 5495 O O . GLN A 1 730 ? -64.758 19.287 -0.028 1.00 90.06 730 GLN A O 1
ATOM 5500 N N . ALA A 1 731 ? -64.314 19.857 -2.160 1.00 88.62 731 ALA A N 1
ATOM 5501 C CA . ALA A 1 731 ? -64.659 21.283 -2.062 1.00 88.62 731 ALA A CA 1
ATOM 5502 C C . ALA A 1 731 ? -63.951 22.097 -0.952 1.00 88.62 731 ALA A C 1
ATOM 5504 O O . ALA A 1 731 ? -64.417 23.169 -0.562 1.00 88.62 731 ALA A O 1
ATOM 5505 N N . ASN A 1 732 ? -62.816 21.618 -0.439 1.00 89.69 732 ASN A N 1
ATOM 5506 C CA . ASN A 1 732 ? -61.974 22.320 0.527 1.00 89.69 732 ASN A CA 1
ATOM 5507 C C . ASN A 1 732 ? -60.516 22.384 0.048 1.00 89.69 732 ASN A C 1
ATOM 5509 O O . ASN A 1 732 ? -60.095 21.672 -0.865 1.00 89.69 732 ASN A O 1
ATOM 5513 N N . THR A 1 733 ? -59.714 23.220 0.711 1.00 93.38 733 THR A N 1
ATOM 5514 C CA . THR A 1 733 ? -58.250 23.186 0.599 1.00 93.38 733 THR A CA 1
ATOM 5515 C C . THR A 1 733 ? -57.683 22.249 1.658 1.00 93.38 733 THR A C 1
ATOM 5517 O O . THR A 1 733 ? -57.931 22.432 2.850 1.00 93.38 733 THR A O 1
ATOM 5520 N N . LYS A 1 734 ? -56.885 21.268 1.236 1.00 93.94 734 LYS A N 1
ATOM 5521 C CA . LYS A 1 734 ? -56.139 20.365 2.117 1.00 93.94 734 LYS A CA 1
ATOM 5522 C C . LYS A 1 734 ? -54.648 20.642 2.015 1.00 93.94 734 LYS A C 1
ATOM 5524 O O . LYS A 1 734 ? -54.109 20.779 0.918 1.00 93.94 734 LYS A O 1
ATOM 5529 N N . THR A 1 735 ? -53.990 20.667 3.168 1.00 94.81 735 THR A N 1
ATOM 5530 C CA . THR A 1 735 ? -52.535 20.778 3.298 1.00 94.81 735 THR A CA 1
ATOM 5531 C C . THR A 1 735 ? -52.044 19.528 4.002 1.00 94.81 735 THR A C 1
ATOM 5533 O O . THR A 1 735 ? -52.442 19.266 5.132 1.00 94.81 735 THR A O 1
ATOM 5536 N N . THR A 1 736 ? -51.191 18.760 3.335 1.00 94.00 736 THR A N 1
ATOM 5537 C CA . THR A 1 736 ? -50.713 17.464 3.822 1.00 94.00 736 THR A CA 1
ATOM 5538 C C . THR A 1 736 ? -49.192 17.480 3.917 1.00 94.00 736 THR A C 1
ATOM 5540 O O . THR A 1 736 ? -48.531 17.915 2.971 1.00 94.00 736 THR A O 1
ATOM 5543 N N . THR A 1 737 ? -48.629 17.018 5.037 1.00 93.88 737 THR A N 1
ATOM 5544 C CA . THR A 1 737 ? -47.176 17.072 5.295 1.00 93.88 737 THR A CA 1
ATOM 5545 C C . THR A 1 737 ? -46.590 15.691 5.573 1.00 93.88 737 THR A C 1
ATOM 5547 O O . THR A 1 737 ? -47.109 14.951 6.407 1.00 93.88 737 THR A O 1
ATOM 5550 N N . ALA A 1 738 ? -45.485 15.363 4.901 1.00 92.38 738 ALA A N 1
ATOM 5551 C CA . ALA A 1 738 ? -44.638 14.206 5.190 1.00 92.38 738 ALA A CA 1
ATOM 5552 C C . ALA A 1 738 ? -43.210 14.672 5.486 1.00 92.38 738 ALA A C 1
ATOM 5554 O O . ALA A 1 738 ? -42.723 15.618 4.876 1.00 92.38 738 ALA A O 1
ATOM 5555 N N . VAL A 1 739 ? -42.529 13.997 6.402 1.00 93.12 739 VAL A N 1
ATOM 5556 C CA . VAL A 1 739 ? -41.191 14.340 6.879 1.00 93.12 739 VAL A CA 1
ATOM 5557 C C . VAL A 1 739 ? -40.261 13.149 6.676 1.00 93.12 739 VAL A C 1
ATOM 5559 O O . VAL A 1 739 ? -40.564 12.026 7.086 1.00 93.12 739 VAL A O 1
ATOM 5562 N N . PHE A 1 740 ? -39.120 13.410 6.050 1.00 91.00 740 PHE A N 1
ATOM 5563 C CA . PHE A 1 740 ? -38.054 12.452 5.786 1.00 91.00 740 PHE A CA 1
ATOM 5564 C C . PHE A 1 740 ? -36.791 12.908 6.506 1.00 91.00 740 PHE A C 1
ATOM 5566 O O . PHE A 1 740 ? -36.481 14.096 6.495 1.00 91.00 740 PHE A O 1
ATOM 5573 N N . ASP A 1 741 ? -36.038 11.970 7.076 1.00 88.62 741 ASP A N 1
ATOM 5574 C CA . ASP A 1 741 ? -34.694 12.268 7.564 1.00 88.62 741 ASP A CA 1
ATOM 5575 C C . ASP A 1 741 ? -33.665 11.669 6.609 1.00 88.62 741 ASP A C 1
ATOM 5577 O O . ASP A 1 741 ? -33.786 10.522 6.174 1.00 88.62 741 ASP A O 1
ATOM 5581 N N . PHE A 1 742 ? -32.631 12.449 6.332 1.00 85.06 742 PHE A N 1
ATOM 5582 C CA . PHE A 1 742 ? -31.464 12.065 5.559 1.00 85.06 742 PHE A CA 1
ATOM 5583 C C . PHE A 1 742 ? -30.214 12.351 6.382 1.00 85.06 742 PHE A C 1
ATOM 5585 O O . PHE A 1 742 ? -30.179 13.319 7.136 1.00 85.06 742 PHE A O 1
ATOM 5592 N N . THR A 1 743 ? -29.169 11.551 6.211 1.00 84.88 743 THR A N 1
ATOM 5593 C CA . THR A 1 743 ? -27.835 11.877 6.725 1.00 84.88 743 THR A CA 1
ATOM 5594 C C . THR A 1 743 ? -26.953 12.202 5.533 1.00 84.88 743 THR A C 1
ATOM 5596 O O . THR A 1 743 ? -26.890 11.412 4.587 1.00 84.88 743 THR A O 1
ATOM 5599 N N . LEU A 1 744 ? -26.289 13.358 5.549 1.00 77.94 744 LEU A N 1
ATOM 5600 C CA . LEU A 1 744 ? -25.336 13.713 4.504 1.00 77.94 744 LEU A CA 1
ATOM 5601 C C . LEU A 1 744 ? -24.168 12.713 4.528 1.00 77.94 744 LEU A C 1
ATOM 5603 O O . LEU A 1 744 ? -23.610 12.460 5.598 1.00 77.94 744 LEU A O 1
ATOM 5607 N N . PRO A 1 745 ? -23.793 12.110 3.385 1.00 62.94 745 PRO A N 1
ATOM 5608 C CA . PRO A 1 745 ? -22.761 11.081 3.355 1.00 62.94 745 PRO A CA 1
ATOM 5609 C C . PRO A 1 745 ? -21.395 11.654 3.750 1.00 62.94 745 PRO A C 1
ATOM 5611 O O . PRO A 1 745 ? -21.155 12.854 3.636 1.00 62.94 745 PRO A O 1
ATOM 5614 N N . SER A 1 746 ? -20.448 10.787 4.113 1.00 56.06 746 SER A N 1
ATOM 5615 C CA . SER A 1 746 ? -19.041 11.171 4.326 1.00 56.06 746 SER A CA 1
ATOM 5616 C C . SER A 1 746 ? -18.382 11.809 3.091 1.00 56.06 746 SER A C 1
ATOM 5618 O O . SER A 1 746 ? -17.355 12.468 3.210 1.00 56.06 746 SER A O 1
ATOM 5620 N N . THR A 1 747 ? -18.981 11.639 1.908 1.00 50.28 747 THR A N 1
ATOM 5621 C CA . THR A 1 747 ? -18.567 12.246 0.634 1.00 50.28 747 THR A CA 1
ATOM 5622 C C . THR A 1 747 ? -19.190 13.621 0.366 1.00 50.28 747 THR A C 1
ATOM 5624 O O . THR A 1 747 ? -18.925 14.207 -0.683 1.00 50.28 747 THR A O 1
ATOM 5627 N N . TYR A 1 748 ? -20.059 14.128 1.245 1.00 61.09 748 TYR A N 1
ATOM 5628 C CA . TYR A 1 748 ? -20.636 15.464 1.107 1.00 61.09 748 TYR A CA 1
ATOM 5629 C C . TYR A 1 748 ? -19.581 16.540 1.418 1.00 61.09 748 TYR A C 1
ATOM 5631 O O . TYR A 1 748 ? -18.850 16.443 2.401 1.00 61.09 748 TYR A O 1
ATOM 5639 N N . ILE A 1 749 ? -19.503 17.578 0.583 1.00 58.88 749 ILE A N 1
ATOM 5640 C CA . ILE A 1 749 ? -18.529 18.666 0.737 1.00 58.88 749 ILE A CA 1
ATOM 5641 C C . ILE A 1 749 ? -19.172 19.786 1.570 1.00 58.88 749 ILE A C 1
ATOM 5643 O O . ILE A 1 749 ? -20.170 20.345 1.111 1.00 58.88 749 ILE A O 1
ATOM 5647 N N . PRO A 1 750 ? -18.610 20.164 2.737 1.00 71.88 750 PRO A N 1
ATOM 5648 C CA . PRO A 1 750 ? -19.143 21.247 3.558 1.00 71.88 750 PRO A CA 1
ATOM 5649 C C . PRO A 1 750 ? -19.377 22.544 2.773 1.00 71.88 750 PRO A C 1
ATOM 5651 O O . PRO A 1 750 ? -18.583 22.909 1.903 1.00 71.88 750 PRO A O 1
ATOM 5654 N N . GLY A 1 751 ? -20.470 23.245 3.079 1.00 70.69 751 GLY A N 1
ATOM 5655 C CA . GLY A 1 751 ? -20.829 24.499 2.409 1.00 70.69 751 GLY A CA 1
ATOM 5656 C C . GLY A 1 751 ? -21.541 24.380 1.048 1.00 70.69 751 GLY A C 1
ATOM 5657 O O . GLY A 1 751 ? -21.780 25.414 0.426 1.00 70.69 751 GLY A O 1
ATOM 5658 N N . ARG A 1 752 ? -21.858 23.177 0.542 1.00 69.31 752 ARG A N 1
ATOM 5659 C CA . ARG A 1 752 ? -22.512 22.975 -0.769 1.00 69.31 752 ARG A CA 1
ATOM 5660 C C . ARG A 1 752 ? -24.035 22.905 -0.691 1.00 69.31 752 ARG A C 1
ATOM 5662 O O . ARG A 1 752 ? -24.594 22.057 -0.009 1.00 69.31 752 ARG A O 1
ATOM 5669 N N . ASP A 1 753 ? -24.707 23.735 -1.481 1.00 83.69 753 ASP A N 1
ATOM 5670 C CA . ASP A 1 753 ? -26.156 23.631 -1.667 1.00 83.69 753 ASP A CA 1
ATOM 5671 C C . ASP A 1 753 ? -26.560 22.230 -2.147 1.00 83.69 753 ASP A C 1
ATOM 5673 O O . ASP A 1 753 ? -25.866 21.613 -2.962 1.00 83.69 753 ASP A O 1
ATOM 5677 N N . ILE A 1 754 ? -27.703 21.754 -1.658 1.00 83.12 754 ILE A N 1
ATOM 5678 C CA . ILE A 1 754 ? -28.310 20.479 -2.057 1.00 83.12 754 ILE A CA 1
ATOM 5679 C C . ILE A 1 754 ? -29.625 20.742 -2.785 1.00 83.12 754 ILE A C 1
ATOM 5681 O O . ILE A 1 754 ? -30.308 21.737 -2.522 1.00 83.12 754 ILE A O 1
ATOM 5685 N N . THR A 1 755 ? -30.027 19.821 -3.654 1.00 87.00 755 THR A N 1
ATOM 5686 C CA . THR A 1 755 ? -31.331 19.870 -4.321 1.00 87.00 755 THR A CA 1
ATOM 5687 C C . THR A 1 755 ? -32.237 18.759 -3.805 1.00 87.00 755 THR A C 1
ATOM 5689 O O . THR A 1 755 ? -31.936 17.573 -3.943 1.00 87.00 755 THR A O 1
ATOM 5692 N N . VAL A 1 756 ? -33.388 19.129 -3.246 1.00 90.31 756 VAL A N 1
ATOM 5693 C CA . VAL A 1 756 ? -34.483 18.195 -2.969 1.00 90.31 756 VAL A CA 1
ATOM 5694 C C . VAL A 1 756 ? -35.350 18.108 -4.221 1.00 90.31 756 VAL A C 1
ATOM 5696 O O . VAL A 1 756 ? -35.992 19.083 -4.604 1.00 90.31 756 VAL A O 1
ATOM 5699 N N . THR A 1 757 ? -35.391 16.941 -4.857 1.00 91.94 757 THR A N 1
ATOM 5700 C CA . THR A 1 757 ? -36.290 16.656 -5.982 1.00 91.94 757 THR A CA 1
ATOM 5701 C C . THR A 1 757 ? -37.454 15.791 -5.516 1.00 91.94 757 THR A C 1
ATOM 5703 O O . THR A 1 757 ? -37.256 14.668 -5.046 1.00 91.94 757 THR A O 1
ATOM 5706 N N . ILE A 1 758 ? -38.672 16.291 -5.698 1.00 93.56 758 ILE A N 1
ATOM 5707 C CA . ILE A 1 758 ? -39.921 15.604 -5.373 1.00 93.56 758 ILE A CA 1
ATOM 5708 C C . ILE A 1 758 ? -40.615 15.227 -6.681 1.00 93.56 758 ILE A C 1
ATOM 5710 O O . ILE A 1 758 ? -40.938 16.109 -7.471 1.00 93.56 758 ILE A O 1
ATOM 5714 N N . ASN A 1 759 ? -40.887 13.940 -6.903 1.00 94.00 759 ASN A N 1
ATOM 5715 C CA . ASN A 1 759 ? -41.801 13.535 -7.969 1.00 94.00 759 ASN A CA 1
ATOM 5716 C C . ASN A 1 759 ? -43.237 13.564 -7.436 1.00 94.00 759 ASN A C 1
ATOM 5718 O O . ASN A 1 759 ? -43.538 12.836 -6.484 1.00 94.00 759 ASN A O 1
ATOM 5722 N N . ALA A 1 760 ? -44.106 14.382 -8.028 1.00 95.25 760 ALA A N 1
ATOM 5723 C CA . ALA A 1 760 ? -45.471 14.583 -7.547 1.00 95.25 760 ALA A CA 1
ATOM 5724 C C . ALA A 1 760 ? -46.501 14.714 -8.677 1.00 95.25 760 ALA A C 1
ATOM 5726 O O . ALA A 1 760 ? -46.172 15.085 -9.805 1.00 95.25 760 ALA A O 1
ATOM 5727 N N . ASN A 1 761 ? -47.763 14.446 -8.343 1.00 94.88 761 ASN A N 1
ATOM 5728 C CA . ASN A 1 761 ? -48.938 14.736 -9.164 1.00 94.88 761 ASN A CA 1
ATOM 5729 C C . ASN A 1 761 ? -50.174 14.987 -8.287 1.00 94.88 761 ASN A C 1
ATOM 5731 O O . ASN A 1 761 ? -50.125 14.918 -7.060 1.00 94.88 761 ASN A O 1
ATOM 5735 N N . THR A 1 762 ? -51.298 15.267 -8.936 1.00 93.81 762 THR A N 1
ATOM 5736 C CA . THR A 1 762 ? -52.639 15.171 -8.345 1.00 93.81 762 THR A CA 1
ATOM 5737 C C . THR A 1 762 ? -53.352 13.929 -8.885 1.00 93.81 762 THR A C 1
ATOM 5739 O O . THR A 1 762 ? -53.044 13.475 -9.988 1.00 93.81 762 THR A O 1
ATOM 5742 N N . THR A 1 763 ? -54.260 13.340 -8.106 1.00 90.56 763 THR A N 1
ATOM 5743 C CA . THR A 1 763 ? -55.041 12.150 -8.492 1.00 90.56 763 THR A CA 1
ATOM 5744 C C . THR A 1 763 ? -56.508 12.285 -8.095 1.00 90.56 763 THR A C 1
ATOM 5746 O O . THR A 1 763 ? -56.829 13.062 -7.197 1.00 90.56 763 THR A O 1
ATOM 5749 N N . GLY A 1 764 ? -57.373 11.495 -8.733 1.00 88.50 764 GLY A N 1
ATOM 5750 C CA . GLY A 1 764 ? -58.819 11.490 -8.521 1.00 88.50 764 GLY A CA 1
ATOM 5751 C C . GLY A 1 764 ? -59.591 12.409 -9.470 1.00 88.50 764 GLY A C 1
ATOM 5752 O O . GLY A 1 764 ? -59.050 12.913 -10.454 1.00 88.50 764 GLY A O 1
ATOM 5753 N N . THR A 1 765 ? -60.881 12.585 -9.191 1.00 83.38 765 THR A N 1
ATOM 5754 C CA . THR A 1 765 ? -61.796 13.454 -9.946 1.00 83.38 765 THR A CA 1
ATOM 5755 C C . THR A 1 765 ? -61.946 14.816 -9.262 1.00 83.38 765 THR A C 1
ATOM 5757 O O . THR A 1 765 ? -61.611 14.952 -8.087 1.00 83.38 765 THR A O 1
ATOM 5760 N N . GLY A 1 766 ? -62.474 15.816 -9.978 1.00 83.88 766 GLY A N 1
ATOM 5761 C CA . GLY A 1 766 ? -62.789 17.148 -9.440 1.00 83.88 766 GLY A CA 1
ATOM 5762 C C . GLY A 1 766 ? -62.174 18.305 -10.217 1.00 83.88 766 GLY A C 1
ATOM 5763 O O . GLY A 1 766 ? -61.338 18.109 -11.103 1.00 83.88 766 GLY A O 1
ATOM 5764 N N . THR A 1 767 ? -62.583 19.523 -9.868 1.00 87.31 767 THR A N 1
ATOM 5765 C CA . THR A 1 767 ? -62.014 20.751 -10.433 1.00 87.31 767 THR A CA 1
ATOM 5766 C C . THR A 1 767 ? -60.899 21.241 -9.518 1.00 87.31 767 THR A C 1
ATOM 5768 O O . THR A 1 767 ? -61.133 21.655 -8.384 1.00 87.31 767 THR A O 1
ATOM 5771 N N . ALA A 1 768 ? -59.659 21.164 -10.003 1.00 84.94 768 ALA A N 1
ATOM 5772 C CA . ALA A 1 768 ? -58.486 21.542 -9.226 1.00 84.94 768 ALA A CA 1
ATOM 5773 C C . ALA A 1 768 ? -58.328 23.069 -9.142 1.00 84.94 768 ALA A C 1
ATOM 5775 O O . ALA A 1 768 ? -58.111 23.729 -10.160 1.00 84.94 768 ALA A O 1
ATOM 5776 N N . GLY A 1 769 ? -58.373 23.602 -7.920 1.00 88.12 769 GLY A N 1
ATOM 5777 C CA . GLY A 1 769 ? -57.974 24.971 -7.600 1.00 88.12 769 GLY A CA 1
ATOM 5778 C C . GLY A 1 769 ? -56.464 25.065 -7.355 1.00 88.12 769 GLY A C 1
ATOM 5779 O O . GLY A 1 769 ? -55.647 24.631 -8.170 1.00 88.12 769 GLY A O 1
ATOM 5780 N N . THR A 1 770 ? -56.076 25.608 -6.201 1.00 91.25 770 THR A N 1
ATOM 5781 C CA . THR A 1 770 ? -54.677 25.626 -5.744 1.00 91.25 770 THR A CA 1
ATOM 5782 C C . THR A 1 770 ? -54.101 24.208 -5.645 1.00 91.25 770 THR A C 1
ATOM 5784 O O . THR A 1 770 ? -54.607 23.380 -4.891 1.00 91.25 770 THR A O 1
ATOM 5787 N N . ARG A 1 771 ? -53.005 23.929 -6.358 1.00 93.00 771 ARG A N 1
ATOM 5788 C CA . ARG A 1 771 ? -52.276 22.651 -6.286 1.00 93.00 771 ARG A CA 1
ATOM 5789 C C . ARG A 1 771 ? -50.771 22.886 -6.300 1.00 93.00 771 ARG A C 1
ATOM 5791 O O . ARG A 1 771 ? -50.207 23.235 -7.334 1.00 93.00 771 ARG A O 1
ATOM 5798 N N . THR A 1 772 ? -50.113 22.725 -5.158 1.00 96.69 772 THR A N 1
ATOM 5799 C CA . THR A 1 772 ? -48.679 23.014 -5.024 1.00 96.69 772 THR A CA 1
ATOM 5800 C C . THR A 1 772 ? -47.944 21.964 -4.204 1.00 96.69 772 THR A C 1
ATOM 5802 O O . THR A 1 772 ? -48.538 21.239 -3.407 1.00 96.69 772 THR A O 1
ATOM 5805 N N . VAL A 1 773 ? -46.631 21.897 -4.405 1.00 96.75 773 VAL A N 1
ATOM 5806 C CA . VAL A 1 773 ? -45.698 21.146 -3.566 1.00 96.75 773 VAL A CA 1
ATOM 5807 C C . VAL A 1 773 ? -44.538 22.053 -3.170 1.00 96.75 773 VAL A C 1
ATOM 5809 O O . VAL A 1 773 ? -44.127 22.924 -3.940 1.00 96.75 773 VAL A O 1
ATOM 5812 N N . VAL A 1 774 ? -44.021 21.870 -1.960 1.00 96.50 774 VAL A N 1
ATOM 5813 C CA . VAL A 1 774 ? -42.815 22.546 -1.478 1.00 96.50 774 VAL A CA 1
ATOM 5814 C C . VAL A 1 774 ? -41.993 21.603 -0.607 1.00 96.50 774 VAL A C 1
ATOM 5816 O O . VAL A 1 774 ? -42.546 20.872 0.218 1.00 96.50 774 VAL A O 1
ATOM 5819 N N . ALA A 1 775 ? -40.675 21.617 -0.802 1.00 95.50 775 ALA A N 1
ATOM 5820 C CA . ALA A 1 775 ? -39.727 21.067 0.158 1.00 95.50 775 ALA A CA 1
ATOM 5821 C C . ALA A 1 775 ? -39.327 22.153 1.163 1.00 95.50 775 ALA A C 1
ATOM 5823 O O . ALA A 1 775 ? -39.145 23.305 0.782 1.00 95.50 775 ALA A O 1
ATOM 5824 N N . ARG A 1 776 ? -39.117 21.766 2.416 1.00 94.75 776 ARG A N 1
ATOM 5825 C CA . ARG A 1 776 ? -38.412 22.549 3.436 1.00 94.75 776 ARG A CA 1
ATOM 5826 C C . ARG A 1 776 ? -37.276 21.711 3.985 1.00 94.75 776 ARG A C 1
ATOM 5828 O O . ARG A 1 776 ? -37.451 20.499 4.131 1.00 94.75 776 ARG A O 1
ATOM 5835 N N . VAL A 1 777 ? -36.138 22.323 4.284 1.00 94.00 777 VAL A N 1
ATOM 5836 C CA . VAL A 1 777 ? -34.946 21.606 4.759 1.00 94.00 777 VAL A CA 1
ATOM 5837 C C . VAL A 1 777 ? -34.449 22.230 6.046 1.00 94.00 777 VAL A C 1
ATOM 5839 O O . VAL A 1 777 ? -34.112 23.409 6.079 1.00 94.00 777 VAL A O 1
ATOM 5842 N N . TYR A 1 778 ? -34.346 21.408 7.081 1.00 92.50 778 TYR A N 1
ATOM 5843 C CA . TYR A 1 778 ? -33.841 21.791 8.389 1.00 92.50 778 TYR A CA 1
ATOM 5844 C C . TYR A 1 778 ? -32.606 20.953 8.721 1.00 92.50 778 TYR A C 1
ATOM 5846 O O . TYR A 1 778 ? -32.638 19.724 8.632 1.00 92.50 778 TYR A O 1
ATOM 5854 N N . ARG A 1 779 ? -31.509 21.600 9.112 1.00 90.31 779 ARG A N 1
ATOM 5855 C CA . ARG A 1 779 ? -30.338 20.935 9.689 1.00 90.31 779 ARG A CA 1
ATOM 5856 C C . ARG A 1 779 ? -30.637 20.612 11.149 1.00 90.31 779 ARG A C 1
ATOM 5858 O O . ARG A 1 779 ? -31.015 21.515 11.891 1.00 90.31 779 ARG A O 1
ATOM 5865 N N . ILE A 1 780 ? -30.432 19.368 11.565 1.00 84.19 780 ILE A N 1
ATOM 5866 C CA . ILE A 1 780 ? -30.442 18.979 12.977 1.00 84.19 780 ILE A CA 1
ATOM 5867 C C . ILE A 1 780 ? -28.986 18.898 13.439 1.00 84.19 780 ILE A C 1
ATOM 5869 O O . ILE A 1 780 ? -28.229 18.051 12.960 1.00 84.19 780 ILE A O 1
ATOM 5873 N N . ALA A 1 781 ? -28.587 19.803 14.329 1.00 66.19 781 ALA A N 1
ATOM 5874 C CA . ALA A 1 781 ? -27.253 19.814 14.918 1.00 66.19 781 ALA A CA 1
ATOM 5875 C C . ALA A 1 781 ? -27.078 18.679 15.951 1.00 66.19 781 ALA A C 1
ATOM 5877 O O . ALA A 1 781 ? -28.033 18.004 16.341 1.00 66.19 781 ALA A O 1
ATOM 5878 N N . SER A 1 782 ? -25.836 18.437 16.383 1.00 59.53 782 SER A N 1
ATOM 5879 C CA . SER A 1 782 ? -25.474 17.329 17.285 1.00 59.53 782 SER A CA 1
ATOM 5880 C C . SER A 1 782 ? -26.072 17.429 18.695 1.00 59.53 782 SER A C 1
ATOM 5882 O O . SER A 1 782 ? -26.103 16.436 19.414 1.00 59.53 782 SER A O 1
ATOM 5884 N N . ASP A 1 783 ? -26.549 18.610 19.083 1.00 61.97 783 ASP A N 1
ATOM 5885 C CA . ASP A 1 783 ? -27.302 18.893 20.311 1.00 61.97 783 ASP A CA 1
ATOM 5886 C C . ASP A 1 783 ? -28.818 18.622 20.171 1.00 61.97 783 ASP A C 1
ATOM 5888 O O . ASP A 1 783 ? -29.565 18.743 21.139 1.00 61.97 783 ASP A O 1
ATOM 5892 N N . GLY A 1 784 ? -29.283 18.254 18.970 1.00 64.88 784 GLY A N 1
ATOM 5893 C CA . GLY A 1 784 ? -30.695 18.067 18.635 1.00 64.88 784 GLY A CA 1
ATOM 5894 C C . GLY A 1 784 ? -31.417 19.340 18.179 1.00 64.88 784 GLY A C 1
ATOM 5895 O O . GLY A 1 784 ? -32.600 19.264 17.838 1.00 64.88 784 GLY A O 1
ATOM 5896 N N . THR A 1 785 ? -30.744 20.493 18.128 1.00 74.69 785 THR A N 1
ATOM 5897 C CA . THR A 1 785 ? -31.355 21.763 17.715 1.00 74.69 785 THR A CA 1
ATOM 5898 C C . THR A 1 785 ? -31.606 21.782 16.204 1.00 74.69 785 THR A C 1
ATOM 5900 O O . THR A 1 785 ? -30.711 21.512 15.401 1.00 74.69 785 THR A O 1
ATOM 5903 N N . SER A 1 786 ? -32.831 22.134 15.802 1.00 81.44 786 SER A N 1
ATOM 5904 C CA . SER A 1 786 ? -33.208 22.337 14.397 1.00 81.44 786 SER A CA 1
ATOM 5905 C C . SER A 1 786 ? -32.879 23.755 13.928 1.00 81.44 786 SER A C 1
ATOM 5907 O O . SER A 1 786 ? -33.188 24.726 14.619 1.00 81.44 786 SER A O 1
ATOM 5909 N N . SER A 1 787 ? -32.338 23.893 12.717 1.00 88.25 787 SER A N 1
ATOM 5910 C CA . SER A 1 787 ? -32.196 25.187 12.042 1.00 88.25 787 SER A CA 1
ATOM 5911 C C . SER A 1 787 ? -33.550 25.788 11.636 1.00 88.25 787 SER A C 1
ATOM 5913 O O . SER A 1 787 ? -34.595 25.140 11.719 1.00 88.25 787 SER A O 1
ATOM 5915 N N . ALA A 1 788 ? -33.514 27.020 11.117 1.00 89.19 788 ALA A N 1
ATOM 5916 C CA . ALA A 1 788 ? -34.572 27.547 10.254 1.00 89.19 788 ALA A CA 1
ATOM 5917 C C . ALA A 1 788 ? -34.649 26.765 8.924 1.00 89.19 788 ALA A C 1
ATOM 5919 O O . ALA A 1 788 ? -33.763 25.961 8.627 1.00 89.19 788 ALA A O 1
ATOM 5920 N N . ASP A 1 789 ? -35.694 27.007 8.128 1.00 92.62 789 ASP A N 1
ATOM 5921 C CA . ASP A 1 789 ? -35.816 26.435 6.781 1.00 92.62 789 ASP A CA 1
ATOM 5922 C C . ASP A 1 789 ? -34.733 27.010 5.859 1.00 92.62 789 ASP A C 1
ATOM 5924 O O . ASP A 1 789 ? -34.562 28.227 5.765 1.00 92.62 789 ASP A O 1
ATOM 5928 N N . LEU A 1 790 ? -33.990 26.122 5.207 1.00 92.19 790 LEU A N 1
ATOM 5929 C CA . LEU A 1 790 ? -32.859 26.447 4.342 1.00 92.19 790 LEU A CA 1
ATOM 5930 C C . LEU A 1 790 ? -33.244 26.473 2.857 1.00 92.19 790 LEU A C 1
ATOM 5932 O O . LEU A 1 790 ? -32.404 26.824 2.026 1.00 92.19 790 LEU A O 1
ATOM 5936 N N . VAL A 1 791 ? -34.487 26.117 2.506 1.00 92.06 791 VAL A N 1
ATOM 5937 C CA . VAL A 1 791 ? -34.982 26.187 1.125 1.00 92.06 791 VAL A CA 1
ATOM 5938 C C . VAL A 1 791 ? -35.315 27.624 0.741 1.00 92.06 791 VAL A C 1
ATOM 5940 O O . VAL A 1 791 ? -36.120 28.298 1.378 1.00 92.06 791 VAL A O 1
ATOM 5943 N N . THR A 1 792 ? -34.729 28.082 -0.364 1.00 80.00 792 THR A N 1
ATOM 5944 C CA . THR A 1 792 ? -34.988 29.416 -0.941 1.00 80.00 792 THR A CA 1
ATOM 5945 C C . THR A 1 792 ? -36.012 29.388 -2.080 1.00 80.00 792 THR A C 1
ATOM 5947 O O . THR A 1 792 ? -36.494 30.429 -2.523 1.00 80.00 792 THR A O 1
ATOM 5950 N N . THR A 1 793 ? -36.354 28.194 -2.570 1.00 87.88 793 THR A N 1
ATOM 5951 C CA . THR A 1 793 ? -37.277 27.988 -3.694 1.00 87.88 793 THR A CA 1
ATOM 5952 C C . THR A 1 793 ? -38.733 28.026 -3.220 1.00 87.88 793 THR A C 1
ATOM 5954 O O . THR A 1 793 ? -39.123 27.265 -2.338 1.00 87.88 793 THR A O 1
ATOM 5957 N N . ALA A 1 794 ? -39.556 28.889 -3.822 1.00 89.94 794 ALA A N 1
ATOM 5958 C CA . ALA A 1 794 ? -40.986 28.977 -3.515 1.00 89.94 794 ALA A CA 1
ATOM 5959 C C . ALA A 1 794 ? -41.763 27.707 -3.926 1.00 89.94 794 ALA A C 1
ATOM 5961 O O . ALA A 1 794 ? -41.301 26.912 -4.743 1.00 89.94 794 ALA A O 1
ATOM 5962 N N . ALA A 1 795 ? -42.974 27.533 -3.384 1.00 93.75 795 ALA A N 1
ATOM 5963 C CA . ALA A 1 795 ? -43.838 26.399 -3.713 1.00 93.75 795 ALA A CA 1
ATOM 5964 C C . ALA A 1 795 ? -44.154 26.328 -5.219 1.00 93.75 795 ALA A C 1
ATOM 5966 O O . ALA A 1 795 ? -44.559 27.320 -5.828 1.00 93.75 795 ALA A O 1
ATOM 5967 N N . LEU A 1 796 ? -44.004 25.141 -5.811 1.00 95.81 796 LEU A N 1
ATOM 5968 C CA . LEU A 1 796 ? -44.177 24.907 -7.246 1.00 95.81 796 LEU A CA 1
ATOM 5969 C C . LEU A 1 796 ? -45.556 24.308 -7.541 1.00 95.81 796 LEU A C 1
ATOM 5971 O O . LEU A 1 796 ? -46.086 23.530 -6.749 1.00 95.81 796 LEU A O 1
ATOM 5975 N N . THR A 1 797 ? -46.147 24.667 -8.684 1.00 95.81 797 THR A N 1
ATOM 5976 C CA . THR A 1 797 ? -47.489 24.197 -9.078 1.00 95.81 797 THR A CA 1
ATOM 5977 C C . THR A 1 797 ? -47.440 22.773 -9.629 1.00 95.81 797 THR A C 1
ATOM 5979 O O . THR A 1 797 ? -46.702 22.487 -10.572 1.00 95.81 797 THR A O 1
ATOM 5982 N N . VAL A 1 798 ? -48.260 21.887 -9.064 1.00 94.56 798 VAL A N 1
ATOM 5983 C CA . VAL A 1 798 ? -48.326 20.463 -9.428 1.00 94.56 798 VAL A CA 1
ATOM 5984 C C . VAL A 1 798 ? -49.335 20.241 -10.562 1.00 94.56 798 VAL A C 1
ATOM 5986 O O . VAL A 1 798 ? -50.317 20.974 -10.669 1.00 94.56 798 VAL A O 1
ATOM 5989 N N . THR A 1 799 ? -49.123 19.240 -11.423 1.00 91.06 799 THR A N 1
ATOM 5990 C CA . THR A 1 799 ? -50.067 18.896 -12.511 1.00 91.06 799 THR A CA 1
ATOM 5991 C C . THR A 1 799 ? -50.820 17.581 -12.251 1.00 91.06 799 THR A C 1
ATOM 5993 O O . THR A 1 799 ? -50.675 16.960 -11.197 1.00 91.06 799 THR A O 1
ATOM 5996 N N . GLY A 1 800 ? -51.674 17.153 -13.189 1.00 86.56 800 GLY A N 1
ATOM 5997 C CA . GLY A 1 800 ? -52.296 15.821 -13.143 1.00 86.56 800 GLY A CA 1
ATOM 5998 C C . GLY A 1 800 ? -51.330 14.681 -13.498 1.00 86.56 800 GLY A C 1
ATOM 5999 O O . GLY A 1 800 ? -51.559 13.544 -13.103 1.00 86.56 800 GLY A O 1
ATOM 6000 N N . ALA A 1 801 ? -50.236 14.979 -14.206 1.00 89.56 801 ALA A N 1
ATOM 6001 C CA . ALA A 1 801 ? -49.195 14.014 -14.545 1.00 89.56 801 ALA A CA 1
ATOM 6002 C C . ALA A 1 801 ? -48.036 14.074 -13.538 1.00 89.56 801 ALA A C 1
ATOM 6004 O O . ALA A 1 801 ? -47.732 15.136 -12.990 1.00 89.56 801 ALA A O 1
ATOM 6005 N N . ALA A 1 802 ? -47.382 12.930 -13.321 1.00 90.94 802 ALA A N 1
ATOM 6006 C CA . ALA A 1 802 ? -46.189 12.817 -12.487 1.00 90.94 802 ALA A CA 1
ATOM 6007 C C . ALA A 1 802 ? -45.016 13.590 -13.105 1.00 90.94 802 ALA A C 1
ATOM 6009 O O . ALA A 1 802 ? -44.588 13.290 -14.219 1.00 90.94 802 ALA A O 1
ATOM 6010 N N . ALA A 1 803 ? -44.493 14.568 -12.368 1.00 91.38 803 ALA A N 1
ATOM 6011 C CA . ALA A 1 803 ? -43.359 15.390 -12.776 1.00 91.38 803 ALA A CA 1
ATOM 6012 C C . ALA A 1 803 ? -42.401 15.630 -11.601 1.00 91.38 803 ALA A C 1
ATOM 6014 O O . ALA A 1 803 ? -42.790 15.514 -10.438 1.00 91.38 803 ALA A O 1
ATOM 6015 N N . ASP A 1 804 ? -41.149 15.955 -11.922 1.00 93.75 804 ASP A N 1
ATOM 6016 C CA . ASP A 1 804 ? -40.102 16.253 -10.947 1.00 93.75 804 ASP A CA 1
ATOM 6017 C C . ASP A 1 804 ? -40.057 17.753 -10.624 1.00 93.75 804 ASP A C 1
ATOM 6019 O O . ASP A 1 804 ? -39.935 18.595 -11.513 1.00 93.75 804 ASP A O 1
ATOM 6023 N N . TYR A 1 805 ? -40.123 18.074 -9.333 1.00 92.75 805 TYR A N 1
ATOM 6024 C CA . TYR A 1 805 ? -40.107 19.425 -8.778 1.00 92.75 805 TYR A CA 1
ATOM 6025 C C . TYR A 1 805 ? -38.872 19.588 -7.888 1.00 92.75 805 TYR A C 1
ATOM 6027 O O . TYR A 1 805 ? -38.718 18.857 -6.909 1.00 92.75 805 TYR A O 1
ATOM 6035 N N . ALA A 1 806 ? -37.982 20.515 -8.242 1.00 92.25 806 ALA A N 1
ATOM 6036 C CA . ALA A 1 806 ? -36.684 20.700 -7.594 1.00 92.25 806 ALA A CA 1
ATOM 6037 C C . ALA A 1 806 ? -36.663 21.939 -6.685 1.00 92.25 806 ALA A C 1
ATOM 6039 O O . ALA A 1 806 ? -37.127 23.009 -7.077 1.00 92.25 806 ALA A O 1
ATOM 6040 N N . PHE A 1 807 ? -36.085 21.790 -5.493 1.00 92.19 807 PHE A N 1
ATOM 6041 C CA . PHE A 1 807 ? -35.978 22.824 -4.465 1.00 92.19 807 PHE A CA 1
ATOM 6042 C C . PHE A 1 807 ? -34.536 22.892 -3.959 1.00 92.19 807 PHE A C 1
ATOM 6044 O O . PHE A 1 807 ? -34.015 21.898 -3.452 1.00 92.19 807 PHE A O 1
ATOM 6051 N N . ALA A 1 808 ? -33.891 24.051 -4.090 1.00 89.06 808 ALA A N 1
ATOM 6052 C CA . ALA A 1 808 ? -32.527 24.257 -3.607 1.00 89.06 808 ALA A CA 1
ATOM 6053 C C . ALA A 1 808 ? -32.524 24.661 -2.125 1.00 89.06 808 ALA A C 1
ATOM 6055 O O . ALA A 1 808 ? -33.242 25.592 -1.739 1.00 89.06 808 ALA A O 1
ATOM 6056 N N . ALA A 1 809 ? -31.701 23.988 -1.316 1.00 88.62 809 ALA A N 1
ATOM 6057 C CA . ALA A 1 809 ? -31.449 24.334 0.080 1.00 88.62 809 ALA A CA 1
ATOM 6058 C C . ALA A 1 809 ? -29.997 24.786 0.282 1.00 88.62 809 ALA A C 1
ATOM 6060 O O . ALA A 1 809 ? -29.062 24.085 -0.113 1.00 88.62 809 ALA A O 1
ATOM 6061 N N . THR A 1 810 ? -29.829 25.953 0.905 1.00 86.12 810 THR A N 1
ATOM 6062 C CA . THR A 1 810 ? -28.538 26.637 1.055 1.00 86.12 810 THR A CA 1
ATOM 6063 C C . THR A 1 810 ? -27.616 25.885 2.011 1.00 86.12 810 THR A C 1
ATOM 6065 O O . THR A 1 810 ? -27.916 25.747 3.199 1.00 86.12 810 THR A O 1
ATOM 6068 N N . GLY A 1 811 ? -26.468 25.428 1.515 1.00 79.88 811 GLY A N 1
ATOM 6069 C CA . GLY A 1 811 ? -25.604 24.484 2.225 1.00 79.88 811 GLY A CA 1
ATOM 6070 C C . GLY A 1 811 ? -24.496 25.090 3.074 1.00 79.88 811 GLY A C 1
ATOM 6071 O O . GLY A 1 811 ? -23.678 24.348 3.616 1.00 79.88 811 GLY A O 1
ATOM 6072 N N . THR A 1 812 ? -24.460 26.416 3.229 1.00 78.25 812 THR A N 1
ATOM 6073 C CA . THR A 1 812 ? -23.405 27.166 3.946 1.00 78.25 812 THR A CA 1
ATOM 6074 C C . THR A 1 812 ? -23.156 26.710 5.386 1.00 78.25 812 THR A C 1
ATOM 6076 O O . THR A 1 812 ? -22.073 26.948 5.912 1.00 78.25 812 THR A O 1
ATOM 6079 N N . THR A 1 813 ? -24.132 26.053 6.021 1.00 77.50 813 THR A N 1
ATOM 6080 C CA . THR A 1 813 ? -24.030 25.535 7.398 1.00 77.50 813 THR A CA 1
ATOM 6081 C C . THR A 1 813 ? -23.919 24.011 7.488 1.00 77.50 813 THR A C 1
ATOM 6083 O O . THR A 1 813 ? -23.800 23.492 8.595 1.00 77.50 813 THR A O 1
ATOM 6086 N N . PHE A 1 814 ? -23.952 23.291 6.364 1.00 82.94 814 PHE A N 1
ATOM 6087 C CA . PHE A 1 814 ? -23.890 21.829 6.326 1.00 82.94 814 PHE A CA 1
ATOM 6088 C C . PHE A 1 814 ? -22.449 21.298 6.344 1.00 82.94 814 PHE A C 1
ATOM 6090 O O . PHE A 1 814 ? -21.570 21.825 5.654 1.00 82.94 814 PHE A O 1
ATOM 6097 N N . ALA A 1 815 ? -22.259 20.165 7.013 1.00 76.50 815 ALA A N 1
ATOM 6098 C CA . ALA A 1 815 ? -21.064 19.330 7.035 1.00 76.50 815 ALA A CA 1
ATOM 6099 C C . ALA A 1 815 ? -21.400 17.856 6.721 1.00 76.50 815 ALA A C 1
ATOM 6101 O O . ALA A 1 815 ? -22.556 17.430 6.753 1.00 76.50 815 ALA A O 1
ATOM 6102 N N . ALA A 1 816 ? -20.380 17.056 6.403 1.00 73.62 816 ALA A N 1
ATOM 6103 C CA . ALA A 1 816 ? -20.547 15.619 6.194 1.00 73.62 816 ALA A CA 1
ATOM 6104 C C . ALA A 1 816 ? -20.998 14.931 7.495 1.00 73.62 816 ALA A C 1
ATOM 6106 O O . ALA A 1 816 ? -20.466 15.223 8.563 1.00 73.62 816 ALA A O 1
ATOM 6107 N N . GLY A 1 817 ? -21.966 14.016 7.410 1.00 71.25 817 GLY A N 1
ATOM 6108 C CA . GLY A 1 817 ? -22.565 13.358 8.575 1.00 71.25 817 GLY A CA 1
ATOM 6109 C C . GLY A 1 817 ? -23.705 14.130 9.253 1.00 71.25 817 GLY A C 1
ATOM 6110 O O . GLY A 1 817 ? -24.361 13.559 10.122 1.00 71.25 817 GLY A O 1
ATOM 6111 N N . ASP A 1 818 ? -23.997 15.375 8.854 1.00 80.00 818 ASP A N 1
ATOM 6112 C CA . ASP A 1 818 ? -25.161 16.106 9.372 1.00 80.00 818 ASP A CA 1
ATOM 6113 C C . ASP A 1 818 ? -26.476 15.385 9.051 1.00 80.00 818 ASP A C 1
ATOM 6115 O O . ASP A 1 818 ? -26.668 14.845 7.956 1.00 80.00 818 ASP A O 1
ATOM 6119 N N . ARG A 1 819 ? -27.429 15.459 9.985 1.00 86.94 819 ARG A N 1
ATOM 6120 C CA . ARG A 1 819 ? -28.804 15.007 9.772 1.00 86.94 819 ARG A CA 1
ATOM 6121 C C . ARG A 1 819 ? -29.642 16.154 9.219 1.00 86.94 819 ARG A C 1
ATOM 6123 O O . ARG A 1 819 ? -29.746 17.217 9.827 1.00 86.94 819 ARG A O 1
ATOM 6130 N N . LEU A 1 820 ? -30.277 15.912 8.083 1.00 89.81 820 LEU A N 1
ATOM 6131 C CA . LEU A 1 820 ? -31.223 16.812 7.446 1.00 89.81 820 LEU A CA 1
ATOM 6132 C C . LEU A 1 820 ? -32.633 16.270 7.595 1.00 89.81 820 LEU A C 1
ATOM 6134 O O . LEU A 1 820 ? -32.912 15.123 7.248 1.00 89.81 820 LEU A O 1
ATOM 6138 N N . GLN A 1 821 ? -33.529 17.127 8.049 1.00 91.44 821 GLN A N 1
ATOM 6139 C CA . GLN A 1 821 ? -34.954 16.885 8.043 1.00 91.44 821 GLN A CA 1
ATOM 6140 C C . GLN A 1 821 ? -35.582 17.597 6.844 1.00 91.44 821 GLN A C 1
ATOM 6142 O O . GLN A 1 821 ? -35.553 18.822 6.743 1.00 91.44 821 GLN A O 1
ATOM 6147 N N . VAL A 1 822 ? -36.162 16.816 5.938 1.00 93.25 822 VAL A N 1
ATOM 6148 C CA . VAL A 1 822 ? -36.817 17.288 4.718 1.00 93.25 822 VAL A CA 1
ATOM 6149 C C . VAL A 1 822 ? -38.324 17.142 4.886 1.00 93.25 822 VAL A C 1
ATOM 6151 O O . VAL A 1 822 ? -38.854 16.030 4.902 1.00 93.25 822 VAL A O 1
ATOM 6154 N N . SER A 1 823 ? -39.022 18.267 5.010 1.00 94.12 823 SER A N 1
ATOM 6155 C CA . SER A 1 823 ? -40.482 18.314 5.078 1.00 94.12 823 SER A CA 1
ATOM 6156 C C . SER A 1 823 ? -41.059 18.577 3.689 1.00 94.12 823 SER A C 1
ATOM 6158 O O . SER A 1 823 ? -40.714 19.560 3.037 1.00 94.12 823 SER A O 1
ATOM 6160 N N . VAL A 1 824 ? -41.925 17.683 3.224 1.00 95.31 824 VAL A N 1
ATOM 6161 C CA . VAL A 1 824 ? -42.637 17.757 1.948 1.00 95.31 824 VAL A CA 1
ATOM 6162 C C . VAL A 1 824 ? -44.086 18.116 2.230 1.00 95.31 824 VAL A C 1
ATOM 6164 O O . VAL A 1 824 ? -44.849 17.306 2.764 1.00 95.31 824 VAL A O 1
ATOM 6167 N N . VAL A 1 825 ? -44.470 19.332 1.851 1.00 95.75 825 VAL A N 1
ATOM 6168 C CA . VAL A 1 825 ? -45.830 19.848 2.021 1.00 95.75 825 VAL A CA 1
ATOM 6169 C C . VAL A 1 825 ? -46.511 19.882 0.660 1.00 95.75 825 VAL A C 1
ATOM 6171 O O . VAL A 1 825 ? -46.029 20.536 -0.264 1.00 95.75 825 VAL A O 1
ATOM 6174 N N . GLY A 1 826 ? -47.635 19.179 0.539 1.00 95.25 826 GLY A N 1
ATOM 6175 C CA . GLY A 1 826 ? -48.525 19.264 -0.616 1.00 95.25 826 GLY A CA 1
ATOM 6176 C C . GLY A 1 826 ? -49.793 20.019 -0.248 1.00 95.25 826 GLY A C 1
ATOM 6177 O O . GLY A 1 826 ? -50.405 19.728 0.781 1.00 95.25 826 GLY A O 1
ATOM 6178 N N . VAL A 1 827 ? -50.203 20.962 -1.090 1.00 94.94 827 VAL A N 1
ATOM 6179 C CA . VAL A 1 827 ? -51.504 21.632 -0.999 1.00 94.94 827 VAL A CA 1
ATOM 6180 C C . VAL A 1 827 ? -52.347 21.190 -2.185 1.00 94.94 827 VAL A C 1
ATOM 6182 O O . VAL A 1 827 ? -51.869 21.156 -3.319 1.00 94.94 827 VAL A O 1
ATOM 6185 N N . THR A 1 828 ? -53.601 20.830 -1.946 1.00 94.12 828 THR A N 1
ATOM 6186 C CA . THR A 1 828 ? -54.574 20.536 -3.002 1.00 94.12 828 THR A CA 1
ATOM 6187 C C . THR A 1 828 ? -55.933 21.073 -2.596 1.00 94.12 828 THR A C 1
ATOM 6189 O O . THR A 1 828 ? -56.449 20.761 -1.526 1.00 94.12 828 THR A O 1
ATOM 6192 N N . GLN A 1 829 ? -56.493 21.900 -3.464 1.00 93.00 829 GLN A N 1
ATOM 6193 C CA . GLN A 1 829 ? -57.830 22.447 -3.371 1.00 93.00 829 GLN A CA 1
ATOM 6194 C C . GLN A 1 829 ? -58.678 21.856 -4.486 1.00 93.00 829 GLN A C 1
ATOM 6196 O O . GLN A 1 829 ? -58.271 21.812 -5.649 1.00 93.00 829 GLN A O 1
ATOM 6201 N N . GLU A 1 830 ? -59.874 21.452 -4.112 1.00 91.56 830 GLU A N 1
ATOM 6202 C CA . GLU A 1 830 ? -60.926 21.002 -5.009 1.00 91.56 830 GLU A CA 1
ATOM 6203 C C . GLU A 1 830 ? -62.094 21.990 -4.838 1.00 91.56 830 GLU A C 1
ATOM 6205 O O . GLU A 1 830 ? -62.248 22.570 -3.757 1.00 91.56 830 GLU A O 1
ATOM 6210 N N . THR A 1 831 ? -62.836 22.286 -5.906 1.00 86.50 831 THR A N 1
ATOM 6211 C CA . THR A 1 831 ? -63.877 23.332 -5.911 1.00 86.50 831 THR A CA 1
ATOM 6212 C C . THR A 1 831 ? -65.278 22.830 -6.282 1.00 86.50 831 THR A C 1
ATOM 6214 O O . THR A 1 831 ? -66.172 23.652 -6.469 1.00 86.50 831 THR A O 1
ATOM 6217 N N . ASP A 1 832 ? -65.486 21.519 -6.418 1.00 75.12 832 ASP A N 1
ATOM 6218 C CA . ASP A 1 832 ? -66.732 20.884 -6.858 1.00 75.12 832 ASP A CA 1
ATOM 6219 C C . ASP A 1 832 ? -67.191 19.789 -5.866 1.00 75.12 832 ASP A C 1
ATOM 6221 O O . ASP A 1 832 ? -66.606 18.710 -5.757 1.00 75.12 832 ASP A O 1
ATOM 6225 N N . GLY A 1 833 ? -68.289 20.093 -5.159 1.00 66.94 833 GLY A N 1
ATOM 6226 C CA . GLY A 1 833 ? -68.770 19.570 -3.862 1.00 66.94 833 GLY A CA 1
ATOM 6227 C C . GLY A 1 833 ? -68.684 18.078 -3.517 1.00 66.94 833 GLY A C 1
ATOM 6228 O O . GLY A 1 833 ? -68.885 17.728 -2.355 1.00 66.94 833 GLY A O 1
ATOM 6229 N N . THR A 1 834 ? -68.431 17.189 -4.472 1.00 70.94 834 THR A N 1
ATOM 6230 C CA . THR A 1 834 ? -68.543 15.730 -4.306 1.00 70.94 834 THR A CA 1
ATOM 6231 C C . THR A 1 834 ? -67.291 14.948 -4.706 1.00 70.94 834 THR A C 1
ATOM 6233 O O . THR A 1 834 ? -67.263 13.726 -4.560 1.00 70.94 834 THR A O 1
ATOM 6236 N N . ASN A 1 835 ? -66.260 15.614 -5.229 1.00 82.31 835 ASN A N 1
ATOM 6237 C CA . ASN A 1 835 ? -65.154 14.964 -5.930 1.00 82.31 835 ASN A CA 1
ATOM 6238 C C . ASN A 1 835 ? -63.914 14.670 -5.053 1.00 82.31 835 ASN A C 1
ATOM 6240 O O . ASN A 1 835 ? -63.632 15.354 -4.068 1.00 82.31 835 ASN A O 1
ATOM 6244 N N . THR A 1 836 ? -63.156 13.620 -5.396 1.00 83.25 836 THR A N 1
ATOM 6245 C CA . THR A 1 836 ? -62.064 13.080 -4.557 1.00 83.25 836 THR A CA 1
ATOM 6246 C C . THR A 1 836 ? -60.669 13.394 -5.104 1.00 83.25 836 THR A C 1
ATOM 6248 O O . THR A 1 836 ? -59.908 12.481 -5.423 1.00 83.25 836 THR A O 1
ATOM 6251 N N . LEU A 1 837 ? -60.327 14.678 -5.217 1.00 90.56 837 LEU A N 1
ATOM 6252 C CA . LEU A 1 837 ? -58.995 15.121 -5.640 1.00 90.56 837 LEU A CA 1
ATOM 6253 C C . LEU A 1 837 ? -57.988 15.069 -4.473 1.00 90.56 837 LEU A C 1
ATOM 6255 O O . LEU A 1 837 ? -58.295 15.557 -3.386 1.00 90.56 837 LEU A O 1
ATOM 6259 N N . SER A 1 838 ? -56.777 14.552 -4.698 1.00 91.56 838 SER A N 1
ATOM 6260 C CA . SER A 1 838 ? -55.688 14.496 -3.700 1.00 91.56 838 SER A CA 1
ATOM 6261 C C . SER A 1 838 ? -54.320 14.822 -4.299 1.00 91.56 838 SER A C 1
ATOM 6263 O O . SER A 1 838 ? -54.078 14.562 -5.480 1.00 91.56 838 SER A O 1
ATOM 6265 N N . SER A 1 839 ? -53.388 15.298 -3.467 1.00 93.31 839 SER A N 1
ATOM 6266 C CA . SER A 1 839 ? -51.954 15.300 -3.785 1.00 93.31 839 SER A CA 1
ATOM 6267 C C . SER A 1 839 ? -51.376 13.881 -3.745 1.00 93.31 839 SER A C 1
ATOM 6269 O O . SER A 1 839 ? -51.829 13.030 -2.976 1.00 93.31 839 SER A O 1
ATOM 6271 N N . VAL A 1 840 ? -50.351 13.625 -4.559 1.00 93.88 840 VAL A N 1
ATOM 6272 C CA . VAL A 1 840 ? -49.596 12.366 -4.581 1.00 93.88 840 VAL A CA 1
ATOM 6273 C C . VAL A 1 840 ? -48.103 12.663 -4.672 1.00 93.88 840 VAL A C 1
ATOM 6275 O O . VAL A 1 840 ? -47.683 13.444 -5.525 1.00 93.88 840 VAL A O 1
ATOM 6278 N N . ILE A 1 841 ? -47.304 12.012 -3.825 1.00 94.88 841 ILE A N 1
ATOM 6279 C CA . ILE A 1 841 ? -45.837 12.017 -3.884 1.00 94.88 841 ILE A CA 1
ATOM 6280 C C . ILE A 1 841 ? -45.353 10.611 -4.254 1.00 94.88 841 ILE A C 1
ATOM 6282 O O . ILE A 1 841 ? -45.591 9.654 -3.516 1.00 94.88 841 ILE A O 1
ATOM 6286 N N . ASN A 1 842 ? -44.657 10.483 -5.385 1.00 91.25 842 ASN A N 1
ATOM 6287 C CA . ASN A 1 842 ? -44.172 9.202 -5.916 1.00 91.25 842 ASN A CA 1
ATOM 6288 C C . ASN A 1 842 ? -42.697 8.941 -5.577 1.00 91.25 842 ASN A C 1
ATOM 6290 O O . ASN A 1 842 ? -42.264 7.793 -5.524 1.00 91.25 842 ASN A O 1
ATOM 6294 N N . SER A 1 843 ? -41.898 9.990 -5.352 1.00 87.44 843 SER A N 1
ATOM 6295 C CA . SER A 1 843 ? -40.548 9.855 -4.792 1.00 87.44 843 SER A CA 1
ATOM 6296 C C . SER A 1 843 ? -40.045 11.168 -4.197 1.00 87.44 843 SER A C 1
ATOM 6298 O O . SER A 1 843 ? -40.447 12.245 -4.633 1.00 87.44 843 SER A O 1
ATOM 6300 N N . VAL A 1 844 ? -39.127 11.067 -3.236 1.00 86.75 844 VAL A N 1
ATOM 6301 C CA . VAL A 1 844 ? -38.348 12.191 -2.703 1.00 86.75 844 VAL A CA 1
ATOM 6302 C C . VAL A 1 844 ? -36.876 11.808 -2.780 1.00 86.75 844 VAL A C 1
ATOM 6304 O O . VAL A 1 844 ? -36.501 10.694 -2.404 1.00 86.75 844 VAL A O 1
ATOM 6307 N N . ARG A 1 845 ? -36.047 12.699 -3.321 1.00 86.38 845 ARG A N 1
ATOM 6308 C CA . ARG A 1 845 ? -34.623 12.469 -3.587 1.00 86.38 845 ARG A CA 1
ATOM 6309 C C . ARG A 1 845 ? -33.821 13.693 -3.166 1.00 86.38 845 ARG A C 1
ATOM 6311 O O . ARG A 1 845 ? -34.217 14.801 -3.511 1.00 86.38 845 ARG A O 1
ATOM 6318 N N . VAL A 1 846 ? -32.701 13.495 -2.479 1.00 80.38 846 VAL A N 1
ATOM 6319 C CA . VAL A 1 846 ? -31.715 14.559 -2.211 1.00 80.38 846 VAL A CA 1
ATOM 6320 C C . VAL A 1 846 ? -30.473 14.310 -3.066 1.00 80.38 846 VAL A C 1
ATOM 6322 O O . VAL A 1 846 ? -29.978 13.177 -3.105 1.00 80.38 846 VAL A O 1
ATOM 6325 N N . SER A 1 847 ? -30.015 15.346 -3.775 1.00 74.25 847 SER A N 1
ATOM 6326 C CA . SER A 1 847 ? -28.922 15.303 -4.762 1.00 74.25 847 SER A CA 1
ATOM 6327 C C . SER A 1 847 ? -27.970 16.488 -4.675 1.00 74.25 847 SER A C 1
ATOM 6329 O O . SER A 1 847 ? -28.492 17.596 -4.409 1.00 74.25 847 SER A O 1
#

Radius of gyration: 35.61 Å; chains: 1; bounding box: 104×76×85 Å

Foldseek 3Di:
DFKDKDFDADPVRHAQAQKKKFKDDVPHTFFWAPDPVRHGCCVPNVDGRIWGAHPRRMTMIHGPFDFTKIWIAHNVRHTDPDIDGRDGGPCLVVQLVDPPCPGNQNVDDDPVNDTPVRVVCCVVVLLVQFLQQVLVCLVVLPAAAEEEEAAEPQPQDCLFLVVCCCQVPVCVSRQQEWEWEWEQEPPVAIDDIDTSDDHPHPYYYYYQYDHYYLDDLQPCPFFNVLSRPVPPDQHAEYEYYDPPSPDLPDALVRCLLSVLVNVLVNCVSRVNHAYEYELFAAALVRRLSSLRSSVSRVFSCVLLSHHYQYLHVLNVVVVPDPDDDPDDDDDDPDPQQHDPDDPDHQHSNDNNVRVSRNVSCCVSNPDDPDPPDDRPPPPSPSSQDFLDPQFQLPQDPDQDRPQKDFDQWGWDWDCPDERPDNTWIKIAGAAQDPQGMKGWPLVCLVVQAQWKKKKKWWKAAAPQFAQQAFKKKKWWQFPVGIDIWIFHWDPSDHRGITMHMTMDRRHPRTRIIMITGHGGDSVCSRHRPIMITRGMGIGTHCPDVDVASPPPPDDDQFVQFDPVFKDFDPPWDFDWDTDTQKTKTADIPPQKGKMKGKDFDDAQWKKKKWFADDDFDPDWWKKKFKAFAPQDHDTFWIDTGPHGTDMIMGHHRGRMIMIMIMGDGNRRITMIGPITMGTPPPDDPVWQWQPLQQKAFPVRHGADQPFDAQEWHWDDDPPPATKTKFFFQQQHKGKHKIKGKDWAALPDDAFDKKKKKWWKAKDWDADWDAKWKDKWKWWQDPVRDTDHTQWPDDIDHHYRDTDIDITIGGRNGDDHGIMMMIMMMIMIHGRDRGIGMIMMTRIITMD